Protein AF-V9KFN5-F1 (afdb_monomer_lite)

Organism: Callorhinchus milii (NCBI:txid7868)

Structure (mmCIF, N/CA/C/O backbone):
data_AF-V9KFN5-F1
#
_entry.id   AF-V9KFN5-F1
#
loop_
_atom_site.group_PDB
_atom_site.id
_atom_site.type_symbol
_atom_site.label_atom_id
_atom_site.label_alt_id
_atom_site.label_comp_id
_atom_site.label_asym_id
_atom_site.label_entity_id
_atom_site.label_seq_id
_atom_site.pdbx_PDB_ins_code
_atom_site.Cartn_x
_atom_site.Cartn_y
_atom_site.Cartn_z
_atom_site.occupancy
_atom_site.B_iso_or_equiv
_atom_site.auth_seq_id
_atom_site.auth_comp_id
_atom_site.auth_asym_id
_atom_site.auth_atom_id
_atom_site.pdbx_PDB_model_num
ATOM 1 N N . MET A 1 1 ? 9.564 4.360 -28.711 1.00 35.00 1 MET A N 1
ATOM 2 C CA . MET A 1 1 ? 9.111 5.694 -29.136 1.00 35.00 1 MET A CA 1
ATOM 3 C C . MET A 1 1 ? 7.592 5.698 -29.235 1.00 35.00 1 MET A C 1
ATOM 5 O O . MET A 1 1 ? 7.070 4.867 -29.957 1.00 35.00 1 MET A O 1
ATOM 9 N N . ASP A 1 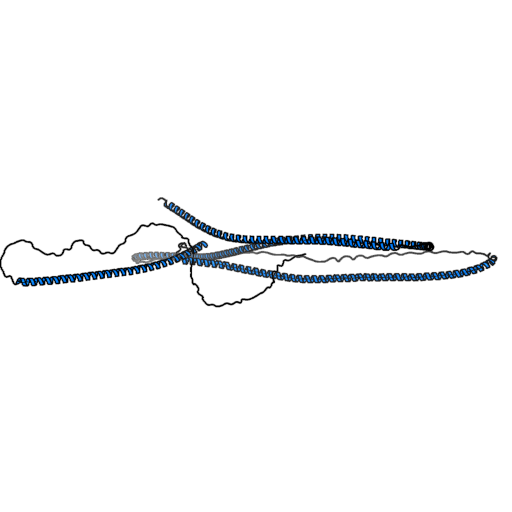2 ? 6.842 6.523 -28.507 1.00 37.19 2 ASP A N 1
ATOM 10 C CA . ASP A 1 2 ? 7.191 7.082 -27.198 1.00 37.19 2 ASP A CA 1
ATOM 11 C C . ASP A 1 2 ? 5.965 7.327 -26.312 1.00 37.19 2 ASP A C 1
ATOM 13 O O . ASP A 1 2 ? 4.831 7.416 -26.779 1.00 37.19 2 ASP A O 1
ATOM 17 N N . LYS A 1 3 ? 6.227 7.411 -25.006 1.00 42.34 3 LYS A N 1
ATOM 18 C CA . LYS A 1 3 ? 5.235 7.729 -23.973 1.00 42.34 3 LYS A CA 1
ATOM 19 C C . LYS A 1 3 ? 4.638 9.116 -24.227 1.00 42.34 3 LYS A C 1
ATOM 21 O O . LYS A 1 3 ? 5.398 10.069 -24.369 1.00 42.34 3 LYS A O 1
ATOM 26 N N . PHE A 1 4 ? 3.318 9.265 -24.104 1.00 37.75 4 PHE A N 1
ATOM 27 C CA . PHE A 1 4 ? 2.717 10.571 -23.816 1.00 37.75 4 PHE A CA 1
ATOM 28 C C . PHE A 1 4 ? 2.068 10.587 -22.434 1.00 37.75 4 PHE A C 1
ATOM 30 O O . PHE A 1 4 ? 1.108 9.874 -22.153 1.00 37.75 4 PHE A O 1
ATOM 37 N N . SER A 1 5 ? 2.663 11.397 -21.558 1.00 31.45 5 SER A N 1
ATOM 38 C CA . SER A 1 5 ? 2.213 11.635 -20.188 1.00 31.45 5 SER A CA 1
ATOM 39 C C . SER A 1 5 ? 0.964 12.517 -20.166 1.00 31.45 5 SER A C 1
ATOM 41 O O . SER A 1 5 ? 0.860 13.457 -20.952 1.00 31.45 5 SER A O 1
ATOM 43 N N . TRP A 1 6 ? 0.058 12.262 -19.221 1.00 28.80 6 TRP A N 1
ATOM 44 C CA . TRP A 1 6 ? -1.039 13.169 -18.878 1.00 28.80 6 TRP A CA 1
ATOM 45 C C . TRP A 1 6 ? -0.756 13.844 -17.532 1.00 28.80 6 TRP A C 1
ATOM 47 O O . TRP A 1 6 ? -1.077 13.308 -16.472 1.00 28.80 6 TRP A O 1
ATOM 57 N N . THR A 1 7 ? -0.175 15.043 -17.567 1.00 31.08 7 THR A N 1
ATOM 58 C CA . THR A 1 7 ? -0.058 15.930 -16.402 1.00 31.08 7 THR A CA 1
ATOM 59 C C . THR A 1 7 ? -1.250 16.886 -16.341 1.00 31.08 7 THR A C 1
ATOM 61 O O . THR A 1 7 ? -1.403 17.787 -17.163 1.00 31.08 7 THR A O 1
ATOM 64 N N . PHE A 1 8 ? -2.121 16.694 -15.349 1.00 29.83 8 PHE A N 1
ATOM 65 C CA . PHE A 1 8 ? -3.344 17.483 -15.175 1.00 29.83 8 PHE A CA 1
ATOM 66 C C . PHE A 1 8 ? -3.064 18.817 -14.453 1.00 29.83 8 PHE A C 1
ATOM 68 O O . PHE A 1 8 ? -3.307 18.953 -13.255 1.00 29.83 8 PHE A O 1
ATOM 75 N N . ASN A 1 9 ? -2.542 19.814 -15.176 1.00 30.25 9 ASN A N 1
ATOM 76 C CA . ASN A 1 9 ? -2.374 21.174 -14.645 1.00 30.25 9 ASN A CA 1
ATOM 77 C C . ASN A 1 9 ? -3.696 21.962 -14.682 1.00 30.25 9 ASN A C 1
ATOM 79 O O . ASN A 1 9 ? -4.371 22.014 -15.709 1.00 30.25 9 ASN A O 1
ATOM 83 N N . LYS A 1 10 ? -4.061 22.595 -13.555 1.00 36.44 10 LYS A N 1
ATOM 84 C CA . LYS A 1 10 ? -5.364 23.258 -13.351 1.00 36.44 10 LYS A CA 1
ATOM 85 C C . LYS A 1 10 ? -5.242 24.656 -12.713 1.00 36.44 10 LYS A C 1
ATOM 87 O O . LYS A 1 10 ? -5.627 24.858 -11.565 1.00 36.44 10 LYS A O 1
ATOM 92 N N . ALA A 1 11 ? -4.783 25.619 -13.504 1.00 30.91 11 ALA A N 1
ATOM 93 C CA . ALA A 1 11 ? -5.047 27.062 -13.393 1.00 30.91 11 ALA A CA 1
ATOM 94 C C . ALA A 1 11 ? -4.958 27.613 -14.837 1.00 30.91 11 ALA A C 1
ATOM 96 O O . ALA A 1 11 ? -4.086 27.158 -15.570 1.00 30.91 11 ALA A O 1
ATOM 97 N N . ARG A 1 12 ? -5.865 28.418 -15.414 1.00 33.41 12 ARG A N 1
ATOM 98 C CA . ARG A 1 12 ? -6.678 29.558 -14.933 1.00 33.41 12 ARG A CA 1
ATOM 99 C C . ARG A 1 12 ? -5.864 30.780 -14.498 1.00 33.41 12 ARG A C 1
ATOM 101 O O . ARG A 1 12 ? -5.921 31.175 -13.342 1.00 33.41 12 ARG A O 1
ATOM 108 N N . ASP A 1 13 ? -5.254 31.421 -15.490 1.00 30.14 13 ASP A N 1
ATOM 109 C CA . ASP A 1 13 ? -5.277 32.882 -15.588 1.00 30.14 13 ASP A CA 1
ATOM 110 C C . ASP A 1 13 ? -6.518 33.325 -16.376 1.00 30.14 13 ASP A C 1
ATOM 112 O O . ASP A 1 13 ? -6.889 32.678 -17.358 1.00 30.14 13 ASP A O 1
ATOM 116 N N . CYS A 1 14 ? -7.152 34.411 -15.931 1.00 33.56 14 CYS A N 1
ATOM 117 C CA . CYS A 1 14 ? -7.971 35.328 -16.733 1.00 33.56 14 CYS A CA 1
ATOM 118 C C . CYS A 1 14 ? -8.419 36.472 -15.813 1.00 33.56 14 CYS A C 1
ATOM 120 O O . CYS A 1 14 ? -9.358 36.305 -15.034 1.00 33.56 14 CYS A O 1
ATOM 122 N N . ASN A 1 15 ? -7.753 37.625 -15.896 1.00 28.83 15 ASN A N 1
ATOM 123 C CA . ASN A 1 15 ? -8.245 38.843 -15.256 1.00 28.83 15 ASN A CA 1
ATOM 124 C C . ASN A 1 15 ? -9.525 39.309 -15.956 1.00 28.83 15 ASN A C 1
ATOM 126 O O . ASN A 1 15 ? -9.563 39.362 -17.187 1.00 28.83 15 ASN A O 1
ATOM 130 N N . LEU A 1 16 ? -10.509 39.743 -15.174 1.00 34.69 16 LEU A N 1
ATOM 131 C CA . LEU A 1 16 ? -11.185 40.999 -15.470 1.00 34.69 16 LEU A CA 1
ATOM 132 C C . LEU A 1 16 ? -11.675 41.643 -14.171 1.00 34.69 16 LEU A C 1
ATOM 134 O O . LEU A 1 16 ? -12.108 40.957 -13.244 1.00 34.69 16 LEU A O 1
ATOM 138 N N . ASP A 1 17 ? -11.546 42.958 -14.140 1.00 31.19 17 ASP A N 1
ATOM 139 C CA . ASP A 1 17 ? -11.906 43.871 -13.061 1.00 31.19 17 ASP A CA 1
ATOM 140 C C . ASP A 1 17 ? -13.455 43.950 -12.895 1.00 31.19 17 ASP A C 1
ATOM 142 O O . ASP A 1 17 ? -14.199 43.339 -13.663 1.00 31.19 17 ASP A O 1
ATOM 146 N N . GLU A 1 18 ? -14.058 44.635 -11.915 1.00 31.44 18 GLU A N 1
ATOM 147 C CA . GLU A 1 18 ? -13.596 45.809 -11.163 1.00 31.44 18 GLU A CA 1
ATOM 148 C C . GLU A 1 18 ? -14.435 46.029 -9.869 1.00 31.44 18 GLU A C 1
ATOM 150 O O . GLU A 1 18 ? -15.466 45.392 -9.664 1.00 31.44 18 GLU A O 1
ATOM 155 N N . LEU A 1 19 ? -14.017 46.997 -9.040 1.00 31.08 19 LEU A N 1
ATOM 156 C CA . LEU A 1 19 ? -14.786 47.721 -8.001 1.00 31.08 19 LEU A CA 1
ATOM 157 C C . LEU A 1 19 ? -15.284 47.006 -6.710 1.00 31.08 19 LEU A C 1
ATOM 159 O O . LEU A 1 19 ? -16.396 46.500 -6.608 1.00 31.08 19 LEU A O 1
ATOM 163 N N . SER A 1 20 ? -14.523 47.275 -5.638 1.00 29.39 20 SER A N 1
ATOM 164 C CA . SER A 1 20 ? -14.998 48.030 -4.451 1.00 29.39 20 SER A CA 1
ATOM 165 C C . SER A 1 20 ? -15.769 47.354 -3.294 1.00 29.39 20 SER A C 1
ATOM 167 O O . SER A 1 20 ? -16.991 47.294 -3.257 1.00 29.39 20 SER A O 1
ATOM 169 N N . SER A 1 21 ? -15.001 47.111 -2.221 1.00 29.28 21 SER A N 1
ATOM 170 C CA . SER A 1 21 ? -15.253 47.554 -0.829 1.00 29.28 21 SER A CA 1
ATOM 171 C C . SER A 1 21 ? -16.530 47.160 -0.057 1.00 29.28 21 SER A C 1
ATOM 173 O O . SER A 1 21 ? -17.604 47.716 -0.271 1.00 29.28 21 SER A O 1
ATOM 175 N N . SER A 1 22 ? -16.315 46.484 1.077 1.00 28.97 22 SER A N 1
ATOM 176 C CA . SER A 1 22 ? -16.837 46.947 2.375 1.00 28.97 22 SER A CA 1
ATOM 177 C C . SER A 1 22 ? -15.861 46.589 3.502 1.00 28.97 22 SER A C 1
ATOM 179 O O . SER A 1 22 ? -15.362 45.466 3.544 1.00 28.97 22 SER A O 1
ATOM 181 N N . LEU A 1 23 ? -15.590 47.532 4.406 1.00 32.12 23 LEU A N 1
ATOM 182 C CA . LEU A 1 23 ? -14.806 47.297 5.624 1.00 32.12 23 LEU A CA 1
ATOM 183 C C . LEU A 1 23 ? -15.668 46.616 6.705 1.00 32.12 23 LEU A C 1
ATOM 185 O O . LEU A 1 23 ? -16.897 46.623 6.616 1.00 32.12 23 LEU A O 1
ATOM 189 N N . ASN A 1 24 ? -15.033 46.090 7.755 1.00 28.80 24 ASN A N 1
ATOM 190 C CA . ASN A 1 24 ? -15.731 45.862 9.023 1.00 28.80 24 ASN A CA 1
ATOM 191 C C . ASN A 1 24 ? -16.126 47.220 9.634 1.00 28.80 24 ASN A C 1
ATOM 193 O O . ASN A 1 24 ? -15.365 48.176 9.504 1.00 28.80 24 ASN A O 1
ATOM 197 N N . ASP A 1 25 ? -17.277 47.300 10.308 1.00 31.66 25 ASP A N 1
ATOM 198 C CA . ASP A 1 25 ? -17.321 47.542 11.764 1.00 31.66 25 ASP A CA 1
ATOM 199 C C . ASP A 1 25 ? -18.756 47.748 12.293 1.00 31.66 25 ASP A C 1
ATOM 201 O O . ASP A 1 25 ? -19.564 48.509 11.767 1.00 31.66 25 ASP A O 1
ATOM 205 N N . THR A 1 26 ? -19.054 47.068 13.399 1.00 31.80 26 THR A N 1
ATOM 206 C CA . THR A 1 26 ? -20.123 47.392 14.366 1.00 31.80 26 THR A CA 1
ATOM 207 C C . THR A 1 26 ? -19.572 48.404 15.386 1.00 31.80 26 THR A C 1
ATOM 209 O O . THR A 1 26 ? -18.384 48.268 15.687 1.00 31.80 26 THR A O 1
ATOM 212 N N . PRO A 1 27 ? -20.360 49.308 16.034 1.00 42.88 27 PRO A N 1
ATOM 213 C CA . PRO A 1 27 ? -21.545 48.903 16.818 1.00 42.88 27 PRO A CA 1
ATOM 214 C C . PRO A 1 27 ? -22.659 49.967 17.075 1.00 42.88 27 PRO A C 1
ATOM 216 O O . PRO A 1 27 ? -22.645 51.073 16.551 1.00 42.88 27 PRO A O 1
ATOM 219 N N . SER A 1 28 ? -23.579 49.612 17.989 1.00 28.58 28 SER A N 1
ATOM 220 C CA . SER A 1 28 ? -24.319 50.506 18.915 1.00 28.58 28 SER A CA 1
ATOM 221 C C . SER A 1 28 ? -25.617 51.234 18.488 1.00 28.58 28 SER A C 1
ATOM 223 O O . SER A 1 28 ? -25.637 52.442 18.305 1.00 28.58 28 SER A O 1
ATOM 225 N N . ALA A 1 29 ? -26.726 50.486 18.603 1.00 32.41 29 ALA A N 1
ATOM 226 C CA . ALA A 1 29 ? -27.816 50.714 19.584 1.00 32.41 29 ALA A CA 1
ATOM 227 C C . ALA A 1 29 ? -28.894 51.835 19.443 1.00 32.41 29 ALA A C 1
ATOM 229 O O . ALA A 1 29 ? -28.695 52.899 18.878 1.00 32.41 29 ALA A O 1
ATOM 230 N N . GLU A 1 30 ? -30.025 51.549 20.118 1.00 29.42 30 GLU A N 1
ATOM 231 C CA . GLU A 1 30 ? -31.128 52.425 20.590 1.00 29.42 30 GLU A CA 1
ATOM 232 C C . GLU A 1 30 ? -32.271 52.882 19.630 1.00 29.42 30 GLU A C 1
ATOM 234 O O . GLU A 1 30 ? -32.259 53.961 19.052 1.00 29.42 30 GLU A O 1
ATOM 239 N N . ARG A 1 31 ? -33.378 52.113 19.717 1.00 31.53 31 ARG A N 1
ATOM 240 C CA . ARG A 1 31 ? -34.791 52.542 19.941 1.00 31.53 31 ARG A CA 1
ATOM 241 C C . ARG A 1 31 ? -35.775 52.864 18.791 1.00 31.53 31 ARG A C 1
ATOM 243 O O . ARG A 1 31 ? -35.744 53.903 18.152 1.00 31.53 31 ARG A O 1
ATOM 250 N N . SER A 1 32 ? -36.833 52.040 18.803 1.00 28.14 32 SER A N 1
ATOM 251 C CA . SER A 1 32 ? -38.264 52.418 18.804 1.00 28.14 32 SER A CA 1
ATOM 252 C C . SER A 1 32 ? -38.916 53.057 17.570 1.00 28.14 32 SER A C 1
ATOM 254 O O . SER A 1 32 ? -38.938 54.275 17.430 1.00 28.14 32 SER A O 1
ATOM 256 N N . ILE A 1 33 ? -39.705 52.249 16.845 1.00 32.22 33 ILE A N 1
ATOM 257 C CA . ILE A 1 33 ? -40.996 52.688 16.278 1.00 32.22 33 ILE A CA 1
ATOM 258 C C . ILE A 1 33 ? -42.076 51.644 16.603 1.00 32.22 33 ILE A C 1
ATOM 260 O O . ILE A 1 33 ? -41.910 50.452 16.346 1.00 32.22 33 ILE A O 1
ATOM 264 N N . THR A 1 34 ? -43.196 52.101 17.163 1.00 29.22 34 THR A N 1
ATOM 265 C CA . THR A 1 34 ? -44.399 51.301 17.447 1.00 29.22 34 THR A CA 1
ATOM 266 C C . THR A 1 34 ? -45.277 51.204 16.198 1.00 29.22 34 THR A C 1
ATOM 268 O O . THR A 1 34 ? -45.472 52.213 15.522 1.00 29.22 34 THR A O 1
ATOM 271 N N . SER A 1 35 ? -45.898 50.053 15.909 1.00 30.75 35 SER A N 1
ATOM 272 C CA . SER A 1 35 ? -46.964 50.004 14.895 1.00 30.75 35 SER A CA 1
ATOM 273 C C . SER A 1 35 ? -48.065 48.991 15.211 1.00 30.75 35 SER A C 1
ATOM 275 O O . SER A 1 35 ? -47.788 47.846 15.559 1.00 30.75 35 SER A O 1
ATOM 277 N N . THR A 1 36 ? -49.317 49.437 15.081 1.00 30.64 36 THR A N 1
ATOM 278 C CA . THR A 1 36 ? -50.471 48.716 14.508 1.00 30.64 36 THR A CA 1
ATOM 279 C C . THR A 1 36 ? -51.669 49.664 14.554 1.00 30.64 36 THR A C 1
ATOM 281 O O . THR A 1 36 ? -52.109 50.053 15.632 1.00 30.64 36 THR A O 1
ATOM 284 N N . PHE A 1 37 ? -52.228 50.003 13.394 1.00 30.70 37 PHE A N 1
ATOM 285 C CA . PHE A 1 37 ? -53.567 50.582 13.281 1.00 30.70 37 PHE A CA 1
ATOM 286 C C . PHE A 1 37 ? -54.349 49.765 12.253 1.00 30.70 37 PHE A C 1
ATOM 288 O O . PHE A 1 37 ? -53.893 49.565 11.130 1.00 30.70 37 PHE A O 1
ATOM 295 N N . GLN A 1 38 ? -55.524 49.280 12.641 1.00 30.73 38 GLN A N 1
ATOM 296 C CA . GLN A 1 38 ? -56.492 48.682 11.721 1.00 30.73 38 GLN A CA 1
ATOM 297 C C . GLN A 1 38 ? -57.388 49.783 11.147 1.00 30.73 38 GLN A C 1
ATOM 299 O O . GLN A 1 38 ? -57.734 50.696 11.901 1.00 30.73 38 GLN A O 1
ATOM 304 N N . ASN A 1 39 ? -57.887 49.627 9.908 1.00 29.97 39 ASN A N 1
ATOM 305 C CA . ASN A 1 39 ? -59.344 49.586 9.685 1.00 29.97 39 ASN A CA 1
ATOM 306 C C . ASN A 1 39 ? -59.823 49.235 8.253 1.00 29.97 39 ASN A C 1
ATOM 308 O O . ASN A 1 39 ? -59.085 49.346 7.283 1.00 29.97 39 ASN A O 1
ATOM 312 N N . LEU A 1 40 ? -61.125 48.906 8.176 1.00 31.84 40 LEU A N 1
ATOM 313 C CA . LEU A 1 40 ? -62.043 48.970 7.015 1.00 31.84 40 LEU A CA 1
ATOM 314 C C . LEU A 1 40 ? -62.019 47.895 5.882 1.00 31.84 40 LEU A C 1
ATOM 316 O O . LEU A 1 40 ? -61.651 48.152 4.745 1.00 31.84 40 LEU A O 1
ATOM 320 N N . ARG A 1 41 ? -62.704 46.770 6.170 1.00 28.81 41 ARG A N 1
ATOM 321 C CA . ARG A 1 41 ? -64.040 46.415 5.596 1.00 28.81 41 ARG A CA 1
ATOM 322 C C . ARG A 1 41 ? -64.201 45.935 4.120 1.00 28.81 41 ARG A C 1
ATOM 324 O O . ARG A 1 41 ? -64.660 46.708 3.293 1.00 28.81 41 ARG A O 1
ATOM 331 N N . SER A 1 42 ? -64.191 44.595 3.949 1.00 32.53 42 SER A N 1
ATOM 332 C CA . SER A 1 42 ? -65.232 43.754 3.260 1.00 32.53 42 SER A CA 1
ATOM 333 C C . SER A 1 42 ? -65.539 43.957 1.744 1.00 32.53 42 SER A C 1
ATOM 335 O O . SER A 1 42 ? -65.047 44.918 1.166 1.00 32.53 42 SER A O 1
ATOM 337 N N . PRO A 1 43 ? -66.402 43.137 1.072 1.00 52.16 43 PRO A N 1
ATOM 338 C CA . PRO A 1 43 ? -67.033 41.848 1.455 1.00 52.16 43 PRO A CA 1
ATOM 339 C C . PRO A 1 43 ? -66.977 40.707 0.388 1.00 52.16 43 PRO A C 1
ATOM 341 O O . PRO A 1 43 ? -66.809 40.984 -0.793 1.00 52.16 43 PRO A O 1
ATOM 344 N N . TYR A 1 44 ? -67.236 39.439 0.779 1.00 31.64 44 TYR A N 1
ATOM 345 C CA . TYR A 1 44 ? -68.335 38.563 0.263 1.00 31.64 44 TYR A CA 1
ATOM 346 C C . TYR A 1 44 ? -68.186 37.052 0.594 1.00 31.64 44 TYR A C 1
ATOM 348 O O . TYR A 1 44 ? -67.112 36.496 0.431 1.00 31.64 44 TYR A O 1
ATOM 356 N N . ARG A 1 45 ? -69.331 36.405 0.915 1.00 33.06 45 ARG A N 1
ATOM 357 C CA . ARG A 1 45 ? -69.654 34.944 0.995 1.00 33.06 45 ARG A CA 1
ATOM 358 C C . ARG A 1 45 ? -68.784 34.065 1.941 1.00 33.06 45 ARG A C 1
ATOM 360 O O . ARG A 1 45 ? -67.571 34.118 1.894 1.00 33.06 45 ARG A O 1
ATOM 367 N N . SER A 1 46 ? -69.315 33.300 2.911 1.00 29.66 46 SER A N 1
ATOM 368 C CA . SER A 1 46 ? -70.423 32.302 2.936 1.00 29.66 46 SER A CA 1
ATOM 369 C C . SER A 1 46 ? -70.052 30.961 2.272 1.00 29.66 46 SER A C 1
ATOM 371 O O . SER A 1 46 ? -69.594 30.993 1.136 1.00 29.66 46 SER A O 1
ATOM 373 N N . SER A 1 47 ? -70.279 29.765 2.844 1.00 30.64 47 SER A N 1
ATOM 374 C CA . SER A 1 47 ? -70.656 29.327 4.215 1.00 30.64 47 SER A CA 1
ATOM 375 C C . SER A 1 47 ? -70.439 27.808 4.345 1.00 30.64 47 SER A C 1
ATOM 377 O O . SER A 1 47 ? -70.672 27.098 3.370 1.00 30.64 47 SER A O 1
ATOM 379 N N . VAL A 1 48 ? -70.151 27.290 5.548 1.00 31.38 48 VAL A N 1
ATOM 380 C CA . VAL A 1 48 ? -70.462 25.894 5.938 1.00 31.38 48 VAL A CA 1
ATOM 381 C C . VAL A 1 48 ? -70.924 25.878 7.398 1.00 31.38 48 VAL A C 1
ATOM 383 O O . VAL A 1 48 ? -70.270 26.466 8.255 1.00 31.38 48 VAL A O 1
ATOM 386 N N . LEU A 1 49 ? -72.041 25.201 7.680 1.00 34.56 49 LEU A N 1
ATOM 387 C CA . LEU A 1 49 ? -72.492 24.874 9.037 1.00 34.56 49 LEU A CA 1
ATOM 388 C C . LEU A 1 49 ? -72.203 23.401 9.333 1.00 34.56 49 LEU A C 1
ATOM 390 O O . LEU A 1 49 ? -72.479 22.538 8.501 1.00 34.56 49 LEU A O 1
ATOM 394 N N . GLN A 1 50 ? -71.735 23.115 10.545 1.00 32.91 50 GLN A N 1
ATOM 395 C CA . GLN A 1 50 ? -71.834 21.781 11.135 1.00 32.91 50 GLN A CA 1
ATOM 396 C C . GLN A 1 50 ? -73.211 21.671 11.806 1.00 32.91 50 GLN A C 1
ATOM 398 O O . GLN A 1 50 ? -73.619 22.580 12.527 1.00 32.91 50 GLN A O 1
ATOM 403 N N . ALA A 1 51 ? -73.957 20.602 11.530 1.00 30.97 51 ALA A N 1
ATOM 404 C CA . ALA A 1 51 ? -75.361 20.469 11.925 1.00 30.97 51 ALA A CA 1
ATOM 405 C C . ALA A 1 51 ? -75.666 19.091 12.537 1.00 30.97 51 ALA A C 1
ATOM 407 O O . ALA A 1 51 ? -74.843 18.184 12.436 1.00 30.97 51 ALA A O 1
ATOM 408 N N . SER A 1 52 ? -76.910 18.947 13.028 1.00 32.91 52 SER A N 1
ATOM 409 C CA . SER A 1 52 ? -77.659 17.679 13.182 1.00 32.91 52 SER A CA 1
ATOM 410 C C . SER A 1 52 ? -77.369 16.814 14.432 1.00 32.91 52 SER A C 1
ATOM 412 O O . SER A 1 52 ? -76.223 16.487 14.698 1.00 32.91 52 SER A O 1
ATOM 414 N N . VAL A 1 53 ? -78.360 16.348 15.224 1.00 31.05 53 VAL A N 1
ATOM 415 C CA . VAL A 1 53 ? -79.824 16.628 15.273 1.00 31.05 53 VAL A CA 1
ATOM 416 C C . VAL A 1 53 ? -80.391 16.379 16.695 1.00 31.05 53 VAL A C 1
ATOM 418 O O . VAL A 1 53 ? -79.885 15.532 17.422 1.00 31.05 53 VAL A O 1
ATOM 421 N N . SER A 1 54 ? -81.586 16.937 16.949 1.00 30.30 54 SER A N 1
ATOM 422 C CA . SER A 1 54 ? -82.733 16.322 17.670 1.00 30.30 54 SER A CA 1
ATOM 423 C C . SER A 1 54 ? -82.894 16.595 19.181 1.00 30.30 54 SER A C 1
ATOM 425 O O . SER A 1 54 ? -81.911 16.719 19.894 1.00 30.30 54 SER A O 1
ATOM 427 N N . LYS A 1 55 ? -84.122 16.713 19.726 1.00 33.94 55 LYS A N 1
ATOM 428 C CA . LYS A 1 55 ? -85.477 16.711 19.109 1.00 33.94 55 LYS A CA 1
ATOM 429 C C . LYS A 1 55 ? -86.448 17.589 19.928 1.00 33.94 55 LYS A C 1
ATOM 431 O O . LYS A 1 55 ? -86.296 17.709 21.135 1.00 33.94 55 LYS A O 1
ATOM 436 N N . CYS A 1 56 ? -87.450 18.177 19.270 1.00 28.41 56 CYS A N 1
ATOM 437 C CA . CYS A 1 56 ? -88.552 18.938 19.896 1.00 28.41 56 CYS A CA 1
ATOM 438 C C . CYS A 1 56 ? -89.779 18.009 20.129 1.00 28.41 56 CYS A C 1
ATOM 440 O O . CYS A 1 56 ? -89.771 16.906 19.568 1.00 28.41 56 CYS A O 1
ATOM 442 N N . PRO A 1 57 ? -90.815 18.390 20.917 1.00 42.97 57 PRO A N 1
ATOM 443 C CA . PRO A 1 57 ? -91.797 19.384 20.448 1.00 42.97 57 PRO A CA 1
ATOM 444 C C . PRO A 1 57 ? -92.332 20.389 21.503 1.00 42.97 57 PRO A C 1
ATOM 446 O O . PRO A 1 57 ? -92.187 20.217 22.709 1.00 42.97 57 PRO A O 1
ATOM 449 N N . PHE A 1 58 ? -93.016 21.429 21.010 1.00 31.11 58 PHE A N 1
ATOM 450 C CA . PHE A 1 58 ? -93.749 22.448 21.781 1.00 31.11 58 PHE A CA 1
ATOM 451 C C . PHE A 1 58 ? -95.083 21.948 22.371 1.00 31.11 58 PHE A C 1
ATOM 453 O O . PHE A 1 58 ? -95.792 21.167 21.737 1.00 31.11 58 PHE A O 1
ATOM 460 N N . SER A 1 59 ? -95.534 22.581 23.462 1.00 29.34 59 SER A N 1
ATOM 461 C CA . SER A 1 59 ? -96.963 22.870 23.686 1.00 29.34 59 SER A CA 1
ATOM 462 C C . SER A 1 59 ? -97.155 24.251 24.349 1.00 29.34 59 SER A C 1
ATOM 464 O O . SER A 1 59 ? -96.181 24.886 24.748 1.00 29.34 59 SER A O 1
ATOM 466 N N . LYS A 1 60 ? -98.382 24.787 24.306 1.00 30.56 60 LYS A N 1
ATOM 467 C CA . LYS A 1 60 ? -98.687 26.234 24.370 1.00 30.56 60 LYS A CA 1
ATOM 468 C C . LYS A 1 60 ? -98.785 26.813 25.795 1.00 30.56 60 LYS A C 1
ATOM 470 O O . LYS A 1 60 ? -99.048 26.102 26.755 1.00 30.56 60 LYS A O 1
ATOM 475 N N . SER A 1 61 ? -98.644 28.137 25.871 1.00 32.84 61 SER A N 1
ATOM 476 C CA . SER A 1 61 ? -99.004 29.029 26.989 1.00 32.84 61 SER A CA 1
ATOM 477 C C . SER A 1 61 ? -100.533 29.304 27.030 1.00 32.84 61 SER A C 1
ATOM 479 O O . SER A 1 61 ? -101.241 28.728 26.195 1.00 32.84 61 SER A O 1
ATOM 481 N N . PRO A 1 62 ? -101.084 30.215 27.876 1.00 53.44 62 PRO A N 1
ATOM 482 C CA . PRO A 1 62 ? -100.508 30.963 29.011 1.00 53.44 62 PRO A CA 1
ATOM 483 C C . PRO A 1 62 ? -101.369 30.907 30.303 1.00 53.44 62 PRO A C 1
ATOM 485 O O . PRO A 1 62 ? -102.493 30.415 30.285 1.00 53.44 62 PRO A O 1
ATOM 488 N N . GLN A 1 63 ? -100.922 31.565 31.382 1.00 27.55 63 GLN A N 1
ATOM 489 C CA . GLN A 1 63 ? -101.841 32.293 32.274 1.00 27.55 63 GLN A CA 1
ATOM 490 C C . GLN A 1 63 ? -101.144 33.464 32.989 1.00 27.55 63 GLN A C 1
ATOM 492 O O . GLN A 1 63 ? -99.934 33.448 33.201 1.00 27.55 63 GLN A O 1
ATOM 497 N N . SER A 1 64 ? -101.915 34.507 33.290 1.00 32.19 64 SER A N 1
ATOM 498 C CA . SER A 1 64 ? -101.504 35.760 33.940 1.00 32.19 64 SER A CA 1
ATOM 499 C C . SER A 1 64 ? -102.522 36.125 35.035 1.00 32.19 64 SER A C 1
ATOM 501 O O . SER A 1 64 ? -103.416 35.322 35.288 1.00 32.19 64 SER A O 1
ATOM 503 N N . THR A 1 65 ? -102.434 37.345 35.595 1.00 29.17 65 THR A N 1
ATOM 504 C CA . THR A 1 65 ? -103.319 38.006 36.598 1.00 29.17 65 THR A CA 1
ATOM 505 C C . THR A 1 65 ? -102.919 37.861 38.073 1.00 29.17 65 THR A C 1
ATOM 507 O O . THR A 1 65 ? -102.357 36.841 38.453 1.00 29.17 65 THR A O 1
ATOM 510 N N . LYS A 1 66 ? -103.188 38.838 38.960 1.00 30.09 66 LYS A N 1
ATOM 511 C CA . LYS A 1 66 ? -103.328 40.324 38.857 1.00 30.09 66 LYS A CA 1
ATOM 512 C C . LYS A 1 66 ? -103.386 40.869 40.307 1.00 30.09 66 LYS A C 1
ATOM 514 O O . LYS A 1 66 ? -103.670 40.109 41.226 1.00 30.09 66 LYS A O 1
ATOM 519 N N . TYR A 1 67 ? -103.192 42.172 40.515 1.00 37.47 67 TYR A N 1
ATOM 520 C CA . TYR A 1 67 ? -103.814 42.853 41.663 1.00 37.47 67 TYR A CA 1
ATOM 521 C C . TYR A 1 67 ? -105.338 42.887 41.491 1.00 37.47 67 TYR A C 1
ATOM 523 O O . TYR A 1 67 ? -105.791 43.100 40.370 1.00 37.47 67 TYR A O 1
ATOM 531 N N . ASP A 1 68 ? -106.091 42.797 42.585 1.00 26.69 68 ASP A N 1
ATOM 532 C CA . ASP A 1 68 ? -107.206 43.705 42.903 1.00 26.69 68 ASP A CA 1
ATOM 533 C C . ASP A 1 68 ? -107.608 43.530 44.382 1.00 26.69 68 ASP A C 1
ATOM 535 O O . ASP A 1 68 ? -107.378 42.480 44.985 1.00 26.69 68 ASP A O 1
ATOM 539 N N . LEU A 1 69 ? -108.200 44.573 44.967 1.00 34.66 69 LEU A N 1
ATOM 540 C CA . LEU A 1 69 ? -109.066 44.439 46.142 1.00 34.66 69 LEU A CA 1
ATOM 541 C C . LEU A 1 69 ? -110.412 43.876 45.677 1.00 34.66 69 LEU A C 1
ATOM 543 O O . LEU A 1 69 ? -110.873 44.278 44.613 1.00 34.66 69 LEU A O 1
ATOM 547 N N . ASP A 1 70 ? -111.118 43.136 46.535 1.00 27.14 70 ASP A N 1
ATOM 548 C CA . ASP A 1 70 ? -112.531 43.477 46.720 1.00 27.14 70 ASP A CA 1
ATOM 549 C C . ASP A 1 70 ? -113.108 43.061 48.082 1.00 27.14 70 ASP A C 1
ATOM 551 O O . ASP A 1 70 ? -112.687 42.084 48.707 1.00 27.14 70 ASP A O 1
ATOM 555 N N . PHE A 1 71 ? -114.097 43.827 48.537 1.00 27.48 71 PHE A N 1
ATOM 556 C CA . PHE A 1 71 ? -115.001 43.434 49.622 1.00 27.48 71 PHE A CA 1
ATOM 557 C C . PHE A 1 71 ? -116.089 42.506 49.049 1.00 27.48 71 PHE A C 1
ATOM 559 O O . PHE A 1 71 ? -116.527 42.722 47.929 1.00 27.48 71 PHE A O 1
ATOM 566 N N . PHE A 1 72 ? -116.618 41.558 49.836 1.00 28.89 72 PHE A N 1
ATOM 567 C CA . PHE A 1 72 ? -118.037 41.584 50.257 1.00 28.89 72 PHE A CA 1
ATOM 568 C C . PHE A 1 72 ? -118.425 40.401 51.175 1.00 28.89 72 PHE A C 1
ATOM 570 O O . PHE A 1 72 ? -118.490 39.248 50.771 1.00 28.89 72 PHE A O 1
ATOM 577 N N . VAL A 1 73 ? -118.757 40.744 52.425 1.00 27.81 73 VAL A N 1
ATOM 578 C CA . VAL A 1 73 ? -119.819 40.177 53.288 1.00 27.81 73 VAL A CA 1
ATOM 579 C C . VAL A 1 73 ? -120.223 38.695 53.118 1.00 27.81 73 VAL A C 1
ATOM 581 O O . VAL A 1 73 ? -120.996 38.352 52.224 1.00 27.81 73 VAL A O 1
ATOM 584 N N . SER A 1 74 ? -119.982 37.881 54.162 1.00 31.08 74 SER A N 1
ATOM 585 C CA . SER A 1 74 ? -121.035 36.986 54.696 1.00 31.08 74 SER A CA 1
ATOM 586 C C . SER A 1 74 ? -120.860 36.516 56.154 1.00 31.08 74 SER A C 1
ATOM 588 O O . SER A 1 74 ? -120.215 35.517 56.432 1.00 31.08 74 SER A O 1
ATOM 590 N N . ARG A 1 75 ? -121.626 37.183 57.034 1.00 27.95 75 ARG A N 1
ATOM 591 C CA . ARG A 1 75 ? -122.490 36.619 58.101 1.00 27.95 75 ARG A CA 1
ATOM 592 C C . ARG A 1 75 ? -121.895 35.802 59.280 1.00 27.95 75 ARG A C 1
ATOM 594 O O . ARG A 1 75 ? -121.461 34.674 59.111 1.00 27.95 75 ARG A O 1
ATOM 601 N N . LYS A 1 76 ? -122.240 36.292 60.488 1.00 29.25 76 LYS A N 1
ATOM 602 C CA . LYS A 1 76 ? -122.272 35.630 61.821 1.00 29.25 76 LYS A CA 1
ATOM 603 C C . LYS A 1 76 ? -120.908 35.369 62.494 1.00 29.25 76 LYS A C 1
ATOM 605 O O . LYS A 1 76 ? -119.995 34.888 61.848 1.00 29.25 76 LYS A O 1
ATOM 610 N N . ASN A 1 77 ? -120.721 35.610 63.798 1.00 29.06 77 ASN A N 1
ATOM 611 C CA . ASN A 1 77 ? -121.593 36.230 64.814 1.00 29.06 77 ASN A CA 1
ATOM 612 C C . ASN A 1 77 ? -120.735 36.922 65.897 1.00 29.06 77 ASN A C 1
ATOM 614 O O . ASN A 1 77 ? -119.772 36.331 66.371 1.00 29.06 77 ASN A O 1
ATOM 618 N N . MET A 1 78 ? -121.157 38.104 66.357 1.00 27.94 78 MET A N 1
ATOM 619 C CA . MET A 1 78 ? -120.766 38.691 67.650 1.00 27.94 78 MET A CA 1
ATOM 620 C C . MET A 1 78 ? -121.986 38.673 68.587 1.00 27.94 78 MET A C 1
ATOM 622 O O . MET A 1 78 ? -123.084 38.976 68.115 1.00 27.94 78 MET A O 1
ATOM 626 N N . PRO A 1 79 ? -121.834 38.361 69.886 1.00 31.50 79 PRO A N 1
ATOM 627 C CA . PRO A 1 79 ? -122.868 38.577 70.894 1.00 31.50 79 PRO A CA 1
ATOM 628 C C . PRO A 1 79 ? -122.537 39.801 71.771 1.00 31.50 79 PRO A C 1
ATOM 630 O O . PRO A 1 79 ? -121.657 39.727 72.625 1.00 31.50 79 PRO A O 1
ATOM 633 N N . SER A 1 80 ? -123.245 40.925 71.606 1.00 29.80 80 SER A N 1
ATOM 634 C CA . SER A 1 80 ? -123.066 42.100 72.481 1.00 29.80 80 SER A CA 1
ATOM 635 C C . SER A 1 80 ? -124.283 43.037 72.519 1.00 29.80 80 SER A C 1
ATOM 637 O O . SER A 1 80 ? -124.577 43.667 71.508 1.00 29.80 80 SER A O 1
ATOM 639 N N . LEU A 1 81 ? -124.881 43.183 73.716 1.00 29.80 81 LEU A N 1
ATOM 640 C CA . LEU A 1 81 ? -125.849 44.212 74.165 1.00 29.80 81 LEU A CA 1
ATOM 641 C C . LEU A 1 81 ? -127.177 44.343 73.365 1.00 29.80 81 LEU A C 1
ATOM 643 O O . LEU A 1 81 ? -127.265 43.968 72.203 1.00 29.80 81 LEU A O 1
ATOM 647 N N . GLY A 1 82 ? -128.254 44.850 73.995 1.00 28.81 82 GLY A N 1
ATOM 648 C CA . GLY A 1 82 ? -129.567 44.960 73.318 1.00 28.81 82 GLY A CA 1
ATOM 649 C C . GLY A 1 82 ? -130.678 45.770 74.011 1.00 28.81 82 GLY A C 1
ATOM 650 O O . GLY A 1 82 ? -131.195 46.691 73.395 1.00 28.81 82 GLY A O 1
ATOM 651 N N . ALA A 1 83 ? -130.991 45.480 75.284 1.00 29.72 83 ALA A N 1
ATOM 652 C CA . ALA A 1 83 ? -131.974 46.182 76.141 1.00 29.72 83 ALA A CA 1
ATOM 653 C C . ALA A 1 83 ? -133.477 46.176 75.729 1.00 29.72 83 ALA A C 1
ATOM 655 O O . ALA A 1 83 ? -133.836 46.116 74.559 1.00 29.72 83 ALA A O 1
ATOM 656 N N . THR A 1 84 ? -134.353 46.352 76.738 1.00 29.17 84 THR A N 1
ATOM 657 C CA . THR A 1 84 ? -135.835 46.521 76.672 1.00 29.17 84 THR A CA 1
ATOM 658 C C . THR A 1 84 ? -136.645 45.312 76.141 1.00 29.17 84 THR A C 1
ATOM 660 O O . THR A 1 84 ? -136.124 44.501 75.389 1.00 29.17 84 THR A O 1
ATOM 663 N N . CYS A 1 85 ? -137.913 45.074 76.516 1.00 28.77 85 CYS A N 1
ATOM 664 C CA . CYS A 1 85 ? -138.814 45.760 77.461 1.00 28.77 85 CYS A CA 1
ATOM 665 C C . CYS A 1 85 ? -139.675 44.739 78.258 1.00 28.77 85 CYS A C 1
ATOM 667 O O . CYS A 1 85 ? -139.524 43.534 78.080 1.00 28.77 85 CYS A O 1
ATOM 669 N N . LEU A 1 86 ? -140.559 45.222 79.141 1.00 31.34 86 LEU A N 1
ATOM 670 C CA . LEU A 1 86 ? -141.442 44.432 80.021 1.00 31.34 86 LEU A CA 1
ATOM 671 C C . LEU A 1 86 ? -142.413 43.499 79.264 1.00 31.34 86 LEU A C 1
ATOM 673 O O . LEU A 1 86 ? -142.996 43.922 78.267 1.00 31.34 86 LEU A O 1
ATOM 677 N N . ASP A 1 87 ? -142.760 42.351 79.871 1.00 33.25 87 ASP A N 1
ATOM 678 C CA . ASP A 1 87 ? -144.187 42.024 80.051 1.00 33.25 87 ASP A CA 1
ATOM 679 C C . ASP A 1 87 ? -144.525 41.299 81.385 1.00 33.25 87 ASP A C 1
ATOM 681 O O . ASP A 1 87 ? -143.640 40.834 82.100 1.00 33.25 87 ASP A O 1
ATOM 685 N N . LYS A 1 88 ? -145.821 41.307 81.733 1.00 31.12 88 LYS A N 1
ATOM 686 C CA . LYS A 1 88 ? -146.483 41.086 83.045 1.00 31.12 88 LYS A CA 1
ATOM 687 C C . LYS A 1 88 ? -146.313 39.705 83.717 1.00 31.12 88 LYS A C 1
ATOM 689 O O . LYS A 1 88 ? -146.438 38.681 83.049 1.00 31.12 88 LYS A O 1
ATOM 694 N N . SER A 1 89 ? -146.277 39.686 85.063 1.00 29.27 89 SER A N 1
ATOM 695 C CA . SER A 1 89 ? -147.240 39.002 85.987 1.00 29.27 89 SER A CA 1
ATOM 696 C C . SER A 1 89 ? -146.660 38.804 87.412 1.00 29.27 89 SER A C 1
ATOM 698 O O . SER A 1 89 ? -145.453 38.631 87.534 1.00 29.27 89 SER A O 1
ATOM 700 N N . VAL A 1 90 ? -147.417 38.757 88.525 1.00 35.81 90 VAL A N 1
ATOM 701 C CA . VAL A 1 90 ? -148.642 39.486 88.958 1.00 35.81 90 VAL A CA 1
ATOM 702 C C . VAL A 1 90 ? -148.766 39.380 90.507 1.00 35.81 90 VAL A C 1
ATOM 704 O O . VAL A 1 90 ? -148.355 38.363 91.053 1.00 35.81 90 VAL A O 1
ATOM 707 N N . ASP A 1 91 ? -149.289 40.425 91.167 1.00 36.44 91 ASP A N 1
ATOM 708 C CA . ASP A 1 91 ? -149.883 40.579 92.529 1.00 36.44 91 ASP A CA 1
ATOM 709 C C . ASP A 1 91 ? -149.432 39.694 93.727 1.00 36.44 91 ASP A C 1
ATOM 711 O O . ASP A 1 91 ? -149.417 38.466 93.678 1.00 36.44 91 ASP A O 1
ATOM 715 N N . SER A 1 92 ? -149.210 40.271 94.922 1.00 32.44 92 SER A N 1
ATOM 716 C CA . SER A 1 92 ? -150.314 40.502 95.888 1.00 32.44 92 SER A CA 1
ATOM 717 C C . SER A 1 92 ? -150.031 41.539 97.011 1.00 32.44 92 SER A C 1
ATOM 719 O O . SER A 1 92 ? -149.088 41.361 97.773 1.00 32.44 92 SER A O 1
ATOM 721 N N . TYR A 1 93 ? -150.939 42.524 97.142 1.00 37.31 93 TYR A N 1
ATOM 722 C CA . TYR A 1 93 ? -151.337 43.374 98.303 1.00 37.31 93 TYR A CA 1
ATOM 723 C C . TYR A 1 93 ? -150.344 44.265 99.110 1.00 37.31 93 TYR A C 1
ATOM 725 O O . TYR A 1 93 ? -149.536 43.762 99.877 1.00 37.31 93 TYR A O 1
ATOM 733 N N . GLU A 1 94 ? -150.550 45.596 98.984 1.00 40.12 94 GLU A N 1
ATOM 734 C CA . GLU A 1 94 ? -150.835 46.658 100.009 1.00 40.12 94 GLU A CA 1
ATOM 735 C C . GLU A 1 94 ? -150.035 46.759 101.351 1.00 40.12 94 GLU A C 1
ATOM 737 O O . GLU A 1 94 ? -149.572 45.762 101.884 1.00 40.12 94 GLU A O 1
ATOM 742 N N . HIS A 1 95 ? -149.843 47.927 102.007 1.00 40.12 95 HIS A N 1
ATOM 743 C CA . HIS A 1 95 ? -150.569 49.226 101.996 1.00 40.12 95 HIS A CA 1
ATOM 744 C C . HIS A 1 95 ? -149.678 50.446 102.436 1.00 40.12 95 HIS A C 1
ATOM 746 O O . HIS A 1 95 ? -148.533 50.251 102.837 1.00 40.12 95 HIS A O 1
ATOM 752 N N . GLU A 1 96 ? -150.261 51.664 102.451 1.00 37.97 96 GLU A N 1
ATOM 753 C CA . GLU A 1 96 ? -149.806 52.975 103.024 1.00 37.97 96 GLU A CA 1
ATOM 754 C C . GLU A 1 96 ? -149.045 54.012 102.137 1.00 37.97 96 GLU A C 1
ATOM 756 O O . GLU A 1 96 ? -148.637 53.724 101.014 1.00 37.97 96 GLU A O 1
ATOM 761 N N . HIS A 1 97 ? -149.031 55.287 102.582 1.00 47.28 97 HIS A N 1
ATOM 762 C CA . HIS A 1 97 ? -149.285 56.492 101.748 1.00 47.28 97 HIS A CA 1
ATOM 763 C C . HIS A 1 97 ? -148.157 57.562 101.647 1.00 47.28 97 HIS A C 1
ATOM 765 O O . HIS A 1 97 ? -147.353 57.724 102.556 1.00 47.28 97 HIS A O 1
ATOM 771 N N . ASP A 1 98 ? -148.209 58.324 100.539 1.00 48.53 98 ASP A N 1
ATOM 772 C CA . ASP A 1 98 ? -147.750 59.710 100.240 1.00 48.53 98 ASP A CA 1
ATOM 773 C C . ASP A 1 98 ? -146.508 60.373 100.889 1.00 48.53 98 ASP A C 1
ATOM 775 O O . ASP A 1 98 ? -146.458 60.582 102.092 1.00 48.53 98 ASP A O 1
ATOM 779 N N . GLU A 1 99 ? -145.626 60.930 100.029 1.00 55.22 99 GLU A N 1
ATOM 780 C CA . GLU A 1 99 ? -145.052 62.306 100.126 1.00 55.22 99 GLU A CA 1
ATOM 781 C C . GLU A 1 99 ? -144.162 62.644 98.887 1.00 55.22 99 GLU A C 1
ATOM 783 O O . GLU A 1 99 ? -142.932 62.697 98.952 1.00 55.22 99 GLU A O 1
ATOM 788 N N . CYS A 1 100 ? -144.744 62.835 97.687 1.00 56.66 100 CYS A N 1
ATOM 789 C CA . CYS A 1 100 ? -143.963 62.853 96.428 1.00 56.66 100 CYS A CA 1
ATOM 790 C C . CYS A 1 100 ? -144.024 64.157 95.597 1.00 56.66 100 CYS A C 1
ATOM 792 O O . CYS A 1 100 ? -144.925 64.344 94.778 1.00 56.66 100 CYS A O 1
ATOM 794 N N . HIS A 1 101 ? -142.991 65.015 95.699 1.00 52.25 101 HIS A N 1
ATOM 795 C CA . HIS A 1 101 ? -142.690 66.011 94.643 1.00 52.25 101 HIS A CA 1
ATOM 796 C C . HIS A 1 101 ? -141.216 66.456 94.531 1.00 52.25 101 HIS A C 1
ATOM 798 O O . HIS A 1 101 ? -140.721 66.654 93.421 1.00 52.25 101 HIS A O 1
ATOM 804 N N . GLY A 1 102 ? -140.473 66.580 95.640 1.00 58.44 102 GLY A N 1
ATOM 805 C CA . GLY A 1 102 ? -139.069 67.037 95.602 1.00 58.44 102 GLY A CA 1
ATOM 806 C C . GLY A 1 102 ? -138.105 66.071 94.889 1.00 58.44 102 GLY A C 1
ATOM 807 O O . GLY A 1 102 ? -137.217 66.504 94.150 1.00 58.44 102 GLY A O 1
ATOM 808 N N . GLN A 1 103 ? -138.320 64.762 95.061 1.00 60.94 103 GLN A N 1
ATOM 809 C CA . GLN A 1 103 ? -137.432 63.681 94.607 1.00 60.94 103 GLN A CA 1
ATOM 810 C C . GLN A 1 103 ? -137.112 63.722 93.099 1.00 60.94 103 GLN A C 1
ATOM 812 O O . GLN A 1 103 ? -135.965 63.536 92.688 1.00 60.94 103 GLN A O 1
ATOM 817 N N . GLN A 1 104 ? -138.123 63.961 92.255 1.00 58.69 104 GLN A N 1
ATOM 818 C CA . GLN A 1 104 ? -138.018 63.742 90.805 1.00 58.69 104 GLN A CA 1
ATOM 819 C C . GLN A 1 104 ? -137.038 64.707 90.121 1.00 58.69 104 GLN A C 1
ATOM 821 O O . GLN A 1 104 ? -136.302 64.314 89.216 1.00 58.69 104 GLN A O 1
ATOM 826 N N . LYS A 1 105 ? -136.976 65.968 90.568 1.00 68.88 105 LYS A N 1
ATOM 827 C CA . LYS A 1 105 ? -136.132 66.995 89.931 1.00 68.88 105 LYS A CA 1
ATOM 828 C C . LYS A 1 105 ? -134.640 66.812 90.233 1.00 68.88 105 LYS A C 1
ATOM 830 O O . LYS A 1 105 ? -133.804 67.207 89.420 1.00 68.88 105 LYS A O 1
ATOM 835 N N . LEU A 1 106 ? -134.317 66.189 91.369 1.00 72.06 106 LEU A N 1
ATOM 836 C CA . LEU A 1 106 ? -132.963 65.733 91.692 1.00 72.06 106 LEU A CA 1
ATOM 837 C C . LEU A 1 106 ? -132.619 64.464 90.902 1.00 72.06 106 LEU A C 1
ATOM 839 O O . LEU A 1 106 ? -131.571 64.430 90.263 1.00 72.06 106 LEU A O 1
ATOM 843 N N . SER A 1 107 ? -133.540 63.492 90.849 1.00 72.06 107 SER A N 1
ATOM 844 C CA . SER A 1 107 ? -133.386 62.245 90.083 1.00 72.06 107 SER A CA 1
ATOM 845 C C . SER A 1 107 ? -132.978 62.489 88.622 1.00 72.06 107 SER A C 1
ATOM 847 O O . SER A 1 107 ? -131.944 61.991 88.188 1.00 72.06 107 SER A O 1
ATOM 849 N N . PHE A 1 108 ? -133.684 63.355 87.881 1.00 80.69 108 PHE A N 1
ATOM 850 C CA . PHE A 1 108 ? -133.325 63.639 86.481 1.00 80.69 108 PHE A CA 1
ATOM 851 C C . PHE A 1 108 ? -131.959 64.322 86.300 1.00 80.69 108 PHE A C 1
ATOM 853 O O . PHE A 1 108 ? -131.282 64.071 85.302 1.00 80.69 108 PHE A O 1
ATOM 860 N N . ARG A 1 109 ? -131.523 65.173 87.243 1.00 80.81 109 ARG A N 1
ATOM 861 C CA . ARG A 1 109 ? -130.166 65.750 87.195 1.00 80.81 109 ARG A CA 1
ATOM 862 C C . ARG A 1 109 ? -129.098 64.705 87.498 1.00 80.81 109 ARG A C 1
ATOM 864 O O . ARG A 1 109 ? -128.070 64.722 86.827 1.00 80.81 109 ARG A O 1
ATOM 871 N N . GLN A 1 110 ? -129.362 63.794 88.435 1.00 83.31 110 GLN A N 1
ATOM 872 C CA . GLN A 1 110 ? -128.484 62.661 88.708 1.00 83.31 110 GLN A CA 1
ATOM 873 C C . GLN A 1 110 ? -128.365 61.768 87.466 1.00 83.31 110 GLN A C 1
ATOM 875 O O . GLN A 1 110 ? -127.265 61.580 86.969 1.00 83.31 110 GLN A O 1
ATOM 880 N N . SER A 1 111 ? -129.483 61.346 86.863 1.00 81.94 111 SER A N 1
ATOM 881 C CA . SER A 1 111 ? -129.465 60.480 85.674 1.00 81.94 111 SER A CA 1
ATOM 882 C C . SER A 1 111 ? -128.756 61.095 84.462 1.00 81.94 111 SER A C 1
ATOM 884 O O . SER A 1 111 ? -128.107 60.366 83.715 1.00 81.94 111 SER A O 1
ATOM 886 N N . MET A 1 112 ? -128.837 62.417 84.250 1.00 84.50 112 MET A N 1
ATOM 887 C CA . MET A 1 112 ? -128.032 63.078 83.210 1.00 84.50 112 MET A CA 1
ATOM 888 C C . MET A 1 112 ? -126.540 63.096 83.552 1.00 84.50 112 MET A C 1
ATOM 890 O O . MET A 1 112 ? -125.727 62.873 82.661 1.00 84.50 112 MET A O 1
ATOM 894 N N . MET A 1 113 ? -126.176 63.324 84.817 1.00 84.50 113 MET A N 1
ATOM 895 C CA . MET A 1 113 ? -124.781 63.279 85.265 1.00 84.50 113 MET A CA 1
ATOM 896 C C . MET A 1 113 ? -124.208 61.860 85.131 1.00 84.50 113 MET A C 1
ATOM 898 O O . MET A 1 113 ? -123.134 61.688 84.568 1.00 84.50 113 MET A O 1
ATOM 902 N N . ASP A 1 114 ? -124.969 60.838 85.527 1.00 84.00 114 ASP A N 1
ATOM 903 C CA . ASP A 1 114 ? -124.599 59.426 85.394 1.00 84.00 114 ASP A CA 1
ATOM 904 C C . ASP A 1 114 ? -124.442 59.003 83.920 1.00 84.00 114 ASP A C 1
ATOM 906 O O . ASP A 1 114 ? -123.552 58.219 83.592 1.00 84.00 114 ASP A O 1
ATOM 910 N N . LEU A 1 115 ? -125.293 59.511 83.017 1.00 87.00 115 LEU A N 1
ATOM 911 C CA . LEU A 1 115 ? -125.187 59.271 81.571 1.00 87.00 115 LEU A CA 1
ATOM 912 C C . LEU A 1 115 ? -124.018 60.027 80.931 1.00 87.00 115 LEU A C 1
ATOM 914 O O . LEU A 1 115 ? -123.369 59.488 80.038 1.00 87.00 115 LEU A O 1
ATOM 918 N N . GLN A 1 116 ? -123.745 61.255 81.372 1.00 89.12 116 GLN A N 1
ATOM 919 C CA . GLN A 1 116 ? -122.634 62.056 80.863 1.00 89.12 116 GLN A CA 1
ATOM 920 C C . GLN A 1 116 ? -121.285 61.490 81.326 1.00 89.12 116 GLN A C 1
ATOM 922 O O . GLN A 1 116 ? -120.377 61.384 80.503 1.00 89.12 116 GLN A O 1
ATOM 927 N N . ASN A 1 117 ? -121.198 61.029 82.579 1.00 87.62 117 ASN A N 1
ATOM 928 C CA . ASN A 1 117 ? -120.066 60.258 83.090 1.00 87.62 117 ASN A CA 1
ATOM 929 C C . ASN A 1 117 ? -119.879 58.983 82.257 1.00 87.62 117 ASN A C 1
ATOM 931 O O . ASN A 1 117 ? -118.845 58.840 81.623 1.00 87.62 117 ASN A O 1
ATOM 935 N N . LYS A 1 118 ? -120.914 58.139 82.105 1.00 89.06 118 LYS A N 1
ATOM 936 C CA . LYS A 1 118 ? -120.830 56.910 81.286 1.00 89.06 118 LYS A CA 1
ATOM 937 C C . LYS A 1 118 ? -120.432 57.154 79.831 1.00 89.06 118 LYS A C 1
ATOM 939 O O . LYS A 1 118 ? -119.782 56.303 79.230 1.00 89.06 118 LYS A O 1
ATOM 944 N N . LEU A 1 119 ? -120.817 58.286 79.241 1.00 89.25 119 LEU A N 1
ATOM 945 C CA . LEU A 1 119 ? -120.376 58.648 77.895 1.00 89.25 119 LEU A CA 1
ATOM 946 C C . LEU A 1 119 ? -118.892 59.042 77.869 1.00 89.25 119 LEU A C 1
ATOM 948 O O . LEU A 1 119 ? -118.207 58.687 76.914 1.00 89.25 119 LEU A O 1
ATOM 952 N N . GLN A 1 120 ? -118.391 59.729 78.899 1.00 90.38 120 GLN A N 1
ATOM 953 C CA . GLN A 1 120 ? -116.960 60.005 79.061 1.00 90.38 120 GLN A CA 1
ATOM 954 C C . GLN A 1 120 ? -116.164 58.727 79.365 1.00 90.38 120 GLN A C 1
ATOM 956 O O . GLN A 1 120 ? -115.119 58.533 78.754 1.00 90.38 120 GLN A O 1
ATOM 961 N N . ASP A 1 121 ? -116.686 57.829 80.205 1.00 88.88 121 ASP A N 1
ATOM 962 C CA . ASP A 1 121 ? -116.094 56.522 80.508 1.00 88.88 121 ASP A CA 1
ATOM 963 C C . ASP A 1 121 ? -115.938 55.694 79.222 1.00 88.88 121 ASP A C 1
ATOM 965 O O . ASP A 1 121 ? -114.835 55.279 78.881 1.00 88.88 121 ASP A O 1
ATOM 969 N N . VAL A 1 122 ? -117.012 55.540 78.434 1.00 88.94 122 VAL A N 1
ATOM 970 C CA . VAL A 1 122 ? -116.986 54.799 77.156 1.00 88.94 122 VAL A CA 1
ATOM 971 C C . VAL A 1 122 ? -116.121 55.493 76.096 1.00 88.94 122 VAL A C 1
ATOM 973 O O . VAL A 1 122 ? -115.517 54.821 75.260 1.00 88.94 122 VAL A O 1
ATOM 976 N N . GLN A 1 123 ? -116.020 56.827 76.103 1.00 90.56 123 GLN A N 1
ATOM 977 C CA . GLN A 1 123 ? -115.082 57.544 75.231 1.00 90.56 123 GLN A CA 1
ATOM 978 C C . GLN A 1 123 ? -113.629 57.278 75.642 1.00 90.56 123 GLN A C 1
ATOM 980 O O . GLN A 1 123 ? -112.826 56.944 74.776 1.00 90.56 123 GLN A O 1
ATOM 985 N N . ALA A 1 124 ? -113.318 57.314 76.940 1.00 90.69 124 ALA A N 1
ATOM 986 C CA . ALA A 1 124 ? -112.000 56.981 77.467 1.00 90.69 124 ALA A CA 1
ATOM 987 C C . ALA A 1 124 ? -111.636 55.505 77.225 1.00 90.69 124 ALA A C 1
ATOM 989 O O . ALA A 1 124 ? -110.523 55.224 76.798 1.00 90.69 124 ALA A O 1
ATOM 990 N N . GLU A 1 125 ? -112.558 54.555 77.412 1.00 89.19 125 GLU A N 1
ATOM 991 C CA . GLU A 1 125 ? -112.368 53.143 77.038 1.00 89.19 125 GLU A CA 1
ATOM 992 C C . GLU A 1 125 ? -112.079 52.984 75.537 1.00 89.19 125 GLU A C 1
ATOM 994 O O . GLU A 1 125 ? -111.177 52.237 75.156 1.00 89.19 125 GLU A O 1
ATOM 999 N N . ARG A 1 126 ? -112.809 53.708 74.679 1.00 91.31 126 ARG A N 1
ATOM 1000 C CA . ARG A 1 126 ? -112.628 53.692 73.219 1.00 91.31 126 ARG A CA 1
ATOM 1001 C C . ARG A 1 126 ? -111.285 54.293 72.806 1.00 91.31 126 ARG A C 1
ATOM 1003 O O . ARG A 1 126 ? -110.641 53.734 71.922 1.00 91.31 126 ARG A O 1
ATOM 1010 N N . ASP A 1 127 ? -110.857 55.385 73.433 1.00 93.44 127 ASP A N 1
ATOM 1011 C CA . ASP A 1 127 ? -109.562 56.025 73.173 1.00 93.44 127 ASP A CA 1
ATOM 1012 C C . ASP A 1 127 ? -108.403 55.148 73.680 1.00 93.44 127 ASP A C 1
ATOM 1014 O O . ASP A 1 127 ? -107.514 54.813 72.898 1.00 93.44 127 ASP A O 1
ATOM 1018 N N . ASN A 1 128 ? -108.490 54.624 74.909 1.00 93.44 128 ASN A N 1
ATOM 1019 C CA . ASN A 1 128 ? -107.552 53.628 75.446 1.00 93.44 128 ASN A CA 1
ATOM 1020 C C . ASN A 1 128 ? -107.438 52.387 74.539 1.00 93.44 128 ASN A C 1
ATOM 1022 O O . ASN A 1 128 ? -106.341 51.878 74.320 1.00 93.44 128 ASN A O 1
ATOM 1026 N N . LEU A 1 129 ? -108.553 51.888 73.988 1.00 93.50 129 LEU A N 1
ATOM 1027 C CA . LEU A 1 129 ? -108.546 50.748 73.067 1.00 93.50 129 LEU A CA 1
ATOM 1028 C C . LEU A 1 129 ? -107.865 51.085 71.732 1.00 93.50 129 LEU A C 1
ATOM 1030 O O . LEU A 1 129 ? -107.193 50.224 71.165 1.00 93.50 129 LEU A O 1
ATOM 1034 N N . VAL A 1 130 ? -108.019 52.312 71.223 1.00 93.44 130 VAL A N 1
ATOM 1035 C CA . VAL A 1 130 ? -107.300 52.777 70.026 1.00 93.44 130 VAL A CA 1
ATOM 1036 C C . VAL A 1 130 ? -105.800 52.872 70.303 1.00 93.44 130 VAL A C 1
ATOM 1038 O O . VAL A 1 130 ? -105.026 52.370 69.491 1.00 93.44 130 VAL A O 1
ATOM 1041 N N . ASP A 1 131 ? -105.392 53.410 71.453 1.00 93.88 131 ASP A N 1
ATOM 1042 C CA . ASP A 1 131 ? -103.980 53.506 71.844 1.00 93.88 131 ASP A CA 1
ATOM 1043 C C . ASP A 1 131 ? -103.341 52.124 72.056 1.00 93.88 131 ASP A C 1
ATOM 1045 O O . ASP A 1 131 ? -102.250 51.866 71.543 1.00 93.88 131 ASP A O 1
ATOM 1049 N N . VAL A 1 132 ? -104.038 51.189 72.717 1.00 93.19 132 VAL A N 1
ATOM 1050 C CA . VAL A 1 132 ? -103.592 49.787 72.844 1.00 93.19 132 VAL A CA 1
ATOM 1051 C C . VAL A 1 132 ? -103.442 49.141 71.468 1.00 93.19 132 VAL A C 1
ATOM 1053 O O . VAL A 1 132 ? -102.403 48.553 71.186 1.00 93.19 132 VAL A O 1
ATOM 1056 N N . ARG A 1 133 ? -104.421 49.298 70.571 1.00 93.62 133 ARG A N 1
ATOM 1057 C CA . ARG A 1 133 ? -104.384 48.718 69.215 1.00 93.62 133 ARG A CA 1
ATOM 1058 C C . ARG A 1 133 ? -103.311 49.343 68.324 1.00 93.62 133 ARG A C 1
ATOM 1060 O O . ARG A 1 133 ? -102.722 48.654 67.490 1.00 93.62 133 ARG A O 1
ATOM 1067 N N . LEU A 1 134 ? -103.043 50.638 68.490 1.00 94.19 134 LEU A N 1
ATOM 1068 C CA . LEU A 1 134 ? -101.937 51.329 67.834 1.00 94.19 134 LEU A CA 1
ATOM 1069 C C . LEU A 1 134 ? -100.595 50.806 68.359 1.00 94.19 134 LEU A C 1
ATOM 1071 O O . LEU A 1 134 ? -99.694 50.547 67.561 1.00 94.19 134 LEU A O 1
ATOM 1075 N N . LYS A 1 135 ? -100.485 50.580 69.674 1.00 94.06 135 LYS A N 1
ATOM 1076 C CA . LYS A 1 135 ? -99.288 50.021 70.306 1.00 94.06 135 LYS A CA 1
ATOM 1077 C C . LYS A 1 135 ? -99.044 48.562 69.907 1.00 94.06 135 LYS A C 1
ATOM 1079 O O . LYS A 1 135 ? -97.933 48.253 69.494 1.00 94.06 135 LYS A O 1
ATOM 1084 N N . GLU A 1 136 ? -100.067 47.707 69.899 1.00 91.44 136 GLU A N 1
ATOM 1085 C CA . GLU A 1 136 ? -100.005 46.340 69.351 1.00 91.44 136 GLU A CA 1
ATOM 1086 C C . GLU A 1 136 ? -99.529 46.344 67.889 1.00 91.44 136 GLU A C 1
ATOM 1088 O O . GLU A 1 136 ? -98.638 45.582 67.517 1.00 91.44 136 GLU A O 1
ATOM 1093 N N . SER A 1 137 ? -100.077 47.238 67.057 1.00 91.50 137 SER A N 1
ATOM 1094 C CA . SER A 1 137 ? -99.674 47.383 65.651 1.00 91.50 137 SER A CA 1
ATOM 1095 C C . SER A 1 137 ? -98.221 47.857 65.502 1.00 91.50 137 SER A C 1
ATOM 1097 O O . SER A 1 137 ? -97.488 47.341 64.654 1.00 91.50 137 SER A O 1
ATOM 1099 N N . GLN A 1 138 ? -97.764 48.783 66.355 1.00 94.06 138 GLN A N 1
ATOM 1100 C CA . GLN A 1 138 ? -96.359 49.188 66.410 1.00 94.06 138 GLN A CA 1
ATOM 1101 C C . GLN A 1 138 ? -95.463 48.020 66.842 1.00 94.06 138 GLN A C 1
ATOM 1103 O O . GLN A 1 138 ? -94.460 47.761 66.183 1.00 94.06 138 GLN A O 1
ATOM 1108 N N . ASP A 1 139 ? -95.819 47.295 67.902 1.00 93.94 139 ASP A N 1
ATOM 1109 C CA . ASP A 1 139 ? -95.020 46.191 68.440 1.00 93.94 139 ASP A CA 1
ATOM 1110 C C . ASP A 1 139 ? -94.941 45.012 67.458 1.00 93.94 139 ASP A C 1
ATOM 1112 O O . ASP A 1 139 ? -93.882 44.396 67.309 1.00 93.94 139 ASP A O 1
ATOM 1116 N N . HIS A 1 140 ? -96.010 44.752 66.699 1.00 93.50 140 HIS A N 1
ATOM 1117 C CA . HIS A 1 140 ? -95.987 43.837 65.559 1.00 93.50 140 HIS A CA 1
ATOM 1118 C C . HIS A 1 140 ? -95.105 44.346 64.409 1.00 93.50 140 HIS A C 1
ATOM 1120 O O . HIS A 1 140 ? -94.332 43.562 63.860 1.00 93.50 140 HIS A O 1
ATOM 1126 N N . GLY A 1 141 ? -95.163 45.635 64.060 1.00 94.56 141 GLY A N 1
ATOM 1127 C CA . GLY A 1 141 ? -94.279 46.232 63.051 1.00 94.56 141 GLY A CA 1
ATOM 1128 C C . GLY A 1 141 ? -92.802 46.160 63.451 1.00 94.56 141 GLY A C 1
ATOM 1129 O O . GLY A 1 141 ? -91.949 45.764 62.657 1.00 94.56 141 GLY A O 1
ATOM 1130 N N . GLU A 1 142 ? -92.495 46.453 64.714 1.00 94.31 142 GLU A N 1
ATOM 1131 C CA . GLU A 1 142 ? -91.166 46.280 65.289 1.00 94.31 142 GLU A CA 1
ATOM 1132 C C . GLU A 1 142 ? -90.716 44.813 65.284 1.00 94.31 142 GLU A C 1
ATOM 1134 O O . GLU A 1 142 ? -89.552 44.546 64.990 1.00 94.31 142 GLU A O 1
ATOM 1139 N N . LEU A 1 143 ? -91.602 43.859 65.591 1.00 95.06 143 LEU A N 1
ATOM 1140 C CA . LEU A 1 143 ? -91.298 42.426 65.538 1.00 95.06 143 LEU A CA 1
ATOM 1141 C C . LEU A 1 143 ? -91.022 41.951 64.104 1.00 95.06 143 LEU A C 1
ATOM 1143 O O . LEU A 1 143 ? -90.060 41.217 63.887 1.00 95.06 143 LEU A O 1
ATOM 1147 N N . ILE A 1 144 ? -91.812 42.398 63.124 1.00 95.25 144 ILE A N 1
ATOM 1148 C CA . ILE A 1 144 ? -91.599 42.096 61.700 1.00 95.25 144 ILE A CA 1
ATOM 1149 C C . ILE A 1 144 ? -90.252 42.659 61.232 1.00 95.25 144 ILE A C 1
ATOM 1151 O O . ILE A 1 144 ? -89.491 41.941 60.587 1.00 95.25 144 ILE A O 1
ATOM 1155 N N . ASN A 1 145 ? -89.908 43.891 61.620 1.00 94.88 145 ASN A N 1
ATOM 1156 C CA . ASN A 1 145 ? -88.601 44.479 61.321 1.00 94.88 145 ASN A CA 1
ATOM 1157 C C . ASN A 1 145 ? -87.457 43.678 61.970 1.00 94.88 145 ASN A C 1
ATOM 1159 O O . ASN A 1 145 ? -86.510 43.312 61.279 1.00 94.88 145 ASN A O 1
ATOM 1163 N N . LYS A 1 146 ? -87.572 43.326 63.261 1.00 95.69 146 LYS A N 1
ATOM 1164 C CA . LYS A 1 146 ? -86.587 42.497 63.988 1.00 95.69 146 LYS A CA 1
ATOM 1165 C C . LYS A 1 146 ? -86.393 41.126 63.319 1.00 95.69 146 LYS A C 1
ATOM 1167 O O . LYS A 1 146 ? -85.259 40.671 63.188 1.00 95.69 146 LYS A O 1
ATOM 1172 N N . LEU A 1 147 ? -87.470 40.493 62.843 1.00 95.19 147 LEU A N 1
ATOM 1173 C CA . LEU A 1 147 ? -87.412 39.237 62.085 1.00 95.19 147 LEU A CA 1
ATOM 1174 C C . LEU A 1 147 ? -86.774 39.412 60.700 1.00 95.19 147 LEU A C 1
ATOM 1176 O O . LEU A 1 147 ? -85.983 38.565 60.294 1.00 95.19 147 LEU A O 1
ATOM 1180 N N . HIS A 1 148 ? -87.079 40.495 59.980 1.00 95.88 148 HIS A N 1
ATOM 1181 C CA . HIS A 1 148 ? -86.498 40.749 58.660 1.00 95.88 148 HIS A CA 1
ATOM 1182 C C . HIS A 1 148 ? -84.987 41.010 58.748 1.00 95.88 148 HIS A C 1
ATOM 1184 O O . HIS A 1 148 ? -84.229 40.417 57.982 1.00 95.88 148 HIS A O 1
ATOM 1190 N N . THR A 1 149 ? -84.539 41.792 59.739 1.00 95.44 149 THR A N 1
ATOM 1191 C CA . THR A 1 149 ? -83.111 41.959 60.054 1.00 95.44 149 THR A CA 1
ATOM 1192 C C . THR A 1 149 ? -82.463 40.620 60.407 1.00 95.44 149 THR A C 1
ATOM 1194 O O . THR A 1 149 ? -81.466 40.266 59.792 1.00 95.44 149 THR A O 1
ATOM 1197 N N . ALA A 1 150 ? -83.060 39.816 61.295 1.00 94.75 150 ALA A N 1
ATOM 1198 C CA . ALA A 1 150 ? -82.499 38.513 61.667 1.00 94.75 150 ALA A CA 1
ATOM 1199 C C . ALA A 1 150 ? -82.381 37.534 60.478 1.00 94.75 150 ALA A C 1
ATOM 1201 O O . ALA A 1 150 ? -81.407 36.788 60.392 1.00 94.75 150 ALA A O 1
ATOM 1202 N N . VAL A 1 151 ? -83.336 37.542 59.539 1.00 95.75 151 VAL A N 1
ATOM 1203 C CA . VAL A 1 151 ? -83.242 36.762 58.291 1.00 95.75 151 VAL A CA 1
ATOM 1204 C C . VAL A 1 151 ? -82.129 37.301 57.391 1.00 95.75 151 VAL A C 1
ATOM 1206 O O . VAL A 1 151 ? -81.333 36.514 56.883 1.00 95.75 151 VAL A O 1
ATOM 1209 N N . GLN A 1 152 ? -82.025 38.622 57.226 1.00 95.75 152 GLN A N 1
ATOM 1210 C CA . GLN A 1 152 ? -80.975 39.250 56.423 1.00 95.75 152 GLN A CA 1
ATOM 1211 C C . GLN A 1 152 ? -79.572 38.976 56.995 1.00 95.75 152 GLN A C 1
ATOM 1213 O O . GLN A 1 152 ? -78.656 38.653 56.235 1.00 95.75 152 GLN A O 1
ATOM 1218 N N . ASP A 1 153 ? -79.415 39.024 58.319 1.00 95.69 153 ASP A N 1
ATOM 1219 C CA . ASP A 1 153 ? -78.180 38.672 59.022 1.00 95.69 153 ASP A CA 1
ATOM 1220 C C . ASP A 1 153 ? -77.828 37.194 58.790 1.00 95.69 153 ASP A C 1
ATOM 1222 O O . ASP A 1 153 ? -76.720 36.892 58.341 1.00 95.69 153 ASP A O 1
ATOM 1226 N N . LEU A 1 154 ? -78.780 36.270 58.987 1.00 95.31 154 LEU A N 1
ATOM 1227 C CA . LEU A 1 154 ? -78.587 34.838 58.710 1.00 95.31 154 LEU A CA 1
ATOM 1228 C C . LEU A 1 154 ? -78.208 34.568 57.245 1.00 95.31 154 LEU A C 1
ATOM 1230 O O . LEU A 1 154 ? -77.332 33.745 56.977 1.00 95.31 154 LEU A O 1
ATOM 1234 N N . GLU A 1 155 ? -78.798 35.285 56.286 1.00 95.62 155 GLU A N 1
ATOM 1235 C CA . GLU A 1 155 ? -78.362 35.213 54.892 1.00 95.62 155 GLU A CA 1
ATOM 1236 C C . GLU A 1 155 ? -76.922 35.713 54.693 1.00 95.62 155 GLU A C 1
ATOM 1238 O O . GLU A 1 155 ? -76.197 35.149 53.871 1.00 95.62 155 GLU A O 1
ATOM 1243 N N . THR A 1 156 ? -76.482 36.765 55.400 1.00 95.56 156 THR A N 1
ATOM 1244 C CA . THR A 1 156 ? -75.081 37.213 55.302 1.00 95.56 156 THR A CA 1
ATOM 1245 C C . THR A 1 156 ? -74.113 36.176 55.859 1.00 95.56 156 THR A C 1
ATOM 1247 O O . THR A 1 156 ? -73.134 35.876 55.172 1.00 95.56 156 THR A O 1
ATOM 1250 N N . VAL A 1 157 ? -74.393 35.559 57.017 1.00 95.75 157 VAL A N 1
ATOM 1251 C CA . VAL A 1 157 ? -73.483 34.534 57.562 1.00 95.75 157 VAL A CA 1
ATOM 1252 C C . VAL A 1 157 ? -73.491 33.266 56.709 1.00 95.75 157 VAL A C 1
ATOM 1254 O O . VAL A 1 157 ? -72.424 32.704 56.490 1.00 95.75 157 VAL A O 1
ATOM 1257 N N . ASN A 1 158 ? -74.636 32.870 56.133 1.00 94.44 158 ASN A N 1
ATOM 1258 C CA . ASN A 1 158 ? -74.699 31.763 55.172 1.00 94.44 158 ASN A CA 1
ATOM 1259 C C . ASN A 1 158 ? -73.857 32.055 53.918 1.00 94.44 158 ASN A C 1
ATOM 1261 O O . ASN A 1 158 ? -73.048 31.219 53.525 1.00 94.44 158 ASN A O 1
ATOM 1265 N N . ARG A 1 159 ? -73.965 33.259 53.328 1.00 95.38 159 ARG A N 1
ATOM 1266 C CA . ARG A 1 159 ? -73.130 33.658 52.176 1.00 95.38 159 ARG A CA 1
ATOM 1267 C C . ARG A 1 159 ? -71.634 33.646 52.510 1.00 95.38 159 ARG A C 1
ATOM 1269 O O . ARG A 1 159 ? -70.842 33.168 51.702 1.00 95.38 159 ARG A O 1
ATOM 1276 N N . MET A 1 160 ? -71.249 34.124 53.695 1.00 95.44 160 MET A N 1
ATOM 1277 C CA . MET A 1 160 ? -69.858 34.069 54.166 1.00 95.44 160 MET A CA 1
ATOM 1278 C C . MET A 1 160 ? -69.393 32.626 54.419 1.00 95.44 160 MET A C 1
ATOM 1280 O O . MET A 1 160 ? -68.270 32.270 54.061 1.00 95.44 160 MET A O 1
ATOM 1284 N N . GLN A 1 161 ? -70.249 31.773 54.983 1.00 95.44 161 GLN A N 1
ATOM 1285 C CA . GLN A 1 161 ? -69.956 30.357 55.195 1.00 95.44 161 GLN A CA 1
ATOM 1286 C C . GLN A 1 161 ? -69.743 29.636 53.856 1.00 95.44 161 GLN A C 1
ATOM 1288 O O . GLN A 1 161 ? -68.706 28.996 53.684 1.00 95.44 161 GLN A O 1
ATOM 1293 N N . ASP A 1 162 ? -70.643 29.809 52.885 1.00 94.81 162 ASP A N 1
ATOM 1294 C CA . ASP A 1 162 ? -70.501 29.263 51.528 1.00 94.81 162 ASP A CA 1
ATOM 1295 C C . ASP A 1 162 ? -69.201 29.719 50.851 1.00 94.81 162 ASP A C 1
ATOM 1297 O O . ASP A 1 162 ? -68.565 28.940 50.141 1.00 94.81 162 ASP A O 1
ATOM 1301 N N . GLU A 1 163 ? -68.777 30.965 51.071 1.00 95.19 163 GLU A N 1
ATOM 1302 C CA . GLU A 1 163 ? -67.517 31.501 50.548 1.00 95.19 163 GLU A CA 1
ATOM 1303 C C . GLU A 1 163 ? -66.293 30.845 51.208 1.00 95.19 163 GLU A C 1
ATOM 1305 O O . GLU A 1 163 ? -65.431 30.320 50.504 1.00 95.19 163 GLU A O 1
ATOM 1310 N N . THR A 1 164 ? -66.256 30.743 52.543 1.00 95.94 164 THR A N 1
ATOM 1311 C CA . THR A 1 164 ? -65.162 30.037 53.246 1.00 95.94 164 THR A CA 1
ATOM 1312 C C . THR A 1 164 ? -65.085 28.548 52.884 1.00 95.94 164 THR A C 1
ATOM 1314 O O . THR A 1 164 ? -63.990 28.004 52.731 1.00 95.94 164 THR A O 1
ATOM 1317 N N . VAL A 1 165 ? -66.228 27.887 52.670 1.00 94.94 165 VAL A N 1
ATOM 1318 C CA . VAL A 1 165 ? -66.298 26.495 52.199 1.00 94.94 165 VAL A CA 1
ATOM 1319 C C . VAL A 1 165 ? -65.812 26.381 50.750 1.00 94.94 165 VAL A C 1
ATOM 1321 O O . VAL A 1 165 ? -65.119 25.419 50.411 1.00 94.94 165 VAL A O 1
ATOM 1324 N N . ARG A 1 166 ? -66.118 27.355 49.885 1.00 96.31 166 ARG A N 1
ATOM 1325 C CA . ARG A 1 166 ? -65.628 27.408 48.497 1.00 96.31 166 ARG A CA 1
ATOM 1326 C C . ARG A 1 166 ? -64.107 27.561 48.442 1.00 96.31 166 ARG A C 1
ATOM 1328 O O . ARG A 1 166 ? -63.454 26.820 47.706 1.00 96.31 166 ARG A O 1
ATOM 1335 N N . ASP A 1 167 ? -63.545 28.441 49.265 1.00 96.44 167 ASP A N 1
ATOM 1336 C CA . ASP A 1 167 ? -62.098 28.661 49.353 1.00 96.44 167 ASP A CA 1
ATOM 1337 C C . ASP A 1 167 ? -61.364 27.454 49.951 1.00 96.44 167 ASP A C 1
ATOM 1339 O O . ASP A 1 167 ? -60.338 27.030 49.412 1.00 96.44 167 ASP A O 1
ATOM 1343 N N . ALA A 1 168 ? -61.914 26.827 50.997 1.00 95.69 168 ALA A N 1
ATOM 1344 C CA . ALA A 1 168 ? -61.373 25.585 51.549 1.00 95.69 168 ALA A CA 1
ATOM 1345 C C . ALA A 1 168 ? -61.363 24.451 50.504 1.00 95.69 168 ALA A C 1
ATOM 1347 O O . ALA A 1 168 ? -60.351 23.766 50.339 1.00 95.69 168 ALA A O 1
ATOM 1348 N N . ASN A 1 169 ? -62.443 24.292 49.731 1.00 94.81 169 ASN A N 1
ATOM 1349 C CA . ASN A 1 169 ? -62.492 23.330 48.625 1.00 94.81 169 ASN A CA 1
ATOM 1350 C C . ASN A 1 169 ? -61.485 23.665 47.510 1.00 94.81 169 ASN A C 1
ATOM 1352 O O . ASN A 1 169 ? -60.845 22.758 46.975 1.00 94.81 169 ASN A O 1
ATOM 1356 N N . CYS A 1 170 ? -61.282 24.947 47.192 1.00 95.19 170 CYS A N 1
ATOM 1357 C CA . CYS A 1 170 ? -60.257 25.387 46.243 1.00 95.19 170 CYS A CA 1
ATOM 1358 C C . CYS A 1 170 ? -58.842 24.999 46.715 1.00 95.19 170 CYS A C 1
ATOM 1360 O O . CYS A 1 170 ? -58.052 24.469 45.931 1.00 95.19 170 CYS A O 1
ATOM 1362 N N . GLN A 1 171 ? -58.533 25.184 48.003 1.00 96.38 171 GLN A N 1
ATOM 1363 C CA . GLN A 1 171 ? -57.253 24.774 48.594 1.00 96.38 171 GLN A CA 1
ATOM 1364 C C . GLN A 1 171 ? -57.071 23.247 48.588 1.00 96.38 171 GLN A C 1
ATOM 1366 O O . GLN A 1 171 ? -56.010 22.763 48.191 1.00 96.38 171 GLN A O 1
ATOM 1371 N N . ILE A 1 172 ? -58.107 22.478 48.946 1.00 95.44 172 ILE A N 1
ATOM 1372 C CA . ILE A 1 172 ? -58.095 21.005 48.872 1.00 95.44 172 ILE A CA 1
ATOM 1373 C C . ILE A 1 172 ? -57.805 20.534 47.440 1.00 95.44 172 ILE A C 1
ATOM 1375 O O . ILE A 1 172 ? -56.988 19.636 47.235 1.00 95.44 172 ILE A O 1
ATOM 1379 N N . GLU A 1 173 ? -58.414 21.162 46.435 1.00 95.44 173 GLU A N 1
ATOM 1380 C CA . GLU A 1 173 ? -58.220 20.794 45.031 1.00 95.44 173 GLU A CA 1
ATOM 1381 C C . GLU A 1 173 ? -56.825 21.181 44.499 1.00 95.44 173 GLU A C 1
ATOM 1383 O O . GLU A 1 173 ? -56.236 20.457 43.694 1.00 95.44 173 GLU A O 1
ATOM 1388 N N . GLN A 1 174 ? -56.229 22.269 45.000 1.00 95.25 174 GLN A N 1
ATOM 1389 C CA . GLN A 1 174 ? -54.817 22.588 44.749 1.00 95.25 174 GLN A CA 1
ATOM 1390 C C . GLN A 1 174 ? -53.865 21.571 45.400 1.00 95.25 174 GLN A C 1
ATOM 1392 O O . GLN A 1 174 ? -52.855 21.201 44.795 1.00 95.25 174 GLN A O 1
ATOM 1397 N N . LEU A 1 175 ? -54.175 21.093 46.610 1.00 95.62 175 LEU A N 1
ATOM 1398 C CA . LEU A 1 175 ? -53.387 20.067 47.300 1.00 95.62 175 LEU A CA 1
ATOM 1399 C C . LEU A 1 175 ? -53.485 18.704 46.598 1.00 95.62 175 LEU A C 1
ATOM 1401 O O . LEU A 1 175 ? -52.453 18.065 46.398 1.00 95.62 175 LEU A O 1
ATOM 1405 N N . ARG A 1 176 ? -54.675 18.300 46.128 1.00 95.88 176 ARG A N 1
ATOM 1406 C CA . ARG A 1 176 ? -54.862 17.094 45.297 1.00 95.88 176 ARG A CA 1
ATOM 1407 C C . ARG A 1 176 ? -54.011 17.127 44.031 1.00 95.88 176 ARG A C 1
ATOM 1409 O O . ARG A 1 176 ? -53.328 16.152 43.737 1.00 95.88 176 ARG A O 1
ATOM 1416 N N . LYS A 1 177 ? -53.986 18.258 43.318 1.00 95.50 177 LYS A N 1
ATOM 1417 C CA . LYS A 1 177 ? -53.156 18.426 42.111 1.00 95.50 177 LYS A CA 1
ATOM 1418 C C . LYS A 1 177 ? -51.660 18.312 42.413 1.00 95.50 177 LYS A C 1
ATOM 1420 O O . LYS A 1 177 ? -50.936 17.695 41.640 1.00 95.50 177 LYS A O 1
ATOM 1425 N N . LYS A 1 178 ? -51.194 18.841 43.552 1.00 94.56 178 LYS A N 1
ATOM 1426 C CA . LYS A 1 178 ? -49.802 18.655 44.006 1.00 94.56 178 LYS A CA 1
ATOM 1427 C C . LYS A 1 178 ? -49.501 17.192 44.351 1.00 94.56 178 LYS A C 1
ATOM 1429 O O . LYS A 1 178 ? -48.470 16.687 43.921 1.00 94.56 178 LYS A O 1
ATOM 1434 N N . ALA A 1 179 ? -50.403 16.506 45.057 1.00 93.50 179 ALA A N 1
ATOM 1435 C CA . ALA A 1 179 ? -50.264 15.080 45.363 1.00 93.50 179 ALA A CA 1
ATOM 1436 C C . ALA A 1 179 ? -50.175 14.229 44.084 1.00 93.50 179 ALA A C 1
ATOM 1438 O O . ALA A 1 179 ? -49.226 13.470 43.931 1.00 93.50 179 ALA A O 1
ATOM 1439 N N . GLN A 1 180 ? -51.069 14.454 43.114 1.00 94.69 180 GLN A N 1
ATOM 1440 C CA . GLN A 1 180 ? -51.064 13.752 41.825 1.00 94.69 180 GLN A CA 1
ATOM 1441 C C . GLN A 1 180 ? -49.751 13.944 41.039 1.00 94.69 180 GLN A C 1
ATOM 1443 O O . GLN A 1 180 ? -49.282 13.010 40.390 1.00 94.69 180 GLN A O 1
ATOM 1448 N N . VAL A 1 181 ? -49.137 15.133 41.103 1.00 95.69 181 VAL A N 1
ATOM 1449 C CA . VAL A 1 181 ? -47.815 15.382 40.500 1.00 95.69 181 VAL A CA 1
ATOM 1450 C C . VAL A 1 181 ? -46.714 14.606 41.231 1.00 95.69 181 VAL A C 1
ATOM 1452 O O . VAL A 1 181 ? -45.860 14.014 40.574 1.00 95.69 181 VAL A O 1
ATOM 1455 N N . PHE A 1 182 ? -46.740 14.551 42.567 1.00 92.44 182 PHE A N 1
ATOM 1456 C CA . PHE A 1 182 ? -45.784 13.741 43.329 1.00 92.44 182 PHE A CA 1
ATOM 1457 C C . PHE A 1 182 ? -45.949 12.237 43.058 1.00 92.44 182 PHE A C 1
ATOM 1459 O O . PHE A 1 182 ? -44.945 11.563 42.841 1.00 92.44 182 PHE A O 1
ATOM 1466 N N . ASP A 1 183 ? -47.177 11.717 42.979 1.00 91.88 183 ASP A N 1
ATOM 1467 C CA . ASP A 1 183 ? -47.443 10.317 42.614 1.00 91.88 183 ASP A CA 1
ATOM 1468 C C . ASP A 1 183 ? -46.939 9.979 41.198 1.00 91.88 183 ASP A C 1
ATOM 1470 O O . ASP A 1 183 ? -46.410 8.888 40.971 1.00 91.88 183 ASP A O 1
ATOM 1474 N N . GLY A 1 184 ? -47.039 10.929 40.259 1.00 93.12 184 GLY A N 1
ATOM 1475 C CA . GLY A 1 184 ? -46.446 10.826 38.923 1.00 93.12 184 GLY A CA 1
ATOM 1476 C C . GLY A 1 184 ? -44.927 10.646 38.974 1.00 93.12 184 GLY A C 1
ATOM 1477 O O . GLY A 1 184 ? -44.415 9.633 38.498 1.00 93.12 184 GLY A O 1
ATOM 1478 N N . VAL A 1 185 ? -44.218 11.567 39.638 1.00 93.88 185 VAL A N 1
ATOM 1479 C CA . VAL A 1 185 ? -42.751 11.507 39.808 1.00 93.88 185 VAL A CA 1
ATOM 1480 C C . VAL A 1 185 ? -42.316 10.230 40.539 1.00 93.88 185 VAL A C 1
ATOM 1482 O O . VAL A 1 185 ? -41.325 9.602 40.168 1.00 93.88 185 VAL A O 1
ATOM 1485 N N . LEU A 1 186 ? -43.067 9.787 41.552 1.00 91.38 186 LEU A N 1
ATOM 1486 C CA . LEU A 1 186 ? -42.779 8.533 42.254 1.00 91.38 186 LEU A CA 1
ATOM 1487 C C . LEU A 1 186 ? -42.926 7.311 41.329 1.00 91.38 186 LEU A C 1
ATOM 1489 O O . LEU A 1 186 ? -42.123 6.380 41.416 1.00 91.38 186 LEU A O 1
ATOM 1493 N N . ASN A 1 187 ? -43.891 7.311 40.409 1.00 91.19 187 ASN A N 1
ATOM 1494 C CA . ASN A 1 187 ? -44.024 6.241 39.420 1.00 91.19 187 ASN A CA 1
ATOM 1495 C C . ASN A 1 187 ? -42.955 6.298 38.316 1.00 91.19 187 ASN A C 1
ATOM 1497 O O . ASN A 1 187 ? -42.477 5.239 37.916 1.00 91.19 187 ASN A O 1
ATOM 1501 N N . GLU A 1 188 ? -42.512 7.481 37.882 1.00 94.31 188 GLU A N 1
ATOM 1502 C CA . GLU A 1 188 ? -41.358 7.627 36.976 1.00 94.31 188 GLU A CA 1
ATOM 1503 C C . GLU A 1 188 ? -40.074 7.058 37.607 1.00 94.31 188 GLU A C 1
ATOM 1505 O O . GLU A 1 188 ? -39.321 6.328 36.952 1.00 94.31 188 GLU A O 1
ATOM 1510 N N . ILE A 1 189 ? -39.859 7.296 38.907 1.00 92.31 189 ILE A N 1
ATOM 1511 C CA . ILE A 1 189 ? -38.750 6.692 39.661 1.00 92.31 189 ILE A CA 1
ATOM 1512 C C . ILE A 1 189 ? -38.915 5.165 39.736 1.00 92.31 189 ILE A C 1
ATOM 1514 O O . ILE A 1 189 ? -37.959 4.450 39.444 1.00 92.31 189 ILE A O 1
ATOM 1518 N N . ARG A 1 190 ? -40.107 4.633 40.059 1.00 91.38 190 ARG A N 1
ATOM 1519 C CA . ARG A 1 190 ? -40.341 3.170 40.069 1.00 91.38 190 ARG A CA 1
ATOM 1520 C C . ARG A 1 190 ? -40.073 2.526 38.708 1.00 91.38 190 ARG A C 1
ATOM 1522 O O . ARG A 1 190 ? -39.418 1.490 38.663 1.00 91.38 190 ARG A O 1
ATOM 1529 N N . GLN A 1 191 ? -40.525 3.137 37.613 1.00 91.81 191 GLN A N 1
ATOM 1530 C CA . GLN A 1 191 ? -40.255 2.658 36.251 1.00 91.81 191 GLN A CA 1
ATOM 1531 C C . GLN A 1 191 ? -38.756 2.676 35.930 1.00 91.81 191 GLN A C 1
ATOM 1533 O O . GLN A 1 191 ? -38.230 1.693 35.414 1.00 91.81 191 GLN A O 1
ATOM 1538 N N . SER A 1 192 ? -38.050 3.744 36.310 1.00 92.94 192 SER A N 1
ATOM 1539 C CA . SER A 1 192 ? -36.596 3.857 36.125 1.00 92.94 192 SER A CA 1
ATOM 1540 C C . SER A 1 192 ? -35.819 2.794 36.917 1.00 92.94 192 SER A C 1
ATOM 1542 O O . SER A 1 192 ? -34.836 2.247 36.421 1.00 92.94 192 SER A O 1
ATOM 1544 N N . LEU A 1 193 ? -36.271 2.466 38.133 1.00 92.19 193 LEU A N 1
ATOM 1545 C CA . LEU A 1 193 ? -35.674 1.418 38.966 1.00 92.19 193 LEU A CA 1
ATOM 1546 C C . LEU A 1 193 ? -35.981 0.002 38.444 1.00 92.19 193 LEU A C 1
ATOM 1548 O O . LEU A 1 193 ? -35.084 -0.838 38.461 1.00 92.19 193 LEU A O 1
ATOM 1552 N N . MET A 1 194 ? -37.194 -0.259 37.936 1.00 90.31 194 MET A N 1
ATOM 1553 C CA . MET A 1 194 ? -37.516 -1.525 37.253 1.00 90.31 194 MET A CA 1
ATOM 1554 C C . MET A 1 194 ? -36.646 -1.707 36.011 1.00 90.31 194 MET A C 1
ATOM 1556 O O . MET A 1 194 ? -35.970 -2.723 35.893 1.00 90.31 194 MET A O 1
ATOM 1560 N N . GLY A 1 195 ? -36.548 -0.679 35.162 1.00 90.69 195 GLY A N 1
ATOM 1561 C CA . GLY A 1 195 ? -35.675 -0.706 33.989 1.00 90.69 195 GLY A CA 1
ATOM 1562 C C . GLY A 1 195 ? -34.198 -0.932 34.337 1.00 90.69 195 GLY A C 1
ATOM 1563 O O . GLY A 1 195 ? -33.476 -1.534 33.546 1.00 90.69 195 GLY A O 1
ATOM 1564 N N . TYR A 1 196 ? -33.724 -0.518 35.517 1.00 92.00 196 TYR A N 1
ATOM 1565 C CA . TYR A 1 196 ? -32.378 -0.872 35.980 1.00 92.00 196 TYR A CA 1
ATOM 1566 C C . TYR A 1 196 ? -32.262 -2.350 36.391 1.00 92.00 196 TYR A C 1
ATOM 1568 O O . TYR A 1 196 ? -31.310 -3.014 35.974 1.00 92.00 196 TYR A O 1
ATOM 1576 N N . GLU A 1 197 ? -33.210 -2.879 37.177 1.00 90.69 197 GLU A N 1
ATOM 1577 C CA . GLU A 1 197 ? -33.224 -4.299 37.580 1.00 90.69 197 GLU A CA 1
ATOM 1578 C C . GLU A 1 197 ? -33.330 -5.223 36.350 1.00 90.69 197 GLU A C 1
ATOM 1580 O O . GLU A 1 197 ? -32.603 -6.210 36.264 1.00 90.69 197 GLU A O 1
ATOM 1585 N N . GLU A 1 198 ? -34.143 -4.853 35.357 1.00 90.88 198 GLU A N 1
ATOM 1586 C CA . GLU A 1 198 ? -34.300 -5.557 34.076 1.00 90.88 198 GLU A CA 1
ATOM 1587 C C . GLU A 1 198 ? -33.022 -5.532 33.221 1.00 90.88 198 GLU A C 1
ATOM 1589 O O . GLU A 1 198 ? -32.562 -6.582 32.774 1.00 90.88 198 GLU A O 1
ATOM 1594 N N . ASN A 1 199 ? -32.412 -4.356 33.010 1.00 91.00 199 ASN A N 1
ATOM 1595 C CA . ASN A 1 199 ? -31.234 -4.226 32.138 1.00 91.00 199 ASN A CA 1
ATOM 1596 C C . ASN A 1 199 ? -29.940 -4.791 32.750 1.00 91.00 199 ASN A C 1
ATOM 1598 O O . ASN A 1 199 ? -29.008 -5.107 32.011 1.00 91.00 199 ASN A O 1
ATOM 1602 N N . THR A 1 200 ? -29.842 -4.885 34.081 1.00 86.25 200 THR A N 1
ATOM 1603 C CA . THR A 1 200 ? -28.609 -5.323 34.765 1.00 86.25 200 THR A CA 1
ATOM 1604 C C . THR A 1 200 ? -28.718 -6.676 35.462 1.00 86.25 200 THR A C 1
ATOM 1606 O O . THR A 1 200 ? -27.692 -7.256 35.816 1.00 86.25 200 THR A O 1
ATOM 1609 N N . GLY A 1 201 ? -29.934 -7.162 35.732 1.00 85.25 201 GLY A N 1
ATOM 1610 C CA . GLY A 1 201 ? -30.183 -8.298 36.625 1.00 85.25 201 GLY A CA 1
ATOM 1611 C C . GLY A 1 201 ? -29.835 -8.036 38.101 1.00 85.25 201 GLY A C 1
ATOM 1612 O O . GLY A 1 201 ? -29.994 -8.932 38.933 1.00 85.25 201 GLY A O 1
ATOM 1613 N N . LYS A 1 202 ? -29.348 -6.836 38.459 1.00 86.75 202 LYS A N 1
ATOM 1614 C CA . LYS A 1 202 ? -28.967 -6.467 39.829 1.00 86.75 202 LYS A CA 1
ATOM 1615 C C . LYS A 1 202 ? -30.218 -6.045 40.607 1.00 86.75 202 LYS A C 1
ATOM 1617 O O . LYS A 1 202 ? -30.835 -5.028 40.294 1.00 86.75 202 LYS A O 1
ATOM 1622 N N . LYS A 1 203 ? -30.567 -6.783 41.669 1.00 86.38 203 LYS A N 1
ATOM 1623 C CA . LYS A 1 203 ? -31.685 -6.415 42.556 1.00 86.38 203 LYS A CA 1
ATOM 1624 C C . LYS A 1 203 ? -31.461 -5.052 43.210 1.00 86.38 203 LYS A C 1
ATOM 1626 O O . LYS A 1 203 ? -30.555 -4.893 44.031 1.00 86.38 203 LYS A O 1
ATOM 1631 N N . VAL A 1 204 ? -32.333 -4.095 42.902 1.00 85.31 204 VAL A N 1
ATOM 1632 C CA . VAL A 1 204 ? -32.304 -2.732 43.461 1.00 85.31 204 VAL A CA 1
ATOM 1633 C C . VAL A 1 204 ? -32.634 -2.725 44.957 1.00 85.31 204 VAL A C 1
ATOM 1635 O O . VAL A 1 204 ? -32.002 -2.011 45.734 1.00 85.31 204 VAL A O 1
ATOM 1638 N N . TYR A 1 205 ? -33.610 -3.532 45.371 1.00 83.12 205 TYR A N 1
ATOM 1639 C CA . TYR A 1 205 ? -34.037 -3.664 46.761 1.00 83.12 205 TYR A CA 1
ATOM 1640 C C . TYR A 1 205 ? -34.389 -5.129 47.050 1.00 83.12 205 TYR A C 1
ATOM 1642 O O . TYR A 1 205 ? -34.878 -5.842 46.174 1.00 83.12 205 TYR A O 1
ATOM 1650 N N . GLU A 1 206 ? -34.079 -5.608 48.254 1.00 78.38 206 GLU A N 1
ATOM 1651 C CA . GLU A 1 206 ? -34.087 -7.050 48.551 1.00 78.38 206 GLU A CA 1
ATOM 1652 C C . GLU A 1 206 ? -35.379 -7.539 49.213 1.00 78.38 206 GLU A C 1
ATOM 1654 O O . GLU A 1 206 ? -35.692 -8.722 49.129 1.00 78.38 206 GLU A O 1
ATOM 1659 N N . HIS A 1 207 ? -36.117 -6.655 49.892 1.00 74.56 207 HIS A N 1
ATOM 1660 C CA . HIS A 1 207 ? -37.246 -7.037 50.754 1.00 74.56 207 HIS A CA 1
ATOM 1661 C C . HIS A 1 207 ? -38.623 -6.658 50.178 1.00 74.56 207 HIS A C 1
ATOM 1663 O O . HIS A 1 207 ? -39.644 -7.149 50.648 1.00 74.56 207 HIS A O 1
ATOM 1669 N N . GLU A 1 208 ? -38.662 -5.811 49.146 1.00 74.38 208 GLU A N 1
ATOM 1670 C CA . GLU A 1 208 ? -39.882 -5.355 48.468 1.00 74.38 208 GLU A CA 1
ATOM 1671 C C . GLU A 1 208 ? -39.693 -5.461 46.949 1.00 74.38 208 GLU A C 1
ATOM 1673 O O . GLU A 1 208 ? -38.604 -5.215 46.432 1.00 74.38 208 GLU A O 1
ATOM 1678 N N . ASN A 1 209 ? -40.758 -5.810 46.224 1.00 80.06 209 ASN A N 1
ATOM 1679 C CA . ASN A 1 209 ? -40.761 -5.808 44.759 1.00 80.06 209 ASN A CA 1
ATOM 1680 C C . ASN A 1 209 ? -40.928 -4.364 44.243 1.00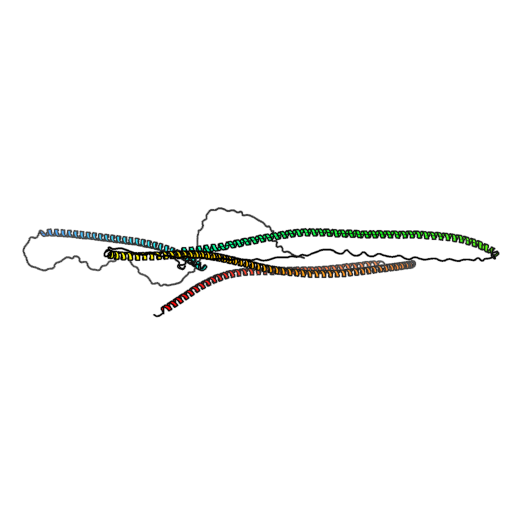 80.06 209 ASN A C 1
ATOM 1682 O O . ASN A 1 209 ? -41.772 -3.640 44.776 1.00 80.06 209 ASN A O 1
ATOM 1686 N N . ILE A 1 210 ? -40.173 -3.936 43.221 1.00 80.88 210 ILE A N 1
ATOM 1687 C CA . ILE A 1 210 ? -40.043 -2.509 42.850 1.00 80.88 210 ILE A CA 1
ATOM 1688 C C . ILE A 1 210 ? -41.396 -1.860 42.505 1.00 80.88 210 ILE A C 1
ATOM 1690 O O . ILE A 1 210 ? -41.627 -0.709 42.875 1.00 80.88 210 ILE A O 1
ATOM 1694 N N . CYS A 1 211 ? -42.336 -2.600 41.906 1.00 79.19 211 CYS A N 1
ATOM 1695 C CA . CYS A 1 211 ? -43.704 -2.124 41.649 1.00 79.19 211 CYS A CA 1
ATOM 1696 C C . CYS A 1 211 ? -44.400 -1.556 42.902 1.00 79.19 211 CYS A C 1
ATOM 1698 O O . CYS A 1 211 ? -45.169 -0.602 42.808 1.00 79.19 211 CYS A O 1
ATOM 1700 N N . ASN A 1 212 ? -44.112 -2.142 44.069 1.00 81.38 212 ASN A N 1
ATOM 1701 C CA . ASN A 1 212 ? -44.771 -1.871 45.345 1.00 81.38 212 ASN A CA 1
ATOM 1702 C C . ASN A 1 212 ? -43.841 -1.190 46.366 1.00 81.38 212 ASN A C 1
ATOM 1704 O O . ASN A 1 212 ? -44.245 -1.020 47.515 1.00 81.38 212 ASN A O 1
ATOM 1708 N N . ILE A 1 213 ? -42.609 -0.825 45.982 1.00 85.81 213 ILE A N 1
ATOM 1709 C CA . ILE A 1 213 ? -41.601 -0.314 46.920 1.00 85.81 213 ILE A CA 1
ATOM 1710 C C . ILE A 1 213 ? -42.105 0.942 47.648 1.00 85.81 213 ILE A C 1
ATOM 1712 O O . ILE A 1 213 ? -42.663 1.873 47.037 1.00 85.81 213 ILE A O 1
ATOM 1716 N N . HIS A 1 214 ? -41.932 0.954 48.970 1.00 86.75 214 HIS A N 1
ATOM 1717 C CA . HIS A 1 214 ? -42.438 2.029 49.810 1.00 86.75 214 HIS A CA 1
ATOM 1718 C C . HIS A 1 214 ? -41.648 3.329 49.589 1.00 86.75 214 HIS A C 1
ATOM 1720 O O . HIS A 1 214 ? -40.441 3.316 49.346 1.00 86.75 214 HIS A O 1
ATOM 1726 N N . VAL A 1 215 ? -42.318 4.482 49.696 1.00 84.81 215 VAL A N 1
ATOM 1727 C CA . VAL A 1 215 ? -41.744 5.790 49.319 1.00 84.81 215 VAL A CA 1
ATOM 1728 C C . VAL A 1 215 ? -40.491 6.137 50.132 1.00 84.81 215 VAL A C 1
ATOM 1730 O O . VAL A 1 215 ? -39.538 6.686 49.585 1.00 84.81 215 VAL A O 1
ATOM 1733 N N . GLN A 1 216 ? -40.437 5.744 51.408 1.00 85.88 216 GLN A N 1
ATOM 1734 C CA . GLN A 1 216 ? -39.246 5.926 52.252 1.00 85.88 216 GLN A CA 1
ATOM 1735 C C . GLN A 1 216 ? -38.051 5.068 51.781 1.00 85.88 216 GLN A C 1
ATOM 1737 O O . GLN A 1 216 ? -36.904 5.494 51.897 1.00 85.88 216 GLN A O 1
ATOM 1742 N N . ASN A 1 217 ? -38.308 3.898 51.184 1.00 88.06 217 ASN A N 1
ATOM 1743 C CA . ASN A 1 217 ? -37.282 2.979 50.677 1.00 88.06 217 ASN A CA 1
ATOM 1744 C C . ASN A 1 217 ? -36.743 3.395 49.296 1.00 88.06 217 ASN A C 1
ATOM 1746 O O . ASN A 1 217 ? -35.614 3.047 48.946 1.00 88.06 217 ASN A O 1
ATOM 1750 N N . MET A 1 218 ? -37.505 4.180 48.522 1.00 87.62 218 MET A N 1
ATOM 1751 C CA . MET A 1 218 ? -37.116 4.625 47.175 1.00 87.62 218 MET A CA 1
ATOM 1752 C C . MET A 1 218 ? -35.815 5.442 47.157 1.00 87.62 218 MET A C 1
ATOM 1754 O O . MET A 1 218 ? -35.016 5.281 46.237 1.00 87.62 218 MET A O 1
ATOM 1758 N N . GLY A 1 219 ? -35.553 6.264 48.179 1.00 89.50 219 GLY A N 1
ATOM 1759 C CA . GLY A 1 219 ? -34.284 6.997 48.294 1.00 89.50 219 GLY A CA 1
ATOM 1760 C C . GLY A 1 219 ? -33.077 6.062 48.445 1.00 89.50 219 GLY A C 1
ATOM 1761 O O . GLY A 1 219 ? -32.062 6.234 47.772 1.00 89.50 219 GLY A O 1
ATOM 1762 N N . THR A 1 220 ? -33.214 5.017 49.266 1.00 89.88 220 THR A N 1
ATOM 1763 C CA . THR A 1 220 ? -32.192 3.975 49.461 1.00 89.88 220 THR A CA 1
ATOM 1764 C C . THR A 1 220 ? -31.974 3.152 48.190 1.00 89.88 220 THR A C 1
ATOM 1766 O O . THR A 1 220 ? -30.831 2.862 47.839 1.00 89.88 220 THR A O 1
ATOM 1769 N N . ALA A 1 221 ? -33.055 2.827 47.476 1.00 90.44 221 ALA A N 1
ATOM 1770 C CA . ALA A 1 221 ? -33.036 2.122 46.197 1.00 90.44 221 ALA A CA 1
ATOM 1771 C C . ALA A 1 221 ? -32.291 2.910 45.100 1.00 90.44 221 ALA A C 1
ATOM 1773 O O . ALA A 1 221 ? -31.339 2.393 44.515 1.00 90.44 221 ALA A O 1
ATOM 1774 N N . VAL A 1 222 ? -32.646 4.184 44.880 1.00 92.62 222 VAL A N 1
ATOM 1775 C CA . VAL A 1 222 ? -31.922 5.081 43.954 1.00 92.62 222 VAL A CA 1
ATOM 1776 C C . VAL A 1 222 ? -30.457 5.231 44.381 1.00 92.62 222 VAL A C 1
ATOM 1778 O O . VAL A 1 222 ? -29.556 5.121 43.553 1.00 92.62 222 VAL A O 1
ATOM 1781 N N . GLY A 1 223 ? -30.198 5.404 45.680 1.00 92.94 223 GLY A N 1
ATOM 1782 C CA . GLY A 1 223 ? -28.842 5.495 46.223 1.00 92.94 223 GLY A CA 1
ATOM 1783 C C . GLY A 1 223 ? -27.999 4.226 46.036 1.00 92.94 223 GLY A C 1
ATOM 1784 O O . GLY A 1 223 ? -26.776 4.330 45.965 1.00 92.94 223 GLY A O 1
ATOM 1785 N N . LYS A 1 224 ? -28.614 3.037 45.934 1.00 91.94 224 LYS A N 1
ATOM 1786 C CA . LYS A 1 224 ? -27.915 1.800 45.548 1.00 91.94 224 LYS A CA 1
ATOM 1787 C C . LYS A 1 224 ? -27.556 1.826 44.064 1.00 91.94 224 LYS A C 1
ATOM 1789 O O . LYS A 1 224 ? -26.382 1.692 43.743 1.00 91.94 224 LYS A O 1
ATOM 1794 N N . VAL A 1 225 ? -28.532 2.091 43.191 1.00 92.94 225 VAL A N 1
ATOM 1795 C CA . VAL A 1 225 ? -28.332 2.160 41.730 1.00 92.94 225 VAL A CA 1
ATOM 1796 C C . VAL A 1 225 ? -27.226 3.145 41.349 1.00 92.94 225 VAL A C 1
ATOM 1798 O O . VAL A 1 225 ? -26.387 2.824 40.512 1.00 92.94 225 VAL A O 1
ATOM 1801 N N . LEU A 1 226 ? -27.176 4.317 41.991 1.00 94.69 226 LEU A N 1
ATOM 1802 C CA . LEU A 1 226 ? -26.117 5.300 41.752 1.00 94.69 226 LEU A CA 1
ATOM 1803 C C . LEU A 1 226 ? -24.727 4.763 42.129 1.00 94.69 226 LEU A C 1
ATOM 1805 O O . LEU A 1 226 ? -23.818 4.867 41.312 1.00 94.69 226 LEU A O 1
ATOM 1809 N N . ARG A 1 227 ? -24.565 4.116 43.293 1.00 94.69 227 ARG A N 1
ATOM 1810 C CA . ARG A 1 227 ? -23.281 3.500 43.687 1.00 94.69 227 ARG A CA 1
ATOM 1811 C C . ARG A 1 227 ? -22.884 2.329 42.790 1.00 94.69 227 ARG A C 1
ATOM 1813 O O . ARG A 1 227 ? -21.708 2.182 42.467 1.00 94.69 227 ARG A O 1
ATOM 1820 N N . ASP A 1 228 ? -23.849 1.511 42.375 1.00 93.62 228 ASP A N 1
ATOM 1821 C CA . ASP A 1 228 ? -23.596 0.386 41.472 1.00 93.62 228 ASP A CA 1
ATOM 1822 C C . ASP A 1 228 ? -23.129 0.902 40.093 1.00 93.62 228 ASP A C 1
ATOM 1824 O O . ASP A 1 228 ? -22.184 0.355 39.525 1.00 93.62 228 ASP A O 1
ATOM 1828 N N . LEU A 1 229 ? -23.710 2.005 39.597 1.00 93.19 229 LEU A N 1
ATOM 1829 C CA . LEU A 1 229 ? -23.268 2.704 38.382 1.00 93.19 229 LEU A CA 1
ATOM 1830 C C . LEU A 1 229 ? -21.910 3.406 38.548 1.00 93.19 229 LEU A C 1
ATOM 1832 O O . LEU A 1 229 ? -21.090 3.355 37.634 1.00 93.19 229 LEU A O 1
ATOM 1836 N N . GLU A 1 230 ? -21.632 4.035 39.692 1.00 96.44 230 GLU A N 1
ATOM 1837 C CA . GLU A 1 230 ? -20.314 4.609 40.009 1.00 96.44 230 GLU A CA 1
ATOM 1838 C C . GLU A 1 230 ? -19.222 3.524 40.015 1.00 96.44 230 GLU A C 1
ATOM 1840 O O . GLU A 1 230 ? -18.137 3.737 39.467 1.00 96.44 230 GLU A O 1
ATOM 1845 N N . GLY A 1 231 ? -19.530 2.341 40.559 1.00 94.62 231 GLY A N 1
ATOM 1846 C CA . GLY A 1 231 ? -18.671 1.157 40.522 1.00 94.62 231 GLY A CA 1
ATOM 1847 C C . GLY A 1 231 ? -18.462 0.608 39.108 1.00 94.62 231 GLY A C 1
ATOM 1848 O O . GLY A 1 231 ? -17.320 0.363 38.710 1.00 94.62 231 GLY A O 1
ATOM 1849 N N . ASP A 1 232 ? -19.529 0.480 38.315 1.00 94.38 232 ASP A N 1
ATOM 1850 C CA . ASP A 1 232 ? -19.443 0.052 36.912 1.00 94.38 232 ASP A CA 1
ATOM 1851 C C . ASP A 1 232 ? -18.612 1.062 36.076 1.00 94.38 232 ASP A C 1
ATOM 1853 O O . ASP A 1 232 ? -17.756 0.662 35.282 1.00 94.38 232 ASP A O 1
ATOM 1857 N N . ILE A 1 233 ? -18.766 2.374 36.311 1.00 93.81 233 ILE A N 1
ATOM 1858 C CA . ILE A 1 233 ? -17.950 3.444 35.700 1.00 93.81 233 ILE A CA 1
ATOM 1859 C C . ILE A 1 233 ? -16.479 3.349 36.133 1.00 93.81 233 ILE A C 1
ATOM 1861 O O . ILE A 1 233 ? -15.587 3.516 35.297 1.00 93.81 233 ILE A O 1
ATOM 1865 N N . ALA A 1 234 ? -16.199 3.088 37.412 1.00 96.06 234 ALA A N 1
ATOM 1866 C CA . ALA A 1 234 ? -14.835 2.916 37.911 1.00 96.06 234 ALA A CA 1
ATOM 1867 C C . ALA A 1 234 ? -14.156 1.683 37.288 1.00 96.06 234 ALA A C 1
ATOM 1869 O O . ALA A 1 234 ? -13.009 1.774 36.847 1.00 96.06 234 ALA A O 1
ATOM 1870 N N . CYS A 1 235 ? -14.883 0.569 37.162 1.00 94.25 235 CYS A N 1
ATOM 1871 C CA . CYS A 1 235 ? -14.428 -0.644 36.482 1.00 94.25 235 CYS A CA 1
ATOM 1872 C C . CYS A 1 235 ? -14.124 -0.387 34.995 1.00 94.25 235 CYS A C 1
ATOM 1874 O O . CYS A 1 235 ? -13.057 -0.757 34.498 1.00 94.25 235 CYS A O 1
ATOM 1876 N N . LEU A 1 236 ? -15.014 0.318 34.285 1.00 94.56 236 LEU A N 1
ATOM 1877 C CA . LEU A 1 236 ? -14.796 0.686 32.884 1.00 94.56 236 LEU A CA 1
ATOM 1878 C C . LEU A 1 236 ? -13.576 1.602 32.711 1.00 94.56 236 LEU A C 1
ATOM 1880 O O . LEU A 1 236 ? -12.763 1.339 31.827 1.00 94.56 236 LEU A O 1
ATOM 1884 N N . LYS A 1 237 ? -13.389 2.612 33.572 1.00 93.94 237 LYS A N 1
ATOM 1885 C CA . LYS A 1 237 ? -12.183 3.462 33.572 1.00 93.94 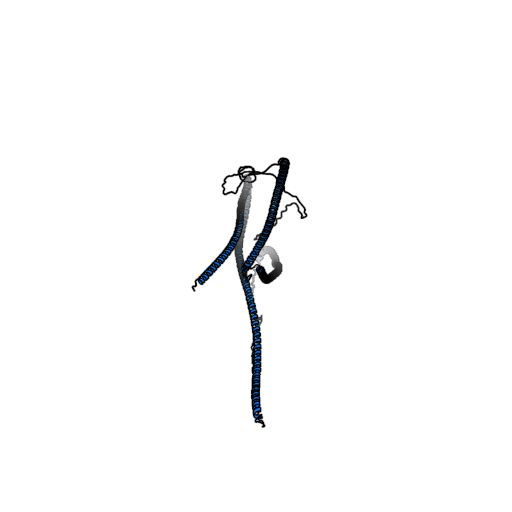237 LYS A CA 1
ATOM 1886 C C . LYS A 1 237 ? -10.911 2.646 33.810 1.00 93.94 237 LYS A C 1
ATOM 1888 O O . LYS A 1 237 ? -9.974 2.753 33.024 1.00 93.94 237 LYS A O 1
ATOM 1893 N N . ALA A 1 238 ? -10.906 1.775 34.820 1.00 94.00 238 ALA A N 1
ATOM 1894 C CA . ALA A 1 238 ? -9.774 0.899 35.127 1.00 94.00 238 ALA A CA 1
ATOM 1895 C C . ALA A 1 238 ? -9.429 -0.074 33.981 1.00 94.00 238 ALA A C 1
ATOM 1897 O O . ALA A 1 238 ? -8.274 -0.471 33.847 1.00 94.00 238 ALA A O 1
ATOM 1898 N N . ARG A 1 239 ? -10.400 -0.429 33.125 1.00 95.69 239 ARG A N 1
ATOM 1899 C CA . ARG A 1 239 ? -10.168 -1.211 31.899 1.00 95.69 239 ARG A CA 1
ATOM 1900 C C . ARG A 1 239 ? -9.706 -0.360 30.709 1.00 95.69 239 ARG A C 1
ATOM 1902 O O . ARG A 1 239 ? -9.010 -0.882 29.844 1.00 95.69 239 ARG A O 1
ATOM 1909 N N . ILE A 1 240 ? -10.092 0.915 30.645 1.00 94.12 240 ILE A N 1
ATOM 1910 C CA . ILE A 1 240 ? -9.733 1.833 29.552 1.00 94.12 240 ILE A CA 1
ATOM 1911 C C . ILE A 1 240 ? -8.269 2.278 29.659 1.00 94.12 240 ILE A C 1
ATOM 1913 O O . ILE A 1 240 ? -7.550 2.146 28.674 1.00 94.12 240 ILE A O 1
ATOM 1917 N N . CYS A 1 241 ? -7.790 2.701 30.832 1.00 92.81 241 CYS A N 1
ATOM 1918 C CA . CYS A 1 241 ? -6.413 3.192 30.993 1.00 92.81 241 CYS A CA 1
ATOM 1919 C C . CYS A 1 241 ? -5.317 2.237 30.452 1.00 92.81 241 CYS A C 1
ATOM 1921 O O . CYS A 1 241 ? -4.509 2.683 29.639 1.00 92.81 241 CYS A O 1
ATOM 1923 N N . PRO A 1 242 ? -5.295 0.921 30.762 1.00 93.56 242 PRO A N 1
ATOM 1924 C CA . PRO A 1 242 ? -4.297 0.018 30.179 1.00 93.56 242 PRO A CA 1
ATOM 1925 C C . PRO A 1 242 ? -4.470 -0.195 28.663 1.00 93.56 242 PRO A C 1
ATOM 1927 O O . PRO A 1 242 ? -3.501 -0.535 27.987 1.00 93.56 242 PRO A O 1
ATOM 1930 N N . MET A 1 243 ? -5.666 0.018 28.099 1.00 94.00 243 MET A N 1
ATOM 1931 C CA . MET A 1 243 ? -5.868 0.027 26.642 1.00 94.00 243 MET A CA 1
ATOM 1932 C C . MET A 1 243 ? -5.333 1.319 26.005 1.00 94.00 243 MET A C 1
ATOM 1934 O O . MET A 1 243 ? -4.794 1.273 24.901 1.00 94.00 243 MET A O 1
ATOM 1938 N N . GLU A 1 244 ? -5.425 2.456 26.699 1.00 94.25 244 GLU A N 1
ATOM 1939 C CA . GLU A 1 244 ? -4.804 3.721 26.287 1.00 94.25 244 GLU A CA 1
ATOM 1940 C C . GLU A 1 244 ? -3.269 3.619 26.326 1.00 94.25 244 GLU A C 1
ATOM 1942 O O . GLU A 1 244 ? -2.608 4.020 25.368 1.00 94.25 244 GLU A O 1
ATOM 1947 N N . ASP A 1 245 ? -2.692 2.991 27.354 1.00 94.62 245 ASP A N 1
ATOM 1948 C CA . ASP A 1 245 ? -1.248 2.720 27.443 1.00 94.62 245 ASP A CA 1
ATOM 1949 C C . ASP A 1 245 ? -0.760 1.739 26.360 1.00 94.62 245 ASP A C 1
ATOM 1951 O O . ASP A 1 245 ? 0.291 1.950 25.742 1.00 94.62 245 ASP A O 1
ATOM 1955 N N . GLN A 1 246 ? -1.538 0.694 26.052 1.00 95.25 246 GLN A N 1
ATOM 1956 C CA . GLN A 1 246 ? -1.266 -0.203 24.919 1.00 95.25 246 GLN A CA 1
ATOM 1957 C C . GLN A 1 246 ? -1.341 0.535 23.573 1.00 95.25 246 GLN A C 1
ATOM 1959 O O . GLN A 1 246 ? -0.478 0.350 22.714 1.00 95.25 246 GLN A O 1
ATOM 1964 N N . LEU A 1 247 ? -2.320 1.424 23.386 1.00 94.56 247 LEU A N 1
ATOM 1965 C CA . LEU A 1 247 ? -2.431 2.241 22.177 1.00 94.56 247 LEU A CA 1
ATOM 1966 C C . LEU A 1 247 ? -1.261 3.232 22.049 1.00 94.56 247 LEU A C 1
ATOM 1968 O O . LEU A 1 247 ? -0.708 3.394 20.960 1.00 94.56 247 LEU A O 1
ATOM 1972 N N . ASN A 1 248 ? -0.850 3.863 23.150 1.00 94.44 248 ASN A N 1
ATOM 1973 C CA . ASN A 1 248 ? 0.271 4.803 23.187 1.00 94.44 248 ASN A CA 1
ATOM 1974 C C . ASN A 1 248 ? 1.620 4.110 22.935 1.00 94.44 248 ASN A C 1
ATOM 1976 O O . ASN A 1 248 ? 2.441 4.635 22.179 1.00 94.44 248 ASN A O 1
ATOM 1980 N N . SER A 1 249 ? 1.841 2.918 23.495 1.00 94.31 249 SER A N 1
ATOM 1981 C CA . SER A 1 249 ? 3.054 2.127 23.242 1.00 94.31 249 SER A CA 1
ATOM 1982 C C . SER A 1 249 ? 3.119 1.602 21.802 1.00 94.31 249 SER A C 1
ATOM 1984 O O . SER A 1 249 ? 4.142 1.799 21.147 1.00 94.31 249 SER A O 1
ATOM 1986 N N . LEU A 1 250 ? 2.024 1.065 21.247 1.00 94.19 250 LEU A N 1
ATOM 1987 C CA . LEU A 1 250 ? 1.943 0.674 19.828 1.00 94.19 250 LEU A CA 1
ATOM 1988 C C . LEU A 1 250 ? 2.148 1.864 18.875 1.00 94.19 250 LEU A C 1
ATOM 1990 O O . LEU A 1 250 ? 2.807 1.734 17.840 1.00 94.19 250 LEU A O 1
ATOM 1994 N N . LYS A 1 251 ? 1.617 3.043 19.221 1.00 95.69 251 LYS A N 1
ATOM 1995 C CA . LYS A 1 251 ? 1.837 4.293 18.478 1.00 95.69 251 LYS A CA 1
ATOM 1996 C C . LYS A 1 251 ? 3.304 4.730 18.534 1.00 95.69 251 LYS A C 1
ATOM 1998 O O . LYS A 1 251 ? 3.847 5.134 17.509 1.00 95.69 251 LYS A O 1
ATOM 2003 N N . SER A 1 252 ? 3.953 4.596 19.691 1.00 93.50 252 SER A N 1
ATOM 2004 C CA . SER A 1 252 ? 5.388 4.855 19.858 1.00 93.50 252 SER A CA 1
ATOM 2005 C C . SER A 1 252 ? 6.240 3.897 19.013 1.00 93.50 252 SER A C 1
ATOM 2007 O O . SER A 1 252 ? 7.040 4.355 18.200 1.00 93.50 252 SER A O 1
ATOM 2009 N N . GLU A 1 253 ? 5.991 2.581 19.089 1.00 95.44 253 GLU A N 1
ATOM 2010 C CA . GLU A 1 253 ? 6.683 1.574 18.266 1.00 95.44 253 GLU A CA 1
ATOM 2011 C C . GLU A 1 253 ? 6.510 1.862 16.765 1.00 95.44 253 GLU A C 1
ATOM 2013 O O . GLU A 1 253 ? 7.477 1.841 16.002 1.00 95.44 253 GLU A O 1
ATOM 2018 N N . THR A 1 254 ? 5.287 2.194 16.338 1.00 91.44 254 THR A N 1
ATOM 2019 C CA . THR A 1 254 ? 4.979 2.526 14.939 1.00 91.44 254 THR A CA 1
ATOM 2020 C C . THR A 1 254 ? 5.722 3.784 14.478 1.00 91.44 254 THR A C 1
ATOM 2022 O O . THR A 1 254 ? 6.251 3.803 13.362 1.00 91.44 254 THR A O 1
ATOM 2025 N N . ASN A 1 255 ? 5.830 4.806 15.332 1.00 93.75 255 ASN A N 1
ATOM 2026 C CA . ASN A 1 255 ? 6.605 6.014 15.048 1.00 93.75 255 ASN A CA 1
ATOM 2027 C C . ASN A 1 255 ? 8.104 5.699 14.923 1.00 93.75 255 ASN A C 1
ATOM 2029 O O . ASN A 1 255 ? 8.681 5.963 13.870 1.00 93.75 255 ASN A O 1
ATOM 2033 N N . SER A 1 256 ? 8.720 5.051 15.919 1.00 94.94 256 SER A N 1
ATOM 2034 C CA . SER A 1 256 ? 10.151 4.699 15.880 1.00 94.94 256 SER A CA 1
ATOM 2035 C C . SER A 1 256 ? 10.504 3.780 14.704 1.00 94.94 256 SER A C 1
ATOM 2037 O O . SER A 1 256 ? 11.566 3.909 14.095 1.00 94.94 256 SER A O 1
ATOM 2039 N N . LYS A 1 257 ? 9.594 2.879 14.318 1.00 94.75 257 LYS A N 1
ATOM 2040 C CA . LYS A 1 257 ? 9.736 2.036 13.123 1.00 94.75 257 LYS A CA 1
ATOM 2041 C C . LYS A 1 257 ? 9.648 2.839 11.824 1.00 94.75 257 LYS A C 1
ATOM 2043 O O . LYS A 1 257 ? 10.357 2.525 10.868 1.00 94.75 257 LYS A O 1
ATOM 2048 N N . THR A 1 258 ? 8.819 3.880 11.791 1.00 92.06 258 THR A N 1
ATOM 2049 C CA . THR A 1 258 ? 8.719 4.810 10.656 1.00 92.06 258 THR A CA 1
ATOM 2050 C C . THR A 1 258 ? 9.982 5.665 10.539 1.00 92.06 258 THR A C 1
ATOM 2052 O O . THR A 1 258 ? 10.544 5.763 9.451 1.00 92.06 258 THR A O 1
ATOM 2055 N N . GLU A 1 259 ? 10.499 6.196 11.650 1.00 94.56 259 GLU A N 1
ATOM 2056 C CA . GLU A 1 259 ? 11.781 6.916 11.701 1.00 94.56 259 GLU A CA 1
ATOM 2057 C C . GLU A 1 259 ? 12.955 6.032 11.255 1.00 94.56 259 GLU A C 1
ATOM 2059 O O . GLU A 1 259 ? 13.776 6.458 10.441 1.00 94.56 259 GLU A O 1
ATOM 2064 N N . TYR A 1 260 ? 13.006 4.774 11.709 1.00 95.44 260 TYR A N 1
ATOM 2065 C CA . TYR A 1 260 ? 14.013 3.805 11.271 1.00 95.44 260 TYR A CA 1
ATOM 2066 C C . TYR A 1 260 ? 13.949 3.541 9.757 1.00 95.44 260 TYR A C 1
ATOM 2068 O O . TYR A 1 260 ? 14.983 3.533 9.086 1.00 95.44 260 TYR A O 1
ATOM 2076 N N . LEU A 1 261 ? 12.748 3.368 9.192 1.00 94.50 261 LEU A N 1
ATOM 2077 C CA . LEU A 1 261 ? 12.569 3.176 7.748 1.00 94.50 261 LEU A CA 1
ATOM 2078 C C . LEU A 1 261 ? 12.950 4.428 6.943 1.00 94.50 261 LEU A C 1
ATOM 2080 O O . LEU A 1 261 ? 13.590 4.298 5.899 1.00 94.50 261 LEU A O 1
ATOM 2084 N N . LEU A 1 262 ? 12.622 5.629 7.431 1.00 93.81 262 LEU A N 1
ATOM 2085 C CA . LEU A 1 262 ? 13.044 6.894 6.820 1.00 93.81 262 LEU A CA 1
ATOM 2086 C C . LEU A 1 262 ? 14.570 7.049 6.843 1.00 93.81 262 LEU A C 1
ATOM 2088 O O . LEU A 1 262 ? 15.163 7.389 5.818 1.00 93.81 262 LEU A O 1
ATOM 2092 N N . LYS A 1 263 ? 15.221 6.724 7.967 1.00 94.62 263 LYS A N 1
ATOM 2093 C CA . LYS A 1 263 ? 16.684 6.724 8.080 1.00 94.62 263 LYS A CA 1
ATOM 2094 C C . LYS A 1 263 ? 17.326 5.720 7.116 1.00 94.62 263 LYS A C 1
ATOM 2096 O O . LYS A 1 263 ? 18.227 6.099 6.374 1.00 94.62 263 LYS A O 1
ATOM 2101 N N . GLN A 1 264 ? 16.809 4.491 7.039 1.00 94.06 264 GLN A N 1
ATOM 2102 C CA . GLN A 1 264 ? 17.300 3.475 6.101 1.00 94.06 264 GLN A CA 1
ATOM 2103 C C . GLN A 1 264 ? 17.129 3.903 4.629 1.00 94.06 264 GLN A C 1
ATOM 2105 O O . GLN A 1 264 ? 17.981 3.595 3.795 1.00 94.06 264 GLN A O 1
ATOM 2110 N N . GLN A 1 265 ? 16.051 4.618 4.282 1.00 89.38 265 GLN A N 1
ATOM 2111 C CA . GLN A 1 265 ? 15.888 5.178 2.934 1.00 89.38 265 GLN A CA 1
ATOM 2112 C C . GLN A 1 265 ? 16.870 6.322 2.658 1.00 89.38 265 GLN A C 1
ATOM 2114 O O . GLN A 1 265 ? 17.437 6.382 1.569 1.00 89.38 265 GLN A O 1
ATOM 2119 N N . HIS A 1 266 ? 17.130 7.190 3.639 1.00 93.00 266 HIS A N 1
ATOM 2120 C CA . HIS A 1 266 ? 18.132 8.247 3.503 1.00 93.00 266 HIS A CA 1
ATOM 2121 C C . HIS A 1 266 ? 19.545 7.670 3.302 1.00 93.00 266 HIS A C 1
ATOM 2123 O O . HIS A 1 266 ? 20.264 8.107 2.406 1.00 93.00 266 HIS A O 1
ATOM 2129 N N . GLU A 1 267 ? 19.913 6.634 4.061 1.00 94.19 267 GLU A N 1
ATOM 2130 C CA . GLU A 1 267 ? 21.180 5.904 3.911 1.00 94.19 267 GLU A CA 1
ATOM 2131 C C . GLU A 1 267 ? 21.292 5.214 2.537 1.00 94.19 267 GLU A C 1
ATOM 2133 O O . GLU A 1 267 ? 22.336 5.311 1.886 1.00 94.19 267 GLU A O 1
ATOM 2138 N N . ARG A 1 268 ? 20.210 4.592 2.031 1.00 93.50 268 ARG A N 1
ATOM 2139 C CA . ARG A 1 268 ? 20.178 4.049 0.657 1.00 93.50 268 ARG A CA 1
ATOM 2140 C C . ARG A 1 268 ? 20.381 5.125 -0.404 1.00 93.50 268 ARG A C 1
ATOM 2142 O O . ARG A 1 268 ? 21.136 4.899 -1.346 1.00 93.50 268 ARG A O 1
ATOM 2149 N N . GLU A 1 269 ? 19.718 6.271 -0.279 1.00 93.12 269 GLU A N 1
ATOM 2150 C CA . GLU A 1 269 ? 19.814 7.332 -1.283 1.00 93.12 269 GLU A CA 1
ATOM 2151 C C . GLU A 1 269 ? 21.190 8.025 -1.242 1.00 93.12 269 GLU A C 1
ATOM 2153 O O . GLU A 1 269 ? 21.748 8.329 -2.294 1.00 93.12 269 GLU A O 1
ATOM 2158 N N . GLN A 1 270 ? 21.815 8.168 -0.064 1.00 92.25 270 GLN A N 1
ATOM 2159 C CA . GLN A 1 270 ? 23.226 8.571 0.042 1.00 92.25 270 GLN A CA 1
ATOM 2160 C C . GLN A 1 270 ? 24.159 7.582 -0.677 1.00 92.25 270 GLN A C 1
ATOM 2162 O O . GLN A 1 270 ? 24.974 8.003 -1.501 1.00 92.25 270 GLN A O 1
ATOM 2167 N N . ALA A 1 271 ? 24.017 6.275 -0.427 1.00 92.88 271 ALA A N 1
ATOM 2168 C CA . ALA A 1 271 ? 24.828 5.245 -1.082 1.00 92.88 271 ALA A CA 1
ATOM 2169 C C . ALA A 1 271 ? 24.613 5.213 -2.609 1.00 92.88 271 ALA A C 1
ATOM 2171 O O . ALA A 1 271 ? 25.567 5.063 -3.372 1.00 92.88 271 ALA A O 1
ATOM 2172 N N . LYS A 1 272 ? 23.375 5.424 -3.072 1.00 93.69 272 LYS A N 1
ATOM 2173 C CA . LYS A 1 272 ? 23.016 5.542 -4.494 1.00 93.69 272 LYS A CA 1
ATOM 2174 C C . LYS A 1 272 ? 23.627 6.784 -5.150 1.00 93.69 272 LYS A C 1
ATOM 2176 O O . LYS A 1 272 ? 24.141 6.681 -6.262 1.00 93.69 272 LYS A O 1
ATOM 2181 N N . ASN A 1 273 ? 23.659 7.922 -4.457 1.00 93.12 273 ASN A N 1
ATOM 2182 C CA . ASN A 1 273 ? 24.332 9.131 -4.939 1.00 93.12 273 ASN A CA 1
ATOM 2183 C C . ASN A 1 273 ? 25.861 8.952 -5.018 1.00 93.12 273 ASN A C 1
ATOM 2185 O O . ASN A 1 273 ? 26.470 9.360 -6.006 1.00 93.12 273 ASN A O 1
ATOM 2189 N N . GLN A 1 274 ? 26.480 8.272 -4.045 1.00 94.31 274 GLN A N 1
ATOM 2190 C CA . GLN A 1 274 ? 27.900 7.894 -4.120 1.00 94.31 274 GLN A CA 1
ATOM 2191 C C . GLN A 1 274 ? 28.174 6.936 -5.291 1.00 94.31 274 GLN A C 1
ATOM 2193 O O . GLN A 1 274 ? 29.083 7.179 -6.081 1.00 94.31 274 GLN A O 1
ATOM 2198 N N . ALA A 1 275 ? 27.354 5.895 -5.469 1.00 93.12 275 ALA A N 1
ATOM 2199 C CA . ALA A 1 275 ? 27.472 4.973 -6.598 1.00 93.12 275 ALA A CA 1
ATOM 2200 C C . ALA A 1 275 ? 27.318 5.687 -7.954 1.00 93.12 275 ALA A C 1
ATOM 2202 O O . ALA A 1 275 ? 28.074 5.403 -8.882 1.00 93.12 275 ALA A O 1
ATOM 2203 N N . SER A 1 276 ? 26.401 6.655 -8.064 1.00 95.19 276 SER A N 1
ATOM 2204 C CA . SER A 1 276 ? 26.244 7.487 -9.264 1.00 95.19 276 SER A CA 1
ATOM 2205 C C . SER A 1 276 ? 27.482 8.347 -9.540 1.00 95.19 276 SER A C 1
ATOM 2207 O O . SER A 1 276 ? 27.909 8.435 -10.689 1.00 95.19 276 SER A O 1
ATOM 2209 N N . MET A 1 277 ? 28.093 8.935 -8.503 1.00 96.44 277 MET A N 1
ATOM 2210 C CA . MET A 1 277 ? 29.335 9.710 -8.622 1.00 96.44 277 MET A CA 1
ATOM 2211 C C . MET A 1 277 ? 30.491 8.845 -9.146 1.00 96.44 277 MET A C 1
ATOM 2213 O O . MET A 1 277 ? 31.156 9.224 -10.108 1.00 96.44 277 MET A O 1
ATOM 2217 N N . TYR A 1 278 ? 30.697 7.658 -8.566 1.00 93.31 278 TYR A N 1
ATOM 2218 C CA . TYR A 1 278 ? 31.729 6.727 -9.031 1.00 93.31 278 TYR A CA 1
ATOM 2219 C C . TYR A 1 278 ? 31.441 6.196 -10.442 1.00 93.31 278 TYR A C 1
ATOM 2221 O O . TYR A 1 278 ? 32.363 6.063 -11.239 1.00 93.31 278 TYR A O 1
ATOM 2229 N N . THR A 1 279 ? 30.171 5.960 -10.791 1.00 94.56 279 THR A N 1
ATOM 2230 C CA . THR A 1 279 ? 29.773 5.555 -12.152 1.00 94.56 279 THR A CA 1
ATOM 2231 C C . THR A 1 279 ? 30.108 6.642 -13.176 1.00 94.56 279 THR A C 1
ATOM 2233 O O . THR A 1 279 ? 30.629 6.331 -14.245 1.00 94.56 279 THR A O 1
ATOM 2236 N N . GLN A 1 280 ? 29.881 7.919 -12.846 1.00 94.06 280 GLN A N 1
ATOM 2237 C CA . GLN A 1 280 ? 30.271 9.034 -13.711 1.00 94.06 280 GLN A CA 1
ATOM 2238 C C . GLN A 1 280 ? 31.799 9.134 -13.858 1.00 94.06 280 GLN A C 1
ATOM 2240 O O . GLN A 1 280 ? 32.287 9.245 -14.979 1.00 94.06 280 GLN A O 1
ATOM 2245 N N . GLN A 1 281 ? 32.560 9.018 -12.763 1.00 94.50 281 GLN A N 1
ATOM 2246 C CA . GLN A 1 281 ? 34.031 9.011 -12.815 1.00 94.50 281 GLN A CA 1
ATOM 2247 C C . GLN A 1 281 ? 34.578 7.855 -13.669 1.00 94.50 281 GLN A C 1
ATOM 2249 O O . GLN A 1 281 ? 35.534 8.043 -14.420 1.00 94.50 281 GLN A O 1
ATOM 2254 N N . ILE A 1 282 ? 33.958 6.670 -13.602 1.00 94.06 282 ILE A N 1
ATOM 2255 C CA . ILE A 1 282 ? 34.303 5.533 -14.466 1.00 94.06 282 ILE A CA 1
ATOM 2256 C C . ILE A 1 282 ? 34.013 5.869 -15.934 1.00 94.06 282 ILE A C 1
ATOM 2258 O O . ILE A 1 282 ? 34.901 5.693 -16.761 1.00 94.06 282 ILE A O 1
ATOM 2262 N N . ALA A 1 283 ? 32.840 6.419 -16.262 1.00 93.81 283 ALA A N 1
ATOM 2263 C CA . ALA A 1 283 ? 32.495 6.797 -17.637 1.00 93.81 283 ALA A CA 1
ATOM 2264 C C . ALA A 1 283 ? 33.418 7.897 -18.212 1.00 93.81 283 ALA A C 1
ATOM 2266 O O . ALA A 1 283 ? 33.790 7.857 -19.388 1.00 93.81 283 ALA A O 1
ATOM 2267 N N . GLU A 1 284 ? 33.838 8.862 -17.389 1.00 95.31 284 GLU A N 1
ATOM 2268 C CA . GLU A 1 284 ? 34.831 9.879 -17.760 1.00 95.31 284 GLU A CA 1
ATOM 2269 C C . GLU A 1 284 ? 36.207 9.241 -18.032 1.00 95.31 284 GLU A C 1
ATOM 2271 O O . GLU A 1 284 ? 36.827 9.514 -19.066 1.00 95.31 284 GLU A O 1
ATOM 2276 N N . LEU A 1 285 ? 36.658 8.315 -17.179 1.00 94.81 285 LEU A N 1
ATOM 2277 C CA . LEU A 1 285 ? 37.895 7.557 -17.398 1.00 94.81 285 LEU A CA 1
ATOM 2278 C C . LEU A 1 285 ? 37.815 6.666 -18.651 1.00 94.81 285 LEU A C 1
ATOM 2280 O O . LEU A 1 285 ? 38.739 6.683 -19.463 1.00 94.81 285 LEU A O 1
ATOM 2284 N N . GLU A 1 286 ? 36.712 5.952 -18.875 1.00 94.75 286 GLU A N 1
ATOM 2285 C CA . GLU A 1 286 ? 36.476 5.150 -20.084 1.00 94.75 286 GLU A CA 1
ATOM 2286 C C . GLU A 1 286 ? 36.486 6.007 -21.358 1.00 94.75 286 GLU A C 1
ATOM 2288 O O . GLU A 1 286 ? 37.040 5.586 -22.381 1.00 94.75 286 GLU A O 1
ATOM 2293 N N . SER A 1 287 ? 35.956 7.233 -21.292 1.00 94.19 287 SER A N 1
ATOM 2294 C CA . SER A 1 287 ? 36.045 8.214 -22.376 1.00 94.19 287 SER A CA 1
ATOM 2295 C C . SER A 1 287 ? 37.497 8.622 -22.651 1.00 94.19 287 SER A C 1
ATOM 2297 O O . SER A 1 287 ? 37.940 8.539 -23.800 1.00 94.19 287 SER A O 1
ATOM 2299 N N . THR A 1 288 ? 38.286 8.978 -21.628 1.00 95.50 288 THR A N 1
ATOM 2300 C CA . THR A 1 288 ? 39.711 9.333 -21.826 1.00 95.50 288 THR A CA 1
ATOM 2301 C C . THR A 1 288 ? 40.541 8.160 -22.357 1.00 95.50 288 THR A C 1
ATOM 2303 O O . THR A 1 288 ? 41.321 8.333 -23.292 1.00 95.50 288 THR A O 1
ATOM 2306 N N . VAL A 1 289 ? 40.316 6.939 -21.858 1.00 94.75 289 VAL A N 1
ATOM 2307 C CA . VAL A 1 289 ? 40.952 5.713 -22.370 1.00 94.75 289 VAL A CA 1
ATOM 2308 C C . VAL A 1 289 ? 40.549 5.442 -23.823 1.00 94.75 289 VAL A C 1
ATOM 2310 O O . VAL A 1 289 ? 41.369 4.964 -24.607 1.00 94.75 289 VAL A O 1
ATOM 2313 N N . SER A 1 290 ? 39.314 5.760 -24.214 1.00 93.69 290 SER A N 1
ATOM 2314 C CA . SER A 1 290 ? 38.843 5.606 -25.595 1.00 93.69 290 SER A CA 1
ATOM 2315 C C . SER A 1 290 ? 39.474 6.624 -26.550 1.00 93.69 290 SER A C 1
ATOM 2317 O O . SER A 1 290 ? 39.858 6.236 -27.655 1.00 93.69 290 SER A O 1
ATOM 2319 N N . HIS A 1 291 ? 39.670 7.873 -26.112 1.00 92.81 291 HIS A N 1
ATOM 2320 C CA . HIS A 1 291 ? 40.434 8.883 -26.857 1.00 92.81 291 HIS A CA 1
ATOM 2321 C C . HIS A 1 291 ? 41.898 8.451 -27.021 1.00 92.81 291 HIS A C 1
ATOM 2323 O O . HIS A 1 291 ? 42.347 8.267 -28.147 1.00 92.81 291 HIS A O 1
ATOM 2329 N N . LEU A 1 292 ? 42.593 8.111 -25.928 1.00 94.38 292 LEU A N 1
ATOM 2330 C CA . LEU A 1 292 ? 43.989 7.650 -25.972 1.00 94.38 292 LEU A CA 1
ATOM 2331 C C . LEU A 1 292 ? 44.183 6.389 -26.840 1.00 94.38 292 LEU A C 1
ATOM 2333 O O . LEU A 1 292 ? 45.221 6.222 -27.481 1.00 94.38 292 LEU A O 1
ATOM 2337 N N . ARG A 1 293 ? 43.184 5.496 -26.911 1.00 94.44 293 ARG A N 1
ATOM 2338 C CA . ARG A 1 293 ? 43.169 4.341 -27.836 1.00 94.44 293 ARG A CA 1
ATOM 2339 C C . ARG A 1 293 ? 42.957 4.732 -29.302 1.00 94.44 293 ARG A C 1
ATOM 2341 O O . ARG A 1 293 ? 43.360 3.966 -30.181 1.00 94.44 293 ARG A O 1
ATOM 2348 N N . CYS A 1 294 ? 42.310 5.862 -29.577 1.00 92.12 294 CYS A N 1
ATOM 2349 C CA . CYS A 1 294 ? 42.204 6.434 -30.916 1.00 92.12 294 CYS A CA 1
ATOM 2350 C C . CYS A 1 294 ? 43.532 7.091 -31.314 1.00 92.12 294 CYS A C 1
ATOM 2352 O O . CYS A 1 294 ? 44.102 6.715 -32.338 1.00 92.12 294 CYS A O 1
ATOM 2354 N N . ASP A 1 295 ? 44.080 7.944 -30.447 1.00 92.25 295 ASP A N 1
ATOM 2355 C CA . ASP A 1 295 ? 45.355 8.639 -30.650 1.00 92.25 295 ASP A CA 1
ATOM 2356 C C . ASP A 1 295 ? 46.496 7.639 -30.897 1.00 92.25 295 ASP A C 1
ATOM 2358 O O . ASP A 1 295 ? 47.225 7.739 -31.882 1.00 92.25 295 ASP A O 1
ATOM 2362 N N . LEU A 1 296 ? 46.600 6.590 -30.070 1.00 91.75 296 LEU A N 1
ATOM 2363 C CA . LEU A 1 296 ? 47.600 5.527 -30.231 1.00 91.75 296 LEU A CA 1
ATOM 2364 C C . LEU A 1 296 ? 47.441 4.758 -31.556 1.00 91.75 296 LEU A C 1
ATOM 2366 O O . LEU A 1 296 ? 48.431 4.325 -32.149 1.00 91.75 296 LEU A O 1
ATOM 2370 N N . ARG A 1 297 ? 46.205 4.591 -32.045 1.00 91.81 297 ARG A N 1
ATOM 2371 C CA . ARG A 1 297 ? 45.918 3.951 -33.339 1.00 91.81 297 ARG A CA 1
ATOM 2372 C C . ARG A 1 297 ? 46.324 4.851 -34.507 1.00 91.81 297 ARG A C 1
ATOM 2374 O O . ARG A 1 297 ? 46.788 4.339 -35.523 1.00 91.81 297 ARG A O 1
ATOM 2381 N N . GLU A 1 298 ? 46.161 6.162 -34.373 1.00 89.94 298 GLU A N 1
ATOM 2382 C CA . GLU A 1 298 ? 46.577 7.143 -35.375 1.00 89.94 298 GLU A CA 1
ATOM 2383 C C . GLU A 1 298 ? 48.101 7.317 -35.406 1.00 89.94 298 GLU A C 1
ATOM 2385 O O . GLU A 1 298 ? 48.700 7.189 -36.472 1.00 89.94 298 GLU A O 1
ATOM 2390 N N . VAL A 1 299 ? 48.751 7.448 -34.244 1.00 91.50 299 VAL A N 1
ATOM 2391 C CA . VAL A 1 299 ? 50.219 7.424 -34.115 1.00 91.50 299 VAL A CA 1
ATOM 2392 C C . VAL A 1 299 ? 50.802 6.149 -34.727 1.00 91.50 299 VAL A C 1
ATOM 2394 O O . VAL A 1 299 ? 51.779 6.229 -35.473 1.00 91.50 299 VAL A O 1
ATOM 2397 N N . LYS A 1 300 ? 50.179 4.982 -34.498 1.00 91.94 300 LYS A N 1
ATOM 2398 C CA . LYS A 1 300 ? 50.618 3.738 -35.138 1.00 91.94 300 LYS A CA 1
ATOM 2399 C C . LYS A 1 300 ? 50.489 3.793 -36.666 1.00 91.94 300 LYS A C 1
ATOM 2401 O O . LYS A 1 300 ? 51.463 3.491 -37.343 1.00 91.94 300 LYS A O 1
ATOM 2406 N N . LYS A 1 301 ? 49.351 4.237 -37.220 1.00 91.81 301 LYS A N 1
ATOM 2407 C CA . LYS A 1 301 ? 49.205 4.427 -38.680 1.00 91.81 301 LYS A CA 1
ATOM 2408 C C . LYS A 1 301 ? 50.272 5.365 -39.252 1.00 91.81 301 LYS A C 1
ATOM 2410 O O . LYS A 1 301 ? 50.799 5.101 -40.325 1.00 91.81 301 LYS A O 1
ATOM 2415 N N . ILE A 1 302 ? 50.595 6.451 -38.547 1.00 90.56 302 ILE A N 1
ATOM 2416 C CA . ILE A 1 302 ? 51.638 7.401 -38.956 1.00 90.56 302 ILE A CA 1
ATOM 2417 C C . ILE A 1 302 ? 53.020 6.728 -38.946 1.00 90.56 302 ILE A C 1
ATOM 2419 O O . ILE A 1 302 ? 53.809 6.957 -39.860 1.00 90.56 302 ILE A O 1
ATOM 2423 N N . GLN A 1 303 ? 53.309 5.874 -37.959 1.00 88.56 303 GLN A N 1
ATOM 2424 C CA . GLN A 1 303 ? 54.544 5.089 -37.914 1.00 88.56 303 GLN A CA 1
ATOM 2425 C C . GLN A 1 303 ? 54.619 4.058 -39.050 1.00 88.56 303 GLN A C 1
ATOM 2427 O O . GLN A 1 303 ? 55.643 4.009 -39.732 1.00 88.56 303 GLN A O 1
ATOM 2432 N N . ASP A 1 304 ? 53.553 3.287 -39.275 1.00 90.25 304 ASP A N 1
ATOM 2433 C CA . ASP A 1 304 ? 53.471 2.277 -40.336 1.00 90.25 304 ASP A CA 1
ATOM 2434 C C . ASP A 1 304 ? 53.656 2.950 -41.720 1.00 90.25 304 ASP A C 1
ATOM 2436 O O . ASP A 1 304 ? 54.568 2.595 -42.468 1.00 90.25 304 ASP A O 1
ATOM 2440 N N . ASN A 1 305 ? 52.926 4.042 -41.995 1.00 90.50 305 ASN A N 1
ATOM 2441 C CA . ASN A 1 305 ? 53.092 4.863 -43.206 1.00 90.50 305 ASN A CA 1
ATOM 2442 C C . ASN A 1 305 ? 54.521 5.419 -43.375 1.00 90.50 305 ASN A C 1
ATOM 2444 O O . ASN A 1 305 ? 54.989 5.593 -44.501 1.00 90.50 305 ASN A O 1
ATOM 2448 N N . ARG A 1 306 ? 55.221 5.746 -42.277 1.00 91.00 306 ARG A N 1
ATOM 2449 C CA . ARG A 1 306 ? 56.598 6.268 -42.334 1.00 91.00 306 ARG A CA 1
ATOM 2450 C C . ARG A 1 306 ? 57.613 5.170 -42.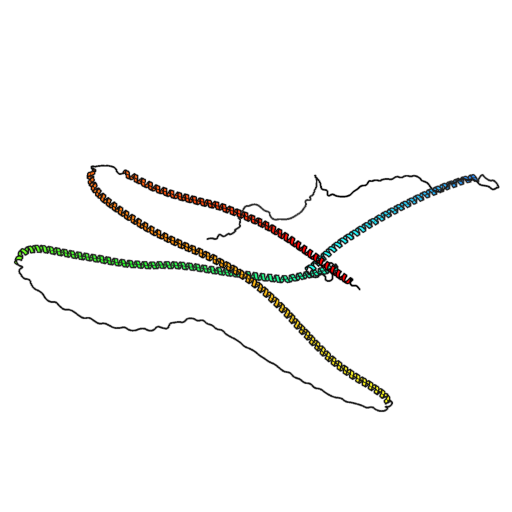650 1.00 91.00 306 ARG A C 1
ATOM 2452 O O . ARG A 1 306 ? 58.603 5.456 -43.316 1.00 91.00 306 ARG A O 1
ATOM 2459 N N . ILE A 1 307 ? 57.364 3.936 -42.208 1.00 91.00 307 ILE A N 1
ATOM 2460 C CA . ILE A 1 307 ? 58.155 2.761 -42.598 1.00 91.00 307 ILE A CA 1
ATOM 2461 C C . ILE A 1 307 ? 57.980 2.510 -44.101 1.00 91.00 307 ILE A C 1
ATOM 2463 O O . ILE A 1 307 ? 58.976 2.427 -44.817 1.00 91.00 307 ILE A O 1
ATOM 2467 N N . ASP A 1 308 ? 56.740 2.503 -44.598 1.00 90.25 308 ASP A N 1
ATOM 2468 C CA . ASP A 1 308 ? 56.459 2.334 -46.029 1.00 90.25 308 ASP A CA 1
ATOM 2469 C C . ASP A 1 308 ? 57.071 3.453 -46.886 1.00 90.25 308 ASP A C 1
ATOM 2471 O O . ASP A 1 308 ? 57.652 3.172 -47.935 1.00 90.25 308 ASP A O 1
ATOM 2475 N N . TYR A 1 309 ? 57.034 4.709 -46.424 1.00 88.19 309 TYR A N 1
ATOM 2476 C CA . TYR A 1 309 ? 57.718 5.815 -47.100 1.00 88.19 309 TYR A CA 1
ATOM 2477 C C . TYR A 1 309 ? 59.235 5.578 -47.203 1.00 88.19 309 TYR A C 1
ATOM 2479 O O . TYR A 1 309 ? 59.797 5.704 -48.291 1.00 88.19 309 TYR A O 1
ATOM 2487 N N . CYS A 1 310 ? 59.901 5.189 -46.108 1.00 90.44 310 CYS A N 1
ATOM 2488 C CA . CYS A 1 310 ? 61.335 4.882 -46.128 1.00 90.44 310 CYS A CA 1
ATOM 2489 C C . CYS A 1 310 ? 61.661 3.701 -47.060 1.00 90.44 310 CYS A C 1
ATOM 2491 O O . CYS A 1 310 ? 62.628 3.777 -47.818 1.00 90.44 310 CYS A O 1
ATOM 2493 N N . ASN A 1 311 ? 60.825 2.658 -47.074 1.00 89.81 311 ASN A N 1
ATOM 2494 C CA . ASN A 1 311 ? 60.967 1.525 -47.992 1.00 89.81 311 ASN A CA 1
ATOM 2495 C C . ASN A 1 311 ? 60.850 1.973 -49.464 1.00 89.81 311 ASN A C 1
ATOM 2497 O O . ASN A 1 311 ? 61.619 1.524 -50.316 1.00 89.81 311 ASN A O 1
ATOM 2501 N N . VAL A 1 312 ? 59.910 2.869 -49.786 1.00 91.81 312 VAL A N 1
ATOM 2502 C CA . VAL A 1 312 ? 59.753 3.432 -51.140 1.00 91.81 312 VAL A CA 1
ATOM 2503 C C . VAL A 1 312 ? 60.939 4.327 -51.517 1.00 91.81 312 VAL A C 1
ATOM 2505 O O . VAL A 1 312 ? 61.413 4.257 -52.651 1.00 91.81 312 VAL A O 1
ATOM 2508 N N . GLU A 1 313 ? 61.457 5.128 -50.586 1.00 90.50 313 GLU A N 1
ATOM 2509 C CA . GLU A 1 313 ? 62.621 5.994 -50.805 1.00 90.50 313 GLU A CA 1
ATOM 2510 C C . GLU A 1 313 ? 63.913 5.189 -51.048 1.00 90.50 313 GLU A C 1
ATOM 2512 O O . GLU A 1 313 ? 64.673 5.508 -51.969 1.00 90.50 313 GLU A O 1
ATOM 2517 N N . GLU A 1 314 ? 64.128 4.098 -50.306 1.00 90.88 314 GLU A N 1
ATOM 2518 C CA . GLU A 1 314 ? 65.246 3.174 -50.527 1.00 90.88 314 GLU A CA 1
ATOM 2519 C C . GLU A 1 314 ? 65.130 2.446 -51.876 1.00 90.88 314 GLU A C 1
ATOM 2521 O O . GLU A 1 314 ? 66.083 2.449 -52.660 1.00 90.88 314 GLU A O 1
ATOM 2526 N N . ASN A 1 315 ? 63.952 1.907 -52.213 1.00 89.75 315 ASN A N 1
ATOM 2527 C CA . ASN A 1 315 ? 63.715 1.283 -53.521 1.00 89.75 315 ASN A CA 1
ATOM 2528 C C . ASN A 1 315 ? 63.920 2.276 -54.681 1.00 89.75 315 ASN A C 1
ATOM 2530 O O . ASN A 1 315 ? 64.553 1.937 -55.683 1.00 89.75 315 ASN A O 1
ATOM 2534 N N . LEU A 1 316 ? 63.458 3.523 -54.537 1.00 91.81 316 LEU A N 1
ATOM 2535 C CA . LEU A 1 316 ? 63.681 4.589 -55.517 1.00 91.81 316 LEU A CA 1
ATOM 2536 C C . LEU A 1 316 ? 65.172 4.931 -55.668 1.00 91.81 316 LEU A C 1
ATOM 2538 O O . LEU A 1 316 ? 65.615 5.249 -56.774 1.00 91.81 316 LEU A O 1
ATOM 2542 N N . LYS A 1 317 ? 65.955 4.873 -54.586 1.00 91.94 317 LYS A N 1
ATOM 2543 C CA . LYS A 1 317 ? 67.408 5.074 -54.632 1.00 91.94 317 LYS A CA 1
ATOM 2544 C C . LYS A 1 317 ? 68.107 3.921 -55.357 1.00 91.94 317 LYS A C 1
ATOM 2546 O O . LYS A 1 317 ? 68.835 4.175 -56.312 1.00 91.94 317 LYS A O 1
ATOM 2551 N N . ILE A 1 318 ? 67.794 2.677 -54.993 1.00 92.19 318 ILE A N 1
ATOM 2552 C CA . ILE A 1 318 ? 68.289 1.466 -55.667 1.00 92.19 318 ILE A CA 1
ATOM 2553 C C . ILE A 1 318 ? 67.995 1.523 -57.176 1.00 92.19 318 ILE A C 1
ATOM 2555 O O . ILE A 1 318 ? 68.865 1.222 -57.995 1.00 92.19 318 ILE A O 1
ATOM 2559 N N . GLU A 1 319 ? 66.792 1.948 -57.570 1.00 87.94 319 GLU A N 1
ATOM 2560 C CA . GLU A 1 319 ? 66.414 2.028 -58.982 1.00 87.94 319 GLU A CA 1
ATOM 2561 C C . GLU A 1 319 ? 67.085 3.203 -59.717 1.00 87.94 319 GLU A C 1
ATOM 2563 O O . GLU A 1 319 ? 67.467 3.058 -60.882 1.00 87.94 319 GLU A O 1
ATOM 2568 N N . LYS A 1 320 ? 67.326 4.340 -59.046 1.00 90.12 320 LYS A N 1
ATOM 2569 C CA . LYS A 1 320 ? 68.167 5.430 -59.582 1.00 90.12 320 LYS A CA 1
ATOM 2570 C C . LYS A 1 320 ? 69.600 4.961 -59.837 1.00 90.12 320 LYS A C 1
ATOM 2572 O O . LYS A 1 320 ? 70.135 5.264 -60.906 1.00 90.12 320 LYS A O 1
ATOM 2577 N N . ASP A 1 321 ? 70.178 4.195 -58.915 1.00 90.94 321 ASP A N 1
ATOM 2578 C CA . ASP A 1 321 ? 71.550 3.686 -59.011 1.00 90.94 321 ASP A CA 1
ATOM 2579 C C . ASP A 1 321 ? 71.684 2.641 -60.137 1.00 90.94 321 ASP A C 1
ATOM 2581 O O . ASP A 1 321 ? 72.606 2.734 -60.952 1.00 90.94 321 ASP A O 1
ATOM 2585 N N . LYS A 1 322 ? 70.718 1.718 -60.291 1.00 89.19 322 LYS A N 1
ATOM 2586 C CA . LYS A 1 322 ? 70.637 0.825 -61.471 1.00 89.19 322 LYS A CA 1
ATOM 2587 C C . LYS A 1 322 ? 70.554 1.615 -62.778 1.00 89.19 322 LYS A C 1
ATOM 2589 O O . LYS A 1 322 ? 71.285 1.327 -63.725 1.00 89.19 322 LYS A O 1
ATOM 2594 N N . ASN A 1 323 ? 69.683 2.624 -62.840 1.00 87.69 323 ASN A N 1
ATOM 2595 C CA . ASN A 1 323 ? 69.521 3.450 -64.035 1.00 87.69 323 ASN A CA 1
ATOM 2596 C C . ASN A 1 323 ? 70.772 4.292 -64.337 1.00 87.69 323 ASN A C 1
ATOM 2598 O O . ASN A 1 323 ? 71.050 4.559 -65.506 1.00 87.69 323 ASN A O 1
ATOM 2602 N N . GLN A 1 324 ? 71.555 4.671 -63.323 1.00 91.44 324 GLN A N 1
ATOM 2603 C CA . GLN A 1 324 ? 72.864 5.290 -63.523 1.00 91.44 324 GLN A CA 1
ATOM 2604 C C . GLN A 1 324 ? 73.859 4.290 -64.123 1.00 91.44 324 GLN A C 1
ATOM 2606 O O . GLN A 1 324 ? 74.401 4.564 -65.188 1.00 91.44 324 GLN A O 1
ATOM 2611 N N . GLN A 1 325 ? 73.982 3.084 -63.558 1.00 90.25 325 GLN A N 1
ATOM 2612 C CA . GLN A 1 325 ? 74.827 2.028 -64.135 1.00 90.25 325 GLN A CA 1
ATOM 2613 C C . GLN A 1 325 ? 74.442 1.672 -65.582 1.00 90.25 325 GLN A C 1
ATOM 2615 O O . GLN A 1 325 ? 75.316 1.369 -66.392 1.00 90.25 325 GLN A O 1
ATOM 2620 N N . LEU A 1 326 ? 73.152 1.713 -65.937 1.00 89.31 326 LEU A N 1
ATOM 2621 C CA . LEU A 1 326 ? 72.699 1.516 -67.318 1.00 89.31 326 LEU A CA 1
ATOM 2622 C C . LEU A 1 326 ? 73.099 2.679 -68.239 1.00 89.31 326 LEU A C 1
ATOM 2624 O O . LEU A 1 326 ? 73.520 2.420 -69.367 1.00 89.31 326 LEU A O 1
ATOM 2628 N N . ARG A 1 327 ? 73.045 3.935 -67.769 1.00 90.00 327 ARG A N 1
ATOM 2629 C CA . ARG A 1 327 ? 73.589 5.090 -68.508 1.00 90.00 327 ARG A CA 1
ATOM 2630 C C . ARG A 1 327 ? 75.099 4.968 -68.710 1.00 90.00 327 ARG A C 1
ATOM 2632 O O . ARG A 1 327 ? 75.555 5.161 -69.831 1.00 90.00 327 ARG A O 1
ATOM 2639 N N . ASP A 1 328 ? 75.844 4.580 -67.679 1.00 89.81 328 ASP A N 1
ATOM 2640 C CA . ASP A 1 328 ? 77.309 4.460 -67.724 1.00 89.81 328 ASP A CA 1
ATOM 2641 C C . ASP A 1 328 ? 77.774 3.294 -68.617 1.00 89.81 328 ASP A C 1
ATOM 2643 O O . ASP A 1 328 ? 78.761 3.400 -69.347 1.00 89.81 328 ASP A O 1
ATOM 2647 N N . ARG A 1 329 ? 77.015 2.189 -68.648 1.00 89.25 329 ARG A N 1
ATOM 2648 C CA . ARG A 1 329 ? 77.191 1.126 -69.654 1.00 89.25 329 ARG A CA 1
ATOM 2649 C C . ARG A 1 329 ? 76.832 1.616 -71.057 1.00 89.25 329 ARG A C 1
ATOM 2651 O O . ARG A 1 329 ? 77.525 1.270 -72.005 1.00 89.25 329 ARG A O 1
ATOM 2658 N N . GLY A 1 330 ? 75.783 2.428 -71.198 1.00 89.06 330 GLY A N 1
ATOM 2659 C CA . GLY A 1 330 ? 75.378 3.029 -72.470 1.00 89.06 330 GLY A CA 1
ATOM 2660 C C . GLY A 1 330 ? 76.444 3.958 -73.058 1.00 89.06 330 GLY A C 1
ATOM 2661 O O . GLY A 1 330 ? 76.799 3.814 -74.226 1.00 89.06 330 GLY A O 1
ATOM 2662 N N . THR A 1 331 ? 77.013 4.858 -72.253 1.00 88.00 331 THR A N 1
ATOM 2663 C CA . THR A 1 331 ? 78.100 5.754 -72.681 1.00 88.00 331 THR A CA 1
ATOM 2664 C C . THR A 1 331 ? 79.385 4.983 -72.976 1.00 88.00 331 THR A C 1
ATOM 2666 O O . THR A 1 331 ? 79.995 5.228 -74.015 1.00 88.00 331 THR A O 1
ATOM 2669 N N . SER A 1 332 ? 79.753 4.000 -72.147 1.00 89.50 332 SER A N 1
ATOM 2670 C CA . SER A 1 332 ? 80.885 3.097 -72.411 1.00 89.50 332 SER A CA 1
ATOM 2671 C C . SER A 1 332 ? 80.713 2.318 -73.725 1.00 89.50 332 SER A C 1
ATOM 2673 O O . SER A 1 332 ? 81.617 2.292 -74.560 1.00 89.50 332 SER A O 1
ATOM 2675 N N . ASN A 1 333 ? 79.519 1.774 -73.984 1.00 89.69 333 ASN A N 1
ATOM 2676 C CA . ASN A 1 333 ? 79.203 1.099 -75.243 1.00 89.69 333 ASN A CA 1
ATOM 2677 C C . ASN A 1 333 ? 79.254 2.055 -76.444 1.00 89.69 333 ASN A C 1
ATOM 2679 O O . ASN A 1 333 ? 79.810 1.683 -77.475 1.00 89.69 333 ASN A O 1
ATOM 2683 N N . CYS A 1 334 ? 78.752 3.289 -76.319 1.00 89.81 334 CYS A N 1
ATOM 2684 C CA . CYS A 1 334 ? 78.920 4.312 -77.354 1.00 89.81 334 CYS A CA 1
ATOM 2685 C C . CYS A 1 334 ? 80.401 4.612 -77.621 1.00 89.81 334 CYS A C 1
ATOM 2687 O O . CYS A 1 334 ? 80.803 4.617 -78.778 1.00 89.81 334 CYS A O 1
ATOM 2689 N N . ILE A 1 335 ? 81.227 4.791 -76.584 1.00 89.62 335 ILE A N 1
ATOM 2690 C CA . ILE A 1 335 ? 82.676 5.019 -76.727 1.00 89.62 335 ILE A CA 1
ATOM 2691 C C . ILE A 1 335 ? 83.351 3.833 -77.432 1.00 89.62 335 ILE A C 1
ATOM 2693 O O . ILE A 1 335 ? 84.174 4.045 -78.321 1.00 89.62 335 ILE A O 1
ATOM 2697 N N . ASN A 1 336 ? 82.971 2.595 -77.104 1.00 89.25 336 ASN A N 1
ATOM 2698 C CA . ASN A 1 336 ? 83.489 1.391 -77.758 1.00 89.25 336 ASN A CA 1
ATOM 2699 C C . ASN A 1 336 ? 83.061 1.288 -79.231 1.00 89.25 336 ASN A C 1
ATOM 2701 O O . ASN A 1 336 ? 83.890 0.970 -80.080 1.00 89.25 336 ASN A O 1
ATOM 2705 N N . VAL A 1 337 ? 81.809 1.618 -79.564 1.00 89.06 337 VAL A N 1
ATOM 2706 C CA . VAL A 1 337 ? 81.342 1.703 -80.960 1.00 89.06 337 VAL A CA 1
ATOM 2707 C C . VAL A 1 337 ? 82.078 2.813 -81.715 1.00 89.06 337 VAL A C 1
ATOM 2709 O O . VAL A 1 337 ? 82.498 2.602 -82.847 1.00 89.06 337 VAL A O 1
ATOM 2712 N N . GLU A 1 338 ? 82.305 3.966 -81.089 1.00 88.75 338 GLU A N 1
ATOM 2713 C CA . GLU A 1 338 ? 83.038 5.085 -81.686 1.00 88.75 338 GLU A CA 1
ATOM 2714 C C . GLU A 1 338 ? 84.530 4.757 -81.887 1.00 88.75 338 GLU A C 1
ATOM 2716 O O . GLU A 1 338 ? 85.140 5.197 -82.862 1.00 88.75 338 GLU A O 1
ATOM 2721 N N . ASN A 1 339 ? 85.116 3.949 -80.995 1.00 89.56 339 ASN A N 1
ATOM 2722 C CA . ASN A 1 339 ? 86.461 3.393 -81.146 1.00 89.56 339 ASN A CA 1
ATOM 2723 C C . ASN A 1 339 ? 86.522 2.399 -82.313 1.00 89.56 339 ASN A C 1
ATOM 2725 O O . ASN A 1 339 ? 87.381 2.556 -83.175 1.00 89.56 339 ASN A O 1
ATOM 2729 N N . MET A 1 340 ? 85.595 1.436 -82.389 1.00 88.31 340 MET A N 1
ATOM 2730 C CA . MET A 1 340 ? 85.562 0.465 -83.491 1.00 88.31 340 MET A CA 1
ATOM 2731 C C . MET A 1 340 ? 85.249 1.114 -84.844 1.00 88.31 340 MET A C 1
ATOM 2733 O O . MET A 1 340 ? 85.800 0.673 -85.846 1.00 88.31 340 MET A O 1
ATOM 2737 N N . LYS A 1 341 ? 84.444 2.187 -84.896 1.00 88.44 341 LYS A N 1
ATOM 2738 C CA . LYS A 1 341 ? 84.303 3.013 -86.109 1.00 88.44 341 LYS A CA 1
ATOM 2739 C C . LYS A 1 341 ? 85.635 3.635 -86.511 1.00 88.44 341 LYS A C 1
ATOM 2741 O O . LYS A 1 341 ? 86.071 3.417 -87.627 1.00 88.44 341 LYS A O 1
ATOM 2746 N N . ARG A 1 342 ? 86.321 4.341 -85.601 1.00 89.44 342 ARG A N 1
ATOM 2747 C CA . ARG A 1 342 ? 87.627 4.961 -85.898 1.00 89.44 342 ARG A CA 1
ATOM 2748 C C . ARG A 1 342 ? 88.697 3.943 -86.294 1.00 89.44 342 ARG A C 1
ATOM 2750 O O . ARG A 1 342 ? 89.539 4.251 -87.133 1.00 89.44 342 ARG A O 1
ATOM 2757 N N . GLU A 1 343 ? 88.672 2.740 -85.724 1.00 89.56 343 GLU A N 1
ATOM 2758 C CA . GLU A 1 343 ? 89.551 1.655 -86.158 1.00 89.56 343 GLU A CA 1
ATOM 2759 C C . GLU A 1 343 ? 89.156 1.128 -87.544 1.00 89.56 343 GLU A C 1
ATOM 2761 O O . GLU A 1 343 ? 90.029 1.001 -88.398 1.00 89.56 343 GLU A O 1
ATOM 2766 N N . LEU A 1 344 ? 87.865 0.907 -87.812 1.00 90.06 344 LEU A N 1
ATOM 2767 C CA . LEU A 1 344 ? 87.360 0.520 -89.133 1.00 90.06 344 LEU A CA 1
ATOM 2768 C C . LEU A 1 344 ? 87.690 1.574 -90.200 1.00 90.06 344 LEU A C 1
ATOM 2770 O O . LEU A 1 344 ? 88.163 1.212 -91.268 1.00 90.06 344 LEU A O 1
ATOM 2774 N N . ASP A 1 345 ? 87.524 2.862 -89.905 1.00 89.75 345 ASP A N 1
ATOM 2775 C CA . ASP A 1 345 ? 87.874 3.974 -90.792 1.00 89.75 345 ASP A CA 1
ATOM 2776 C C . ASP A 1 345 ? 89.388 4.047 -91.030 1.00 89.75 345 ASP A C 1
ATOM 2778 O O . ASP A 1 345 ? 89.823 4.241 -92.162 1.00 89.75 345 ASP A O 1
ATOM 2782 N N . SER A 1 346 ? 90.205 3.797 -90.002 1.00 90.44 346 SER A N 1
ATOM 2783 C CA . SER A 1 346 ? 91.661 3.657 -90.140 1.00 90.44 346 SER A CA 1
ATOM 2784 C C . SER A 1 346 ? 92.042 2.455 -91.018 1.00 90.44 346 SER A C 1
ATOM 2786 O O . SER A 1 346 ? 92.880 2.584 -91.911 1.00 90.44 346 SER A O 1
ATOM 2788 N N . LYS A 1 347 ? 91.375 1.301 -90.859 1.00 90.44 347 LYS A N 1
ATOM 2789 C CA . LYS A 1 347 ? 91.550 0.151 -91.761 1.00 90.44 347 LYS A CA 1
ATOM 2790 C C . LYS A 1 347 ? 91.047 0.449 -93.172 1.00 90.44 347 LYS A C 1
ATOM 2792 O O . LYS A 1 347 ? 91.702 0.024 -94.111 1.00 90.44 347 LYS A O 1
ATOM 2797 N N . ASN A 1 348 ? 89.967 1.207 -93.347 1.00 90.38 348 ASN A N 1
ATOM 2798 C CA . ASN A 1 348 ? 89.468 1.633 -94.656 1.00 90.38 348 ASN A CA 1
ATOM 2799 C C . ASN A 1 348 ? 90.446 2.601 -95.341 1.00 90.38 348 ASN A C 1
ATOM 2801 O O . ASN A 1 348 ? 90.671 2.482 -96.542 1.00 90.38 348 ASN A O 1
ATOM 2805 N N . MET A 1 349 ? 91.077 3.513 -94.594 1.00 88.75 349 MET A N 1
ATOM 2806 C CA . MET A 1 349 ? 92.149 4.373 -95.107 1.00 88.75 349 MET A CA 1
ATOM 2807 C C . MET A 1 349 ? 93.397 3.567 -95.474 1.00 88.75 349 MET A C 1
ATOM 2809 O O . MET A 1 349 ? 93.967 3.806 -96.535 1.00 88.75 349 MET A O 1
ATOM 2813 N N . GLU A 1 350 ? 93.800 2.583 -94.665 1.00 89.56 350 GLU A N 1
ATOM 2814 C CA . GLU A 1 350 ? 94.919 1.696 -95.006 1.00 89.56 350 GLU A CA 1
ATOM 2815 C C . GLU A 1 350 ? 94.576 0.796 -96.205 1.00 89.56 350 GLU A C 1
ATOM 2817 O O . GLU A 1 350 ? 95.412 0.633 -97.082 1.00 89.56 350 GLU A O 1
ATOM 2822 N N . ILE A 1 351 ? 93.342 0.290 -96.317 1.00 85.31 351 ILE A N 1
ATOM 2823 C CA . ILE A 1 351 ? 92.845 -0.440 -97.495 1.00 85.31 351 ILE A CA 1
ATOM 2824 C C . ILE A 1 351 ? 92.854 0.465 -98.727 1.00 85.31 351 ILE A C 1
ATOM 2826 O O . ILE A 1 351 ? 93.315 0.026 -99.769 1.00 85.31 351 ILE A O 1
ATOM 2830 N N . HIS A 1 352 ? 92.424 1.725 -98.631 1.00 86.12 352 HIS A N 1
ATOM 2831 C CA . HIS A 1 352 ? 92.465 2.655 -99.762 1.00 86.12 352 HIS A CA 1
ATOM 2832 C C . HIS A 1 352 ? 93.909 3.046 -100.127 1.00 86.12 352 HIS A C 1
ATOM 2834 O O . HIS A 1 352 ? 94.225 3.187 -101.306 1.00 86.12 352 HIS A O 1
ATOM 2840 N N . ARG A 1 353 ? 94.813 3.168 -99.146 1.00 88.44 353 ARG A N 1
ATOM 2841 C CA . ARG A 1 353 ? 96.251 3.390 -99.373 1.00 88.44 353 ARG A CA 1
ATOM 2842 C C . ARG A 1 353 ? 96.901 2.175 -100.035 1.00 88.44 353 ARG A C 1
ATOM 2844 O O . ARG A 1 353 ? 97.694 2.342 -100.960 1.00 88.44 353 ARG A O 1
ATOM 2851 N N . LEU A 1 354 ? 96.537 0.973 -99.586 1.00 85.81 354 LEU A N 1
ATOM 2852 C CA . LEU A 1 354 ? 96.945 -0.296 -100.172 1.00 85.81 354 LEU A CA 1
ATOM 2853 C C . LEU A 1 354 ? 96.360 -0.475 -101.569 1.00 85.81 354 LEU A C 1
ATOM 2855 O O . LEU A 1 354 ? 97.106 -0.902 -102.426 1.00 85.81 354 LEU A O 1
ATOM 2859 N N . ASP A 1 355 ? 95.107 -0.105 -101.837 1.00 85.88 355 ASP A N 1
ATOM 2860 C CA . ASP A 1 355 ? 94.483 -0.183 -103.165 1.00 85.88 355 ASP A CA 1
ATOM 2861 C C . ASP A 1 355 ? 95.062 0.860 -104.131 1.00 85.88 355 ASP A C 1
ATOM 2863 O O . ASP A 1 355 ? 95.313 0.548 -105.290 1.00 85.88 355 ASP A O 1
ATOM 2867 N N . CYS A 1 356 ? 95.416 2.059 -103.657 1.00 81.69 356 CYS A N 1
ATOM 2868 C CA . CYS A 1 356 ? 96.248 2.984 -104.429 1.00 81.69 356 CYS A CA 1
ATOM 2869 C C . CYS A 1 356 ? 97.614 2.353 -104.745 1.00 81.69 356 CYS A C 1
ATOM 2871 O O . CYS A 1 356 ? 98.007 2.326 -105.906 1.00 81.69 356 CYS A O 1
ATOM 2873 N N . HIS A 1 357 ? 98.306 1.773 -103.755 1.00 83.31 357 HIS A N 1
ATOM 2874 C CA . HIS A 1 357 ? 99.535 1.003 -103.995 1.00 83.31 357 HIS A CA 1
ATOM 2875 C C . HIS A 1 357 ? 99.316 -0.226 -104.885 1.00 83.31 357 HIS A C 1
ATOM 2877 O O . HIS A 1 357 ? 100.244 -0.591 -105.588 1.00 83.31 357 HIS A O 1
ATOM 2883 N N . LEU A 1 358 ? 98.142 -0.861 -104.888 1.00 77.44 358 LEU A N 1
ATOM 2884 C CA . LEU A 1 358 ? 97.826 -2.044 -105.691 1.00 77.44 358 LEU A CA 1
ATOM 2885 C C . LEU A 1 358 ? 97.501 -1.635 -107.128 1.00 77.44 358 LEU A C 1
ATOM 2887 O O . LEU A 1 358 ? 97.880 -2.344 -108.046 1.00 77.44 358 LEU A O 1
ATOM 2891 N N . ASN A 1 359 ? 96.899 -0.465 -107.348 1.00 78.12 359 ASN A N 1
ATOM 2892 C CA . ASN A 1 359 ? 96.753 0.124 -108.675 1.00 78.12 359 ASN A CA 1
ATOM 2893 C C . ASN A 1 359 ? 98.105 0.614 -109.222 1.00 78.12 359 ASN A C 1
ATOM 2895 O O . ASN A 1 359 ? 98.431 0.261 -110.351 1.00 78.12 359 ASN A O 1
ATOM 2899 N N . THR A 1 360 ? 98.953 1.277 -108.424 1.00 77.44 360 THR A N 1
ATOM 2900 C CA . THR A 1 360 ? 100.339 1.590 -108.834 1.00 77.44 360 THR A CA 1
ATOM 2901 C C . THR A 1 360 ? 101.146 0.314 -109.084 1.00 77.44 360 THR A C 1
ATOM 2903 O O . THR A 1 360 ? 101.755 0.182 -110.136 1.00 77.44 360 THR A O 1
ATOM 2906 N N . LEU A 1 361 ? 101.075 -0.688 -108.200 1.00 75.06 361 LEU A N 1
ATOM 2907 C CA . LEU A 1 361 ? 101.696 -2.000 -108.413 1.00 75.06 361 LEU A CA 1
ATOM 2908 C C . LEU A 1 361 ? 101.068 -2.768 -109.574 1.00 75.06 361 LEU A C 1
ATOM 2910 O O . LEU A 1 361 ? 101.711 -3.666 -110.085 1.00 75.06 361 LEU A O 1
ATOM 2914 N N . LYS A 1 362 ? 99.846 -2.463 -110.011 1.00 74.31 362 LYS A N 1
ATOM 2915 C CA . LYS A 1 362 ? 99.200 -3.069 -111.184 1.00 74.31 362 LYS A CA 1
ATOM 2916 C C . LYS A 1 362 ? 99.626 -2.371 -112.469 1.00 74.31 362 LYS A C 1
ATOM 2918 O O . LYS A 1 362 ? 99.795 -3.053 -113.469 1.00 74.31 362 LYS A O 1
ATOM 2923 N N . GLU A 1 363 ? 99.864 -1.065 -112.443 1.00 72.62 363 GLU A N 1
ATOM 2924 C CA . GLU A 1 363 ? 100.536 -0.334 -113.523 1.00 72.62 363 GLU A CA 1
ATOM 2925 C C . GLU A 1 363 ? 101.994 -0.813 -113.647 1.00 72.62 363 GLU A C 1
ATOM 2927 O O . GLU A 1 363 ? 102.416 -1.250 -114.718 1.00 72.62 363 GLU A O 1
ATOM 2932 N N . GLU A 1 364 ? 102.726 -0.879 -112.530 1.00 70.25 364 GLU A N 1
ATOM 2933 C CA . GLU A 1 364 ? 104.074 -1.449 -112.454 1.00 70.25 364 GLU A CA 1
ATOM 2934 C C . GLU A 1 364 ? 104.101 -2.947 -112.775 1.00 70.25 364 GLU A C 1
ATOM 2936 O O . GLU A 1 364 ? 105.056 -3.385 -113.398 1.00 70.25 364 GLU A O 1
ATOM 2941 N N . CYS A 1 365 ? 103.092 -3.750 -112.415 1.00 64.06 365 CYS A N 1
ATOM 2942 C CA . CYS A 1 365 ? 103.021 -5.171 -112.782 1.00 64.06 365 CYS A CA 1
ATOM 2943 C C . CYS A 1 365 ? 102.504 -5.394 -114.198 1.00 64.06 365 CYS A C 1
ATOM 2945 O O . CYS A 1 365 ? 102.803 -6.437 -114.763 1.00 64.06 365 CYS A O 1
ATOM 2947 N N . GLN A 1 366 ? 101.793 -4.453 -114.815 1.00 68.75 366 GLN A N 1
ATOM 2948 C CA . GLN A 1 366 ? 101.525 -4.511 -116.250 1.00 68.75 366 GLN A CA 1
ATOM 2949 C C . GLN A 1 366 ? 102.829 -4.222 -117.011 1.00 68.75 366 GLN A C 1
ATOM 2951 O O . GLN A 1 366 ? 103.221 -5.014 -117.866 1.00 68.75 366 GLN A O 1
ATOM 2956 N N . HIS A 1 367 ? 103.587 -3.214 -116.569 1.00 62.78 367 HIS A N 1
ATOM 2957 C CA . HIS A 1 367 ? 104.925 -2.896 -117.076 1.00 62.78 367 HIS A CA 1
ATOM 2958 C C . HIS A 1 367 ? 105.994 -3.965 -116.740 1.00 62.78 367 HIS A C 1
ATOM 2960 O O . HIS A 1 367 ? 106.928 -4.198 -117.505 1.00 62.78 367 HIS A O 1
ATOM 2966 N N . GLN A 1 368 ? 105.861 -4.673 -115.614 1.00 61.09 368 GLN A N 1
ATOM 2967 C CA . GLN A 1 368 ? 106.741 -5.782 -115.238 1.00 61.09 368 GLN A CA 1
ATOM 2968 C C . GLN A 1 368 ? 106.274 -7.128 -115.786 1.00 61.09 368 GLN A C 1
ATOM 2970 O O . GLN A 1 368 ? 107.121 -7.996 -115.931 1.00 61.09 368 GLN A O 1
ATOM 2975 N N . LEU A 1 369 ? 105.010 -7.346 -116.158 1.00 62.75 369 LEU A N 1
ATOM 2976 C CA . LEU A 1 369 ? 104.609 -8.555 -116.892 1.00 62.75 369 LEU A CA 1
ATOM 2977 C C . LEU A 1 369 ? 105.173 -8.519 -118.322 1.00 62.75 369 LEU A C 1
ATOM 2979 O O . LEU A 1 369 ? 105.630 -9.547 -118.824 1.00 62.75 369 LEU A O 1
ATOM 2983 N N . GLU A 1 370 ? 105.272 -7.320 -118.908 1.00 54.28 370 GLU A N 1
ATOM 2984 C CA . GLU A 1 370 ? 106.055 -7.038 -120.121 1.00 54.28 370 GLU A CA 1
ATOM 2985 C C . GLU A 1 370 ? 107.564 -7.349 -119.955 1.00 54.28 370 GLU A C 1
ATOM 2987 O O . GLU A 1 370 ? 108.245 -7.584 -120.953 1.00 54.28 370 GLU A O 1
ATOM 2992 N N . CYS A 1 371 ? 108.090 -7.430 -118.720 1.00 55.72 371 CYS A N 1
ATOM 2993 C CA . CYS A 1 371 ? 109.520 -7.651 -118.433 1.00 55.72 371 CYS A CA 1
ATOM 2994 C C . CYS A 1 371 ? 109.872 -8.996 -117.744 1.00 55.72 371 CYS A C 1
ATOM 2996 O O . CYS A 1 371 ? 110.989 -9.490 -117.897 1.00 55.72 371 CYS A O 1
ATOM 2998 N N . GLN A 1 372 ? 108.965 -9.617 -116.981 1.00 48.22 372 GLN A N 1
ATOM 2999 C CA . GLN A 1 372 ? 109.223 -10.801 -116.137 1.00 48.22 372 GLN A CA 1
ATOM 3000 C C . GLN A 1 372 ? 108.849 -12.137 -116.794 1.00 48.22 372 GLN A C 1
ATOM 3002 O O . GLN A 1 372 ? 109.262 -13.189 -116.296 1.00 48.22 372 GLN A O 1
ATOM 3007 N N . LEU A 1 373 ? 108.221 -12.111 -117.978 1.00 55.78 373 LEU A N 1
ATOM 3008 C CA . LEU A 1 373 ? 108.206 -13.253 -118.910 1.00 55.78 373 LEU A CA 1
ATOM 3009 C C . LEU A 1 373 ? 109.623 -13.797 -119.211 1.00 55.78 373 LEU A C 1
ATOM 3011 O O . LEU A 1 373 ? 109.764 -14.927 -119.674 1.00 55.78 373 LEU A O 1
ATOM 3015 N N . ALA A 1 374 ? 110.673 -13.027 -118.904 1.00 54.72 374 ALA A N 1
ATOM 3016 C CA . ALA A 1 374 ? 112.073 -13.419 -119.014 1.00 54.72 374 ALA A CA 1
ATOM 3017 C C . ALA A 1 374 ? 112.671 -14.174 -117.797 1.00 54.72 374 ALA A C 1
ATOM 3019 O O . ALA A 1 374 ? 113.797 -14.654 -117.922 1.00 54.72 374 ALA A O 1
ATOM 3020 N N . ALA A 1 375 ? 112.007 -14.262 -116.626 1.00 59.00 375 ALA A N 1
ATOM 3021 C CA . ALA A 1 375 ? 112.732 -14.508 -115.360 1.00 59.00 375 ALA A CA 1
ATOM 3022 C C . ALA A 1 375 ? 112.192 -15.559 -114.359 1.00 59.00 375 ALA A C 1
ATOM 3024 O O . ALA A 1 375 ? 113.010 -16.130 -113.626 1.00 59.00 375 ALA A O 1
ATOM 3025 N N . GLU A 1 376 ? 110.882 -15.820 -114.223 1.00 54.34 376 GLU A N 1
ATOM 3026 C CA . GLU A 1 376 ? 110.395 -16.815 -113.235 1.00 54.34 376 GLU A CA 1
ATOM 3027 C C . GLU A 1 376 ? 110.326 -18.246 -113.785 1.00 54.34 376 GLU A C 1
ATOM 3029 O O . GLU A 1 376 ? 109.295 -18.748 -114.229 1.00 54.34 376 GLU A O 1
ATOM 3034 N N . LYS A 1 377 ? 111.482 -18.909 -113.751 1.00 54.75 377 LYS A N 1
ATOM 3035 C CA . LYS A 1 377 ? 111.643 -20.338 -114.043 1.00 54.75 377 LYS A CA 1
ATOM 3036 C C . LYS A 1 377 ? 112.516 -21.014 -112.974 1.00 54.75 377 LYS A C 1
ATOM 3038 O O . LYS A 1 377 ? 113.259 -21.938 -113.294 1.00 54.75 377 LYS A O 1
ATOM 3043 N N . LYS A 1 378 ? 112.519 -20.465 -111.746 1.00 54.31 378 LYS A N 1
ATOM 3044 C CA . LYS A 1 378 ? 113.606 -20.639 -110.765 1.00 54.31 378 LYS A CA 1
ATOM 3045 C C . LYS A 1 378 ? 113.485 -21.931 -109.948 1.00 54.31 378 LYS A C 1
ATOM 3047 O O . LYS A 1 378 ? 113.997 -22.965 -110.363 1.00 54.31 378 LYS A O 1
ATOM 3052 N N . ARG A 1 379 ? 112.878 -21.870 -108.755 1.00 39.66 379 ARG A N 1
ATOM 3053 C CA . ARG A 1 379 ? 112.735 -23.004 -107.822 1.00 39.66 379 ARG A CA 1
ATOM 3054 C C . ARG A 1 379 ? 111.640 -22.738 -106.790 1.00 39.66 379 ARG A C 1
ATOM 3056 O O . ARG A 1 379 ? 111.322 -21.583 -106.517 1.00 39.66 379 ARG A O 1
ATOM 3063 N N . ASN A 1 380 ? 111.151 -23.788 -106.141 1.00 44.66 380 ASN A N 1
ATOM 3064 C CA . ASN A 1 380 ? 110.562 -23.696 -104.806 1.00 44.66 380 ASN A CA 1
ATOM 3065 C C . ASN A 1 380 ? 110.694 -25.038 -104.069 1.00 44.66 380 ASN A C 1
ATOM 3067 O O . ASN A 1 380 ? 111.211 -26.001 -104.631 1.00 44.66 380 ASN A O 1
ATOM 3071 N N . GLU A 1 381 ? 110.372 -25.047 -102.779 1.00 44.25 381 GLU A N 1
ATOM 3072 C CA . GLU A 1 381 ? 111.270 -25.626 -101.773 1.00 44.25 381 GLU A CA 1
ATOM 3073 C C . GLU A 1 381 ? 110.519 -26.346 -100.641 1.00 44.25 381 GLU A C 1
ATOM 3075 O O . GLU A 1 381 ? 109.316 -26.154 -100.476 1.00 44.25 381 GLU A O 1
ATOM 3080 N N . ALA A 1 382 ? 111.222 -27.184 -99.872 1.00 40.53 382 ALA A N 1
ATOM 3081 C CA . ALA A 1 382 ? 110.638 -28.033 -98.833 1.00 40.53 382 ALA A CA 1
ATOM 3082 C C . ALA A 1 382 ? 111.217 -27.732 -97.439 1.00 40.53 382 ALA A C 1
ATOM 3084 O O . ALA A 1 382 ? 112.428 -27.618 -97.262 1.00 40.53 382 ALA A O 1
ATOM 3085 N N . GLN A 1 383 ? 110.330 -27.651 -96.448 1.00 34.72 383 GLN A N 1
ATOM 3086 C CA . GLN A 1 383 ? 110.597 -27.290 -95.055 1.00 34.72 383 GLN A CA 1
ATOM 3087 C C . GLN A 1 383 ? 109.570 -28.012 -94.167 1.00 34.72 383 GLN A C 1
ATOM 3089 O O . GLN A 1 383 ? 108.382 -27.812 -94.386 1.00 34.72 383 GLN A O 1
ATOM 3094 N N . GLU A 1 384 ? 109.987 -28.810 -93.167 1.00 43.12 384 GLU A N 1
ATOM 3095 C CA . GLU A 1 384 ? 109.070 -29.412 -92.165 1.00 43.12 384 GLU A CA 1
ATOM 3096 C C . GLU A 1 384 ? 109.801 -30.165 -91.021 1.00 43.12 384 GLU A C 1
ATOM 3098 O O . GLU A 1 384 ? 110.742 -30.900 -91.336 1.00 43.12 384 GLU A O 1
ATOM 3103 N N . LYS A 1 385 ? 109.361 -30.037 -89.736 1.00 38.72 385 LYS A N 1
ATOM 3104 C CA . LYS A 1 385 ? 109.469 -31.057 -88.633 1.00 38.72 385 LYS A CA 1
ATOM 3105 C C . LYS A 1 385 ? 109.074 -30.612 -87.185 1.00 38.72 385 LYS A C 1
ATOM 3107 O O . LYS A 1 385 ? 109.307 -29.469 -86.819 1.00 38.72 385 LYS A O 1
ATOM 3112 N N . ILE A 1 386 ? 108.685 -31.611 -86.350 1.00 33.75 386 ILE A N 1
ATOM 3113 C CA . ILE A 1 386 ? 108.760 -31.755 -84.848 1.00 33.75 386 ILE A CA 1
ATOM 3114 C C . ILE A 1 386 ? 107.591 -31.278 -83.923 1.00 33.75 386 ILE A C 1
ATOM 3116 O O . ILE A 1 386 ? 107.108 -30.158 -84.030 1.00 33.75 386 ILE A O 1
ATOM 3120 N N . THR A 1 387 ? 107.176 -32.134 -82.950 1.00 34.72 387 THR A N 1
ATOM 3121 C CA . THR A 1 387 ? 106.197 -31.907 -81.827 1.00 34.72 387 THR A CA 1
ATOM 3122 C C . THR A 1 387 ? 106.252 -33.050 -80.754 1.00 34.72 387 THR A C 1
ATOM 3124 O O . THR A 1 387 ? 106.539 -34.169 -81.176 1.00 34.72 387 THR A O 1
ATOM 3127 N N . SER A 1 388 ? 105.974 -32.842 -79.430 1.00 37.03 388 SER A N 1
ATOM 3128 C CA . SER A 1 388 ? 105.331 -33.803 -78.435 1.00 37.03 388 SER A CA 1
ATOM 3129 C C . SER A 1 388 ? 105.516 -33.516 -76.893 1.00 37.03 388 SER A C 1
ATOM 3131 O O . SER A 1 388 ? 106.437 -32.792 -76.531 1.00 37.03 388 SER A O 1
ATOM 3133 N N . LEU A 1 389 ? 104.684 -34.171 -76.024 1.00 35.34 389 LEU A N 1
ATOM 3134 C CA . LEU A 1 389 ? 104.749 -34.456 -74.534 1.00 35.34 389 LEU A CA 1
ATOM 3135 C C . LEU A 1 389 ? 104.011 -33.567 -73.465 1.00 35.34 389 LEU A C 1
ATOM 3137 O O . LEU A 1 389 ? 104.199 -32.356 -73.469 1.00 35.34 389 LEU A O 1
ATOM 3141 N N . LEU A 1 390 ? 103.254 -34.185 -72.502 1.00 32.75 390 LEU A N 1
ATOM 3142 C CA . LEU A 1 390 ? 102.790 -33.665 -71.157 1.00 32.75 390 LEU A CA 1
ATOM 3143 C C . LEU A 1 390 ? 101.826 -34.624 -70.347 1.00 32.75 390 LEU A C 1
ATOM 3145 O O . LEU A 1 390 ? 100.951 -35.194 -70.993 1.00 32.75 390 LEU A O 1
ATOM 3149 N N . SER A 1 391 ? 101.903 -34.771 -68.987 1.00 39.88 391 SER A N 1
ATOM 3150 C CA . SER A 1 391 ? 100.793 -35.161 -68.016 1.00 39.88 391 SER A CA 1
ATOM 3151 C C . SER A 1 391 ? 101.191 -35.509 -66.527 1.00 39.88 391 SER A C 1
ATOM 3153 O O . SER A 1 391 ? 102.345 -35.844 -66.292 1.00 39.88 391 SER A O 1
ATOM 3155 N N . GLU A 1 392 ? 100.201 -35.485 -65.582 1.00 33.22 392 GLU A N 1
ATOM 3156 C CA . GLU A 1 392 ? 100.055 -36.144 -64.217 1.00 33.22 392 GLU A CA 1
ATOM 3157 C C . GLU A 1 392 ? 100.139 -35.361 -62.849 1.00 33.22 392 GLU A C 1
ATOM 3159 O O . GLU A 1 392 ? 100.981 -34.480 -62.696 1.00 33.22 392 GLU A O 1
ATOM 3164 N N . HIS A 1 393 ? 99.286 -35.766 -61.850 1.00 30.78 393 HIS A N 1
ATOM 3165 C CA . HIS A 1 393 ? 99.444 -35.849 -60.342 1.00 30.78 393 HIS A CA 1
ATOM 3166 C C . HIS A 1 393 ? 98.292 -35.284 -59.415 1.00 30.78 393 HIS A C 1
ATOM 3168 O O . HIS A 1 393 ? 98.016 -34.091 -59.465 1.00 30.78 393 HIS A O 1
ATOM 3174 N N . GLU A 1 394 ? 97.687 -36.073 -58.475 1.00 38.12 394 GLU A N 1
ATOM 3175 C CA . GLU A 1 394 ? 96.618 -35.641 -57.493 1.00 38.12 394 GLU A CA 1
ATOM 3176 C C . GLU A 1 394 ? 96.273 -36.665 -56.335 1.00 38.12 394 GLU A C 1
ATOM 3178 O O . GLU A 1 394 ? 96.144 -37.843 -56.668 1.00 38.12 394 GLU A O 1
ATOM 3183 N N . ARG A 1 395 ? 96.074 -36.268 -55.027 1.00 34.22 395 ARG A N 1
ATOM 3184 C CA . ARG A 1 395 ? 95.174 -36.890 -53.953 1.00 34.22 395 ARG A CA 1
ATOM 3185 C C . ARG A 1 395 ? 95.412 -36.562 -52.430 1.00 34.22 395 ARG A C 1
ATOM 3187 O O . ARG A 1 395 ? 96.553 -36.374 -52.030 1.00 34.22 395 ARG A O 1
ATOM 3194 N N . PHE A 1 396 ? 94.336 -36.716 -51.602 1.00 36.03 396 PHE A N 1
ATOM 3195 C CA . PHE A 1 396 ? 94.215 -37.202 -50.170 1.00 36.03 396 PHE A CA 1
ATOM 3196 C C . PHE A 1 396 ? 93.651 -36.251 -49.056 1.00 36.03 396 PHE A C 1
ATOM 3198 O O . PHE A 1 396 ? 94.191 -35.165 -48.878 1.00 36.03 396 PHE A O 1
ATOM 3205 N N . ASN A 1 397 ? 92.629 -36.681 -48.260 1.00 37.41 397 ASN A N 1
ATOM 3206 C CA . ASN A 1 397 ? 92.124 -36.044 -46.996 1.00 37.41 397 ASN A CA 1
ATOM 3207 C C . ASN A 1 397 ? 91.015 -36.874 -46.242 1.00 37.41 397 ASN A C 1
ATOM 3209 O O . ASN A 1 397 ? 90.080 -37.286 -46.924 1.00 37.41 397 ASN A O 1
ATOM 3213 N N . GLU A 1 398 ? 91.028 -37.059 -44.893 1.00 38.06 398 GLU A N 1
ATOM 3214 C CA . GLU A 1 398 ? 89.876 -37.564 -44.062 1.00 38.06 398 GLU A CA 1
ATOM 3215 C C . GLU A 1 398 ? 90.036 -37.414 -42.499 1.00 38.06 398 GLU A C 1
ATOM 3217 O O . GLU A 1 398 ? 91.156 -37.316 -42.008 1.00 38.06 398 GLU A O 1
ATOM 3222 N N . GLN A 1 399 ? 88.917 -37.507 -41.734 1.00 37.16 399 GLN A N 1
ATOM 3223 C CA . GLN A 1 399 ? 88.708 -37.692 -40.255 1.00 37.16 399 GLN A CA 1
ATOM 3224 C C . GLN A 1 399 ? 88.731 -36.499 -39.249 1.00 37.16 399 GLN A C 1
ATOM 3226 O O . GLN A 1 399 ? 89.799 -35.992 -38.933 1.00 37.16 399 GLN A O 1
ATOM 3231 N N . HIS A 1 400 ? 87.586 -36.210 -38.574 1.00 31.91 400 HIS A N 1
ATOM 3232 C CA . HIS A 1 400 ? 87.443 -36.093 -37.085 1.00 31.91 400 HIS A CA 1
ATOM 3233 C C . HIS A 1 400 ? 85.986 -35.817 -36.598 1.00 31.91 400 HIS A C 1
ATOM 3235 O O . HIS A 1 400 ? 85.300 -35.002 -37.205 1.00 31.91 400 HIS A O 1
ATOM 3241 N N . CYS A 1 401 ? 85.523 -36.416 -35.476 1.00 44.00 401 CYS A N 1
ATOM 3242 C CA . CYS A 1 401 ? 84.257 -36.080 -34.758 1.00 44.00 401 CYS A CA 1
ATOM 3243 C C . CYS A 1 401 ? 84.129 -36.780 -33.375 1.00 44.00 401 CYS A C 1
ATOM 3245 O O . CYS A 1 401 ? 84.429 -37.973 -33.311 1.00 44.00 401 CYS A O 1
ATOM 3247 N N . LYS A 1 402 ? 83.620 -36.107 -32.308 1.00 39.00 402 LYS A N 1
ATOM 3248 C CA . LYS A 1 402 ? 82.968 -36.728 -31.107 1.00 39.00 402 LYS A CA 1
ATOM 3249 C C . LYS A 1 402 ? 82.471 -35.746 -30.009 1.00 39.00 402 LYS A C 1
ATOM 3251 O O . LYS A 1 402 ? 83.135 -34.754 -29.744 1.00 39.00 402 LYS A O 1
ATOM 3256 N N . MET A 1 403 ? 81.430 -36.191 -29.276 1.00 31.56 403 MET A N 1
ATOM 3257 C CA . MET A 1 403 ? 81.043 -35.878 -27.870 1.00 31.56 403 MET A CA 1
ATOM 3258 C C . MET A 1 403 ? 80.250 -34.587 -27.528 1.00 31.56 403 MET A C 1
ATOM 3260 O O . MET A 1 403 ? 80.749 -33.490 -27.741 1.00 31.56 403 MET A O 1
ATOM 3264 N N . VAL A 1 404 ? 79.065 -34.750 -26.896 1.00 37.22 404 VAL A N 1
ATOM 3265 C CA . VAL A 1 404 ? 78.592 -34.156 -25.604 1.00 37.22 404 VAL A CA 1
ATOM 3266 C C . VAL A 1 404 ? 77.074 -34.393 -25.418 1.00 37.22 404 VAL A C 1
ATOM 3268 O O . VAL A 1 404 ? 76.292 -34.026 -26.288 1.00 37.22 404 VAL A O 1
ATOM 3271 N N . GLU A 1 405 ? 76.666 -34.948 -24.268 1.00 39.72 405 GLU A N 1
ATOM 3272 C CA . GLU A 1 405 ? 75.284 -35.022 -23.737 1.00 39.72 405 GLU A CA 1
ATOM 3273 C C . GLU A 1 405 ? 75.323 -35.039 -22.179 1.00 39.72 405 GLU A C 1
ATOM 3275 O O . GLU A 1 405 ? 76.405 -34.989 -21.602 1.00 39.72 405 GLU A O 1
ATOM 3280 N N . GLU A 1 406 ? 74.154 -35.110 -21.520 1.00 37.78 406 GLU A N 1
ATOM 3281 C CA . GLU A 1 406 ? 73.898 -35.132 -20.055 1.00 37.78 406 GLU A CA 1
ATOM 3282 C C . GLU A 1 406 ? 74.120 -33.842 -19.224 1.00 37.78 406 GLU A C 1
ATOM 3284 O O . GLU A 1 406 ? 75.187 -33.622 -18.661 1.00 37.78 406 GLU A O 1
ATOM 3289 N N . LEU A 1 407 ? 73.033 -33.089 -18.960 1.00 31.66 407 LEU A N 1
ATOM 3290 C CA . LEU A 1 407 ? 72.684 -32.630 -17.593 1.00 31.66 407 LEU A CA 1
ATOM 3291 C C . LEU A 1 407 ? 71.212 -32.149 -17.504 1.00 31.66 407 LEU A C 1
ATOM 3293 O O . LEU A 1 407 ? 70.922 -30.956 -17.585 1.00 31.66 407 LEU A O 1
ATOM 3297 N N . SER A 1 408 ? 70.230 -33.052 -17.380 1.00 39.22 408 SER A N 1
ATOM 3298 C CA . SER A 1 408 ? 68.802 -32.666 -17.478 1.00 39.22 408 SER A CA 1
ATOM 3299 C C . SER A 1 408 ? 67.847 -33.423 -16.543 1.00 39.22 408 SER A C 1
ATOM 3301 O O . SER A 1 408 ? 67.193 -34.383 -16.957 1.00 39.22 408 SER A O 1
ATOM 3303 N N . ARG A 1 409 ? 67.728 -32.947 -15.288 1.00 35.12 409 ARG A N 1
ATOM 3304 C CA . ARG A 1 409 ? 66.545 -33.055 -14.387 1.00 35.12 409 ARG A CA 1
ATOM 3305 C C . ARG A 1 409 ? 66.824 -32.422 -13.010 1.00 35.12 409 ARG A C 1
ATOM 3307 O O . ARG A 1 409 ? 67.769 -32.855 -12.364 1.00 35.12 409 ARG A O 1
ATOM 3314 N N . LYS A 1 410 ? 65.957 -31.491 -12.555 1.00 32.91 410 LYS A N 1
ATOM 3315 C CA . LYS A 1 410 ? 65.576 -31.140 -11.145 1.00 32.91 410 LYS A CA 1
ATOM 3316 C C . LYS A 1 410 ? 65.139 -29.660 -11.009 1.00 32.91 410 LYS A C 1
ATOM 3318 O O . LYS A 1 410 ? 65.865 -28.847 -10.446 1.00 32.91 410 LYS A O 1
ATOM 3323 N N . LYS A 1 411 ? 63.933 -29.293 -11.476 1.00 36.84 411 LYS A N 1
ATOM 3324 C CA . LYS A 1 411 ? 63.286 -28.005 -11.113 1.00 36.84 411 LYS A CA 1
ATOM 3325 C C . LYS A 1 411 ? 61.750 -28.048 -11.216 1.00 36.84 411 LYS A C 1
ATOM 3327 O O . LYS A 1 411 ? 61.151 -27.392 -12.059 1.00 36.84 411 LYS A O 1
ATOM 3332 N N . GLN A 1 412 ? 61.128 -28.861 -10.365 1.00 31.47 412 GLN A N 1
ATOM 3333 C CA . GLN A 1 412 ? 59.681 -29.109 -10.293 1.00 31.47 412 GLN A CA 1
ATOM 3334 C C . GLN A 1 412 ? 59.395 -29.711 -8.900 1.00 31.47 412 GLN A C 1
ATOM 3336 O O . GLN A 1 412 ? 60.150 -30.598 -8.505 1.00 31.47 412 GLN A O 1
ATOM 3341 N N . GLN A 1 413 ? 58.415 -29.307 -8.082 1.00 31.23 413 GLN A N 1
ATOM 3342 C CA . GLN A 1 413 ? 57.455 -28.179 -8.074 1.00 31.23 413 GLN A CA 1
ATOM 3343 C C . GLN A 1 413 ? 57.082 -27.896 -6.590 1.00 31.23 413 GLN A C 1
ATOM 3345 O O . GLN A 1 413 ? 57.276 -28.783 -5.759 1.00 31.23 413 GLN A O 1
ATOM 3350 N N . LEU A 1 414 ? 56.556 -26.711 -6.231 1.00 31.28 414 LEU A N 1
ATOM 3351 C CA . LEU A 1 414 ? 56.102 -26.409 -4.854 1.00 31.28 414 LEU A CA 1
ATOM 3352 C C . LEU A 1 414 ? 55.107 -25.229 -4.793 1.00 31.28 414 LEU A C 1
ATOM 3354 O O . LEU A 1 414 ? 55.551 -24.099 -4.960 1.00 31.28 414 LEU A O 1
ATOM 3358 N N . GLU A 1 415 ? 53.829 -25.467 -4.453 1.00 35.53 415 GLU A N 1
ATOM 3359 C CA . GLU A 1 415 ? 52.886 -24.461 -3.902 1.00 35.53 415 GLU A CA 1
ATOM 3360 C C . GLU A 1 415 ? 51.733 -25.095 -3.059 1.00 35.53 415 GLU A C 1
ATOM 3362 O O . GLU A 1 415 ? 51.074 -26.018 -3.518 1.00 35.53 415 GLU A O 1
ATOM 3367 N N . LYS A 1 416 ? 51.497 -24.537 -1.851 1.00 29.19 416 LYS A N 1
ATOM 3368 C CA . LYS A 1 416 ? 50.204 -24.219 -1.157 1.00 29.19 416 LYS A CA 1
ATOM 3369 C C . LYS A 1 416 ? 49.117 -25.292 -0.793 1.00 29.19 416 LYS A C 1
ATOM 3371 O O . LYS A 1 416 ? 48.234 -25.573 -1.585 1.00 29.19 416 LYS A O 1
ATOM 3376 N N . ALA A 1 417 ? 49.164 -25.750 0.478 1.00 36.53 417 ALA A N 1
ATOM 3377 C CA . ALA A 1 417 ? 48.184 -25.685 1.620 1.00 36.53 417 ALA A CA 1
ATOM 3378 C C . ALA A 1 417 ? 46.649 -26.034 1.576 1.00 36.53 417 ALA A C 1
ATOM 3380 O O . ALA A 1 417 ? 45.979 -25.671 0.621 1.00 36.53 417 ALA A O 1
ATOM 3381 N N . GLU A 1 418 ? 46.112 -26.612 2.701 1.00 34.25 418 GLU A N 1
ATOM 3382 C CA . GLU A 1 418 ? 44.956 -26.182 3.601 1.00 34.25 418 GLU A CA 1
ATOM 3383 C C . GLU A 1 418 ? 44.295 -27.344 4.483 1.00 34.25 418 GLU A C 1
ATOM 3385 O O . GLU A 1 418 ? 44.064 -28.414 3.929 1.00 34.25 418 GLU A O 1
ATOM 3390 N N . ALA A 1 419 ? 44.016 -27.214 5.832 1.00 30.27 419 ALA A N 1
ATOM 3391 C CA . ALA A 1 419 ? 43.389 -28.252 6.768 1.00 30.27 419 ALA A CA 1
ATOM 3392 C C . ALA A 1 419 ? 43.010 -27.820 8.263 1.00 30.27 419 ALA A C 1
ATOM 3394 O O . ALA A 1 419 ? 43.512 -26.788 8.703 1.00 30.27 419 ALA A O 1
ATOM 3395 N N . CYS A 1 420 ? 42.203 -28.586 9.084 1.00 28.28 420 CYS A N 1
ATOM 3396 C CA . CYS A 1 420 ? 41.903 -28.363 10.567 1.00 28.28 420 CYS A CA 1
ATOM 3397 C C . CYS A 1 420 ? 41.216 -29.545 11.407 1.00 28.28 420 CYS A C 1
ATOM 3399 O O . CYS A 1 420 ? 40.870 -30.548 10.788 1.00 28.28 420 CYS A O 1
ATOM 3401 N N . ILE A 1 421 ? 41.013 -29.474 12.773 1.00 30.38 421 ILE A N 1
ATOM 3402 C CA . ILE A 1 421 ? 40.434 -30.535 13.720 1.00 30.38 421 ILE A CA 1
ATOM 3403 C C . ILE A 1 421 ? 39.995 -30.073 15.190 1.00 30.38 421 ILE A C 1
ATOM 3405 O O . ILE A 1 421 ? 40.385 -28.981 15.592 1.00 30.38 421 ILE A O 1
ATOM 3409 N N . THR A 1 422 ? 39.219 -30.862 16.010 1.00 34.97 422 THR A N 1
ATOM 3410 C CA . THR A 1 422 ? 38.601 -30.539 17.373 1.00 34.97 422 THR A CA 1
ATOM 3411 C C . THR A 1 422 ? 38.452 -31.702 18.449 1.00 34.97 422 THR A C 1
ATOM 3413 O O . THR A 1 422 ? 38.848 -32.826 18.152 1.00 34.97 422 THR A O 1
ATOM 3416 N N . GLN A 1 423 ? 37.929 -31.459 19.703 1.00 45.78 423 GLN A N 1
ATOM 3417 C CA . GLN A 1 423 ? 37.718 -32.386 20.904 1.00 45.78 423 GLN A CA 1
ATOM 3418 C C . GLN A 1 423 ? 36.523 -31.939 21.865 1.00 45.78 423 GLN A C 1
ATOM 3420 O O . GLN A 1 423 ? 35.806 -31.056 21.405 1.00 45.78 423 GLN A O 1
ATOM 3425 N N . MET A 1 424 ? 36.157 -32.353 23.134 1.00 42.66 424 MET A N 1
ATOM 3426 C CA . MET A 1 424 ? 36.643 -33.193 24.309 1.00 42.66 424 MET A CA 1
ATOM 3427 C C . MET A 1 424 ? 35.536 -33.385 25.462 1.00 42.66 424 MET A C 1
ATOM 3429 O O . MET A 1 424 ? 34.460 -32.827 25.283 1.00 42.66 424 MET A O 1
ATOM 3433 N N . LYS A 1 425 ? 35.826 -34.038 26.645 1.00 41.69 425 LYS A N 1
ATOM 3434 C CA . LYS A 1 425 ? 35.239 -33.973 28.079 1.00 41.69 425 LYS A CA 1
ATOM 3435 C C . LYS A 1 425 ? 34.240 -35.019 28.796 1.00 41.69 425 LYS A C 1
ATOM 3437 O O . LYS A 1 425 ? 33.149 -35.226 28.287 1.00 41.69 425 LYS A O 1
ATOM 3442 N N . GLU A 1 426 ? 34.578 -35.494 30.060 1.00 41.97 426 GLU A N 1
ATOM 3443 C CA . GLU A 1 426 ? 33.875 -35.549 31.464 1.00 41.97 426 GLU A CA 1
ATOM 3444 C C . GLU A 1 426 ? 33.245 -36.770 32.359 1.00 41.97 426 GLU A C 1
ATOM 3446 O O . GLU A 1 426 ? 33.239 -37.885 31.840 1.00 41.97 426 GLU A O 1
ATOM 3451 N N . LYS A 1 427 ? 32.894 -36.605 33.732 1.00 48.56 427 LYS A N 1
ATOM 3452 C CA . LYS A 1 427 ? 32.762 -37.603 34.963 1.00 48.56 427 LYS A CA 1
ATOM 3453 C C . LYS A 1 427 ? 31.821 -37.391 36.319 1.00 48.56 427 LYS A C 1
ATOM 3455 O O . LYS A 1 427 ? 30.900 -36.589 36.226 1.00 48.56 427 LYS A O 1
ATOM 3460 N N . GLU A 1 428 ? 31.964 -38.097 37.537 1.00 50.34 428 GLU A N 1
ATOM 3461 C CA . GLU A 1 428 ? 30.954 -38.530 38.679 1.00 50.34 428 GLU A CA 1
ATOM 3462 C C . GLU A 1 428 ? 31.090 -38.258 40.312 1.00 50.34 428 GLU A C 1
ATOM 3464 O O . GLU A 1 428 ? 31.838 -37.349 40.664 1.00 50.34 428 GLU A O 1
ATOM 3469 N N . LYS A 1 429 ? 30.356 -38.940 41.325 1.00 48.22 429 LYS A N 1
ATOM 3470 C CA . LYS A 1 429 ? 30.165 -38.676 42.882 1.00 48.22 429 LYS A CA 1
ATOM 3471 C C . LYS A 1 429 ? 29.680 -39.819 43.969 1.00 48.22 429 LYS A C 1
ATOM 3473 O O . LYS A 1 429 ? 29.273 -40.866 43.484 1.00 48.22 429 LYS A O 1
ATOM 3478 N N . CYS A 1 430 ? 29.640 -39.643 45.371 1.00 50.72 430 CYS A N 1
ATOM 3479 C CA . CYS A 1 430 ? 29.041 -40.488 46.570 1.00 50.72 430 CYS A CA 1
ATOM 3480 C C . CYS A 1 430 ? 28.954 -39.766 48.045 1.00 50.72 430 CYS A C 1
ATOM 3482 O O . CYS A 1 430 ? 29.277 -38.583 47.957 1.00 50.72 430 CYS A O 1
ATOM 3484 N N . SER A 1 431 ? 28.632 -40.141 49.376 1.00 45.03 431 SER A N 1
ATOM 3485 C CA . SER A 1 431 ? 28.102 -41.221 50.400 1.00 45.03 431 SER A CA 1
ATOM 3486 C C . SER A 1 431 ? 27.805 -40.638 51.925 1.00 45.03 431 SER A C 1
ATOM 3488 O O . SER A 1 431 ? 27.863 -39.411 51.933 1.00 45.03 431 SER A O 1
ATOM 3490 N N . GLU A 1 432 ? 27.504 -41.112 53.233 1.00 43.62 432 GLU A N 1
ATOM 3491 C CA . GLU A 1 432 ? 27.098 -42.280 54.217 1.00 43.62 432 GLU A CA 1
ATOM 3492 C C . GLU A 1 432 ? 26.809 -41.902 55.814 1.00 43.62 432 GLU A C 1
ATOM 3494 O O . GLU A 1 432 ? 27.226 -40.798 56.153 1.00 43.62 432 GLU A O 1
ATOM 3499 N N . ALA A 1 433 ? 26.169 -42.686 56.814 1.00 43.97 433 ALA A N 1
ATOM 3500 C CA . ALA A 1 433 ? 25.917 -42.387 58.354 1.00 43.97 433 ALA A CA 1
ATOM 3501 C C . ALA A 1 433 ? 25.286 -43.464 59.450 1.00 43.97 433 ALA A C 1
ATOM 3503 O O . ALA A 1 433 ? 24.735 -44.443 58.958 1.00 43.97 433 ALA A O 1
ATOM 3504 N N . GLU A 1 434 ? 25.279 -43.331 60.866 1.00 38.44 434 GLU A N 1
ATOM 3505 C CA . GLU A 1 434 ? 24.623 -44.241 61.997 1.00 38.44 434 GLU A CA 1
ATOM 3506 C C . GLU A 1 434 ? 24.623 -43.885 63.625 1.00 38.44 434 GLU A C 1
ATOM 3508 O O . GLU A 1 434 ? 25.450 -43.055 64.004 1.00 38.44 434 GLU A O 1
ATOM 3513 N N . THR A 1 435 ? 23.829 -44.538 64.598 1.00 47.06 435 THR A N 1
ATOM 3514 C CA . THR A 1 435 ? 23.961 -44.930 66.139 1.00 47.06 435 THR A CA 1
ATOM 3515 C C . THR A 1 435 ? 23.009 -44.491 67.408 1.00 47.06 435 THR A C 1
ATOM 3517 O O . THR A 1 435 ? 22.460 -43.395 67.350 1.00 47.06 435 THR A O 1
ATOM 3520 N N . CYS A 1 436 ? 22.796 -45.266 68.579 1.00 35.81 436 CYS A N 1
ATOM 3521 C CA . CYS A 1 436 ? 21.988 -44.956 69.902 1.00 35.81 436 CYS A CA 1
ATOM 3522 C C . CYS A 1 436 ? 22.022 -45.936 71.236 1.00 35.81 436 CYS A C 1
ATOM 3524 O O . CYS A 1 436 ? 22.492 -47.052 71.044 1.00 35.81 436 CYS A O 1
ATOM 3526 N N . ASP A 1 437 ? 21.534 -45.632 72.534 1.00 32.75 437 ASP A N 1
ATOM 3527 C CA . ASP A 1 437 ? 21.316 -46.566 73.793 1.00 32.75 437 ASP A CA 1
ATOM 3528 C C . ASP A 1 437 ? 20.399 -46.220 75.139 1.00 32.75 437 ASP A C 1
ATOM 3530 O O . ASP A 1 437 ? 19.366 -45.585 74.950 1.00 32.75 437 ASP A O 1
ATOM 3534 N N . LYS A 1 438 ? 20.610 -46.701 76.457 1.00 25.12 438 LYS A N 1
ATOM 3535 C CA . LYS A 1 438 ? 19.568 -47.125 77.575 1.00 25.12 438 LYS A CA 1
ATOM 3536 C C . LYS A 1 438 ? 19.872 -47.268 79.193 1.00 25.12 438 LYS A C 1
ATOM 3538 O O . LYS A 1 438 ? 20.993 -47.666 79.493 1.00 25.12 438 LYS A O 1
ATOM 3543 N N . ASN A 1 439 ? 18.945 -47.127 80.252 1.00 19.03 439 ASN A N 1
ATOM 3544 C CA . ASN A 1 439 ? 19.038 -47.590 81.765 1.00 19.03 439 ASN A CA 1
ATOM 3545 C C . ASN A 1 439 ? 17.797 -47.453 82.848 1.00 19.03 439 ASN A C 1
ATOM 3547 O O . ASN A 1 439 ? 16.854 -46.781 82.453 1.00 19.03 439 ASN A O 1
ATOM 3551 N N . LYS A 1 440 ? 17.744 -48.017 84.154 1.00 15.34 440 LYS A N 1
ATOM 3552 C CA . LYS A 1 440 ? 16.744 -47.815 85.378 1.00 15.34 440 LYS A CA 1
ATOM 3553 C C . LYS A 1 440 ? 16.820 -48.639 86.801 1.00 15.34 440 LYS A C 1
ATOM 3555 O O . LYS A 1 440 ? 17.193 -49.812 86.711 1.00 15.34 440 LYS A O 1
ATOM 3560 N N . LEU A 1 441 ? 16.345 -48.201 88.053 1.00 20.08 441 LEU A N 1
ATOM 3561 C CA . LEU A 1 441 ? 16.115 -48.999 89.396 1.00 20.08 441 LEU A CA 1
ATOM 3562 C C . LEU A 1 441 ? 15.476 -48.319 90.747 1.00 20.08 441 LEU A C 1
ATOM 3564 O O . LEU A 1 441 ? 15.619 -47.106 90.819 1.00 20.08 441 LEU A O 1
ATOM 3568 N N . GLN A 1 442 ? 14.877 -49.015 91.818 1.00 15.77 442 GLN A N 1
ATOM 3569 C CA . GLN A 1 442 ? 14.435 -48.545 93.254 1.00 15.77 442 GLN A CA 1
ATOM 3570 C C . GLN A 1 442 ? 13.818 -49.608 94.336 1.00 15.77 442 GLN A C 1
ATOM 3572 O O . GLN A 1 442 ? 13.321 -50.614 93.838 1.00 15.77 442 GLN A O 1
ATOM 3577 N N . MET A 1 443 ? 13.759 -49.436 95.734 1.00 8.77 443 MET A N 1
ATOM 3578 C CA . MET A 1 443 ? 12.981 -50.264 96.815 1.00 8.77 443 MET A CA 1
ATOM 3579 C C . MET A 1 443 ? 12.870 -49.819 98.389 1.00 8.77 443 MET A C 1
ATOM 3581 O O . MET A 1 443 ? 13.700 -49.009 98.783 1.00 8.77 443 MET A O 1
ATOM 3585 N N . GLU A 1 444 ? 11.949 -50.401 99.268 1.00 12.29 444 GLU A N 1
ATOM 3586 C CA . GLU A 1 444 ? 11.976 -50.819 100.786 1.00 12.29 444 GLU A CA 1
ATOM 3587 C C . GLU A 1 444 ? 11.345 -50.083 102.108 1.00 12.29 444 GLU A C 1
ATOM 3589 O O . GLU A 1 444 ? 11.361 -48.857 102.152 1.00 12.29 444 GLU A O 1
ATOM 3594 N N . LEU A 1 445 ? 10.882 -50.836 103.202 1.00 10.15 445 LEU A N 1
ATOM 3595 C CA . LEU A 1 445 ? 10.769 -50.609 104.751 1.00 10.15 445 LEU A CA 1
ATOM 3596 C C . LEU A 1 445 ? 9.401 -50.516 105.639 1.00 10.15 445 LEU A C 1
ATOM 3598 O O . LEU A 1 445 ? 8.413 -50.016 105.116 1.00 10.15 445 LEU A O 1
ATOM 3602 N N . GLU A 1 446 ? 9.326 -50.938 106.973 1.00 12.71 446 GLU A N 1
ATOM 3603 C CA . GLU A 1 446 ? 8.145 -50.944 107.991 1.00 12.71 446 GLU A CA 1
ATOM 3604 C C . GLU A 1 446 ? 8.443 -51.162 109.579 1.00 12.71 446 GLU A C 1
ATOM 3606 O O . GLU A 1 446 ? 9.516 -51.698 109.845 1.00 12.71 446 GLU A O 1
ATOM 3611 N N . GLU A 1 447 ? 7.578 -50.804 110.625 1.00 39.59 447 GLU A N 1
ATOM 3612 C CA . GLU A 1 447 ? 7.573 -51.214 112.136 1.00 39.59 447 GLU A CA 1
ATOM 3613 C C . GLU A 1 447 ? 6.464 -50.602 113.157 1.00 39.59 447 GLU A C 1
ATOM 3615 O O . GLU A 1 447 ? 5.954 -49.517 112.877 1.00 39.59 447 GLU A O 1
ATOM 3620 N N . LYS A 1 448 ? 6.166 -51.221 114.371 1.00 49.38 448 LYS A N 1
ATOM 3621 C CA . LYS A 1 448 ? 5.807 -50.698 115.795 1.00 49.38 448 LYS A CA 1
ATOM 3622 C C . LYS A 1 448 ? 4.452 -50.987 116.599 1.00 49.38 448 LYS A C 1
ATOM 3624 O O . LYS A 1 448 ? 3.372 -50.823 116.048 1.00 49.38 448 L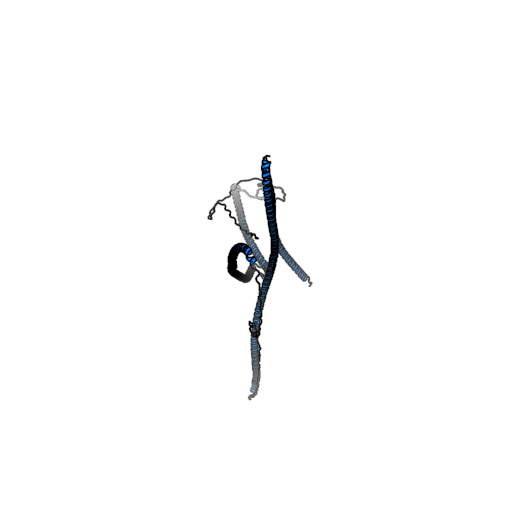YS A O 1
ATOM 3629 N N . ILE A 1 449 ? 4.457 -51.281 117.958 1.00 53.00 449 ILE A N 1
ATOM 3630 C CA . ILE A 1 449 ? 3.251 -51.530 118.895 1.00 53.00 449 ILE A CA 1
ATOM 3631 C C . ILE A 1 449 ? 3.248 -51.133 120.466 1.00 53.00 449 ILE A C 1
ATOM 3633 O O . ILE A 1 449 ? 4.323 -50.906 121.024 1.00 53.00 449 ILE A O 1
ATOM 3637 N N . ARG A 1 450 ? 2.049 -51.112 121.168 1.00 50.31 450 ARG A N 1
ATOM 3638 C CA . ARG A 1 450 ? 1.542 -51.600 122.560 1.00 50.31 450 ARG A CA 1
ATOM 3639 C C . ARG A 1 450 ? 1.839 -51.044 124.050 1.00 50.31 450 ARG A C 1
ATOM 3641 O O . ARG A 1 450 ? 3.009 -50.961 124.404 1.00 50.31 450 ARG A O 1
ATOM 3648 N N . GLN A 1 451 ? 0.798 -50.925 124.971 1.00 53.59 451 GLN A N 1
ATOM 3649 C CA . GLN A 1 451 ? 0.669 -51.148 126.511 1.00 53.59 451 GLN A CA 1
ATOM 3650 C C . GLN A 1 451 ? 0.047 -50.044 127.517 1.00 53.59 451 GLN A C 1
ATOM 3652 O O . GLN A 1 451 ? 0.155 -48.866 127.204 1.00 53.59 451 GLN A O 1
ATOM 3657 N N . ILE A 1 452 ? -0.573 -50.387 128.716 1.00 58.28 452 ILE A N 1
ATOM 3658 C CA . ILE A 1 452 ? -1.302 -49.503 129.755 1.00 58.28 452 ILE A CA 1
ATOM 3659 C C . ILE A 1 452 ? -1.422 -50.028 131.279 1.00 58.28 452 ILE A C 1
ATOM 3661 O O . ILE A 1 452 ? -0.851 -51.088 131.534 1.00 58.28 452 ILE A O 1
ATOM 3665 N N . HIS A 1 453 ? -2.096 -49.357 132.298 1.00 60.75 453 HIS A N 1
ATOM 3666 C CA . HIS A 1 453 ? -1.980 -49.572 133.821 1.00 60.75 453 HIS A CA 1
ATOM 3667 C C . HIS A 1 453 ? -3.123 -50.096 134.841 1.00 60.75 453 HIS A C 1
ATOM 3669 O O . HIS A 1 453 ? -3.303 -51.311 134.757 1.00 60.75 453 HIS A O 1
ATOM 3675 N N . LYS A 1 454 ? -3.764 -49.418 135.894 1.00 54.72 454 LYS A N 1
ATOM 3676 C CA . LYS A 1 454 ? -4.572 -50.142 137.020 1.00 54.72 454 LYS A CA 1
ATOM 3677 C C . LYS A 1 454 ? -5.772 -49.670 138.032 1.00 54.72 454 LYS A C 1
ATOM 3679 O O . LYS A 1 454 ? -6.313 -50.600 138.633 1.00 54.72 454 LYS A O 1
ATOM 3684 N N . MET A 1 455 ? -6.337 -48.457 138.281 1.00 54.78 455 MET A N 1
ATOM 3685 C CA . MET A 1 455 ? -7.616 -48.153 139.045 1.00 54.78 455 MET A CA 1
ATOM 3686 C C . MET A 1 455 ? -8.863 -48.433 138.166 1.00 54.78 455 MET A C 1
ATOM 3688 O O . MET A 1 455 ? -10.017 -48.484 138.595 1.00 54.78 455 MET A O 1
ATOM 3692 N N . LYS A 1 456 ? -8.585 -48.627 136.881 1.00 55.84 456 LYS A N 1
ATOM 3693 C CA . LYS A 1 456 ? -8.864 -49.737 135.967 1.00 55.84 456 LYS A CA 1
ATOM 3694 C C . LYS A 1 456 ? -9.873 -50.796 136.407 1.00 55.84 456 LYS A C 1
ATOM 3696 O O . LYS A 1 456 ? -9.548 -51.967 136.339 1.00 55.84 456 LYS A O 1
ATOM 3701 N N . VAL A 1 457 ? -11.039 -50.420 136.912 1.00 63.56 457 VAL A N 1
ATOM 3702 C CA . VAL A 1 457 ? -12.322 -51.082 136.584 1.00 63.56 457 VAL A CA 1
ATOM 3703 C C . VAL A 1 457 ? -13.361 -49.991 136.324 1.00 63.56 457 VAL A C 1
ATOM 3705 O O . VAL A 1 457 ? -14.087 -50.055 135.345 1.00 63.56 457 VAL A O 1
ATOM 3708 N N . ALA A 1 458 ? -13.342 -48.908 137.114 1.00 55.72 458 ALA A N 1
ATOM 3709 C CA . ALA A 1 458 ? -14.051 -47.667 136.782 1.00 55.72 458 ALA A CA 1
ATOM 3710 C C . ALA A 1 458 ? -13.241 -46.793 135.808 1.00 55.72 458 ALA A C 1
ATOM 3712 O O . ALA A 1 458 ? -13.795 -46.270 134.850 1.00 55.72 458 ALA A O 1
ATOM 3713 N N . GLU A 1 459 ? -11.917 -46.714 135.993 1.00 57.44 459 GLU A N 1
ATOM 3714 C CA . GLU A 1 459 ? -11.007 -46.227 134.947 1.00 57.44 459 GLU A CA 1
ATOM 3715 C C . GLU A 1 459 ? -10.918 -47.232 133.784 1.00 57.44 459 GLU A C 1
ATOM 3717 O O . GLU A 1 459 ? -10.608 -46.800 132.696 1.00 57.44 459 GLU A O 1
ATOM 3722 N N . GLU A 1 460 ? -11.279 -48.516 133.933 1.00 60.88 460 GLU A N 1
ATOM 3723 C CA . GLU A 1 460 ? -11.477 -49.401 132.764 1.00 60.88 460 GLU A CA 1
ATOM 3724 C C . GLU A 1 460 ? -12.773 -48.983 132.072 1.00 60.88 460 GLU A C 1
ATOM 3726 O O . GLU A 1 460 ? -12.680 -48.473 130.985 1.00 60.88 460 GLU A O 1
ATOM 3731 N N . SER A 1 461 ? -13.939 -48.944 132.724 1.00 71.88 461 SER A N 1
ATOM 3732 C CA . SER A 1 461 ? -15.194 -48.510 132.074 1.00 71.88 461 SER A CA 1
ATOM 3733 C C . SER A 1 461 ? -15.170 -47.092 131.459 1.00 71.88 461 SER A C 1
ATOM 3735 O O . SER A 1 461 ? -15.846 -46.838 130.457 1.00 71.88 461 SER A O 1
ATOM 3737 N N . ILE A 1 462 ? -14.393 -46.161 132.026 1.00 68.56 462 ILE A N 1
ATOM 3738 C CA . ILE A 1 462 ? -14.178 -44.816 131.468 1.00 68.56 462 ILE A CA 1
ATOM 3739 C C . ILE A 1 462 ? -13.072 -44.820 130.402 1.00 68.56 462 ILE A C 1
ATOM 3741 O O . ILE A 1 462 ? -13.230 -44.134 129.395 1.00 68.56 462 ILE A O 1
ATOM 3745 N N . CYS A 1 463 ? -12.005 -45.614 130.545 1.00 69.00 463 CYS A N 1
ATOM 3746 C CA . CYS A 1 463 ? -11.033 -45.834 129.471 1.00 69.00 463 CYS A CA 1
ATOM 3747 C C . CYS A 1 463 ? -11.502 -46.831 128.411 1.00 69.00 463 CYS A C 1
ATOM 3749 O O . CYS A 1 463 ? -10.878 -46.866 127.378 1.00 69.00 463 CYS A O 1
ATOM 3751 N N . ASP A 1 464 ? -12.607 -47.549 128.569 1.00 75.88 464 ASP A N 1
ATOM 3752 C CA . ASP A 1 464 ? -13.269 -48.343 127.534 1.00 75.88 464 ASP A CA 1
ATOM 3753 C C . ASP A 1 464 ? -14.055 -47.369 126.656 1.00 75.88 464 ASP A C 1
ATOM 3755 O O . ASP A 1 464 ? -13.993 -47.424 125.436 1.00 75.88 464 ASP A O 1
ATOM 3759 N N . GLN A 1 465 ? -14.729 -46.393 127.276 1.00 76.12 465 GLN A N 1
ATOM 3760 C CA . GLN A 1 465 ? -15.377 -45.287 126.570 1.00 76.12 465 GLN A CA 1
ATOM 3761 C C . GLN A 1 465 ? -14.353 -44.336 125.930 1.00 76.12 465 GLN A C 1
ATOM 3763 O O . GLN A 1 465 ? -14.569 -43.897 124.800 1.00 76.12 465 GLN A O 1
ATOM 3768 N N . PHE A 1 466 ? -13.221 -44.046 126.587 1.00 77.81 466 PHE A N 1
ATOM 3769 C CA . PHE A 1 466 ? -12.134 -43.282 125.970 1.00 77.81 466 PHE A CA 1
ATOM 3770 C C . PHE A 1 466 ? -11.292 -44.106 124.990 1.00 77.81 466 PHE A C 1
ATOM 3772 O O . PHE A 1 466 ? -10.884 -43.524 124.001 1.00 77.81 466 PHE A O 1
ATOM 3779 N N . GLU A 1 467 ? -11.052 -45.408 125.164 1.00 80.38 467 GLU A N 1
ATOM 3780 C CA . GLU A 1 467 ? -10.365 -46.257 124.171 1.00 80.38 467 GLU A CA 1
ATOM 3781 C C . GLU A 1 467 ? -11.283 -46.552 122.988 1.00 80.38 467 GLU A C 1
ATOM 3783 O O . GLU A 1 467 ? -10.794 -46.602 121.866 1.00 80.38 467 GLU A O 1
ATOM 3788 N N . GLU A 1 468 ? -12.605 -46.638 123.163 1.00 82.69 468 GLU A N 1
ATOM 3789 C CA . GLU A 1 468 ? -13.545 -46.673 122.042 1.00 82.69 468 GLU A CA 1
ATOM 3790 C C . GLU A 1 468 ? -13.607 -45.304 121.344 1.00 82.69 468 GLU A C 1
ATOM 3792 O O . GLU A 1 468 ? -13.578 -45.245 120.115 1.00 82.69 468 GLU A O 1
ATOM 3797 N N . ALA A 1 469 ? -13.607 -44.185 122.079 1.00 82.06 469 ALA A N 1
ATOM 3798 C CA . ALA A 1 469 ? -13.506 -42.850 121.482 1.00 82.06 469 ALA A CA 1
ATOM 3799 C C . ALA A 1 469 ? -12.158 -42.627 120.771 1.00 82.06 469 ALA A C 1
ATOM 3801 O O . ALA A 1 469 ? -12.142 -42.091 119.668 1.00 82.06 469 ALA A O 1
ATOM 3802 N N . ILE A 1 470 ? -11.044 -43.084 121.346 1.00 84.12 470 ILE A N 1
ATOM 3803 C CA . ILE A 1 470 ? -9.699 -43.043 120.759 1.00 84.12 470 ILE A CA 1
ATOM 3804 C C . ILE A 1 470 ? -9.620 -43.994 119.567 1.00 84.12 470 ILE A C 1
ATOM 3806 O O . ILE A 1 470 ? -9.062 -43.602 118.557 1.00 84.12 470 ILE A O 1
ATOM 3810 N N . SER A 1 471 ? -10.229 -45.179 119.609 1.00 85.50 471 SER A N 1
ATOM 3811 C CA . SER A 1 471 ? -10.290 -46.106 118.468 1.00 85.50 471 SER A CA 1
ATOM 3812 C C . SER A 1 471 ? -11.145 -45.539 117.337 1.00 85.50 471 SER A C 1
ATOM 3814 O O . SER A 1 471 ? -10.769 -45.639 116.172 1.00 85.50 471 SER A O 1
ATOM 3816 N N . ARG A 1 472 ? -12.266 -44.876 117.655 1.00 85.81 472 ARG A N 1
ATOM 3817 C CA . ARG A 1 472 ? -13.080 -44.125 116.687 1.00 85.81 472 ARG A CA 1
ATOM 3818 C C . ARG A 1 472 ? -12.289 -42.949 116.103 1.00 85.81 472 ARG A C 1
ATOM 3820 O O . ARG A 1 472 ? -12.297 -42.780 114.890 1.00 85.81 472 ARG A O 1
ATOM 3827 N N . LEU A 1 473 ? -11.557 -42.188 116.921 1.00 85.25 473 LEU A N 1
ATOM 3828 C CA . LEU A 1 473 ? -10.697 -41.085 116.472 1.00 85.25 473 LEU A CA 1
ATOM 3829 C C . LEU A 1 473 ? -9.496 -41.571 115.648 1.00 85.25 473 LEU A C 1
ATOM 3831 O O . LEU A 1 473 ? -9.198 -40.963 114.631 1.00 85.25 473 LEU A O 1
ATOM 3835 N N . GLN A 1 474 ? -8.851 -42.676 116.022 1.00 88.38 474 GLN A N 1
ATOM 3836 C CA . GLN A 1 474 ? -7.764 -43.316 115.273 1.00 88.38 474 GLN A CA 1
ATOM 3837 C C . GLN A 1 474 ? -8.271 -43.882 113.948 1.00 88.38 474 GLN A C 1
ATOM 3839 O O . GLN A 1 474 ? -7.618 -43.701 112.927 1.00 88.38 474 GLN A O 1
ATOM 3844 N N . LYS A 1 475 ? -9.459 -44.500 113.928 1.00 89.81 475 LYS A N 1
ATOM 3845 C CA . LYS A 1 475 ? -10.127 -44.931 112.694 1.00 89.81 475 LYS A CA 1
ATOM 3846 C C . LYS A 1 475 ? -10.413 -43.734 111.786 1.00 89.81 475 LYS A C 1
ATOM 3848 O O . LYS A 1 475 ? -10.010 -43.764 110.632 1.00 89.81 475 LYS A O 1
ATOM 3853 N N . ILE A 1 476 ? -10.979 -42.653 112.326 1.00 88.12 476 ILE A N 1
ATOM 3854 C CA . ILE A 1 476 ? -11.194 -41.388 111.604 1.00 88.12 476 ILE A CA 1
ATOM 3855 C C . ILE A 1 476 ? -9.860 -40.761 111.156 1.00 88.12 476 ILE A C 1
ATOM 3857 O O . ILE A 1 476 ? -9.797 -40.165 110.086 1.00 88.12 476 ILE A O 1
ATOM 3861 N N . GLN A 1 477 ? -8.775 -40.892 111.920 1.00 89.88 477 GLN A N 1
ATOM 3862 C CA . GLN A 1 477 ? -7.452 -40.367 111.569 1.00 89.88 477 GLN A CA 1
ATOM 3863 C C . GLN A 1 477 ? -6.789 -41.185 110.451 1.00 89.88 477 GLN A C 1
ATOM 3865 O O . GLN A 1 477 ? -6.233 -40.601 109.526 1.00 89.88 477 GLN A O 1
ATOM 3870 N N . LEU A 1 478 ? -6.901 -42.516 110.486 1.00 91.06 478 LEU A N 1
ATOM 3871 C CA . LEU A 1 478 ? -6.468 -43.414 109.412 1.00 91.06 478 LEU A CA 1
ATOM 3872 C C . LEU A 1 478 ? -7.313 -43.218 108.146 1.00 91.06 478 LEU A C 1
ATOM 3874 O O . LEU A 1 478 ? -6.767 -43.194 107.047 1.00 91.06 478 LEU A O 1
ATOM 3878 N N . GLU A 1 479 ? -8.623 -43.009 108.286 1.00 90.19 479 GLU A N 1
ATOM 3879 C CA . GLU A 1 479 ? -9.519 -42.647 107.182 1.00 90.19 479 GLU A CA 1
ATOM 3880 C C . GLU A 1 479 ? -9.149 -41.279 106.589 1.00 90.19 479 GLU A C 1
ATOM 3882 O O . GLU A 1 479 ? -9.073 -41.157 105.370 1.00 90.19 479 GLU A O 1
ATOM 3887 N N . ASN A 1 480 ? -8.822 -40.276 107.412 1.00 87.25 480 ASN A N 1
ATOM 3888 C CA . ASN A 1 480 ? -8.350 -38.972 106.936 1.00 87.25 480 ASN A CA 1
ATOM 3889 C C . ASN A 1 480 ? -6.982 -39.051 106.242 1.00 87.25 480 ASN A C 1
ATOM 3891 O O . ASN A 1 480 ? -6.822 -38.458 105.180 1.00 87.25 480 ASN A O 1
ATOM 3895 N N . GLU A 1 481 ? -6.003 -39.781 106.784 1.00 91.62 481 GLU A N 1
ATOM 3896 C CA . GLU A 1 481 ? -4.704 -39.969 106.119 1.00 91.62 481 GLU A CA 1
ATOM 3897 C C . GLU A 1 481 ? -4.842 -40.801 104.829 1.00 91.62 481 GLU A C 1
ATOM 3899 O O . GLU A 1 481 ? -4.195 -40.492 103.831 1.00 91.62 481 GLU A O 1
ATOM 3904 N N . SER A 1 482 ? -5.753 -41.780 104.787 1.00 92.50 482 SER A N 1
ATOM 3905 C CA . SER A 1 482 ? -6.111 -42.509 103.562 1.00 92.50 482 SER A CA 1
ATOM 3906 C C . SER A 1 482 ? -6.728 -41.583 102.504 1.00 92.50 482 SER A C 1
ATOM 3908 O O . SER A 1 482 ? -6.238 -41.523 101.377 1.00 92.50 482 SER A O 1
ATOM 3910 N N . LEU A 1 483 ? -7.728 -40.774 102.877 1.00 91.31 483 LEU A N 1
ATOM 3911 C CA . LEU A 1 483 ? -8.363 -39.787 101.992 1.00 91.31 483 LEU A CA 1
ATOM 3912 C C . LEU A 1 483 ? -7.385 -38.697 101.529 1.00 91.31 483 LEU A C 1
ATOM 3914 O O . LEU A 1 483 ? -7.473 -38.233 100.396 1.00 91.31 483 LEU A O 1
ATOM 3918 N N . LYS A 1 484 ? -6.434 -38.302 102.377 1.00 91.62 484 LYS A N 1
ATOM 3919 C CA . LYS A 1 484 ? -5.360 -37.342 102.076 1.00 91.62 484 LYS A CA 1
ATOM 3920 C C . LYS A 1 484 ? -4.326 -37.925 101.108 1.00 91.62 484 LYS A C 1
ATOM 3922 O O . LYS A 1 484 ? -3.903 -37.220 100.195 1.00 91.62 484 LYS A O 1
ATOM 3927 N N . ASN A 1 485 ? -3.972 -39.203 101.253 1.00 91.00 485 ASN A N 1
ATOM 3928 C CA . ASN A 1 485 ? -3.125 -39.923 100.300 1.00 91.00 485 ASN A CA 1
ATOM 3929 C C . ASN A 1 485 ? -3.842 -40.139 98.957 1.00 91.00 485 ASN A C 1
ATOM 3931 O O . ASN A 1 485 ? -3.244 -39.913 97.905 1.00 91.00 485 ASN A O 1
ATOM 3935 N N . GLU A 1 486 ? -5.134 -40.484 98.966 1.00 93.19 486 GLU A N 1
ATOM 3936 C CA . GLU A 1 486 ? -5.926 -40.544 97.734 1.00 93.19 486 GLU A CA 1
ATOM 3937 C C . GLU A 1 486 ? -6.021 -39.160 97.076 1.00 93.19 486 GLU A C 1
ATOM 3939 O O . GLU A 1 486 ? -5.758 -39.045 95.882 1.00 93.19 486 GLU A O 1
ATOM 3944 N N . LEU A 1 487 ? -6.309 -38.096 97.834 1.00 90.50 487 LEU A N 1
ATOM 3945 C CA . LEU A 1 487 ? -6.339 -36.717 97.337 1.00 90.50 487 LEU A CA 1
ATOM 3946 C C . LEU A 1 487 ? -4.985 -36.286 96.750 1.00 90.50 487 LEU A C 1
ATOM 3948 O O . LEU A 1 487 ? -4.962 -35.608 95.721 1.00 90.50 487 LEU A O 1
ATOM 3952 N N . TYR A 1 488 ? -3.867 -36.697 97.355 1.00 94.56 488 TYR A N 1
ATOM 3953 C CA . TYR A 1 488 ? -2.525 -36.463 96.822 1.00 94.56 488 TYR A CA 1
ATOM 3954 C C . TYR A 1 488 ? -2.324 -37.169 95.473 1.00 94.56 488 TYR A C 1
ATOM 3956 O O . TYR A 1 488 ? -1.945 -36.518 94.498 1.00 94.56 488 TYR A O 1
ATOM 3964 N N . GLU A 1 489 ? -2.664 -38.456 95.362 1.00 92.12 489 GLU A N 1
ATOM 3965 C CA . GLU A 1 489 ? -2.561 -39.190 94.093 1.00 92.12 489 GLU A CA 1
ATOM 3966 C C . GLU A 1 489 ? -3.559 -38.689 93.030 1.00 92.12 489 GLU A C 1
ATOM 3968 O O . GLU A 1 489 ? -3.182 -38.574 91.863 1.00 92.12 489 GLU A O 1
ATOM 3973 N N . LYS A 1 490 ? -4.783 -38.264 93.393 1.00 90.81 490 LYS A N 1
ATOM 3974 C CA . LYS A 1 490 ? -5.680 -37.546 92.461 1.00 90.81 490 LYS A CA 1
ATOM 3975 C C . LYS A 1 490 ? -5.065 -36.216 92.012 1.00 90.81 490 LYS A C 1
ATOM 3977 O O . LYS A 1 490 ? -5.162 -35.871 90.840 1.00 90.81 490 LYS A O 1
ATOM 3982 N N . THR A 1 491 ? -4.422 -35.468 92.909 1.00 92.12 491 THR A N 1
ATOM 3983 C CA . THR A 1 491 ? -3.778 -34.179 92.587 1.00 92.12 491 THR A CA 1
ATOM 3984 C C . THR A 1 491 ? -2.585 -34.371 91.649 1.00 92.12 491 THR A C 1
ATOM 3986 O O . THR A 1 491 ? -2.432 -33.627 90.681 1.00 92.12 491 THR A O 1
ATOM 3989 N N . LYS A 1 492 ? -1.788 -35.417 91.880 1.00 95.00 492 LYS A N 1
ATOM 3990 C CA . LYS A 1 492 ? -0.676 -35.854 91.029 1.00 95.00 492 LYS A CA 1
ATOM 3991 C C . LYS A 1 492 ? -1.170 -36.318 89.654 1.00 95.00 492 LYS A C 1
ATOM 3993 O O . LYS A 1 492 ? -0.673 -35.824 88.644 1.00 95.00 492 LYS A O 1
ATOM 3998 N N . MET A 1 493 ? -2.224 -37.132 89.595 1.00 94.50 493 MET A N 1
ATOM 3999 C CA . MET A 1 493 ? -2.915 -37.505 88.352 1.00 94.50 493 MET A CA 1
ATOM 4000 C C . MET A 1 493 ? -3.441 -36.273 87.592 1.00 94.50 493 MET A C 1
ATOM 4002 O O . MET A 1 493 ? -3.215 -36.146 86.393 1.00 94.50 493 MET A O 1
ATOM 4006 N N . LEU A 1 494 ? -4.049 -35.305 88.287 1.00 91.88 494 LEU A N 1
ATOM 4007 C CA . LEU A 1 494 ? -4.479 -34.021 87.716 1.00 91.88 494 LEU A CA 1
ATOM 4008 C C . LEU A 1 494 ? -3.317 -33.097 87.309 1.00 91.88 494 LEU A C 1
ATOM 4010 O O . LEU A 1 494 ? -3.547 -32.132 86.580 1.00 91.88 494 LEU A O 1
ATOM 4014 N N . SER A 1 495 ? -2.088 -33.326 87.779 1.00 94.00 495 SER A N 1
ATOM 4015 C CA . SER A 1 495 ? -0.903 -32.608 87.289 1.00 94.00 495 SER A CA 1
ATOM 4016 C C . SER A 1 495 ? -0.384 -33.219 85.984 1.00 94.00 495 SER A C 1
ATOM 4018 O O . SER A 1 495 ? -0.137 -32.477 85.037 1.00 94.00 495 SER A O 1
ATOM 4020 N N . VAL A 1 496 ? -0.360 -34.555 85.888 1.00 94.12 496 VAL A N 1
ATOM 4021 C CA . VAL A 1 496 ? -0.019 -35.285 84.655 1.00 94.12 496 VAL A CA 1
ATOM 4022 C C . VAL A 1 496 ? -1.027 -34.964 83.550 1.00 94.12 496 VAL A C 1
ATOM 4024 O O . VAL A 1 496 ? -0.624 -34.485 82.497 1.00 94.12 496 VAL A O 1
ATOM 4027 N N . LEU A 1 497 ? -2.332 -35.078 83.823 1.00 92.69 497 LEU A N 1
ATOM 4028 C CA . LEU A 1 497 ? -3.389 -34.751 82.854 1.00 92.69 497 LEU A CA 1
ATOM 4029 C C . LEU A 1 497 ? -3.316 -33.295 82.361 1.00 92.69 497 LEU A C 1
ATOM 4031 O O . LEU A 1 497 ? -3.574 -33.031 81.191 1.00 92.69 497 LEU A O 1
ATOM 4035 N N . ARG A 1 498 ? -2.927 -32.334 83.216 1.00 93.94 498 ARG A N 1
ATOM 4036 C CA . ARG A 1 498 ? -2.695 -30.942 82.783 1.00 93.94 498 ARG A CA 1
ATOM 4037 C C . ARG A 1 498 ? -1.472 -30.808 81.877 1.00 93.94 498 ARG A C 1
ATOM 4039 O O . ARG A 1 498 ? -1.515 -30.020 80.938 1.00 93.94 498 ARG A O 1
ATOM 4046 N N . GLN A 1 499 ? -0.402 -31.554 82.140 1.00 95.00 499 GLN A N 1
ATOM 4047 C CA . GLN A 1 499 ? 0.800 -31.540 81.307 1.00 95.00 499 GLN A CA 1
ATOM 4048 C C . GLN A 1 499 ? 0.571 -32.248 79.960 1.00 95.00 499 GLN A C 1
ATOM 4050 O O . GLN A 1 499 ? 1.039 -31.765 78.930 1.00 95.00 499 GLN A O 1
ATOM 4055 N N . GLU A 1 500 ? -0.216 -33.325 79.939 1.00 91.81 500 GLU A N 1
ATOM 4056 C CA . GLU A 1 500 ? -0.698 -33.971 78.712 1.00 91.81 500 GLU A CA 1
ATOM 4057 C C . GLU A 1 500 ? -1.601 -33.021 77.908 1.00 91.81 500 GLU A C 1
ATOM 4059 O O . GLU A 1 500 ? -1.367 -32.826 76.718 1.00 91.81 500 GLU A O 1
ATOM 4064 N N . MET A 1 501 ? -2.559 -32.342 78.555 1.00 92.38 501 MET A N 1
ATOM 4065 C CA . MET A 1 501 ? -3.382 -31.304 77.915 1.00 92.38 501 MET A CA 1
ATOM 4066 C C . MET A 1 501 ? -2.545 -30.161 77.328 1.00 92.38 501 MET A C 1
ATOM 4068 O O . MET A 1 501 ? -2.830 -29.730 76.213 1.00 92.38 501 MET A O 1
ATOM 4072 N N . GLN A 1 502 ? -1.518 -29.680 78.040 1.00 94.62 502 GLN A N 1
ATOM 4073 C CA . GLN A 1 502 ? -0.615 -28.649 77.518 1.00 94.62 502 GLN A CA 1
ATOM 4074 C C . GLN A 1 502 ? 0.161 -29.164 76.300 1.00 94.62 502 GLN A C 1
ATOM 4076 O O . GLN A 1 502 ? 0.186 -28.497 75.274 1.00 94.62 502 GLN A O 1
ATOM 4081 N N . THR A 1 503 ? 0.700 -30.384 76.371 1.00 95.25 503 THR A N 1
ATOM 4082 C CA . THR A 1 503 ? 1.422 -31.014 75.251 1.00 95.25 503 THR A CA 1
ATOM 4083 C C . THR A 1 503 ? 0.522 -31.155 74.017 1.00 95.25 503 THR A C 1
ATOM 4085 O O . THR A 1 503 ? 0.940 -30.850 72.903 1.00 95.25 503 THR A O 1
ATOM 4088 N N . ILE A 1 504 ? -0.742 -31.551 74.207 1.00 93.25 504 ILE A N 1
ATOM 4089 C CA . ILE A 1 504 ? -1.746 -31.633 73.135 1.00 93.25 504 ILE A CA 1
ATOM 4090 C C . ILE A 1 504 ? -2.077 -30.241 72.577 1.00 93.25 504 ILE A C 1
ATOM 4092 O O . ILE A 1 504 ? -2.201 -30.096 71.361 1.00 93.25 504 ILE A O 1
ATOM 4096 N N . ALA A 1 505 ? -2.192 -29.211 73.421 1.00 92.62 505 ALA A N 1
ATOM 4097 C CA . ALA A 1 505 ? -2.423 -27.836 72.977 1.00 92.62 505 ALA A CA 1
ATOM 4098 C C . ALA A 1 505 ? -1.241 -27.291 72.154 1.00 92.62 505 ALA A C 1
ATOM 4100 O O . ALA A 1 505 ? -1.455 -26.726 71.082 1.00 92.62 505 ALA A O 1
ATOM 4101 N N . ASP A 1 506 ? -0.006 -27.533 72.600 1.00 93.88 506 ASP A N 1
ATOM 4102 C CA . ASP A 1 506 ? 1.218 -27.125 71.905 1.00 93.88 506 ASP A CA 1
ATOM 4103 C C . ASP A 1 506 ? 1.348 -27.839 70.546 1.00 93.88 506 ASP A C 1
ATOM 4105 O O . ASP A 1 506 ? 1.597 -27.192 69.527 1.00 93.88 506 ASP A O 1
ATOM 4109 N N . MET A 1 507 ? 1.084 -29.153 70.496 1.00 93.12 507 MET A N 1
ATOM 4110 C CA . MET A 1 507 ? 1.024 -29.923 69.244 1.00 93.12 507 MET A CA 1
ATOM 4111 C C . MET A 1 507 ? -0.084 -29.430 68.303 1.00 93.12 507 MET A C 1
ATOM 4113 O O . MET A 1 507 ? 0.138 -29.323 67.099 1.00 93.12 507 MET A O 1
ATOM 4117 N N . THR A 1 508 ? -1.265 -29.097 68.833 1.00 91.88 508 THR A N 1
ATOM 4118 C CA . THR A 1 508 ? -2.389 -28.572 68.035 1.00 91.88 508 THR A CA 1
ATOM 4119 C C . THR A 1 508 ? -2.053 -27.195 67.456 1.00 91.88 508 THR A C 1
ATOM 4121 O O . THR A 1 508 ? -2.365 -26.923 66.299 1.00 91.88 508 THR A O 1
ATOM 4124 N N . SER A 1 509 ? -1.362 -26.348 68.224 1.00 92.94 509 SER A N 1
ATOM 4125 C CA . SER A 1 509 ? -0.867 -25.042 67.773 1.00 92.94 509 SER A CA 1
ATOM 4126 C C . SER A 1 509 ? 0.162 -25.187 66.643 1.00 92.94 509 SER A C 1
ATOM 4128 O O . SER A 1 509 ? 0.010 -24.589 65.578 1.00 92.94 509 SER A O 1
ATOM 4130 N N . GLN A 1 510 ? 1.150 -26.075 66.813 1.00 92.75 510 GLN A N 1
ATOM 4131 C CA . GLN A 1 510 ? 2.127 -26.403 65.765 1.00 92.75 510 GLN A CA 1
ATOM 4132 C C . GLN A 1 510 ? 1.457 -26.964 64.500 1.00 92.75 510 GLN A C 1
ATOM 4134 O O . GLN A 1 510 ? 1.847 -26.606 63.390 1.00 92.75 510 GLN A O 1
ATOM 4139 N N . GLN A 1 511 ? 0.421 -27.796 64.648 1.00 93.44 511 GLN A N 1
ATOM 4140 C CA . GLN A 1 511 ? -0.351 -28.315 63.519 1.00 93.44 511 GLN A CA 1
ATOM 4141 C C . GLN A 1 511 ? -1.177 -27.222 62.815 1.00 93.44 511 GLN A C 1
ATOM 4143 O O . GLN A 1 511 ? -1.312 -27.276 61.592 1.00 93.44 511 GLN A O 1
ATOM 4148 N N . SER A 1 512 ? -1.686 -26.221 63.547 1.00 92.38 512 SER A N 1
ATOM 4149 C CA . SER A 1 512 ? -2.336 -25.042 62.954 1.00 92.38 512 SER A CA 1
ATOM 4150 C C . SER A 1 512 ? -1.345 -24.267 62.089 1.00 92.38 512 SER A C 1
ATOM 4152 O O . SER A 1 512 ? -1.584 -24.107 60.895 1.00 92.38 512 SER A O 1
ATOM 4154 N N . HIS A 1 513 ? -0.181 -23.907 62.637 1.00 93.81 513 HIS A N 1
ATOM 4155 C CA . HIS A 1 513 ? 0.846 -23.165 61.901 1.00 93.81 513 HIS A CA 1
ATOM 4156 C C . HIS A 1 513 ? 1.379 -23.931 60.680 1.00 93.81 513 HIS A C 1
ATOM 4158 O O . HIS A 1 513 ? 1.442 -23.366 59.592 1.00 93.81 513 HIS A O 1
ATOM 4164 N N . ALA A 1 514 ? 1.644 -25.236 60.795 1.00 93.00 514 ALA A N 1
ATOM 4165 C CA . ALA A 1 514 ? 2.023 -26.057 59.640 1.00 93.00 514 ALA A CA 1
ATOM 4166 C C . ALA A 1 514 ? 0.910 -26.129 58.569 1.00 93.00 514 ALA A C 1
ATOM 4168 O O . ALA A 1 514 ? 1.192 -26.180 57.371 1.00 93.00 514 ALA A O 1
ATOM 4169 N N . SER A 1 515 ? -0.366 -26.105 58.976 1.00 93.38 515 SER A N 1
ATOM 4170 C CA . SER A 1 515 ? -1.503 -26.033 58.049 1.00 93.38 515 SER A CA 1
ATOM 4171 C C . SER A 1 515 ? -1.692 -24.637 57.439 1.00 93.38 515 SER A C 1
ATOM 4173 O O . SER A 1 515 ? -2.184 -24.536 56.314 1.00 93.38 515 SER A O 1
ATOM 4175 N N . GLU A 1 516 ? -1.334 -23.574 58.157 1.00 95.06 516 GLU A N 1
ATOM 4176 C CA . GLU A 1 516 ? -1.336 -22.187 57.682 1.00 95.06 516 GLU A CA 1
ATOM 4177 C C . GLU A 1 516 ? -0.230 -21.980 56.635 1.00 95.06 516 GLU A C 1
ATOM 4179 O O . GLU A 1 516 ? -0.509 -21.452 55.558 1.00 95.06 516 GLU A O 1
ATOM 4184 N N . GLU A 1 517 ? 0.981 -22.486 56.890 1.00 93.56 517 GLU A N 1
ATOM 4185 C CA . GLU A 1 517 ? 2.113 -22.482 55.952 1.00 93.56 517 GLU A CA 1
ATOM 4186 C C . GLU A 1 517 ? 1.800 -23.273 54.671 1.00 93.56 517 GLU A C 1
ATOM 4188 O O . GLU A 1 517 ? 1.927 -22.732 53.571 1.00 93.56 517 GLU A O 1
ATOM 4193 N N . LEU A 1 518 ? 1.287 -24.507 54.786 1.00 94.44 518 LEU A N 1
ATOM 4194 C CA . LEU A 1 518 ? 0.860 -25.311 53.629 1.00 94.44 518 LEU A CA 1
ATOM 4195 C C . LEU A 1 518 ? -0.266 -24.649 52.821 1.00 94.44 518 LEU A C 1
ATOM 4197 O O . LEU A 1 518 ? -0.307 -24.751 51.592 1.00 94.44 518 LEU A O 1
ATOM 4201 N N . GLN A 1 519 ? -1.205 -23.971 53.486 1.00 93.19 519 GLN A N 1
ATOM 4202 C CA . GLN A 1 519 ? -2.272 -23.241 52.803 1.00 93.19 519 GLN A CA 1
ATOM 4203 C C . GLN A 1 519 ? -1.730 -21.965 52.131 1.00 93.19 519 GLN A C 1
ATOM 4205 O O . GLN A 1 519 ? -2.184 -21.640 51.031 1.00 93.19 519 GLN A O 1
ATOM 4210 N N . ALA A 1 520 ? -0.739 -21.289 52.723 1.00 93.62 520 ALA A N 1
ATOM 4211 C CA . ALA A 1 520 ? -0.045 -20.156 52.116 1.00 93.62 520 ALA A CA 1
ATOM 4212 C C . ALA A 1 520 ? 0.731 -20.583 50.856 1.00 93.62 520 ALA A C 1
ATOM 4214 O O . ALA A 1 520 ? 0.474 -20.028 49.783 1.00 93.62 520 ALA A O 1
ATOM 4215 N N . GLU A 1 521 ? 1.569 -21.624 50.942 1.00 94.69 521 GLU A N 1
ATOM 4216 C CA . GLU A 1 521 ? 2.294 -22.210 49.800 1.00 94.69 521 GLU A CA 1
ATOM 4217 C C . GLU A 1 521 ? 1.321 -22.607 48.679 1.00 94.69 521 GLU A C 1
ATOM 4219 O O . GLU A 1 521 ? 1.488 -22.220 47.522 1.00 94.69 521 GLU A O 1
ATOM 4224 N N . LYS A 1 522 ? 0.225 -23.292 49.020 1.00 94.06 522 LYS A N 1
ATOM 4225 C CA . LYS A 1 522 ? -0.833 -23.651 48.069 1.00 94.06 522 LYS A CA 1
ATOM 4226 C C . LYS A 1 522 ? -1.473 -22.431 47.398 1.00 94.06 522 LYS A C 1
ATOM 4228 O O . LYS A 1 522 ? -1.753 -22.490 46.200 1.00 94.06 522 LYS A O 1
ATOM 4233 N N . THR A 1 523 ? -1.710 -21.328 48.116 1.00 94.25 523 THR A N 1
ATOM 4234 C CA . THR A 1 523 ? -2.213 -20.091 47.486 1.00 94.25 523 THR A CA 1
ATOM 4235 C C . THR A 1 523 ? -1.169 -19.409 46.602 1.00 94.25 523 THR A C 1
ATOM 4237 O O . THR A 1 523 ? -1.528 -18.935 45.521 1.00 94.25 523 THR A O 1
ATOM 4240 N N . GLN A 1 524 ? 0.113 -19.436 46.982 1.00 96.19 524 GLN A N 1
ATOM 4241 C CA . GLN A 1 524 ? 1.210 -18.959 46.140 1.00 96.19 524 GLN A CA 1
ATOM 4242 C C . GLN A 1 524 ? 1.290 -19.776 44.843 1.00 96.19 524 GLN A C 1
ATOM 4244 O O . GLN A 1 524 ? 1.187 -19.197 43.762 1.00 96.19 524 GLN A O 1
ATOM 4249 N N . LEU A 1 525 ? 1.365 -21.108 44.927 1.00 95.81 525 LEU A N 1
ATOM 4250 C CA . LEU A 1 525 ? 1.430 -22.003 43.767 1.00 95.81 525 LEU A CA 1
ATOM 4251 C C . LEU A 1 525 ? 0.211 -21.848 42.842 1.00 95.81 525 LEU A C 1
ATOM 4253 O O . LEU A 1 525 ? 0.362 -21.836 41.620 1.00 95.81 525 LEU A O 1
ATOM 4257 N N . LEU A 1 526 ? -0.995 -21.652 43.390 1.00 94.75 526 LEU A N 1
ATOM 4258 C CA . LEU A 1 526 ? -2.183 -21.330 42.588 1.00 94.75 526 LEU A CA 1
ATOM 4259 C C . LEU A 1 526 ? -2.047 -19.984 41.853 1.00 94.75 526 LEU A C 1
ATOM 4261 O O . LEU A 1 526 ? -2.454 -19.884 40.693 1.00 94.75 526 LEU A O 1
ATOM 4265 N N . SER A 1 527 ? -1.451 -18.967 42.485 1.00 95.50 527 SER A N 1
ATOM 4266 C CA . SER A 1 527 ? -1.189 -17.665 41.851 1.00 95.50 527 SER A CA 1
ATOM 4267 C C . SER A 1 527 ? -0.097 -17.736 40.771 1.00 95.50 527 SER A C 1
ATOM 4269 O O . SER A 1 527 ? -0.232 -17.118 39.712 1.00 95.50 527 SER A O 1
ATOM 4271 N N . GLU A 1 528 ? 0.938 -18.556 40.971 1.00 95.88 528 GLU A N 1
ATOM 4272 C CA . GLU A 1 528 ? 1.995 -18.798 39.986 1.00 95.88 528 GLU A CA 1
ATOM 4273 C C . GLU A 1 528 ? 1.460 -19.576 38.777 1.00 95.88 528 GLU A C 1
ATOM 4275 O O . GLU A 1 528 ? 1.701 -19.177 37.637 1.00 95.88 528 GLU A O 1
ATOM 4280 N N . VAL A 1 529 ? 0.648 -20.616 38.998 1.00 94.69 529 VAL A N 1
ATOM 4281 C CA . VAL A 1 529 ? -0.043 -21.356 37.927 1.00 94.69 529 VAL A CA 1
ATOM 4282 C C . VAL A 1 529 ? -1.001 -20.446 37.150 1.00 94.69 529 VAL A C 1
ATOM 4284 O O . VAL A 1 529 ? -1.044 -20.516 35.919 1.00 94.69 529 VAL A O 1
ATOM 4287 N N . ALA A 1 530 ? -1.734 -19.552 37.823 1.00 94.81 530 ALA A N 1
ATOM 4288 C CA . ALA A 1 530 ? -2.563 -18.550 37.150 1.00 94.81 530 ALA A CA 1
ATOM 4289 C C . ALA A 1 530 ? -1.713 -17.582 36.302 1.00 94.81 530 ALA A C 1
ATOM 4291 O O . ALA A 1 530 ? -2.039 -17.330 35.142 1.00 94.81 530 ALA A O 1
ATOM 4292 N N . THR A 1 531 ? -0.583 -17.113 36.837 1.00 96.00 531 THR A N 1
ATOM 4293 C CA . THR A 1 531 ? 0.351 -16.218 36.136 1.00 96.00 531 THR A CA 1
ATOM 4294 C C . THR A 1 531 ? 0.971 -16.892 34.907 1.00 96.00 531 THR A C 1
ATOM 4296 O O . THR A 1 531 ? 0.984 -16.306 33.822 1.00 96.00 531 THR A O 1
ATOM 4299 N N . GLN A 1 532 ? 1.412 -18.149 35.022 1.00 95.38 532 GLN A N 1
ATOM 4300 C CA . GLN A 1 532 ? 1.912 -18.933 33.887 1.00 95.38 532 GLN A CA 1
ATOM 4301 C C . GLN A 1 532 ? 0.817 -19.198 32.845 1.00 95.38 532 GLN A C 1
ATOM 4303 O O . GLN A 1 532 ? 1.083 -19.120 31.646 1.00 95.38 532 GLN A O 1
ATOM 4308 N N . LYS A 1 533 ? -0.430 -19.446 33.268 1.00 96.00 533 LYS A N 1
ATOM 4309 C CA . LYS A 1 533 ? -1.572 -19.607 32.356 1.00 96.00 533 LYS A CA 1
ATOM 4310 C C . LYS A 1 533 ? -1.829 -18.335 31.540 1.00 96.00 533 LYS A C 1
ATOM 4312 O O . LYS A 1 533 ? -1.998 -18.443 30.326 1.00 96.00 533 LYS A O 1
ATOM 4317 N N . CYS A 1 534 ? -1.774 -17.155 32.164 1.00 94.69 534 CYS A N 1
ATOM 4318 C CA . CYS A 1 534 ? -1.821 -15.875 31.451 1.00 94.69 534 CYS A CA 1
ATOM 4319 C C . CYS A 1 534 ? -0.645 -15.745 30.469 1.00 94.69 534 CYS A C 1
ATOM 4321 O O . CYS A 1 534 ? -0.871 -15.477 29.292 1.00 94.69 534 CYS A O 1
ATOM 4323 N N . LYS A 1 535 ? 0.588 -16.056 30.900 1.00 96.62 535 LYS A N 1
ATOM 4324 C CA . LYS A 1 535 ? 1.794 -16.061 30.047 1.00 96.62 535 LYS A CA 1
ATOM 4325 C C . LYS A 1 535 ? 1.635 -16.927 28.790 1.00 96.62 535 LYS A C 1
ATOM 4327 O O . LYS A 1 535 ? 2.031 -16.535 27.697 1.00 96.62 535 LYS A O 1
ATOM 4332 N N . ILE A 1 536 ? 1.027 -18.104 28.937 1.00 94.69 536 ILE A N 1
ATOM 4333 C CA . ILE A 1 536 ? 0.752 -19.035 27.835 1.00 94.69 536 ILE A CA 1
ATOM 4334 C C . ILE A 1 536 ? -0.337 -18.486 26.898 1.00 94.69 536 ILE A C 1
ATOM 4336 O O . ILE A 1 536 ? -0.267 -18.713 25.692 1.00 94.69 536 ILE A O 1
ATOM 4340 N N . GLN A 1 537 ? -1.329 -17.754 27.414 1.00 93.00 537 GLN A N 1
ATOM 4341 C CA . GLN A 1 537 ? -2.344 -17.089 26.587 1.00 93.00 537 GLN A CA 1
ATOM 4342 C C . GLN A 1 537 ? -1.769 -15.883 25.821 1.00 93.00 537 GLN A C 1
ATOM 4344 O O . GLN A 1 537 ? -2.057 -15.746 24.634 1.00 93.00 537 GLN A O 1
ATOM 4349 N N . GLU A 1 538 ? -0.903 -15.078 26.449 1.00 94.25 538 GLU A N 1
ATOM 4350 C CA . GLU A 1 538 ? -0.134 -14.006 25.793 1.00 94.25 538 GLU A CA 1
ATOM 4351 C C . GLU A 1 538 ? 0.683 -14.565 24.616 1.00 94.25 538 GLU A C 1
ATOM 4353 O O . GLU A 1 538 ? 0.514 -14.128 23.477 1.00 94.25 538 GLU A O 1
ATOM 4358 N N . LEU A 1 539 ? 1.494 -15.600 24.870 1.00 94.38 539 LEU A N 1
ATOM 4359 C CA . LEU A 1 539 ? 2.356 -16.224 23.860 1.00 94.38 539 LEU A CA 1
ATOM 4360 C C . LEU A 1 539 ? 1.573 -16.899 22.721 1.00 94.38 539 LEU A C 1
ATOM 4362 O O . LEU A 1 539 ? 2.047 -16.911 21.585 1.00 94.38 539 LEU A O 1
ATOM 4366 N N . LYS A 1 540 ? 0.368 -17.424 22.984 1.00 95.50 540 LYS A N 1
ATOM 4367 C CA . LYS A 1 540 ? -0.533 -17.915 21.926 1.00 95.50 540 LYS A CA 1
ATOM 4368 C C . LYS A 1 540 ? -1.060 -16.779 21.052 1.00 95.50 540 LYS A C 1
ATOM 4370 O O . LYS A 1 540 ? -0.984 -16.883 19.833 1.00 95.50 540 LYS A O 1
ATOM 4375 N N . ALA A 1 541 ? -1.508 -15.677 21.653 1.00 94.44 541 ALA A N 1
ATOM 4376 C CA . ALA A 1 541 ? -1.957 -14.505 20.904 1.00 94.44 541 ALA A CA 1
ATOM 4377 C C . ALA A 1 541 ? -0.810 -13.833 20.119 1.00 94.44 541 ALA A C 1
ATOM 4379 O O . ALA A 1 541 ? -1.047 -13.263 19.053 1.00 94.44 541 ALA A O 1
ATOM 4380 N N . ASP A 1 542 ? 0.434 -13.902 20.609 1.00 94.62 542 ASP A N 1
ATOM 4381 C CA . ASP A 1 542 ? 1.625 -13.534 19.834 1.00 94.62 542 ASP A CA 1
ATOM 4382 C C . ASP A 1 542 ? 1.835 -14.463 18.636 1.00 94.62 542 ASP A C 1
ATOM 4384 O O . ASP A 1 542 ? 2.001 -13.967 17.521 1.00 94.62 542 ASP A O 1
ATOM 4388 N N . LEU A 1 543 ? 1.793 -15.784 18.841 1.00 95.56 543 LEU A N 1
ATOM 4389 C CA . LEU A 1 543 ? 1.969 -16.778 17.778 1.00 95.56 543 LEU A CA 1
ATOM 4390 C C . LEU A 1 543 ? 0.917 -16.614 16.670 1.00 95.56 543 LEU A C 1
ATOM 4392 O O . LEU A 1 543 ? 1.282 -16.455 15.509 1.00 95.56 543 LEU A O 1
ATOM 4396 N N . GLU A 1 544 ? -0.364 -16.523 17.031 1.00 95.69 544 GLU A N 1
ATOM 4397 C CA . GLU A 1 544 ? -1.473 -16.299 16.092 1.00 95.69 544 GLU A CA 1
ATOM 4398 C C . GLU A 1 544 ? -1.292 -14.991 15.293 1.00 95.69 544 GLU A C 1
ATOM 4400 O O 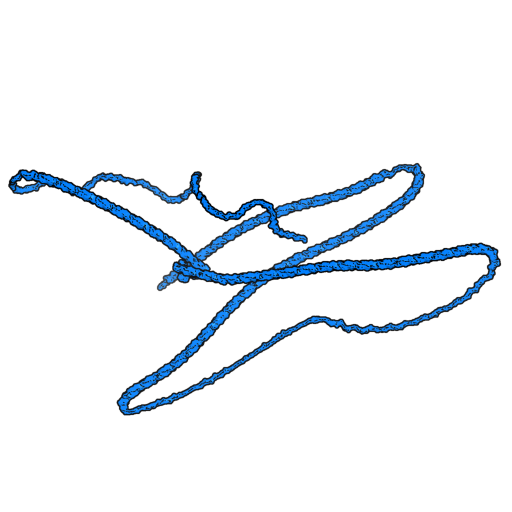. GLU A 1 544 ? -1.485 -14.962 14.074 1.00 95.69 544 GLU A O 1
ATOM 4405 N N . ARG A 1 545 ? -0.829 -13.908 15.941 1.00 95.56 545 ARG A N 1
ATOM 4406 C CA . ARG A 1 545 ? -0.480 -12.652 15.250 1.00 95.56 545 ARG A CA 1
ATOM 4407 C C . ARG A 1 545 ? 0.715 -12.806 14.302 1.00 95.56 545 ARG A C 1
ATOM 4409 O O . ARG A 1 545 ? 0.731 -12.149 13.258 1.00 95.56 545 ARG A O 1
ATOM 4416 N N . LYS A 1 546 ? 1.706 -13.647 14.624 1.00 94.75 546 LYS A N 1
ATOM 4417 C CA . LYS A 1 546 ? 2.830 -13.949 13.719 1.00 94.75 546 LYS A CA 1
ATOM 4418 C C . LYS A 1 546 ? 2.392 -14.809 12.537 1.00 94.75 546 LYS A C 1
ATOM 4420 O O . LYS A 1 546 ? 2.784 -14.483 11.420 1.00 94.75 546 LYS A O 1
ATOM 4425 N N . ASP A 1 547 ? 1.536 -15.806 12.735 1.00 95.75 547 ASP A N 1
ATOM 4426 C CA . ASP A 1 547 ? 1.028 -16.655 11.651 1.00 95.75 547 ASP A CA 1
ATOM 4427 C C . ASP A 1 547 ? 0.206 -15.850 10.634 1.00 95.75 547 ASP A C 1
ATOM 4429 O O . ASP A 1 547 ? 0.448 -15.947 9.429 1.00 95.75 547 ASP A O 1
ATOM 4433 N N . VAL A 1 548 ? -0.679 -14.955 11.092 1.00 95.50 548 VAL A N 1
ATOM 4434 C CA . VAL A 1 548 ? -1.399 -14.016 10.207 1.00 95.50 548 VAL A CA 1
ATOM 4435 C C . VAL A 1 548 ? -0.428 -13.093 9.453 1.00 95.50 548 VAL A C 1
ATOM 4437 O O . VAL A 1 548 ? -0.622 -12.810 8.266 1.00 95.50 548 VAL A O 1
ATOM 4440 N N . GLN A 1 549 ? 0.655 -12.644 10.099 1.00 96.19 549 GLN A N 1
ATOM 4441 C CA . GLN A 1 549 ? 1.686 -11.837 9.440 1.00 96.19 549 GLN A CA 1
ATOM 4442 C C . GLN A 1 549 ? 2.476 -12.643 8.389 1.00 96.19 549 GLN A C 1
ATOM 4444 O O . GLN A 1 549 ? 2.765 -12.110 7.316 1.00 96.19 549 GLN A O 1
ATOM 4449 N N . ILE A 1 550 ? 2.783 -13.916 8.655 1.00 93.88 550 ILE A N 1
ATOM 4450 C CA . ILE A 1 550 ? 3.451 -14.834 7.720 1.00 93.88 550 ILE A CA 1
ATOM 4451 C C . ILE A 1 550 ? 2.560 -15.098 6.502 1.00 93.88 550 ILE A C 1
ATOM 4453 O O . ILE A 1 550 ? 3.024 -14.932 5.375 1.00 93.88 550 ILE A O 1
ATOM 4457 N N . GLN A 1 551 ? 1.275 -15.405 6.702 1.00 94.25 551 GLN A N 1
ATOM 4458 C CA . GLN A 1 551 ? 0.308 -15.609 5.613 1.00 94.25 551 GLN A CA 1
ATOM 4459 C C . GLN A 1 551 ? 0.193 -14.366 4.715 1.00 94.25 551 GLN A C 1
ATOM 4461 O O . GLN A 1 551 ? 0.228 -14.473 3.487 1.00 94.25 551 GLN A O 1
ATOM 4466 N N . LYS A 1 552 ? 0.140 -13.164 5.308 1.00 94.69 552 LYS A N 1
ATOM 4467 C CA . LYS A 1 552 ? 0.123 -11.902 4.549 1.00 94.69 552 LYS A CA 1
ATOM 4468 C C . LYS A 1 552 ? 1.405 -11.685 3.735 1.00 94.69 552 LYS A C 1
ATOM 4470 O O . LYS A 1 552 ? 1.332 -11.196 2.608 1.00 94.69 552 LYS A O 1
ATOM 4475 N N . LEU A 1 553 ? 2.570 -12.049 4.275 1.00 94.25 553 LEU A N 1
ATOM 4476 C CA . LEU A 1 553 ? 3.840 -11.979 3.546 1.00 94.25 553 LEU A CA 1
ATOM 4477 C C . LEU A 1 553 ? 3.905 -13.014 2.411 1.00 94.25 553 LEU A C 1
ATOM 4479 O O . LEU A 1 553 ? 4.342 -12.670 1.318 1.00 94.25 553 LEU A O 1
ATOM 4483 N N . GLN A 1 554 ? 3.416 -14.239 2.625 1.00 94.38 554 GLN A N 1
ATOM 4484 C CA . GLN A 1 554 ? 3.336 -15.281 1.592 1.00 94.38 554 GLN A CA 1
ATOM 4485 C C . GLN A 1 554 ? 2.440 -14.867 0.414 1.00 94.38 554 GLN A C 1
ATOM 4487 O O . GLN A 1 554 ? 2.832 -15.048 -0.740 1.00 94.38 554 GLN A O 1
ATOM 4492 N N . LEU A 1 555 ? 1.277 -14.260 0.684 1.00 95.75 555 LEU A N 1
ATOM 4493 C CA . LEU A 1 555 ? 0.404 -13.701 -0.355 1.00 95.75 555 LEU A CA 1
ATOM 4494 C C . LEU A 1 555 ? 1.116 -12.602 -1.158 1.00 95.75 555 LEU A C 1
ATOM 4496 O O . LEU A 1 555 ? 1.181 -12.692 -2.382 1.00 95.75 555 LEU A O 1
ATOM 4500 N N . CYS A 1 556 ? 1.736 -11.638 -0.471 1.00 93.75 556 CYS A N 1
ATOM 4501 C CA . CYS A 1 556 ? 2.480 -10.543 -1.101 1.00 93.75 556 CYS A CA 1
ATOM 4502 C C . CYS A 1 556 ? 3.658 -11.050 -1.964 1.00 93.75 556 CYS A C 1
ATOM 4504 O O . CYS A 1 556 ? 3.860 -10.578 -3.082 1.00 93.75 556 CYS A O 1
ATOM 4506 N N . MET A 1 557 ? 4.398 -12.072 -1.508 1.00 92.06 557 MET A N 1
ATOM 4507 C CA . MET A 1 557 ? 5.430 -12.712 -2.338 1.00 92.06 557 MET A CA 1
ATOM 4508 C C . MET A 1 557 ? 4.832 -13.424 -3.558 1.00 92.06 557 MET A C 1
ATOM 4510 O O . MET A 1 557 ? 5.393 -13.320 -4.644 1.00 92.06 557 MET A O 1
ATOM 4514 N N . SER A 1 558 ? 3.684 -14.099 -3.423 1.00 93.75 558 SER A N 1
ATOM 4515 C CA . SER A 1 558 ? 3.001 -14.737 -4.559 1.00 93.75 558 SER A CA 1
ATOM 4516 C C . SER A 1 558 ? 2.521 -13.721 -5.603 1.00 93.75 558 SER A C 1
ATOM 4518 O O . SER A 1 558 ? 2.512 -14.027 -6.795 1.00 93.75 558 SER A O 1
ATOM 4520 N N . GLU A 1 559 ? 2.116 -12.523 -5.183 1.00 95.94 559 GLU A N 1
ATOM 4521 C CA . GLU A 1 559 ? 1.739 -11.420 -6.074 1.00 95.94 559 GLU A CA 1
ATOM 4522 C C . GLU A 1 559 ? 2.963 -10.853 -6.809 1.00 95.94 559 GLU A C 1
ATOM 4524 O O . GLU A 1 559 ? 2.959 -10.801 -8.041 1.00 95.94 559 GLU A O 1
ATOM 4529 N N . LEU A 1 560 ? 4.046 -10.551 -6.085 1.00 93.88 560 LEU A N 1
ATOM 4530 C CA . LEU A 1 560 ? 5.317 -10.098 -6.667 1.00 93.88 560 LEU A CA 1
ATOM 4531 C C . LEU A 1 560 ? 5.942 -11.134 -7.616 1.00 93.88 560 LEU A C 1
ATOM 4533 O O . LEU A 1 560 ? 6.531 -10.771 -8.632 1.00 93.88 560 LEU A O 1
ATOM 4537 N N . GLU A 1 561 ? 5.809 -12.430 -7.325 1.00 95.12 561 GLU A N 1
ATOM 4538 C CA . GLU A 1 561 ? 6.327 -13.495 -8.188 1.00 95.12 561 GLU A CA 1
ATOM 4539 C C . GLU A 1 561 ? 5.507 -13.636 -9.484 1.00 95.12 561 GLU A C 1
ATOM 4541 O O . GLU A 1 561 ? 6.086 -13.822 -10.556 1.00 95.12 561 GLU A O 1
ATOM 4546 N N . LYS A 1 562 ? 4.180 -13.445 -9.429 1.00 94.25 562 LYS A N 1
ATOM 4547 C CA . LYS A 1 562 ? 3.330 -13.344 -10.632 1.00 94.25 562 LYS A CA 1
ATOM 4548 C C . LYS A 1 562 ? 3.684 -12.115 -11.472 1.00 94.25 562 LYS A C 1
ATOM 4550 O O . LYS A 1 562 ? 3.772 -12.228 -12.694 1.00 94.25 562 LYS A O 1
ATOM 4555 N N . GLU A 1 563 ? 3.915 -10.962 -10.842 1.00 95.31 563 GLU A N 1
ATOM 4556 C CA . GLU A 1 563 ? 4.330 -9.738 -11.540 1.00 95.31 563 GLU A CA 1
ATOM 4557 C C . GLU A 1 563 ? 5.704 -9.908 -12.206 1.00 95.31 563 GLU A C 1
ATOM 4559 O O . GLU A 1 563 ? 5.854 -9.619 -13.392 1.00 95.31 563 GLU A O 1
ATOM 4564 N N . LYS A 1 564 ? 6.681 -10.482 -11.493 1.00 93.69 564 LYS A N 1
ATOM 4565 C CA . LYS A 1 564 ? 8.000 -10.860 -12.025 1.00 93.69 564 LYS A CA 1
ATOM 4566 C C . LYS A 1 564 ? 7.888 -11.786 -13.241 1.00 93.69 564 LYS A C 1
ATOM 4568 O O . LYS A 1 564 ? 8.539 -11.524 -14.248 1.00 93.69 564 LYS A O 1
ATOM 4573 N N . VAL A 1 565 ? 7.064 -12.837 -13.180 1.00 96.06 565 VAL A N 1
ATOM 4574 C CA . VAL A 1 565 ? 6.835 -13.739 -14.328 1.00 96.06 565 VAL A CA 1
ATOM 4575 C C . VAL A 1 565 ? 6.207 -12.986 -15.502 1.00 96.06 565 VAL A C 1
ATOM 4577 O O . VAL A 1 565 ? 6.672 -13.138 -16.630 1.00 96.06 565 VAL A O 1
ATOM 4580 N N . LYS A 1 566 ? 5.219 -12.117 -15.255 1.00 96.88 566 LYS A N 1
ATOM 4581 C CA . LYS A 1 566 ? 4.634 -11.283 -16.312 1.00 96.88 566 LYS A CA 1
ATOM 4582 C C . LYS A 1 566 ? 5.683 -10.375 -16.964 1.00 96.88 566 LYS A C 1
ATOM 4584 O O . LYS A 1 566 ? 5.775 -10.356 -18.184 1.00 96.88 566 LYS A O 1
ATOM 4589 N N . LEU A 1 567 ? 6.498 -9.671 -16.178 1.00 95.44 567 LEU A N 1
ATOM 4590 C CA . LEU A 1 567 ? 7.546 -8.784 -16.697 1.00 95.44 567 LEU A CA 1
ATOM 4591 C C . LEU A 1 567 ? 8.629 -9.542 -17.483 1.00 95.44 567 LEU A C 1
ATOM 4593 O O . LEU A 1 567 ? 9.168 -9.001 -18.447 1.00 95.44 567 LEU A O 1
ATOM 4597 N N . ILE A 1 568 ? 8.928 -10.793 -17.113 1.00 95.56 568 ILE A N 1
ATOM 4598 C CA . ILE A 1 568 ? 9.827 -11.674 -17.876 1.00 95.56 568 ILE A CA 1
ATOM 4599 C C . ILE A 1 568 ? 9.204 -12.054 -19.227 1.00 95.56 568 ILE A C 1
ATOM 4601 O O . ILE A 1 568 ? 9.902 -11.997 -20.240 1.00 95.56 568 ILE A O 1
ATOM 4605 N N . ASN A 1 569 ? 7.909 -12.375 -19.273 1.00 95.06 569 ASN A N 1
ATOM 4606 C CA . ASN A 1 569 ? 7.202 -12.651 -20.528 1.00 95.06 569 ASN A CA 1
ATOM 4607 C C . ASN A 1 569 ? 7.148 -11.389 -21.410 1.00 95.06 569 ASN A C 1
ATOM 4609 O O . ASN A 1 569 ? 7.678 -11.402 -22.518 1.00 95.06 569 ASN A O 1
ATOM 4613 N N . ASP A 1 570 ? 6.671 -10.262 -20.864 1.00 96.00 570 ASP A N 1
ATOM 4614 C CA . ASP A 1 570 ? 6.603 -8.956 -21.537 1.00 96.00 570 ASP A CA 1
ATOM 4615 C C . ASP A 1 570 ? 7.979 -8.492 -22.078 1.00 96.00 570 ASP A C 1
ATOM 4617 O O . ASP A 1 570 ? 8.038 -7.683 -23.010 1.00 96.00 570 ASP A O 1
ATOM 4621 N N . ALA A 1 571 ? 9.094 -8.941 -21.489 1.00 93.38 571 ALA A N 1
ATOM 4622 C CA . ALA A 1 571 ? 10.453 -8.691 -21.977 1.00 93.38 571 ALA A CA 1
ATOM 4623 C C . ALA A 1 571 ? 10.917 -9.723 -23.023 1.00 93.38 571 ALA A C 1
ATOM 4625 O O . ALA A 1 571 ? 11.614 -9.361 -23.971 1.00 93.38 571 ALA A O 1
ATOM 4626 N N . THR A 1 572 ? 10.522 -10.990 -22.877 1.00 94.56 572 THR A N 1
ATOM 4627 C CA . THR A 1 572 ? 10.836 -12.075 -23.821 1.00 94.56 572 THR A CA 1
ATOM 4628 C C . THR A 1 572 ? 10.149 -11.854 -25.164 1.00 94.56 572 THR A C 1
ATOM 4630 O O . THR A 1 572 ? 10.804 -11.967 -26.200 1.00 94.56 572 THR A O 1
ATOM 4633 N N . ASP A 1 573 ? 8.889 -11.422 -25.150 1.00 96.00 573 ASP A N 1
ATOM 4634 C CA . ASP A 1 573 ? 8.125 -11.096 -26.355 1.00 96.00 573 ASP A CA 1
ATOM 4635 C C . ASP A 1 573 ? 8.812 -9.960 -27.134 1.00 96.00 573 ASP A C 1
ATOM 4637 O O . ASP A 1 573 ? 9.125 -10.115 -28.315 1.00 96.00 573 ASP A O 1
ATOM 4641 N N . LYS A 1 574 ? 9.216 -8.876 -26.454 1.00 95.50 574 LYS A N 1
ATOM 4642 C CA . LYS A 1 574 ? 9.994 -7.776 -27.066 1.00 95.50 574 LYS A CA 1
ATOM 4643 C C . LYS A 1 574 ? 11.363 -8.222 -27.592 1.00 95.50 574 LYS A C 1
ATOM 4645 O O . LYS A 1 574 ? 11.848 -7.676 -28.579 1.00 95.50 574 LYS A O 1
ATOM 4650 N N . MET A 1 575 ? 12.003 -9.213 -26.965 1.00 95.19 575 MET A N 1
ATOM 4651 C CA . MET A 1 575 ? 13.238 -9.821 -27.485 1.00 95.19 575 MET A CA 1
ATOM 4652 C C . MET A 1 575 ? 13.005 -10.726 -28.707 1.00 95.19 575 MET A C 1
ATOM 4654 O O . MET A 1 575 ? 13.970 -11.018 -29.419 1.00 95.19 575 MET A O 1
ATOM 4658 N N . SER A 1 576 ? 11.770 -11.170 -28.965 1.00 93.88 576 SER A N 1
ATOM 4659 C CA . SER A 1 576 ? 11.393 -11.804 -30.236 1.00 93.88 576 SER A CA 1
ATOM 4660 C C . SER A 1 576 ? 11.118 -10.750 -31.314 1.00 93.88 576 SER A C 1
ATOM 4662 O O . SER A 1 576 ? 11.792 -10.770 -32.339 1.00 93.88 576 SER A O 1
ATOM 4664 N N . GLU A 1 577 ? 10.302 -9.727 -31.027 1.00 96.62 577 GLU A N 1
ATOM 4665 C CA . GLU A 1 577 ? 10.042 -8.596 -31.937 1.00 96.62 577 GLU A CA 1
ATOM 4666 C C . GLU A 1 577 ? 11.344 -7.936 -32.427 1.00 96.62 577 GLU A C 1
ATOM 4668 O O . GLU A 1 577 ? 11.538 -7.716 -33.623 1.00 96.62 577 GLU A O 1
ATOM 4673 N N . LEU A 1 578 ? 12.283 -7.659 -31.512 1.00 95.38 578 LEU A N 1
ATOM 4674 C CA . LEU A 1 578 ? 13.588 -7.081 -31.850 1.00 95.38 578 LEU A CA 1
ATOM 4675 C C . LEU A 1 578 ? 14.464 -8.017 -32.694 1.00 95.38 578 LEU A C 1
ATOM 4677 O O . LEU A 1 578 ? 15.271 -7.529 -33.484 1.00 95.38 578 LEU A O 1
ATOM 4681 N N . ARG A 1 579 ? 14.327 -9.338 -32.540 1.00 96.94 579 ARG A N 1
ATOM 4682 C CA . ARG A 1 579 ? 15.072 -10.339 -33.318 1.00 96.94 579 ARG A CA 1
ATOM 4683 C C . ARG A 1 579 ? 14.540 -10.425 -34.742 1.00 96.94 579 ARG A C 1
ATOM 4685 O O . ARG A 1 579 ? 15.338 -10.402 -35.676 1.00 96.94 579 ARG A O 1
ATOM 4692 N N . ASP A 1 580 ? 13.222 -10.436 -34.895 1.00 95.81 580 ASP A N 1
ATOM 4693 C CA . ASP A 1 580 ? 12.551 -10.463 -36.192 1.00 95.81 580 ASP A CA 1
ATOM 4694 C C . ASP A 1 580 ? 12.827 -9.164 -36.965 1.00 95.81 580 ASP A C 1
ATOM 4696 O O . ASP A 1 580 ? 13.186 -9.196 -38.142 1.00 95.81 580 ASP A O 1
ATOM 4700 N N . LEU A 1 581 ? 12.790 -8.009 -36.287 1.00 95.69 581 LEU A N 1
ATOM 4701 C CA . LEU A 1 581 ? 13.215 -6.728 -36.861 1.00 95.69 581 LEU A CA 1
ATOM 4702 C C . LEU A 1 581 ? 14.699 -6.720 -37.265 1.00 95.69 581 LEU A C 1
ATOM 4704 O O . LEU A 1 581 ? 15.035 -6.157 -38.309 1.00 95.69 581 LEU A O 1
ATOM 4708 N N . LEU A 1 582 ? 15.589 -7.350 -36.486 1.00 95.00 582 LEU A N 1
ATOM 4709 C CA . LEU A 1 582 ? 17.005 -7.469 -36.849 1.00 95.00 582 LEU A CA 1
ATOM 4710 C C . LEU A 1 582 ? 17.186 -8.336 -38.105 1.00 95.00 582 LEU A C 1
ATOM 4712 O O . LEU A 1 582 ? 17.890 -7.927 -39.027 1.00 95.00 582 LEU A O 1
ATOM 4716 N N . GLN A 1 583 ? 16.498 -9.481 -38.162 1.00 96.62 583 GLN A N 1
ATOM 4717 C CA . GLN A 1 583 ? 16.506 -10.395 -39.303 1.00 96.62 583 GLN A CA 1
ATOM 4718 C C . GLN A 1 583 ? 15.962 -9.718 -40.570 1.00 96.62 583 GLN A C 1
ATOM 4720 O O . GLN A 1 583 ? 16.597 -9.804 -41.619 1.00 96.62 583 GLN A O 1
ATOM 4725 N N . ASN A 1 584 ? 14.853 -8.981 -40.470 1.00 95.12 584 ASN A N 1
ATOM 4726 C CA . ASN A 1 584 ? 14.290 -8.212 -41.583 1.00 95.12 584 ASN A CA 1
ATOM 4727 C C . ASN A 1 584 ? 15.261 -7.113 -42.059 1.00 95.12 584 ASN A C 1
ATOM 4729 O O . ASN A 1 584 ? 15.449 -6.919 -43.259 1.00 95.12 584 ASN A O 1
ATOM 4733 N N . LYS A 1 585 ? 15.942 -6.423 -41.133 1.00 96.25 585 LYS A N 1
ATOM 4734 C CA . LYS A 1 585 ? 16.975 -5.424 -41.460 1.00 96.25 585 LYS A CA 1
ATOM 4735 C C . LYS A 1 585 ? 18.179 -6.058 -42.172 1.00 96.25 585 LYS A C 1
ATOM 4737 O O . LYS A 1 585 ? 18.738 -5.444 -43.077 1.00 96.25 585 LYS A O 1
ATOM 4742 N N . ASP A 1 586 ? 18.584 -7.268 -41.786 1.00 95.44 586 ASP A N 1
ATOM 4743 C CA . ASP A 1 586 ? 19.675 -7.999 -42.445 1.00 95.44 586 ASP A CA 1
ATOM 4744 C C . ASP A 1 586 ? 19.255 -8.565 -43.816 1.00 95.44 586 ASP A C 1
ATOM 4746 O O . ASP A 1 586 ? 20.046 -8.520 -44.757 1.00 95.44 586 ASP A O 1
ATOM 4750 N N . GLN A 1 587 ? 18.000 -9.000 -43.982 1.00 95.38 587 GLN A N 1
ATOM 4751 C CA . GLN A 1 587 ? 17.427 -9.355 -45.289 1.00 95.38 587 GLN A CA 1
ATOM 4752 C C . GLN A 1 587 ? 17.431 -8.157 -46.251 1.00 95.38 587 GLN A C 1
ATOM 4754 O O . GLN A 1 587 ? 18.021 -8.251 -47.327 1.00 95.38 587 GLN A O 1
ATOM 4759 N N . LEU A 1 588 ? 16.889 -7.007 -45.835 1.00 95.69 588 LEU A N 1
ATOM 4760 C CA . LEU A 1 588 ? 16.886 -5.773 -46.635 1.00 95.69 588 LEU A CA 1
ATOM 4761 C C . LEU A 1 588 ? 18.307 -5.279 -46.965 1.00 95.69 588 LEU A C 1
ATOM 4763 O O . LEU A 1 588 ? 18.552 -4.775 -48.059 1.00 95.69 588 LEU A O 1
ATOM 4767 N N . SER A 1 589 ? 19.266 -5.456 -46.049 1.00 94.44 589 SER A N 1
ATOM 4768 C CA . SER A 1 589 ? 20.686 -5.168 -46.301 1.00 94.44 589 SER A CA 1
ATOM 4769 C C . SER A 1 589 ? 21.271 -6.074 -47.395 1.00 94.44 589 SER A C 1
ATOM 4771 O O . SER A 1 589 ? 21.997 -5.610 -48.275 1.00 94.44 589 SER A O 1
ATOM 4773 N N . ASN A 1 590 ? 20.916 -7.363 -47.398 1.00 95.44 590 ASN A N 1
ATOM 4774 C CA . ASN A 1 590 ? 21.341 -8.306 -48.433 1.00 95.44 590 ASN A CA 1
ATOM 4775 C C . ASN A 1 590 ? 20.690 -8.008 -49.793 1.00 95.44 590 ASN A C 1
ATOM 4777 O O . ASN A 1 590 ? 21.387 -8.021 -50.808 1.00 95.44 590 ASN A O 1
ATOM 4781 N N . GLU A 1 591 ? 19.400 -7.670 -49.827 1.00 96.12 591 GLU A N 1
ATOM 4782 C CA . GLU A 1 591 ? 18.712 -7.222 -51.047 1.00 96.12 591 GLU A CA 1
ATOM 4783 C C . GLU A 1 591 ? 19.354 -5.951 -51.623 1.00 96.12 591 GLU A C 1
ATOM 4785 O O . GLU A 1 591 ? 19.654 -5.896 -52.817 1.00 96.12 591 GLU A O 1
ATOM 4790 N N . LEU A 1 592 ? 19.663 -4.965 -50.772 1.00 94.88 592 LEU A N 1
ATOM 4791 C CA . LEU A 1 592 ? 20.369 -3.747 -51.171 1.00 94.88 592 LEU A CA 1
ATOM 4792 C C . LEU A 1 592 ? 21.758 -4.053 -51.754 1.00 94.88 592 LEU A C 1
ATOM 4794 O O . LEU A 1 592 ? 22.111 -3.502 -52.797 1.00 94.88 592 LEU A O 1
ATOM 4798 N N . ASN A 1 593 ? 22.520 -4.967 -51.143 1.00 95.38 593 ASN A N 1
ATOM 4799 C CA . ASN A 1 593 ? 23.817 -5.413 -51.664 1.00 95.38 593 ASN A CA 1
ATOM 4800 C C . ASN A 1 593 ? 23.689 -6.107 -53.036 1.00 95.38 593 ASN A C 1
ATOM 4802 O O . ASN A 1 593 ? 24.522 -5.882 -53.921 1.00 95.38 593 ASN A O 1
ATOM 4806 N N . VAL A 1 594 ? 22.641 -6.910 -53.252 1.00 96.25 594 VAL A N 1
ATOM 4807 C CA . VAL A 1 594 ? 22.353 -7.543 -54.553 1.00 96.25 594 VAL A CA 1
ATOM 4808 C C . VAL A 1 594 ? 22.013 -6.487 -55.609 1.00 96.25 594 VAL A C 1
ATOM 4810 O O . VAL A 1 594 ? 22.626 -6.484 -56.677 1.00 96.25 594 VAL A O 1
ATOM 4813 N N . VAL A 1 595 ? 21.116 -5.543 -55.304 1.00 94.25 595 VAL A N 1
ATOM 4814 C CA . VAL A 1 595 ? 20.750 -4.437 -56.210 1.00 94.25 595 VAL A CA 1
ATOM 4815 C C . VAL A 1 595 ? 21.959 -3.550 -56.525 1.00 94.25 595 VAL A C 1
ATOM 4817 O O . VAL A 1 595 ? 22.175 -3.188 -57.682 1.00 94.25 595 VAL A O 1
ATOM 4820 N N . GLN A 1 596 ? 22.799 -3.243 -55.533 1.00 94.94 596 GLN A N 1
ATOM 4821 C CA . GLN A 1 596 ? 24.033 -2.478 -55.726 1.00 94.94 596 GLN A CA 1
ATOM 4822 C C . GLN A 1 596 ? 25.042 -3.228 -56.613 1.00 94.94 596 GLN A C 1
ATOM 4824 O O . GLN A 1 596 ? 25.691 -2.613 -57.460 1.00 94.94 596 GLN A O 1
ATOM 4829 N N . THR A 1 597 ? 25.137 -4.554 -56.479 1.00 94.75 597 THR A N 1
ATOM 4830 C CA . THR A 1 597 ? 25.988 -5.393 -57.338 1.00 94.75 597 THR A CA 1
ATOM 4831 C C . THR A 1 597 ? 25.473 -5.410 -58.781 1.00 94.75 597 THR A C 1
ATOM 4833 O O . THR A 1 597 ? 26.246 -5.168 -59.706 1.00 94.75 597 THR A O 1
ATOM 4836 N N . GLN A 1 598 ? 24.163 -5.589 -58.985 1.00 95.62 598 GLN A N 1
ATOM 4837 C CA . GLN A 1 598 ? 23.523 -5.519 -60.308 1.00 95.62 598 GLN A CA 1
ATOM 4838 C C . GLN A 1 598 ? 23.717 -4.144 -60.970 1.00 95.62 598 GLN A C 1
ATOM 4840 O O . GLN A 1 598 ? 24.074 -4.067 -62.144 1.00 95.62 598 GLN A O 1
ATOM 4845 N N . MET A 1 599 ? 23.568 -3.055 -60.207 1.00 92.50 599 MET A N 1
ATOM 4846 C CA . MET A 1 599 ? 23.882 -1.686 -60.639 1.00 92.50 599 MET A CA 1
ATOM 4847 C C . MET A 1 599 ? 25.337 -1.530 -61.101 1.00 92.50 599 MET A C 1
ATOM 4849 O O . MET A 1 599 ? 25.593 -0.865 -62.106 1.00 92.50 599 MET A O 1
ATOM 4853 N N . CYS A 1 600 ? 26.297 -2.144 -60.403 1.00 94.25 600 CYS A N 1
ATOM 4854 C CA . CYS A 1 600 ? 27.698 -2.150 -60.826 1.00 94.25 600 CYS A CA 1
ATOM 4855 C C . CYS A 1 600 ? 27.901 -2.924 -62.138 1.00 94.25 600 CYS A C 1
ATOM 4857 O O . CYS A 1 600 ? 28.567 -2.400 -63.031 1.00 94.25 600 CYS A O 1
ATOM 4859 N N . CYS A 1 601 ? 27.285 -4.100 -62.302 1.00 95.00 601 CYS A N 1
ATOM 4860 C CA . CYS A 1 601 ? 27.341 -4.873 -63.549 1.00 95.00 601 CYS A CA 1
ATOM 4861 C C . CYS A 1 601 ? 26.747 -4.098 -64.738 1.00 95.00 601 CYS A C 1
ATOM 4863 O O . CYS A 1 601 ? 27.429 -3.907 -65.741 1.00 95.00 601 CYS A O 1
ATOM 4865 N N . LEU A 1 602 ? 25.536 -3.547 -64.603 1.00 94.75 602 LEU A N 1
ATOM 4866 C CA . LEU A 1 602 ? 24.891 -2.744 -65.654 1.00 94.75 602 LEU A CA 1
ATOM 4867 C C . LEU A 1 602 ? 25.701 -1.484 -66.012 1.00 94.75 602 LEU A C 1
ATOM 4869 O O . LEU A 1 602 ? 25.747 -1.064 -67.169 1.00 94.75 602 LEU A O 1
ATOM 4873 N N . LYS A 1 603 ? 26.384 -0.879 -65.032 1.00 94.56 603 LYS A N 1
ATOM 4874 C CA . LYS A 1 603 ? 27.297 0.254 -65.248 1.00 94.56 603 LYS A CA 1
ATOM 4875 C C . LYS A 1 603 ? 28.577 -0.164 -65.983 1.00 94.56 603 LYS A C 1
ATOM 4877 O O . LYS A 1 603 ? 29.063 0.600 -66.819 1.00 94.56 603 LYS A O 1
ATOM 4882 N N . GLU A 1 604 ? 29.119 -1.346 -65.695 1.00 94.88 604 GLU A N 1
ATOM 4883 C CA . GLU A 1 604 ? 30.244 -1.946 -66.424 1.00 94.88 604 GLU A CA 1
ATOM 4884 C C . GLU A 1 604 ? 29.848 -2.232 -67.883 1.00 94.88 604 GLU A C 1
ATOM 4886 O O . GLU A 1 604 ? 30.522 -1.758 -68.796 1.00 94.88 604 GLU A O 1
ATOM 4891 N N . GLU A 1 605 ? 28.711 -2.897 -68.111 1.00 93.69 605 GLU A N 1
ATOM 4892 C CA . GLU A 1 605 ? 28.144 -3.175 -69.440 1.00 93.69 605 GLU A CA 1
ATOM 4893 C C . GLU A 1 605 ? 27.904 -1.892 -70.243 1.00 93.69 605 GLU A C 1
ATOM 4895 O O . GLU A 1 605 ? 28.372 -1.772 -71.375 1.00 93.69 605 GLU A O 1
ATOM 4900 N N . HIS A 1 606 ? 27.265 -0.879 -69.646 1.00 93.50 606 HIS A N 1
ATOM 4901 C CA . HIS A 1 606 ? 27.096 0.436 -70.267 1.00 93.50 606 HIS A CA 1
ATOM 4902 C C . HIS A 1 606 ? 28.445 1.068 -70.654 1.00 93.50 606 HIS A C 1
ATOM 4904 O O . HIS A 1 606 ? 28.577 1.650 -71.732 1.00 93.50 606 HIS A O 1
ATOM 4910 N N . ASN A 1 607 ? 29.476 0.942 -69.812 1.00 94.38 607 ASN A N 1
ATOM 4911 C CA . ASN A 1 607 ? 30.811 1.451 -70.124 1.00 94.38 607 ASN A CA 1
ATOM 4912 C C . ASN A 1 607 ? 31.508 0.635 -71.227 1.00 94.38 607 ASN A C 1
ATOM 4914 O O . ASN A 1 607 ? 32.220 1.217 -72.045 1.00 94.38 607 ASN A O 1
ATOM 4918 N N . GLN A 1 608 ? 31.302 -0.683 -71.298 1.00 95.06 608 GLN A N 1
ATOM 4919 C CA . GLN A 1 608 ? 31.780 -1.524 -72.401 1.00 95.06 608 GLN A CA 1
ATOM 4920 C C . GLN A 1 608 ? 31.080 -1.167 -73.720 1.00 95.06 608 GLN A C 1
ATOM 4922 O O . GLN A 1 608 ? 31.756 -0.938 -74.723 1.00 95.06 608 GLN A O 1
ATOM 4927 N N . LEU A 1 609 ? 29.752 -1.013 -73.711 1.00 94.62 609 LEU A N 1
ATOM 4928 C CA . LEU A 1 609 ? 28.969 -0.546 -74.858 1.00 94.62 609 LEU A CA 1
ATOM 4929 C C . LEU A 1 609 ? 29.407 0.853 -75.305 1.00 94.62 609 LEU A C 1
ATOM 4931 O O . LEU A 1 609 ? 29.608 1.072 -76.496 1.00 94.62 609 LEU A O 1
ATOM 4935 N N . LYS A 1 610 ? 29.647 1.781 -74.369 1.00 95.38 610 LYS A N 1
ATOM 4936 C CA . LYS A 1 610 ? 30.166 3.119 -74.681 1.00 95.38 610 LYS A CA 1
ATOM 4937 C C . LYS A 1 610 ? 31.544 3.064 -75.351 1.00 95.38 610 LYS A C 1
ATOM 4939 O O . LYS A 1 610 ? 31.734 3.761 -76.342 1.00 95.38 610 LYS A O 1
ATOM 4944 N N . ARG A 1 611 ? 32.471 2.227 -74.863 1.00 94.56 611 ARG A N 1
ATOM 4945 C CA . ARG A 1 611 ? 33.784 1.993 -75.506 1.00 94.56 611 ARG A CA 1
ATOM 4946 C C . ARG A 1 611 ? 33.630 1.365 -76.899 1.00 94.56 611 ARG A C 1
ATOM 4948 O O . ARG A 1 611 ? 34.324 1.754 -77.827 1.00 94.56 611 ARG A O 1
ATOM 4955 N N . SER A 1 612 ? 32.702 0.424 -77.068 1.00 94.94 612 SER A N 1
ATOM 4956 C CA . SER A 1 612 ? 32.405 -0.184 -78.374 1.00 94.94 612 SER A CA 1
ATOM 4957 C C . SER A 1 612 ? 31.865 0.852 -79.371 1.00 94.94 612 SER A C 1
ATOM 4959 O O . SER A 1 612 ? 32.316 0.913 -80.514 1.00 94.94 612 SER A O 1
ATOM 4961 N N . LEU A 1 613 ? 30.965 1.732 -78.916 1.00 90.88 613 LEU A N 1
ATOM 4962 C CA . LEU A 1 613 ? 30.416 2.833 -79.707 1.00 90.88 613 LEU A CA 1
ATOM 4963 C C . LEU A 1 613 ? 31.466 3.892 -80.063 1.00 90.88 613 LEU A C 1
ATOM 4965 O O . LEU A 1 613 ? 31.457 4.350 -81.204 1.00 90.88 613 LEU A O 1
ATOM 4969 N N . THR A 1 614 ? 32.382 4.262 -79.156 1.00 92.94 614 THR A N 1
ATOM 4970 C CA . THR A 1 614 ? 33.501 5.155 -79.516 1.00 92.94 614 THR A CA 1
ATOM 4971 C C . THR A 1 614 ? 34.402 4.485 -80.540 1.00 92.94 614 THR A C 1
ATOM 4973 O O . THR A 1 614 ? 34.536 5.022 -81.628 1.00 92.94 614 THR A O 1
ATOM 4976 N N . ASN A 1 615 ? 34.865 3.255 -80.291 1.00 93.31 615 ASN A N 1
ATOM 4977 C CA . ASN A 1 615 ? 35.742 2.540 -81.223 1.00 93.31 615 ASN A CA 1
ATOM 4978 C C . ASN A 1 615 ? 35.109 2.381 -82.620 1.00 93.31 615 ASN A C 1
ATOM 4980 O O . ASN A 1 615 ? 35.802 2.496 -83.629 1.00 93.31 615 ASN A O 1
ATOM 4984 N N . LYS A 1 616 ? 33.790 2.142 -82.702 1.00 94.31 616 LYS A N 1
ATOM 4985 C CA . LYS A 1 616 ? 33.068 2.110 -83.984 1.00 94.31 616 LYS A CA 1
ATOM 4986 C C . LYS A 1 616 ? 32.884 3.489 -84.608 1.00 94.31 616 LYS A C 1
ATOM 4988 O O . LYS A 1 616 ? 32.925 3.586 -85.829 1.00 94.31 616 LYS A O 1
ATOM 4993 N N . THR A 1 617 ? 32.727 4.543 -83.812 1.00 91.69 617 THR A N 1
ATOM 4994 C CA . THR A 1 617 ? 32.733 5.927 -84.313 1.00 91.69 617 THR A CA 1
ATOM 4995 C C . THR A 1 617 ? 34.105 6.271 -84.888 1.00 91.69 617 THR A C 1
ATOM 4997 O O . THR A 1 617 ? 34.168 6.698 -86.033 1.00 91.69 617 THR A O 1
ATOM 5000 N N . ASP A 1 618 ? 35.191 5.963 -84.179 1.00 92.31 618 ASP A N 1
ATOM 5001 C CA . ASP A 1 618 ? 36.574 6.163 -84.627 1.00 92.31 618 ASP A CA 1
ATOM 5002 C C . ASP A 1 618 ? 36.868 5.365 -85.915 1.00 92.31 618 ASP A C 1
ATOM 5004 O O . ASP A 1 618 ? 37.483 5.874 -86.852 1.00 92.31 618 ASP A O 1
ATOM 5008 N N . GLU A 1 619 ? 36.368 4.127 -86.018 1.00 92.75 619 GLU A N 1
ATOM 5009 C CA . GLU A 1 619 ? 36.437 3.303 -87.234 1.00 92.75 619 GLU A CA 1
ATOM 5010 C C . GLU A 1 619 ? 35.635 3.917 -88.396 1.00 92.75 619 GLU A C 1
ATOM 5012 O O . GLU A 1 619 ? 36.109 3.926 -89.536 1.00 92.75 619 GLU A O 1
ATOM 5017 N N . TYR A 1 620 ? 34.438 4.459 -88.142 1.00 88.94 620 TYR A N 1
ATOM 5018 C CA . TYR A 1 620 ? 33.655 5.169 -89.155 1.00 88.94 620 TYR A CA 1
ATOM 5019 C C . TYR A 1 620 ? 34.283 6.513 -89.541 1.00 88.94 620 TYR A C 1
ATOM 5021 O O . TYR A 1 620 ? 34.232 6.866 -90.717 1.00 88.94 620 TYR A O 1
ATOM 5029 N N . GLU A 1 621 ? 34.915 7.242 -88.623 1.00 91.88 621 GLU A N 1
ATOM 5030 C CA . GLU A 1 621 ? 35.633 8.491 -88.902 1.00 91.88 621 GLU A CA 1
ATOM 5031 C C . GLU A 1 621 ? 36.937 8.236 -89.664 1.00 91.88 621 GLU A C 1
ATOM 5033 O O . GLU A 1 621 ? 37.240 8.967 -90.610 1.00 91.88 621 GLU A O 1
ATOM 5038 N N . TRP A 1 622 ? 37.665 7.161 -89.351 1.00 94.31 622 TRP A N 1
ATOM 5039 C CA . TRP A 1 622 ? 38.828 6.715 -90.122 1.00 94.31 622 TRP A CA 1
ATOM 5040 C C . TRP A 1 622 ? 38.427 6.268 -91.530 1.00 94.31 622 TRP A C 1
ATOM 5042 O O . TRP A 1 622 ? 39.021 6.724 -92.508 1.00 94.31 622 TRP A O 1
ATOM 5052 N N . ASN A 1 623 ? 37.376 5.449 -91.665 1.00 92.94 623 ASN A N 1
ATOM 5053 C CA . ASN A 1 623 ? 36.850 5.055 -92.974 1.00 92.94 623 ASN A CA 1
ATOM 5054 C C . ASN A 1 623 ? 36.305 6.261 -93.752 1.00 92.94 623 ASN A C 1
ATOM 5056 O O . ASN A 1 623 ? 36.578 6.380 -94.941 1.00 92.94 623 ASN A O 1
ATOM 5060 N N . THR A 1 624 ? 35.610 7.194 -93.098 1.00 89.50 624 THR A N 1
ATOM 5061 C CA . THR A 1 624 ? 35.140 8.443 -93.721 1.00 89.50 624 THR A CA 1
ATOM 5062 C C . THR A 1 624 ? 36.313 9.318 -94.143 1.00 89.50 624 THR A C 1
ATOM 5064 O O . THR A 1 624 ? 36.275 9.889 -95.224 1.00 89.50 624 THR A O 1
ATOM 5067 N N . SER A 1 625 ? 37.385 9.388 -93.353 1.00 90.00 625 SER A N 1
ATOM 5068 C CA . SER A 1 625 ? 38.603 10.133 -93.691 1.00 90.00 625 SER A CA 1
ATOM 5069 C C . SER A 1 625 ? 39.363 9.491 -94.851 1.00 90.00 625 SER A C 1
ATOM 5071 O O . SER A 1 625 ? 39.825 10.204 -95.735 1.00 90.00 625 SER A O 1
ATOM 5073 N N . LYS A 1 626 ? 39.426 8.157 -94.903 1.00 92.94 626 LYS A N 1
ATOM 5074 C CA . LYS A 1 626 ? 40.001 7.379 -96.009 1.00 92.94 626 LYS A CA 1
ATOM 5075 C C . LYS A 1 626 ? 39.178 7.509 -97.292 1.00 92.94 626 LYS A C 1
ATOM 5077 O O . LYS A 1 626 ? 39.741 7.754 -98.351 1.00 92.94 626 LYS A O 1
ATOM 5082 N N . ILE A 1 627 ? 37.852 7.413 -97.203 1.00 89.75 627 ILE A N 1
ATOM 5083 C CA . ILE A 1 627 ? 36.944 7.663 -98.329 1.00 89.75 627 ILE A CA 1
ATOM 5084 C C . ILE A 1 627 ? 37.027 9.134 -98.747 1.00 89.75 627 ILE A C 1
ATOM 5086 O O . ILE A 1 627 ? 36.991 9.415 -99.935 1.00 89.75 627 ILE A O 1
ATOM 5090 N N . LYS A 1 628 ? 37.209 10.075 -97.814 1.00 89.06 628 LYS A N 1
ATOM 5091 C CA . LYS A 1 628 ? 37.411 11.499 -98.106 1.00 89.06 628 LYS A CA 1
ATOM 5092 C C . LYS A 1 628 ? 38.748 11.761 -98.795 1.00 89.06 628 LYS A C 1
ATOM 5094 O O . LYS A 1 628 ? 38.756 12.565 -99.714 1.00 89.06 628 LYS A O 1
ATOM 5099 N N . THR A 1 629 ? 39.850 11.107 -98.419 1.00 85.25 629 THR A N 1
ATOM 5100 C CA . THR A 1 629 ? 41.125 11.252 -99.144 1.00 85.25 629 THR A CA 1
ATOM 5101 C C . THR A 1 629 ? 41.088 10.549 -100.495 1.00 85.25 629 THR A C 1
ATOM 5103 O O . THR A 1 629 ? 41.527 11.145 -101.468 1.00 85.25 629 THR A O 1
ATOM 5106 N N . GLN A 1 630 ? 40.475 9.366 -100.608 1.00 88.69 630 GLN A N 1
ATOM 5107 C CA . GLN A 1 630 ? 40.217 8.712 -101.899 1.00 88.69 630 GLN A CA 1
ATOM 5108 C C . GLN A 1 630 ? 39.322 9.569 -102.805 1.00 88.69 630 GLN A C 1
ATOM 5110 O O . GLN A 1 630 ? 39.632 9.742 -103.978 1.00 88.69 630 GLN A O 1
ATOM 5115 N N . LEU A 1 631 ? 38.256 10.159 -102.257 1.00 85.81 631 LEU A N 1
ATOM 5116 C CA . LEU A 1 631 ? 37.397 11.121 -102.943 1.00 85.81 631 LEU A CA 1
ATOM 5117 C C . LEU A 1 631 ? 38.148 12.414 -103.256 1.00 85.81 631 LEU A C 1
ATOM 5119 O O . LEU A 1 631 ? 37.838 13.026 -104.259 1.00 85.81 631 LEU A O 1
ATOM 5123 N N . GLN A 1 632 ? 39.123 12.838 -102.452 1.00 87.00 632 GLN A N 1
ATOM 5124 C CA . GLN A 1 632 ? 39.930 14.027 -102.727 1.00 87.00 632 GLN A CA 1
ATOM 5125 C C . GLN A 1 632 ? 40.979 13.763 -103.817 1.00 87.00 632 GLN A C 1
ATOM 5127 O O . GLN A 1 632 ? 41.190 14.636 -104.646 1.00 87.00 632 GLN A O 1
ATOM 5132 N N . THR A 1 633 ? 41.567 12.564 -103.888 1.00 84.88 633 THR A N 1
ATOM 5133 C CA . THR A 1 633 ? 42.374 12.121 -105.037 1.00 84.88 633 THR A CA 1
ATOM 5134 C C . THR A 1 633 ? 41.505 12.027 -106.286 1.00 84.88 633 THR A C 1
ATOM 5136 O O . THR A 1 633 ? 41.786 12.718 -107.253 1.00 84.88 633 THR A O 1
ATOM 5139 N N . ALA A 1 634 ? 40.380 11.309 -106.223 1.00 80.12 634 ALA A N 1
ATOM 5140 C CA . ALA A 1 634 ? 39.432 11.214 -107.330 1.00 80.12 634 ALA A CA 1
ATOM 5141 C C . ALA A 1 634 ? 38.800 12.569 -107.696 1.00 80.12 634 ALA A C 1
ATOM 5143 O O . ALA A 1 634 ? 38.392 12.751 -108.835 1.00 80.12 634 ALA A O 1
ATOM 5144 N N . LEU A 1 635 ? 38.729 13.532 -106.769 1.00 81.88 635 LEU A N 1
ATOM 5145 C CA . LEU A 1 635 ? 38.368 14.922 -107.050 1.00 81.88 635 LEU A CA 1
ATOM 5146 C C . LEU A 1 635 ? 39.530 15.713 -107.633 1.00 81.88 635 LEU A C 1
ATOM 5148 O O . LEU A 1 635 ? 39.236 16.629 -108.366 1.00 81.88 635 LEU A O 1
ATOM 5152 N N . CYS A 1 636 ? 40.801 15.401 -107.380 1.00 83.00 636 CYS A N 1
ATOM 5153 C CA . CYS A 1 636 ? 41.916 15.986 -108.132 1.00 83.00 636 CYS A CA 1
ATOM 5154 C C . CYS A 1 636 ? 41.972 15.418 -109.558 1.00 83.00 636 CYS A C 1
ATOM 5156 O O . CYS A 1 636 ? 42.158 16.179 -110.502 1.00 83.00 636 CYS A O 1
ATOM 5158 N N . ASP A 1 637 ? 41.734 14.116 -109.729 1.00 78.00 637 ASP A N 1
ATOM 5159 C CA . ASP A 1 637 ? 41.607 13.465 -111.038 1.00 78.00 637 ASP A CA 1
ATOM 5160 C C . ASP A 1 637 ? 40.379 14.011 -111.794 1.00 78.00 637 ASP A C 1
ATOM 5162 O O . ASP A 1 637 ? 40.435 14.298 -112.990 1.00 78.00 637 ASP A O 1
ATOM 5166 N N . LEU A 1 638 ? 39.269 14.236 -111.080 1.00 76.19 638 LEU A N 1
ATOM 5167 C CA . LEU A 1 638 ? 38.059 14.861 -111.614 1.00 76.19 638 LEU A CA 1
ATOM 5168 C C . LEU A 1 638 ? 38.158 16.392 -111.695 1.00 76.19 638 LEU A C 1
ATOM 5170 O O . LEU A 1 638 ? 37.396 16.975 -112.453 1.00 76.19 638 LEU A O 1
ATOM 5174 N N . GLU A 1 639 ? 39.094 17.053 -111.008 1.00 70.94 639 GLU A N 1
ATOM 5175 C CA . GLU A 1 639 ? 39.398 18.476 -111.209 1.00 70.94 639 GLU A CA 1
ATOM 5176 C C . GLU A 1 639 ? 40.293 18.641 -112.443 1.00 70.94 639 GLU A C 1
ATOM 5178 O O . GLU A 1 639 ? 40.043 19.537 -113.231 1.00 70.94 639 GLU A O 1
ATOM 5183 N N . GLN A 1 640 ? 41.207 17.705 -112.731 1.00 67.94 640 GLN A N 1
ATOM 5184 C CA . GLN A 1 640 ? 41.869 17.605 -114.042 1.00 67.94 640 GLN A CA 1
ATOM 5185 C C . GLN A 1 640 ? 40.845 17.320 -115.156 1.00 67.94 640 GLN A C 1
ATOM 5187 O O . GLN A 1 640 ? 40.841 17.991 -116.190 1.00 67.94 640 GLN A O 1
ATOM 5192 N N . ALA A 1 641 ? 39.900 16.399 -114.926 1.00 59.22 641 ALA A N 1
ATOM 5193 C CA . ALA A 1 641 ? 38.775 16.183 -115.837 1.00 59.22 641 ALA A CA 1
ATOM 5194 C C . ALA A 1 641 ? 37.756 17.343 -115.837 1.00 59.22 641 ALA A C 1
ATOM 5196 O O . ALA A 1 641 ? 36.962 17.442 -116.770 1.00 59.22 641 ALA A O 1
ATOM 5197 N N . ARG A 1 642 ? 37.780 18.253 -114.852 1.00 60.03 642 ARG A N 1
ATOM 5198 C CA . ARG A 1 642 ? 37.021 19.513 -114.861 1.00 60.03 642 ARG A CA 1
ATOM 5199 C C . ARG A 1 642 ? 37.793 20.661 -115.463 1.00 60.03 642 ARG A C 1
ATOM 5201 O O . ARG A 1 642 ? 37.145 21.476 -116.077 1.00 60.03 642 ARG A O 1
ATOM 5208 N N . GLU A 1 643 ? 39.112 20.715 -115.471 1.00 56.94 643 GLU A N 1
ATOM 5209 C CA . GLU A 1 643 ? 39.811 21.632 -116.374 1.00 56.94 643 GLU A CA 1
ATOM 5210 C C . GLU A 1 643 ? 39.407 21.339 -117.843 1.00 56.94 643 GLU A C 1
ATOM 5212 O O . GLU A 1 643 ? 39.337 22.262 -118.651 1.00 56.94 643 GLU A O 1
ATOM 5217 N N . ALA A 1 644 ? 38.985 20.099 -118.151 1.00 49.50 644 ALA A N 1
ATOM 5218 C CA . ALA A 1 644 ? 38.248 19.752 -119.373 1.00 49.50 644 ALA A CA 1
ATOM 5219 C C . ALA A 1 644 ? 36.714 20.016 -119.320 1.00 49.50 644 ALA A C 1
ATOM 5221 O O . ALA A 1 644 ? 36.163 20.566 -120.270 1.00 49.50 644 ALA A O 1
ATOM 5222 N N . MET A 1 645 ? 35.998 19.663 -118.240 1.00 46.06 645 MET A N 1
ATOM 5223 C CA . MET A 1 645 ? 34.523 19.807 -118.112 1.00 46.06 645 MET A CA 1
ATOM 5224 C C . MET A 1 645 ? 34.017 21.181 -117.613 1.00 46.06 645 MET A C 1
ATOM 5226 O O . MET A 1 645 ? 32.819 21.398 -117.535 1.00 46.06 645 MET A O 1
ATOM 5230 N N . LYS A 1 646 ? 34.884 22.146 -117.308 1.00 51.81 646 LYS A N 1
ATOM 5231 C CA . LYS A 1 646 ? 34.584 23.553 -116.925 1.00 51.81 646 LYS A CA 1
ATOM 5232 C C . LYS A 1 646 ? 34.354 24.432 -118.161 1.00 51.81 646 LYS A C 1
ATOM 5234 O O . LYS A 1 646 ? 33.982 25.595 -118.051 1.00 51.81 646 LYS A O 1
ATOM 5239 N N . VAL A 1 647 ? 34.490 23.806 -119.333 1.00 47.47 647 VAL A N 1
ATOM 5240 C CA . VAL A 1 647 ? 33.836 24.131 -120.608 1.00 47.47 647 VAL A CA 1
ATOM 5241 C C . VAL A 1 647 ? 32.314 23.857 -120.559 1.00 47.47 647 VAL A C 1
ATOM 5243 O O . VAL A 1 647 ? 31.577 24.400 -121.373 1.00 47.47 647 VAL A O 1
ATOM 5246 N N . LEU A 1 648 ? 31.834 23.038 -119.610 1.00 50.47 648 LEU A N 1
ATOM 5247 C CA . LEU A 1 648 ? 30.469 22.499 -119.523 1.00 50.47 648 LEU A CA 1
ATOM 5248 C C . LEU A 1 648 ? 29.838 22.678 -118.124 1.00 50.47 648 LEU A C 1
ATOM 5250 O O . LEU A 1 648 ? 29.489 21.702 -117.464 1.00 50.47 648 LEU A O 1
ATOM 5254 N N . GLU A 1 649 ? 29.604 23.944 -117.748 1.00 43.03 649 GLU A N 1
ATOM 5255 C CA . GLU A 1 649 ? 28.465 24.349 -116.890 1.00 43.03 649 GLU A CA 1
ATOM 5256 C C . GLU A 1 649 ? 28.501 23.802 -115.424 1.00 43.03 649 GLU A C 1
ATOM 5258 O O . GLU A 1 649 ? 29.387 23.060 -115.017 1.00 43.03 649 GLU A O 1
ATOM 5263 N N . GLY A 1 650 ? 27.648 24.184 -114.469 1.00 55.03 650 GLY A N 1
ATOM 5264 C CA . GLY A 1 650 ? 26.622 25.225 -114.410 1.00 55.03 650 GLY A CA 1
ATOM 5265 C C . GLY A 1 650 ? 25.519 24.852 -113.404 1.00 55.03 650 GLY A C 1
ATOM 5266 O O . GLY A 1 650 ? 24.751 23.935 -113.654 1.00 55.03 650 GLY A O 1
ATOM 5267 N N . ALA A 1 651 ? 25.415 25.621 -112.313 1.00 50.56 651 ALA A N 1
ATOM 5268 C CA . ALA A 1 651 ? 24.277 25.716 -111.375 1.00 50.56 651 ALA A CA 1
ATOM 5269 C C . ALA A 1 651 ? 23.974 24.614 -110.306 1.00 50.56 651 ALA A C 1
ATOM 5271 O O . ALA A 1 651 ? 23.921 23.417 -110.552 1.00 50.56 651 ALA A O 1
ATOM 5272 N N . ASP A 1 652 ? 23.678 25.143 -109.105 1.00 45.97 652 ASP A N 1
ATOM 5273 C CA . ASP A 1 652 ? 22.611 24.791 -108.137 1.00 45.97 652 ASP A CA 1
ATOM 5274 C C . ASP A 1 652 ? 22.590 23.474 -107.311 1.00 45.97 652 ASP A C 1
ATOM 5276 O O . ASP A 1 652 ? 22.046 22.461 -107.734 1.00 45.97 652 ASP A O 1
ATOM 5280 N N . THR A 1 653 ? 23.041 23.531 -106.037 1.00 56.22 653 THR A N 1
ATOM 5281 C CA . THR A 1 653 ? 22.707 22.534 -104.972 1.00 56.22 653 THR A CA 1
ATOM 5282 C C . THR A 1 653 ? 22.738 23.052 -103.501 1.00 56.22 653 THR A C 1
ATOM 5284 O O . THR A 1 653 ? 22.877 22.249 -102.573 1.00 56.22 653 THR A O 1
ATOM 5287 N N . HIS A 1 654 ? 22.617 24.360 -103.197 1.00 53.31 654 HIS A N 1
ATOM 5288 C CA . HIS A 1 654 ? 22.807 24.840 -101.799 1.00 53.31 654 HIS A CA 1
ATOM 5289 C C . HIS A 1 654 ? 21.531 24.932 -100.931 1.00 53.31 654 HIS A C 1
ATOM 5291 O O . HIS A 1 654 ? 21.557 24.525 -99.766 1.00 53.31 654 HIS A O 1
ATOM 5297 N N . ALA A 1 655 ? 20.408 25.430 -101.464 1.00 54.22 655 ALA A N 1
ATOM 5298 C CA . ALA A 1 655 ? 19.237 25.806 -100.653 1.00 54.22 655 ALA A CA 1
ATOM 5299 C C . ALA A 1 655 ? 18.591 24.635 -99.875 1.00 54.22 655 ALA A C 1
ATOM 5301 O O . ALA A 1 655 ? 18.155 24.805 -98.734 1.00 54.22 655 ALA A O 1
ATOM 5302 N N . MET A 1 656 ? 18.583 23.431 -100.460 1.00 51.97 656 MET A N 1
ATOM 5303 C CA . MET A 1 656 ? 17.904 22.237 -99.928 1.00 51.97 656 MET A CA 1
ATOM 5304 C C . MET A 1 656 ? 18.336 21.859 -98.494 1.00 51.97 656 MET A C 1
ATOM 5306 O O . MET A 1 656 ? 17.525 21.385 -97.698 1.00 51.97 656 MET A O 1
ATOM 5310 N N . LYS A 1 657 ? 19.615 22.059 -98.138 1.00 60.25 657 LYS A N 1
ATOM 5311 C CA . LYS A 1 657 ? 20.174 21.557 -96.867 1.00 60.25 657 LYS A CA 1
ATOM 5312 C C . LYS A 1 657 ? 19.700 22.322 -95.628 1.00 60.25 657 LYS A C 1
ATOM 5314 O O . LYS A 1 657 ? 19.625 21.722 -94.556 1.00 60.25 657 LYS A O 1
ATOM 5319 N N . VAL A 1 658 ? 19.375 23.611 -95.750 1.00 57.56 658 VAL A N 1
ATOM 5320 C CA . VAL A 1 658 ? 19.039 24.459 -94.589 1.00 57.56 658 VAL A CA 1
ATOM 5321 C C . VAL A 1 658 ? 17.667 24.092 -94.014 1.00 57.56 658 VAL A C 1
ATOM 5323 O O . VAL A 1 658 ? 17.537 23.895 -92.804 1.00 57.56 658 VAL A O 1
ATOM 5326 N N . ALA A 1 659 ? 16.663 23.899 -94.877 1.00 57.72 659 ALA A N 1
ATOM 5327 C CA . ALA A 1 659 ? 15.299 23.551 -94.468 1.00 57.72 659 ALA A CA 1
ATOM 5328 C C . ALA A 1 659 ? 15.236 22.237 -93.660 1.00 57.72 659 ALA A C 1
ATOM 5330 O O . ALA A 1 659 ? 14.584 22.171 -92.615 1.00 57.72 659 ALA A O 1
ATOM 5331 N N . MET A 1 660 ? 15.982 21.209 -94.087 1.00 57.91 660 MET A N 1
ATOM 5332 C CA . MET A 1 660 ? 16.028 19.908 -93.402 1.00 57.91 660 MET A CA 1
ATOM 5333 C C . MET A 1 660 ? 16.641 19.970 -91.992 1.00 57.91 660 MET A C 1
ATOM 5335 O O . MET A 1 660 ? 16.347 19.108 -91.160 1.00 57.91 660 MET A O 1
ATOM 5339 N N . GLY A 1 661 ? 17.493 20.961 -91.706 1.00 66.06 661 GLY A N 1
ATOM 5340 C CA . GLY A 1 661 ? 18.100 21.140 -90.384 1.00 66.06 661 GLY A CA 1
ATOM 5341 C C . GLY A 1 661 ? 17.092 21.618 -89.336 1.00 66.06 661 GLY A C 1
ATOM 5342 O O . GLY A 1 661 ? 17.025 21.064 -88.237 1.00 66.06 661 GLY A O 1
ATOM 5343 N N . MET A 1 662 ? 16.263 22.602 -89.697 1.00 68.12 662 MET A N 1
ATOM 5344 C CA . MET A 1 662 ? 15.291 23.219 -88.786 1.00 68.12 662 MET A CA 1
ATOM 5345 C C . MET A 1 662 ? 14.206 22.228 -88.343 1.00 68.12 662 MET A C 1
ATOM 5347 O O . MET A 1 662 ? 13.886 22.147 -87.155 1.00 68.12 662 MET A O 1
ATOM 5351 N N . GLN A 1 663 ? 13.687 21.415 -89.269 1.00 70.94 663 GLN A N 1
ATOM 5352 C CA . GLN A 1 663 ? 12.600 20.478 -88.967 1.00 70.94 663 GLN A CA 1
ATOM 5353 C C . GLN A 1 663 ? 13.000 19.419 -87.923 1.00 70.94 663 GLN A C 1
ATOM 5355 O O . GLN A 1 663 ? 12.194 19.086 -87.056 1.00 70.94 663 GLN A O 1
ATOM 5360 N N . LYS A 1 664 ? 14.264 18.962 -87.917 1.00 74.19 664 LYS A N 1
ATOM 5361 C CA . LYS A 1 664 ? 14.768 18.009 -86.910 1.00 74.19 664 LYS A CA 1
ATOM 5362 C C . LYS A 1 664 ? 14.793 18.590 -85.490 1.00 74.19 664 LYS A C 1
ATOM 5364 O O . LYS A 1 664 ? 14.466 17.877 -84.542 1.00 74.19 664 LYS A O 1
ATOM 5369 N N . GLN A 1 665 ? 15.141 19.870 -85.325 1.00 80.62 665 GLN A N 1
ATOM 5370 C CA . GLN A 1 665 ? 15.121 20.517 -84.004 1.00 80.62 665 GLN A CA 1
ATOM 5371 C C . GLN A 1 665 ? 13.695 20.709 -83.474 1.00 80.62 665 GLN A C 1
ATOM 5373 O O . GLN A 1 665 ? 13.458 20.497 -82.284 1.00 80.62 665 GLN A O 1
ATOM 5378 N N . ILE A 1 666 ? 12.740 21.048 -84.348 1.00 78.81 666 ILE A N 1
ATOM 5379 C CA . ILE A 1 666 ? 11.325 21.208 -83.980 1.00 78.81 666 ILE A CA 1
ATOM 5380 C C . ILE A 1 666 ? 10.757 19.884 -83.443 1.00 78.81 666 ILE A C 1
ATOM 5382 O O . ILE A 1 666 ? 10.159 19.871 -82.366 1.00 78.81 666 ILE A O 1
ATOM 5386 N N . THR A 1 667 ? 11.012 18.758 -84.121 1.00 77.75 667 THR A N 1
ATOM 5387 C CA . THR A 1 667 ? 10.595 17.425 -83.648 1.00 77.75 667 THR A CA 1
ATOM 5388 C C . THR A 1 667 ? 11.205 17.077 -82.286 1.00 77.75 667 THR A C 1
ATOM 5390 O O . THR A 1 667 ? 10.487 16.644 -81.386 1.00 77.75 667 THR A O 1
ATOM 5393 N N . ALA A 1 668 ? 12.506 17.323 -82.089 1.00 76.38 668 ALA A N 1
ATOM 5394 C CA . ALA A 1 668 ? 13.177 17.051 -80.815 1.00 76.38 668 ALA A CA 1
ATOM 5395 C C . ALA A 1 668 ? 12.637 17.914 -79.657 1.00 76.38 668 ALA A C 1
ATOM 5397 O O . ALA A 1 668 ? 12.506 17.432 -78.531 1.00 76.38 668 ALA A O 1
ATOM 5398 N N . LYS A 1 669 ? 12.286 19.180 -79.922 1.00 86.31 669 LYS A N 1
ATOM 5399 C CA . LYS A 1 669 ? 11.674 20.062 -78.919 1.00 86.31 669 LYS A CA 1
ATOM 5400 C C . LYS A 1 669 ? 10.232 19.688 -78.593 1.00 86.31 669 LYS A C 1
ATOM 5402 O O . LYS A 1 669 ? 9.831 19.870 -77.446 1.00 86.31 669 LYS A O 1
ATOM 5407 N N . ARG A 1 670 ? 9.483 19.111 -79.539 1.00 84.69 670 ARG A N 1
ATOM 5408 C CA . ARG A 1 670 ? 8.130 18.606 -79.279 1.00 84.69 670 ARG A CA 1
ATOM 5409 C C . ARG A 1 670 ? 8.138 17.468 -78.254 1.00 84.69 670 ARG A C 1
ATOM 5411 O O . ARG A 1 670 ? 7.501 17.609 -77.218 1.00 84.69 670 ARG A O 1
ATOM 5418 N N . GLY A 1 671 ? 8.976 16.447 -78.449 1.00 83.06 671 GLY A N 1
ATOM 5419 C CA . GLY A 1 671 ? 9.077 15.324 -77.504 1.00 83.06 671 GLY A CA 1
ATOM 5420 C C . GLY A 1 671 ? 9.501 15.722 -76.079 1.00 83.06 671 GLY A C 1
ATOM 5421 O O . GLY A 1 671 ? 9.106 15.070 -75.116 1.00 83.06 671 GLY A O 1
ATOM 5422 N N . GLN A 1 672 ? 10.250 16.822 -75.912 1.00 88.62 672 GLN A N 1
ATOM 5423 C CA . GLN A 1 672 ? 10.549 17.384 -74.584 1.00 88.62 672 GLN A CA 1
ATOM 5424 C C . GLN A 1 672 ? 9.309 17.996 -73.909 1.00 88.62 672 GLN A C 1
ATOM 5426 O O . GLN A 1 672 ? 9.165 17.884 -72.694 1.00 88.62 672 GLN A O 1
ATOM 5431 N N . ILE A 1 673 ? 8.410 18.618 -74.678 1.00 87.31 673 ILE A N 1
ATOM 5432 C CA . ILE A 1 673 ? 7.145 19.174 -74.174 1.00 87.31 673 ILE A CA 1
ATOM 5433 C C . ILE A 1 673 ? 6.186 18.042 -73.799 1.00 87.31 673 ILE A C 1
ATOM 5435 O O . ILE A 1 673 ? 5.661 18.047 -72.689 1.00 87.31 673 ILE A O 1
ATOM 5439 N N . ASP A 1 674 ? 6.010 17.052 -74.676 1.00 90.25 674 ASP A N 1
ATOM 5440 C CA . ASP A 1 674 ? 5.054 15.960 -74.458 1.00 90.25 674 ASP A CA 1
ATOM 5441 C C . ASP A 1 674 ? 5.440 15.115 -73.207 1.00 90.25 674 ASP A C 1
ATOM 5443 O O . ASP A 1 674 ? 4.583 14.697 -72.421 1.00 90.25 674 ASP A O 1
ATOM 5447 N N . ALA A 1 675 ? 6.746 14.949 -72.940 1.00 87.38 675 ALA A N 1
ATOM 5448 C CA . ALA A 1 675 ? 7.261 14.309 -71.722 1.00 87.38 675 ALA A CA 1
ATOM 5449 C C . ALA A 1 675 ? 7.032 15.145 -70.444 1.00 87.38 675 ALA A C 1
ATOM 5451 O O . ALA A 1 675 ? 6.709 14.591 -69.390 1.00 87.38 675 ALA A O 1
ATOM 5452 N N . LEU A 1 676 ? 7.168 16.474 -70.520 1.00 90.19 676 LEU A N 1
ATOM 5453 C CA . LEU A 1 676 ? 6.871 17.372 -69.398 1.00 90.19 676 LEU A CA 1
ATOM 5454 C C . LEU A 1 676 ? 5.368 17.427 -69.097 1.00 90.19 676 LEU A C 1
ATOM 5456 O O . LEU A 1 676 ? 4.991 17.395 -67.929 1.00 90.19 676 LEU A O 1
ATOM 5460 N N . GLN A 1 677 ? 4.514 17.430 -70.122 1.00 91.88 677 GLN A N 1
ATOM 5461 C CA . GLN A 1 677 ? 3.057 17.347 -69.966 1.00 91.88 677 GLN A CA 1
ATOM 5462 C C . GLN A 1 677 ? 2.643 16.040 -69.276 1.00 91.88 677 GLN A C 1
ATOM 5464 O O . GLN A 1 677 ? 1.896 16.073 -68.302 1.00 91.88 677 GLN A O 1
ATOM 5469 N N . SER A 1 678 ? 3.221 14.907 -69.688 1.00 91.56 678 SER A N 1
ATOM 5470 C CA . SER A 1 678 ? 3.026 13.611 -69.016 1.00 91.56 678 SER A CA 1
ATOM 5471 C C . SER A 1 678 ? 3.452 13.640 -67.537 1.00 91.56 678 SER A C 1
ATOM 5473 O O . SER A 1 678 ? 2.809 13.030 -66.685 1.00 91.56 678 SER A O 1
ATOM 5475 N N . LYS A 1 679 ? 4.527 14.373 -67.206 1.00 93.81 679 LYS A N 1
ATOM 5476 C CA . LYS A 1 679 ? 5.005 14.523 -65.822 1.00 93.81 679 LYS A CA 1
ATOM 5477 C C . LYS A 1 679 ? 4.117 15.444 -64.978 1.00 93.81 679 LYS A C 1
ATOM 5479 O O . LYS A 1 679 ? 4.000 15.199 -63.780 1.00 93.81 679 LYS A O 1
ATOM 5484 N N . ILE A 1 680 ? 3.512 16.468 -65.584 1.00 89.62 680 ILE A N 1
ATOM 5485 C CA . ILE A 1 680 ? 2.530 17.353 -64.940 1.00 89.62 680 ILE A CA 1
ATOM 5486 C C . ILE A 1 680 ? 1.259 16.561 -64.617 1.00 89.62 680 ILE A C 1
ATOM 5488 O O . ILE A 1 680 ? 0.886 16.509 -63.451 1.00 89.62 680 ILE A O 1
ATOM 5492 N N . HIS A 1 681 ? 0.694 15.843 -65.591 1.00 93.44 681 HIS A N 1
ATOM 5493 C CA . HIS A 1 681 ? -0.530 15.054 -65.406 1.00 93.44 681 HIS A CA 1
ATOM 5494 C C . HIS A 1 681 ? -0.410 14.032 -64.261 1.00 93.44 681 HIS A C 1
ATOM 5496 O O . HIS A 1 681 ? -1.273 13.975 -63.393 1.00 93.44 681 HIS A O 1
ATOM 5502 N N . PHE A 1 682 ? 0.714 13.309 -64.168 1.00 93.44 682 PHE A N 1
ATOM 5503 C CA . PHE A 1 682 ? 0.971 12.395 -63.046 1.00 93.44 682 PHE A CA 1
ATOM 5504 C C . PHE A 1 682 ? 1.004 13.100 -61.672 1.00 93.44 682 PHE A C 1
ATOM 5506 O O . PHE A 1 682 ? 0.628 12.512 -60.656 1.00 93.44 682 PHE A O 1
ATOM 5513 N N . LEU A 1 683 ? 1.486 14.346 -61.610 1.00 91.31 683 LEU A N 1
ATOM 5514 C CA . LEU A 1 683 ? 1.504 15.138 -60.375 1.00 91.31 683 LEU A CA 1
ATOM 5515 C C . LEU A 1 683 ? 0.117 15.705 -60.040 1.00 91.31 683 LEU A C 1
ATOM 5517 O O . LEU A 1 683 ? -0.210 15.801 -58.860 1.00 91.31 683 LEU A O 1
ATOM 5521 N N . GLU A 1 684 ? -0.696 16.025 -61.048 1.00 92.75 684 GLU A N 1
ATOM 5522 C CA . GLU A 1 684 ? -2.104 16.408 -60.893 1.00 92.75 684 GLU A CA 1
ATOM 5523 C C . GLU A 1 684 ? -2.927 15.230 -60.340 1.00 92.75 684 GLU A C 1
ATOM 5525 O O . GLU A 1 684 ? -3.569 15.385 -59.301 1.00 92.75 684 GLU A O 1
ATOM 5530 N N . ASP A 1 685 ? -2.794 14.030 -60.919 1.00 93.56 685 ASP A N 1
ATOM 5531 C CA . ASP A 1 685 ? -3.428 12.796 -60.422 1.00 93.56 685 ASP A CA 1
ATOM 5532 C C . ASP A 1 685 ? -3.009 12.483 -58.972 1.00 93.56 685 ASP A C 1
ATOM 5534 O O . ASP A 1 685 ? -3.836 12.155 -58.114 1.00 93.56 685 ASP A O 1
ATOM 5538 N N . SER A 1 686 ? -1.709 12.616 -58.675 1.00 92.75 686 SER A N 1
ATOM 5539 C CA . SER A 1 686 ? -1.153 12.395 -57.332 1.00 92.75 686 SER A CA 1
ATOM 5540 C C . SER A 1 686 ? -1.694 13.401 -56.308 1.00 92.75 686 SER A C 1
ATOM 5542 O O . SER A 1 686 ? -1.950 13.039 -55.157 1.00 92.75 686 SER A O 1
ATOM 5544 N N . LEU A 1 687 ? -1.881 14.660 -56.718 1.00 91.75 687 LEU A N 1
ATOM 5545 C CA . LEU A 1 687 ? -2.451 15.716 -55.884 1.00 91.75 687 LEU A CA 1
ATOM 5546 C C . LEU A 1 687 ? -3.948 15.487 -55.643 1.00 91.75 687 LEU A C 1
ATOM 5548 O O . LEU A 1 687 ? -4.388 15.571 -54.498 1.00 91.75 687 LEU A O 1
ATOM 5552 N N . GLU A 1 688 ? -4.715 15.131 -56.678 1.00 94.56 688 GLU A N 1
ATOM 5553 C CA . GLU A 1 688 ? -6.143 14.818 -56.545 1.00 94.56 688 GLU A CA 1
ATOM 5554 C C . GLU A 1 688 ? -6.363 13.615 -55.612 1.00 94.56 688 GLU A C 1
ATOM 5556 O O . GLU A 1 688 ? -7.273 13.624 -54.781 1.00 94.56 688 GLU A O 1
ATOM 5561 N N . ASN A 1 689 ? -5.502 12.594 -55.688 1.00 93.25 689 ASN A N 1
ATOM 5562 C CA . ASN A 1 689 ? -5.569 11.436 -54.795 1.00 93.25 689 ASN A CA 1
ATOM 5563 C C . ASN A 1 689 ? -5.251 11.800 -53.329 1.00 93.25 689 ASN A C 1
ATOM 5565 O O . ASN A 1 689 ? -5.943 11.350 -52.416 1.00 93.25 689 ASN A O 1
ATOM 5569 N N . CYS A 1 690 ? -4.268 12.678 -53.105 1.00 92.00 690 CYS A N 1
ATOM 5570 C CA . CYS A 1 690 ? -3.949 13.223 -51.782 1.00 92.00 690 CYS A CA 1
ATOM 5571 C C . CYS A 1 690 ? -5.101 14.075 -51.209 1.00 92.00 690 CYS A C 1
ATOM 5573 O O . CYS A 1 690 ? -5.445 13.954 -50.030 1.00 92.00 690 CYS A O 1
ATOM 5575 N N . ASP A 1 691 ? -5.758 14.901 -52.032 1.00 90.12 691 ASP A N 1
ATOM 5576 C CA . ASP A 1 691 ? -6.904 15.701 -51.585 1.00 90.12 691 ASP A CA 1
ATOM 5577 C C . ASP A 1 691 ? -8.157 14.847 -51.301 1.00 90.12 691 ASP A C 1
ATOM 5579 O O . ASP A 1 691 ? -8.906 15.166 -50.372 1.00 90.12 691 ASP A O 1
ATOM 5583 N N . LYS A 1 692 ? -8.349 13.716 -52.000 1.00 94.19 692 LYS A N 1
ATOM 5584 C CA . LYS A 1 692 ? -9.374 12.703 -51.664 1.00 94.19 692 LYS A CA 1
ATOM 5585 C C . LYS A 1 692 ? -9.135 12.088 -50.281 1.00 94.19 692 LYS A C 1
ATOM 5587 O O . LYS A 1 692 ? -10.042 12.105 -49.448 1.00 94.19 692 LYS A O 1
ATOM 5592 N N . GLU A 1 693 ? -7.918 11.620 -49.996 1.00 93.94 693 GLU A N 1
ATOM 5593 C CA . GLU A 1 693 ? -7.545 11.068 -48.681 1.00 93.94 693 GLU A CA 1
ATOM 5594 C C . GLU A 1 693 ? -7.735 12.105 -47.555 1.00 93.94 693 GLU A C 1
ATOM 5596 O O . GLU A 1 693 ? -8.364 11.841 -46.528 1.00 93.94 693 GLU A O 1
ATOM 5601 N N . LYS A 1 694 ? -7.290 13.341 -47.789 1.00 92.12 694 LYS A N 1
ATOM 5602 C CA . LYS A 1 694 ? -7.473 14.498 -46.898 1.00 92.12 694 LYS A CA 1
ATOM 5603 C C . LYS A 1 694 ? -8.940 14.896 -46.689 1.00 92.12 694 LYS A C 1
ATOM 5605 O O . LYS A 1 694 ? -9.243 15.538 -45.680 1.00 92.12 694 LYS A O 1
ATOM 5610 N N . CYS A 1 695 ? -9.855 14.546 -47.594 1.00 94.06 695 CYS A N 1
ATOM 5611 C CA . CYS A 1 695 ? -11.296 14.706 -47.380 1.00 94.06 695 CYS A CA 1
ATOM 5612 C C . CYS A 1 695 ? -11.867 13.558 -46.538 1.00 94.06 695 CYS A C 1
ATOM 5614 O O . CYS A 1 695 ? -12.501 13.837 -45.519 1.00 94.06 695 CYS A O 1
ATOM 5616 N N . TYR A 1 696 ? -11.532 12.305 -46.857 1.00 95.69 696 TYR A N 1
ATOM 5617 C CA . TYR A 1 696 ? -11.892 11.135 -46.045 1.00 95.69 696 TYR A CA 1
ATOM 5618 C C . TYR A 1 696 ? -11.469 11.295 -44.571 1.00 95.69 696 TYR A C 1
ATOM 5620 O O . TYR A 1 696 ? -12.279 11.126 -43.662 1.00 95.69 696 TYR A O 1
ATOM 5628 N N . LEU A 1 697 ? -10.235 11.745 -44.311 1.00 92.81 697 LEU A N 1
ATOM 5629 C CA . LEU A 1 697 ? -9.735 11.979 -42.948 1.00 92.81 697 LEU A CA 1
ATOM 5630 C C . LEU A 1 697 ? -10.476 13.105 -42.196 1.00 92.81 697 LEU A C 1
ATOM 5632 O O . LEU A 1 697 ? -10.540 13.081 -40.964 1.00 92.81 697 LEU A O 1
ATOM 5636 N N . LYS A 1 698 ? -11.066 14.089 -42.895 1.00 91.81 698 LYS A N 1
ATOM 5637 C CA . LYS A 1 698 ? -11.941 15.099 -42.264 1.00 91.81 698 LYS A CA 1
ATOM 5638 C C . LYS A 1 698 ? -13.292 14.500 -41.889 1.00 91.81 698 LYS A C 1
ATOM 5640 O O . LYS A 1 698 ? -13.779 14.768 -40.792 1.00 91.81 698 LYS A O 1
ATOM 5645 N N . GLU A 1 699 ? -13.887 13.714 -42.781 1.00 93.44 699 GLU A N 1
ATOM 5646 C CA . GLU A 1 699 ? -15.176 13.055 -42.553 1.00 93.44 699 GLU A CA 1
ATOM 5647 C C . GLU A 1 699 ? -15.077 12.056 -41.395 1.00 93.44 699 GLU A C 1
ATOM 5649 O O . GLU A 1 699 ? -15.884 12.112 -40.466 1.00 93.44 699 GLU A O 1
ATOM 5654 N N . GLU A 1 700 ? -14.017 11.246 -41.366 1.00 95.12 700 GLU A N 1
ATOM 5655 C CA . GLU A 1 700 ? -13.733 10.301 -40.284 1.00 95.12 700 GLU A CA 1
ATOM 5656 C C . GLU A 1 700 ? -13.481 11.014 -38.943 1.00 95.12 700 GLU A C 1
ATOM 5658 O O . GLU A 1 700 ? -14.031 10.623 -37.910 1.00 95.12 700 GLU A O 1
ATOM 5663 N N . LYS A 1 701 ? -12.755 12.143 -38.944 1.00 91.12 701 LYS A N 1
ATOM 5664 C CA . LYS A 1 701 ? -12.616 12.994 -37.750 1.00 91.12 701 LYS A CA 1
ATOM 5665 C C . LYS A 1 701 ? -13.973 13.504 -37.248 1.00 91.12 701 LYS A C 1
ATOM 5667 O O . LYS A 1 701 ? -14.203 13.523 -36.036 1.00 91.12 701 LYS A O 1
ATOM 5672 N N . VAL A 1 702 ? -14.873 13.926 -38.139 1.00 94.75 702 VAL A N 1
ATOM 5673 C CA . VAL A 1 702 ? -16.228 14.373 -37.767 1.00 94.75 702 VAL A CA 1
ATOM 5674 C C . VAL A 1 702 ? -17.064 13.204 -37.234 1.00 94.75 702 VAL A C 1
ATOM 5676 O O . VAL A 1 702 ? -17.740 13.369 -36.215 1.00 94.75 702 VAL A O 1
ATOM 5679 N N . ARG A 1 703 ? -16.963 12.016 -37.846 1.00 97.06 703 ARG A N 1
ATOM 5680 C CA . ARG A 1 703 ? -17.619 10.779 -37.393 1.00 97.06 703 ARG A CA 1
ATOM 5681 C C . ARG A 1 703 ? -17.210 10.426 -35.960 1.00 97.06 703 ARG A C 1
ATOM 5683 O O . ARG A 1 703 ? -18.077 10.343 -35.091 1.00 97.06 703 ARG A O 1
ATOM 5690 N N . LEU A 1 704 ? -15.906 10.334 -35.696 1.00 93.00 704 LEU A N 1
ATOM 5691 C CA . LEU A 1 704 ? -15.344 10.046 -34.370 1.00 93.00 704 LEU A CA 1
ATOM 5692 C C . LEU A 1 704 ? -15.688 11.132 -33.336 1.00 93.00 704 LEU A C 1
ATOM 5694 O O . LEU A 1 704 ? -15.999 10.822 -32.188 1.00 93.00 704 LEU A O 1
ATOM 5698 N N . THR A 1 705 ? -15.702 12.410 -33.732 1.00 92.12 705 THR A N 1
ATOM 5699 C CA . THR A 1 705 ? -16.109 13.514 -32.838 1.00 92.12 705 THR A CA 1
ATOM 5700 C C . THR A 1 705 ? -17.582 13.393 -32.427 1.00 92.12 705 THR A C 1
ATOM 5702 O O . THR A 1 705 ? -17.929 13.630 -31.268 1.00 92.12 705 THR A O 1
ATOM 5705 N N . LYS A 1 706 ? -18.460 12.988 -33.355 1.00 93.38 706 LYS A N 1
ATOM 5706 C CA . LYS A 1 706 ? -19.881 12.740 -33.075 1.00 93.38 706 LYS A CA 1
ATOM 5707 C C . LYS A 1 706 ? -20.073 11.518 -32.172 1.00 93.38 706 LYS A C 1
ATOM 5709 O O . LYS A 1 706 ? -20.844 11.594 -31.221 1.00 93.38 706 LYS A O 1
ATOM 5714 N N . GLU A 1 707 ? -19.342 10.437 -32.430 1.00 93.94 707 GLU A N 1
ATOM 5715 C CA . GLU A 1 707 ? -19.352 9.204 -31.631 1.00 93.94 707 GLU A CA 1
ATOM 5716 C C . GLU A 1 707 ? -18.915 9.462 -30.176 1.00 93.94 707 GLU A C 1
ATOM 5718 O O . GLU A 1 707 ? -19.632 9.105 -29.241 1.00 93.94 707 GLU A O 1
ATOM 5723 N N . LEU A 1 708 ? -17.823 10.209 -29.973 1.00 92.88 708 LEU A N 1
ATOM 5724 C CA . LEU A 1 708 ? -17.390 10.669 -28.647 1.00 92.88 708 LEU A CA 1
ATOM 5725 C C . LEU A 1 708 ? -18.452 11.530 -27.942 1.00 92.88 708 LEU A C 1
ATOM 5727 O O . LEU A 1 708 ? -18.657 11.383 -26.738 1.00 92.88 708 LEU A O 1
ATOM 5731 N N . SER A 1 709 ? -19.153 12.404 -28.672 1.00 92.94 709 SER A N 1
ATOM 5732 C CA . SER A 1 709 ? -20.240 13.223 -28.114 1.00 92.94 709 SER A CA 1
ATOM 5733 C C . SER A 1 709 ? -21.427 12.369 -27.643 1.00 92.94 709 SER A C 1
ATOM 5735 O O . SER A 1 709 ? -21.955 12.587 -26.548 1.00 92.94 709 SER A O 1
ATOM 5737 N N . CYS A 1 710 ? -21.797 11.336 -28.411 1.00 94.06 710 CYS A N 1
ATOM 5738 C CA . CYS A 1 710 ? -22.806 10.355 -28.010 1.00 94.06 710 CYS A CA 1
ATOM 5739 C C . CYS A 1 710 ? -22.393 9.615 -26.727 1.00 94.06 710 CYS A C 1
ATOM 5741 O O . CYS A 1 710 ? -23.135 9.666 -25.744 1.00 94.06 710 CYS A O 1
ATOM 5743 N N . LEU A 1 711 ? -21.185 9.040 -26.680 1.00 92.50 711 LEU A N 1
ATOM 5744 C CA . LEU A 1 711 ? -20.669 8.322 -25.504 1.00 92.50 711 LEU A CA 1
ATOM 5745 C C . LEU A 1 711 ? -20.589 9.213 -24.249 1.00 92.50 711 LEU A C 1
ATOM 5747 O O . LEU A 1 711 ? -20.904 8.773 -23.142 1.00 92.50 711 LEU A O 1
ATOM 5751 N N . VAL A 1 712 ? -20.224 10.491 -24.401 1.00 93.94 712 VAL A N 1
ATOM 5752 C CA . VAL A 1 712 ? -20.253 11.470 -23.299 1.00 93.94 712 VAL A CA 1
ATOM 5753 C C . VAL A 1 712 ? -21.682 11.715 -22.801 1.00 93.94 712 VAL A C 1
ATOM 5755 O O . VAL A 1 712 ? -21.886 11.817 -21.589 1.00 93.94 712 VAL A O 1
ATOM 5758 N N . SER A 1 713 ? -22.675 11.773 -23.694 1.00 92.00 713 SER A N 1
ATOM 5759 C CA . SER A 1 713 ? -24.083 11.929 -23.304 1.00 92.00 713 SER A CA 1
ATOM 5760 C C . SER A 1 713 ? -24.633 10.693 -22.576 1.00 92.00 713 SER A C 1
ATOM 5762 O O . SER A 1 713 ? -25.291 10.840 -21.545 1.00 92.00 713 SER A O 1
ATOM 5764 N N . GLU A 1 714 ? -24.280 9.483 -23.020 1.00 93.50 714 GLU A N 1
ATOM 5765 C CA . GLU A 1 714 ? -24.669 8.225 -22.369 1.00 93.50 714 GLU A CA 1
ATOM 5766 C C . GLU A 1 714 ? -24.022 8.079 -20.990 1.00 93.50 714 GLU A C 1
ATOM 5768 O O . GLU A 1 714 ? -24.713 7.809 -20.008 1.00 93.50 714 GLU A O 1
ATOM 5773 N N . ARG A 1 715 ? -22.720 8.369 -20.872 1.00 91.81 715 ARG A N 1
ATOM 5774 C CA . ARG A 1 715 ? -22.013 8.421 -19.584 1.00 91.81 715 ARG A CA 1
ATOM 5775 C C . ARG A 1 715 ? -22.688 9.388 -18.605 1.00 91.81 715 ARG A C 1
ATOM 5777 O O . ARG A 1 715 ? -22.832 9.065 -17.428 1.00 91.81 715 ARG A O 1
ATOM 5784 N N . ASN A 1 716 ? -23.109 10.565 -19.073 1.00 92.38 716 ASN A N 1
ATOM 5785 C CA . ASN A 1 716 ? -23.807 11.544 -18.234 1.00 92.38 716 ASN A CA 1
ATOM 5786 C C . ASN A 1 716 ? -25.207 11.049 -17.812 1.00 92.38 716 ASN A C 1
ATOM 5788 O O . ASN A 1 716 ? -25.608 11.268 -16.670 1.00 92.38 716 ASN A O 1
ATOM 5792 N N . LYS A 1 717 ? -25.925 10.342 -18.696 1.00 94.81 717 LYS A N 1
ATOM 5793 C CA . LYS A 1 717 ? -27.214 9.699 -18.388 1.00 94.81 717 LYS A CA 1
ATOM 5794 C C . LYS A 1 717 ? -27.057 8.597 -17.334 1.00 94.81 717 LYS A C 1
ATOM 5796 O O . LYS A 1 717 ? -27.784 8.608 -16.345 1.00 94.81 717 LYS A O 1
ATOM 5801 N N . ILE A 1 718 ? -26.059 7.723 -17.484 1.00 92.81 718 ILE A N 1
ATOM 5802 C CA . ILE A 1 718 ? -25.729 6.664 -16.515 1.00 92.81 718 ILE A CA 1
ATOM 5803 C C . ILE A 1 718 ? -25.334 7.263 -15.155 1.00 92.81 718 ILE A C 1
ATOM 5805 O O . ILE A 1 718 ? -25.736 6.743 -14.118 1.00 92.81 718 ILE A O 1
ATOM 5809 N N . ALA A 1 719 ? -24.598 8.381 -15.131 1.00 90.44 719 ALA A N 1
ATOM 5810 C CA . ALA A 1 719 ? -24.266 9.078 -13.886 1.00 90.44 719 ALA A CA 1
ATOM 5811 C C . ALA A 1 719 ? -25.519 9.622 -13.166 1.00 90.44 719 ALA A C 1
ATOM 5813 O O . ALA A 1 719 ? -25.659 9.435 -11.958 1.00 90.44 719 ALA A O 1
ATOM 5814 N N . ALA A 1 720 ? -26.459 10.225 -13.903 1.00 92.31 720 ALA A N 1
ATOM 5815 C CA . ALA A 1 720 ? -27.726 10.695 -13.340 1.00 92.31 720 ALA A CA 1
ATOM 5816 C C . ALA A 1 720 ? -28.609 9.536 -12.834 1.00 92.31 720 ALA A C 1
ATOM 5818 O O . ALA A 1 720 ? -29.183 9.622 -11.747 1.00 92.31 720 ALA A O 1
ATOM 5819 N N . GLU A 1 721 ? -28.682 8.429 -13.578 1.00 94.44 721 GLU A N 1
ATOM 5820 C CA . GLU A 1 721 ? -29.386 7.209 -13.159 1.00 94.44 721 GLU A CA 1
ATOM 5821 C C . GLU A 1 721 ? -28.764 6.603 -11.891 1.00 94.44 721 GLU A C 1
ATOM 5823 O O . GLU A 1 721 ? -29.487 6.244 -10.960 1.00 94.44 721 GLU A O 1
ATOM 5828 N N . LEU A 1 722 ? -27.431 6.572 -11.795 1.00 91.75 722 LEU A N 1
ATOM 5829 C CA . LEU A 1 722 ? -26.705 6.117 -10.610 1.00 91.75 722 LEU A CA 1
ATOM 5830 C C . LEU A 1 722 ? -27.013 6.976 -9.370 1.00 91.75 722 LEU A C 1
ATOM 5832 O O . LEU A 1 722 ? -27.197 6.428 -8.281 1.00 91.75 722 LEU A O 1
ATOM 5836 N N . ASP A 1 723 ? -27.108 8.299 -9.506 1.00 92.81 723 ASP A N 1
ATOM 5837 C CA . ASP A 1 723 ? -27.450 9.181 -8.382 1.00 92.81 723 ASP A CA 1
ATOM 5838 C C . ASP A 1 723 ? -28.927 9.059 -7.961 1.00 92.81 723 ASP A C 1
ATOM 5840 O O . ASP A 1 723 ? -29.228 9.066 -6.762 1.00 92.81 723 ASP A O 1
ATOM 5844 N N . VAL A 1 724 ? -29.846 8.819 -8.906 1.00 93.00 724 VAL A N 1
ATOM 5845 C CA . VAL A 1 724 ? -31.235 8.431 -8.592 1.00 93.00 724 VAL A CA 1
ATOM 5846 C C . VAL A 1 724 ? -31.274 7.097 -7.836 1.00 93.00 724 VAL A C 1
ATOM 5848 O O . VAL A 1 724 ? -31.998 6.984 -6.842 1.00 93.00 724 VAL A O 1
ATOM 5851 N N . MET A 1 725 ? -30.467 6.108 -8.234 1.00 91.56 725 MET A N 1
ATOM 5852 C CA . MET A 1 725 ? -30.377 4.822 -7.534 1.00 91.56 725 MET A CA 1
ATOM 5853 C C . MET A 1 725 ? -29.813 4.968 -6.113 1.00 91.56 725 MET A C 1
ATOM 5855 O O . MET A 1 725 ? -30.402 4.411 -5.188 1.00 91.56 725 MET A O 1
ATOM 5859 N N . LYS A 1 726 ? -28.774 5.788 -5.888 1.00 91.12 726 LYS A N 1
ATOM 5860 C CA . LYS A 1 726 ? -28.286 6.127 -4.530 1.00 91.12 726 LYS A CA 1
ATOM 5861 C C . LYS A 1 726 ? -29.378 6.772 -3.668 1.00 91.12 726 LYS A C 1
ATOM 5863 O O . LYS A 1 726 ? -29.504 6.456 -2.483 1.00 91.12 726 LYS A O 1
ATOM 5868 N N . CYS A 1 727 ? -30.198 7.652 -4.248 1.00 90.69 727 CYS A N 1
ATOM 5869 C CA . CYS A 1 727 ? -31.324 8.264 -3.540 1.00 90.69 727 CYS A CA 1
ATOM 5870 C C . CYS A 1 727 ? -32.408 7.234 -3.173 1.00 90.69 727 CYS A C 1
ATOM 5872 O O . CYS A 1 727 ? -32.950 7.284 -2.064 1.00 90.69 727 CYS A O 1
ATOM 5874 N N . GLN A 1 728 ? -32.700 6.269 -4.055 1.00 91.50 728 GLN A N 1
ATOM 5875 C CA . GLN A 1 728 ? -33.591 5.152 -3.723 1.00 91.50 728 GLN A CA 1
ATOM 5876 C C . GLN A 1 728 ? -33.000 4.255 -2.631 1.00 91.50 728 GLN A C 1
ATOM 5878 O O . GLN A 1 728 ? -33.710 3.922 -1.685 1.00 91.50 728 GLN A O 1
ATOM 5883 N N . GLU A 1 729 ? -31.716 3.911 -2.722 1.00 90.69 729 GLU A N 1
ATOM 5884 C CA . GLU A 1 729 ? -31.008 3.067 -1.757 1.00 90.69 729 GLU A CA 1
ATOM 5885 C C . GLU A 1 729 ? -31.014 3.693 -0.351 1.00 90.69 729 GLU A C 1
ATOM 5887 O O . GLU A 1 729 ? -31.381 3.032 0.622 1.00 90.69 729 GLU A O 1
ATOM 5892 N N . LYS A 1 730 ? -30.731 5.002 -0.241 1.00 90.25 730 LYS A N 1
ATOM 5893 C CA . LYS A 1 730 ? -30.849 5.752 1.021 1.00 90.25 730 LYS A CA 1
ATOM 5894 C C . LYS A 1 730 ? -32.273 5.695 1.582 1.00 90.25 730 LYS A C 1
ATOM 5896 O O . LYS A 1 730 ? -32.448 5.374 2.755 1.00 90.25 730 LYS A O 1
ATOM 5901 N N . ARG A 1 731 ? -33.294 5.937 0.748 1.00 92.00 731 ARG A N 1
ATOM 5902 C CA . ARG A 1 731 ? -34.712 5.869 1.152 1.00 92.00 731 ARG A CA 1
ATOM 5903 C C . ARG A 1 731 ? -35.137 4.455 1.573 1.00 92.00 731 ARG A C 1
ATOM 5905 O O . ARG A 1 731 ? -35.989 4.311 2.448 1.00 92.00 731 ARG A O 1
ATOM 5912 N N . LEU A 1 732 ? -34.564 3.416 0.964 1.00 89.81 732 LEU A N 1
ATOM 5913 C CA . LEU A 1 732 ? -34.793 2.024 1.350 1.00 89.81 732 LEU A CA 1
ATOM 5914 C C . LEU A 1 732 ? -34.117 1.697 2.685 1.00 89.81 732 LEU A C 1
ATOM 5916 O O . LEU A 1 732 ? -34.786 1.128 3.539 1.00 89.81 732 LEU A O 1
ATOM 5920 N N . ARG A 1 733 ? -32.874 2.139 2.929 1.00 91.75 733 ARG A N 1
ATOM 5921 C CA . ARG A 1 733 ? -32.213 2.009 4.244 1.00 91.75 733 ARG A CA 1
ATOM 5922 C C . ARG A 1 733 ? -32.966 2.760 5.352 1.00 91.75 733 ARG A C 1
ATOM 5924 O O . ARG A 1 733 ? -33.228 2.192 6.405 1.00 91.75 733 ARG A O 1
ATOM 5931 N N . GLU A 1 734 ? -33.432 3.983 5.095 1.00 93.06 734 GLU A N 1
ATOM 5932 C CA . GLU A 1 734 ? -34.294 4.737 6.028 1.00 93.06 734 GLU A CA 1
ATOM 5933 C C . GLU A 1 734 ? -35.650 4.060 6.304 1.00 93.06 734 GLU A C 1
ATOM 5935 O O . GLU A 1 734 ? -36.261 4.302 7.347 1.00 93.06 734 GLU A O 1
ATOM 5940 N N . ARG A 1 735 ? -36.147 3.235 5.373 1.00 92.50 735 ARG A N 1
ATOM 5941 C CA . ARG A 1 735 ? -37.361 2.427 5.551 1.00 92.50 735 ARG A CA 1
ATOM 5942 C C . ARG A 1 735 ? -37.071 1.096 6.250 1.00 92.50 735 ARG A C 1
ATOM 5944 O O . ARG A 1 735 ? -37.915 0.668 7.028 1.00 92.50 735 ARG A O 1
ATOM 5951 N N . LEU A 1 736 ? -35.908 0.486 6.013 1.00 90.81 736 LEU A N 1
ATOM 5952 C CA . LEU A 1 736 ? -35.438 -0.720 6.699 1.00 90.81 736 LEU A CA 1
ATOM 5953 C C . LEU A 1 736 ? -35.370 -0.468 8.210 1.00 90.81 736 LEU A C 1
ATOM 5955 O O . LEU A 1 736 ? -36.109 -1.106 8.948 1.00 90.81 736 LEU A O 1
ATOM 5959 N N . ILE A 1 737 ? -34.660 0.588 8.624 1.00 93.25 737 ILE A N 1
ATOM 5960 C CA . ILE A 1 737 ? -34.511 1.003 10.033 1.00 93.25 737 ILE A CA 1
ATOM 5961 C C . ILE A 1 737 ? -35.872 1.239 10.707 1.00 93.25 737 ILE A C 1
ATOM 5963 O O . ILE A 1 737 ? -36.068 0.924 11.880 1.00 93.25 737 ILE A O 1
ATOM 5967 N N . LYS A 1 738 ? -36.857 1.767 9.968 1.00 91.12 738 LYS A N 1
ATOM 5968 C CA . LYS A 1 738 ? -38.230 1.946 10.474 1.00 91.12 738 LYS A CA 1
ATOM 5969 C C . LYS A 1 738 ? -38.982 0.625 10.631 1.00 91.12 738 LYS A C 1
ATOM 5971 O O . LYS A 1 738 ? -39.772 0.515 11.558 1.00 91.12 738 LYS A O 1
ATOM 5976 N N . VAL A 1 739 ? -38.751 -0.356 9.757 1.00 90.44 739 VAL A N 1
ATOM 5977 C CA . VAL A 1 739 ? -39.326 -1.703 9.889 1.00 90.44 739 VAL A CA 1
ATOM 5978 C C . VAL A 1 739 ? -38.652 -2.460 11.034 1.00 90.44 739 VAL A C 1
ATOM 5980 O O . VAL A 1 739 ? -39.361 -3.002 11.876 1.00 90.44 739 VAL A O 1
ATOM 5983 N N . GLU A 1 740 ? -37.322 -2.423 11.126 1.00 90.56 740 GLU A N 1
ATOM 5984 C CA . GLU A 1 740 ? -36.521 -3.030 12.200 1.00 90.56 740 GLU A CA 1
ATOM 5985 C C . GLU A 1 740 ? -36.969 -2.506 13.574 1.00 90.56 740 GLU A C 1
ATOM 5987 O O . GLU A 1 740 ? -37.441 -3.282 14.402 1.00 90.56 740 GLU A O 1
ATOM 5992 N N . THR A 1 741 ? -37.004 -1.183 13.766 1.00 90.31 741 THR A N 1
ATOM 5993 C CA . THR A 1 741 ? -37.463 -0.571 15.031 1.00 90.31 741 THR A CA 1
ATOM 5994 C C . THR A 1 741 ? -38.962 -0.734 15.324 1.00 90.31 741 THR A C 1
ATOM 5996 O O . THR A 1 741 ? -39.384 -0.524 16.464 1.00 90.31 741 THR A O 1
ATOM 5999 N N . THR A 1 742 ? -39.798 -1.114 14.345 1.00 89.81 742 THR A N 1
ATOM 6000 C CA . THR A 1 742 ? -41.164 -1.603 14.631 1.00 89.81 742 THR A CA 1
ATOM 6001 C C . THR A 1 742 ? -41.190 -3.086 14.984 1.00 89.81 742 THR A C 1
ATOM 6003 O O . THR A 1 742 ? -41.942 -3.466 15.878 1.00 89.81 742 THR A O 1
ATOM 6006 N N . LEU A 1 743 ? -40.355 -3.906 14.341 1.00 90.50 743 LEU A N 1
ATOM 6007 C CA . LEU A 1 743 ? -40.267 -5.344 14.576 1.00 90.50 743 LEU A CA 1
ATOM 6008 C C . LEU A 1 743 ? -39.750 -5.634 15.990 1.00 90.50 743 LEU A C 1
ATOM 6010 O O . LEU A 1 743 ? -40.360 -6.426 16.703 1.00 90.50 743 LEU A O 1
ATOM 6014 N N . GLU A 1 744 ? -38.705 -4.926 16.424 1.00 89.56 744 GLU A N 1
ATOM 6015 C CA . GLU A 1 744 ? -38.181 -4.950 17.797 1.00 89.56 744 GLU A CA 1
ATOM 6016 C C . GLU A 1 744 ? -39.283 -4.655 18.824 1.00 89.56 744 GLU A C 1
ATOM 6018 O O . GLU A 1 744 ? -39.473 -5.420 19.768 1.00 89.56 744 GLU A O 1
ATOM 6023 N N . LYS A 1 745 ? -40.083 -3.602 18.598 1.00 91.31 745 LYS A N 1
ATOM 6024 C CA . LYS A 1 745 ? -41.206 -3.237 19.478 1.00 91.31 745 LYS A CA 1
ATOM 6025 C C . LYS A 1 745 ? -42.298 -4.303 19.509 1.00 91.31 745 LYS A C 1
ATOM 6027 O O . LYS A 1 745 ? -42.797 -4.612 20.586 1.00 91.31 745 LYS A O 1
ATOM 6032 N N . THR A 1 746 ? -42.649 -4.895 18.366 1.00 87.50 746 THR A N 1
ATOM 6033 C CA . THR A 1 746 ? -43.617 -6.005 18.336 1.00 87.50 746 THR A CA 1
ATOM 6034 C C . THR A 1 746 ? -43.065 -7.292 18.949 1.00 87.50 746 THR A C 1
ATOM 6036 O O . THR A 1 746 ? -43.832 -8.055 19.525 1.00 87.50 746 THR A O 1
ATOM 6039 N N . SER A 1 747 ? -41.750 -7.524 18.876 1.00 86.69 747 SER A N 1
ATOM 6040 C CA . SER A 1 747 ? -41.077 -8.665 19.508 1.00 86.69 747 SER A CA 1
ATOM 6041 C C . SER A 1 747 ? -41.080 -8.528 21.033 1.00 86.69 747 SER A C 1
ATOM 6043 O O . SER A 1 747 ? -41.433 -9.473 21.737 1.00 86.69 747 SER A O 1
ATOM 6045 N N . LEU A 1 748 ? -40.796 -7.322 21.541 1.00 89.62 748 LEU A N 1
ATOM 6046 C CA . LEU A 1 748 ? -40.915 -6.991 22.961 1.00 89.62 748 LEU A CA 1
ATOM 6047 C C . LEU A 1 748 ? -42.358 -7.193 23.452 1.00 89.62 748 LEU A C 1
ATOM 6049 O O . LEU A 1 748 ? -42.581 -7.977 24.367 1.00 89.62 748 LEU A O 1
ATOM 6053 N N . GLN A 1 749 ? -43.347 -6.620 22.756 1.00 86.38 749 GLN A N 1
ATOM 6054 C CA . GLN A 1 749 ? -44.768 -6.815 23.078 1.00 86.38 749 GLN A CA 1
ATOM 6055 C C . GLN A 1 749 ? -45.207 -8.289 23.024 1.00 86.38 749 GLN A C 1
ATOM 6057 O O . GLN A 1 749 ? -46.035 -8.715 23.826 1.00 86.38 749 GLN A O 1
ATOM 6062 N N . PHE A 1 750 ? -44.658 -9.088 22.104 1.00 86.88 750 PHE A N 1
ATOM 6063 C CA . PHE A 1 750 ? -44.930 -10.525 22.049 1.00 86.88 750 PHE A CA 1
ATOM 6064 C C . PHE A 1 750 ? -44.344 -11.258 23.266 1.00 86.88 750 PHE A C 1
ATOM 6066 O O . PHE A 1 750 ? -45.032 -12.088 23.861 1.00 86.88 750 PHE A O 1
ATOM 6073 N N . SER A 1 751 ? -43.122 -10.907 23.681 1.00 86.00 751 SER A N 1
ATOM 6074 C CA . SER A 1 751 ? -42.498 -11.404 24.914 1.00 86.00 751 SER A CA 1
ATOM 6075 C C . SER A 1 751 ? -43.311 -11.018 26.158 1.00 86.00 751 SER A C 1
ATOM 6077 O O . SER A 1 751 ? -43.578 -11.872 27.007 1.00 86.00 751 SER A O 1
ATOM 6079 N N . ASP A 1 752 ? -43.787 -9.772 26.237 1.00 86.81 752 ASP A N 1
ATOM 6080 C CA . ASP A 1 752 ? -44.651 -9.292 27.321 1.00 86.81 752 ASP A CA 1
ATOM 6081 C C . ASP A 1 752 ? -45.939 -10.125 27.399 1.00 86.81 752 ASP A C 1
ATOM 6083 O O . ASP A 1 752 ? -46.258 -10.688 28.451 1.00 86.81 752 ASP A O 1
ATOM 6087 N N . CYS A 1 753 ? -46.642 -10.286 26.270 1.00 86.31 753 CYS A N 1
ATOM 6088 C CA . CYS A 1 753 ? -47.835 -11.127 26.172 1.00 86.31 753 CYS A CA 1
ATOM 6089 C C . CYS A 1 753 ? -47.555 -12.589 26.554 1.00 86.31 753 CYS A C 1
ATOM 6091 O O . CYS A 1 753 ? -48.347 -13.187 27.283 1.00 86.31 753 CYS A O 1
ATOM 6093 N N . GLN A 1 754 ? -46.428 -13.160 26.121 1.00 88.06 754 GLN A N 1
ATOM 6094 C CA . GLN A 1 754 ? -46.047 -14.529 26.467 1.00 88.06 754 GLN A CA 1
ATOM 6095 C C . GLN A 1 754 ? -45.758 -14.681 27.972 1.00 88.06 754 GLN A C 1
ATOM 6097 O O . GLN A 1 754 ? -46.157 -15.684 28.566 1.00 88.06 754 GLN A O 1
ATOM 6102 N N . SER A 1 755 ? -45.165 -13.670 28.617 1.00 86.25 755 SER A N 1
ATOM 6103 C CA . SER A 1 755 ? -44.956 -13.655 30.074 1.00 86.25 755 SER A CA 1
ATOM 6104 C C . SER A 1 755 ? -46.275 -13.593 30.862 1.00 86.25 755 SER A C 1
ATOM 6106 O O . SER A 1 755 ? -46.405 -14.225 31.914 1.00 86.25 755 SER A O 1
ATOM 6108 N N . VAL A 1 756 ? -47.282 -12.878 30.340 1.00 88.81 756 VAL A N 1
ATOM 6109 C CA . VAL A 1 756 ? -48.631 -12.812 30.924 1.00 88.81 756 VAL A CA 1
ATOM 6110 C C . VAL A 1 756 ? -49.353 -14.151 30.770 1.00 88.81 756 VAL A C 1
ATOM 6112 O O . VAL A 1 756 ? -49.944 -14.623 31.741 1.00 88.81 756 VAL A O 1
ATOM 6115 N N . ILE A 1 757 ? -49.254 -14.795 29.601 1.00 86.75 757 ILE A N 1
ATOM 6116 C CA . ILE A 1 757 ? -49.822 -16.131 29.358 1.00 86.75 757 ILE A CA 1
ATOM 6117 C C . ILE A 1 757 ? -49.207 -17.154 30.321 1.00 86.75 757 ILE A C 1
ATOM 6119 O O . ILE A 1 757 ? -49.946 -17.808 31.050 1.00 86.75 757 ILE A O 1
ATOM 6123 N N . GLN A 1 758 ? -47.875 -17.224 30.424 1.00 85.69 758 GLN A N 1
ATOM 6124 C CA . GLN A 1 758 ? -47.198 -18.143 31.352 1.00 85.69 758 GLN A CA 1
ATOM 6125 C C . GLN A 1 758 ? -47.606 -17.914 32.816 1.00 85.69 758 GLN A C 1
ATOM 6127 O O . GLN A 1 758 ? -47.748 -18.870 33.580 1.00 85.69 758 GLN A O 1
ATOM 6132 N N . ARG A 1 759 ? -47.832 -16.657 33.221 1.00 86.50 759 ARG A N 1
ATOM 6133 C CA . ARG A 1 759 ? -48.317 -16.325 34.569 1.00 86.50 759 ARG A CA 1
ATOM 6134 C C . ARG A 1 759 ? -49.747 -16.823 34.791 1.00 86.50 759 ARG A C 1
ATOM 6136 O O . ARG A 1 759 ? -50.010 -17.458 35.807 1.00 86.50 759 ARG A O 1
ATOM 6143 N N . GLN A 1 760 ? -50.637 -16.620 33.818 1.00 84.50 760 GLN A N 1
ATOM 6144 C CA . GLN A 1 760 ? -52.010 -17.138 33.855 1.00 84.50 760 GLN A CA 1
ATOM 6145 C C . GLN A 1 760 ? -52.053 -18.676 33.854 1.00 84.50 760 GLN A C 1
ATOM 6147 O O . GLN A 1 760 ? -52.856 -19.260 34.578 1.00 84.50 760 GLN A O 1
ATOM 6152 N N . GLU A 1 761 ? -51.167 -19.345 33.112 1.00 87.44 761 GLU A N 1
ATOM 6153 C CA . GLU A 1 761 ? -51.017 -20.806 33.135 1.00 87.44 761 GLU A CA 1
ATOM 6154 C C . GLU A 1 761 ? -50.541 -21.310 34.507 1.00 87.44 761 GLU A C 1
ATOM 6156 O O . GLU A 1 761 ? -51.099 -22.275 35.036 1.00 87.44 761 GLU A O 1
ATOM 6161 N N . GLN A 1 762 ? -49.564 -20.637 35.127 1.00 84.31 762 GLN A N 1
ATOM 6162 C CA . GLN A 1 762 ? -49.107 -20.953 36.486 1.00 84.31 762 GLN A CA 1
ATOM 6163 C C . GLN A 1 762 ? -50.206 -20.721 37.533 1.00 84.31 762 GLN A C 1
ATOM 6165 O O . GLN A 1 762 ? -50.397 -21.567 38.407 1.00 84.31 762 GLN A O 1
ATOM 6170 N N . ASP A 1 763 ? -50.967 -19.630 37.436 1.00 85.69 763 ASP A N 1
ATOM 6171 C CA . ASP A 1 763 ? -52.092 -19.340 38.333 1.00 85.69 763 ASP A CA 1
ATOM 6172 C C . ASP A 1 763 ? -53.239 -20.347 38.161 1.00 85.69 763 ASP A C 1
ATOM 6174 O O . ASP A 1 763 ? -53.790 -20.837 39.148 1.00 85.69 763 ASP A O 1
ATOM 6178 N N . PHE A 1 764 ? -53.543 -20.751 36.927 1.00 86.31 764 PHE A N 1
ATOM 6179 C CA . PHE A 1 764 ? -54.517 -21.802 36.627 1.00 86.31 764 PHE A CA 1
ATOM 6180 C C . PHE A 1 764 ? -54.079 -23.179 37.153 1.00 86.31 764 PHE A C 1
ATOM 6182 O O . PHE A 1 764 ? -54.891 -23.917 37.714 1.00 86.31 764 PHE A O 1
ATOM 6189 N N . MET A 1 765 ? -52.792 -23.521 37.035 1.00 86.25 765 MET A N 1
ATOM 6190 C CA . MET A 1 765 ? -52.229 -24.744 37.620 1.00 86.25 765 MET A CA 1
ATOM 6191 C C . MET A 1 765 ? -52.237 -24.705 39.155 1.00 86.25 765 MET A C 1
ATOM 6193 O O . MET A 1 765 ? -52.556 -25.712 39.787 1.00 86.25 765 MET A O 1
ATOM 6197 N N . ARG A 1 766 ? -51.968 -23.542 39.761 1.00 82.62 766 ARG A N 1
ATOM 6198 C CA . ARG A 1 766 ? -52.063 -23.308 41.211 1.00 82.62 766 ARG A CA 1
ATOM 6199 C C . ARG A 1 766 ? -53.497 -23.495 41.716 1.00 82.62 766 ARG A C 1
ATOM 6201 O O . ARG A 1 766 ? -53.703 -24.219 42.685 1.00 82.62 766 ARG A O 1
ATOM 6208 N N . LEU A 1 767 ? -54.481 -22.921 41.021 1.00 82.94 767 LEU A N 1
ATOM 6209 C CA . LEU A 1 767 ? -55.910 -23.089 41.312 1.00 82.94 767 LEU A CA 1
ATOM 6210 C C . LEU A 1 767 ? -56.361 -24.548 41.152 1.00 82.94 767 LEU A C 1
ATOM 6212 O O . LEU A 1 767 ? -57.075 -25.059 42.012 1.00 82.94 767 LEU A O 1
ATOM 6216 N N . LYS A 1 768 ? -55.898 -25.259 40.114 1.00 80.94 768 LYS A N 1
ATOM 6217 C CA . LYS A 1 768 ? -56.138 -26.706 39.965 1.00 80.94 768 LYS A CA 1
ATOM 6218 C C . LYS A 1 768 ? -55.557 -27.522 41.120 1.00 80.94 768 LYS A C 1
ATOM 6220 O O . LYS A 1 768 ? -56.227 -28.431 41.602 1.00 80.94 768 LYS A O 1
ATOM 6225 N N . LEU A 1 769 ? -54.337 -27.213 41.561 1.00 78.50 769 LEU A N 1
ATOM 6226 C CA . LEU A 1 769 ? -53.701 -27.883 42.700 1.00 78.50 769 LEU A CA 1
ATOM 6227 C C . LEU A 1 769 ? -54.448 -27.602 44.008 1.00 78.50 769 LEU A C 1
ATOM 6229 O O . LEU A 1 769 ? -54.692 -28.534 44.768 1.00 78.50 769 LEU A O 1
ATOM 6233 N N . GLN A 1 770 ? -54.865 -26.356 44.245 1.00 73.81 770 GLN A N 1
ATOM 6234 C CA . GLN A 1 770 ? -55.677 -25.997 45.406 1.00 73.81 770 GLN A CA 1
ATOM 6235 C C . GLN A 1 770 ? -57.024 -26.738 45.397 1.00 73.81 770 GLN A C 1
ATOM 6237 O O . GLN A 1 770 ? -57.361 -27.397 46.376 1.00 73.81 770 GLN A O 1
ATOM 6242 N N . HIS A 1 771 ? -57.738 -26.740 44.270 1.00 72.00 771 HIS A N 1
ATOM 6243 C CA . HIS A 1 771 ? -59.008 -27.455 44.131 1.00 72.00 771 HIS A CA 1
ATOM 6244 C C . HIS A 1 771 ? -58.851 -28.977 44.321 1.00 72.00 771 HIS A C 1
ATOM 6246 O O . HIS A 1 771 ? -59.687 -29.617 44.953 1.00 72.00 771 HIS A O 1
ATOM 6252 N N . ALA A 1 772 ? -57.746 -29.566 43.849 1.00 70.12 772 ALA A N 1
ATOM 6253 C CA . ALA A 1 772 ? -57.423 -30.978 44.072 1.00 70.12 772 ALA A CA 1
ATOM 6254 C C . ALA A 1 772 ? -57.046 -31.309 45.533 1.00 70.12 772 ALA A C 1
ATOM 6256 O O . ALA A 1 772 ? -57.180 -32.460 45.949 1.00 70.12 772 ALA A O 1
ATOM 6257 N N . LEU A 1 773 ? -56.589 -30.324 46.316 1.00 63.56 773 LEU A N 1
ATOM 6258 C CA . LEU A 1 773 ? -56.373 -30.460 47.760 1.00 63.56 773 LEU A CA 1
ATOM 6259 C C . LEU A 1 773 ? -57.687 -30.306 48.542 1.00 63.56 773 LEU A C 1
ATOM 6261 O O . LEU A 1 773 ? -57.928 -31.083 49.462 1.00 63.56 773 LEU A O 1
ATOM 6265 N N . GLU A 1 774 ? -58.551 -29.372 48.140 1.00 58.84 774 GLU A N 1
ATOM 6266 C CA . GLU A 1 774 ? -59.887 -29.145 48.718 1.00 58.84 774 GLU A CA 1
ATOM 6267 C C . GLU A 1 774 ? -60.873 -30.298 48.440 1.00 58.84 774 GLU A C 1
ATOM 6269 O O . GLU A 1 774 ? -61.811 -30.502 49.205 1.00 58.84 774 GLU A O 1
ATOM 6274 N N . ILE A 1 775 ? -60.651 -31.085 47.378 1.00 55.69 775 ILE A N 1
ATOM 6275 C CA . ILE A 1 775 ? -61.467 -32.260 47.013 1.00 55.69 775 ILE A CA 1
ATOM 6276 C C . ILE A 1 775 ? -61.054 -33.549 47.756 1.00 55.69 775 ILE A C 1
ATOM 6278 O O . ILE A 1 775 ? -61.725 -34.574 47.617 1.00 55.69 775 ILE A O 1
ATOM 6282 N N . LYS A 1 776 ? -60.008 -33.540 48.597 1.00 43.41 776 LYS A N 1
ATOM 6283 C CA . LYS A 1 776 ? -59.744 -34.692 49.478 1.00 43.41 776 LYS A CA 1
ATOM 6284 C C . LYS A 1 776 ? -60.889 -34.855 50.494 1.00 43.41 776 LYS A C 1
ATOM 6286 O O . LYS A 1 776 ? -61.073 -33.956 51.313 1.00 43.41 776 LYS A O 1
ATOM 6291 N N . PRO A 1 777 ? -61.628 -35.982 50.491 1.00 48.09 777 PRO A N 1
ATOM 6292 C CA . PRO A 1 777 ? -62.604 -36.251 51.536 1.00 48.09 777 PRO A CA 1
ATOM 6293 C C . PRO A 1 777 ? -61.901 -36.523 52.872 1.00 48.09 777 PRO A C 1
ATOM 6295 O O . PRO A 1 777 ? -60.740 -36.946 52.900 1.00 48.09 777 PRO A O 1
ATOM 6298 N N . VAL A 1 778 ? -62.642 -36.277 53.954 1.00 40.97 778 VAL A N 1
ATOM 6299 C CA . VAL A 1 778 ? -62.313 -36.668 55.336 1.00 40.97 778 VAL A CA 1
ATOM 6300 C C . VAL A 1 778 ? -62.471 -38.178 55.506 1.00 40.97 778 VAL A C 1
ATOM 6302 O O . VAL A 1 778 ? -63.470 -38.708 54.969 1.00 40.97 778 VAL A O 1
#

Radius of gyration: 92.08 Å; chains: 1; bounding box: 265×119×260 Å

InterPro domains:
  IPR031809 Coiled-coil domain-containing protein 158 [PF15921] (19-268)
  IPR031809 Coiled-coil domain-containing protein 158 [PF15921] (311-776)
  IPR031809 Coiled-coil domain-containing protein 158 [PTHR47615] (311-776)

Foldseek 3Di:
DDDDDDDDDDDDDDDDDDDDDDDDDDDDDDDDDDDDDDDDDDDDDDDDDDDDDDDDDDDDDDDDDDDDDDDDDDDDDDDDDDDDDDDDDDDDDDDDDDDDDPPVVVVVVVVVVVVVVVVVVVVVVVVVVVVVVVVVVVVVVVVVVVVVVVVVVVVVVVVVVVVVVVVVVVVVVVVVVVVVVVVVVLVVLLVVLVVLCVVPVDDLDDPDDSVPDDPVCSVVSVVSSVVVVVVVVVVVVVVVVVVVVVVVVVVVVVVVVVVVVVVVVVVVVVVVVVVVVVVVVVVVVVVVVVVVVVVVVVVVVVVVVVVVVVVVVVVVVVVVVVVVVVVVVVVVVVVVVVVVVVVVVVVVVVVVVVVVVVVVVVVVVVVCVVPCVPPPPDDDDDDDDDDDDDDDDDDDDDDDDDDDDDDDDDDDDDDDDDDDDDDDYDDDDYDDDDDDDDDDDDYYDDDDDDDDDDVPPVCVVVVVVVVVVVVVVVVVVVVVVVVVVVVVVVVVVVVVVVVVVVVVVVVVVVVVVVVVVVVVVVVVVVVVVVVVVVVVVVVVVVVVVVVVVVVVVVVVVVVVVVVVVVVVVVVVVVVVVVVVVVVVVVVVVVVVVVVVVVVVVVVVVVVVVVVVVVVVVVVVVVVVVVVVVVVVVVVVVVVVVVVVCVVPDDDDDPPVPPVVVVVVVVVVVVVVVVVVVVVVVVVVVVVVVVVVVVVVVVVVVVVVVVVVVVVVVVVVVVVVVVVVVVVVVVVVVVVVVVVVVVVVVVVVVVVVVVVVVVVVVVVVVVVVVVVVVVPDDD

pLDDT: mean 75.78, std 24.73, range [8.77, 97.06]

Secondary structure (DSSP, 8-state):
----------------------------------------------------------------------------------------------------SHHHHHHHHHHHHHHHHHHHHHHHHHHHHHHHHHHHHHHHHHHHHHHHHHHHHHHHHHHHHHHHHHHHHHHHHHHHHHHHHHHHHHHHHHHHHHHHHHHH---S-SSS-GGG--HHHHHHHHHHHHHHHHHHHHHHHHHHHHHHHHHHHHHHHHHHHHHHHHHHHHHHHHHHHHHHHHHHHHHHHHHHHHHHHHHHHHHHHHHHHHHHHHHHHHHHHHHHHHHHHHHHHHHHHHHHHHHHHHHHHHHHHHHHHHHHHHHHHHHHHHHHHHHHTTT------------------------------------------------------------------------------SSTTHHHHHHHHHHHHHHHHHHHHHHHHHHHHHHHHHHHHHHHHHHHHHHHHHHHHHHHHHHHHHHHHHHHHHHHHHHHHHHHHHHHHHHHHHHHHHHHHHHHHHHHHHHHHHHHHHHHHHHHHHHHHHHHHHHHHHHHHHHHHHHHHHHHHHHHHHHHHHHHHHHHHHHHHHHHHHHHHHHHHHHHHHHHHTTS-----STHHHHHHHHHHHHHHHHHHHHHHHHHHHHHHHHHHHHHHHHHHHHHHHHHHHHHHHHHHHHHHHHHHHHHHHHHHHHHHHHHHHHHHHHHHHHHHHHHHHHHHHHHHHHHHHHHHHHHHHT---

Sequence (778 aa):
MDKFSWTFNKARDCNLDELSSSLNDTPSAERSITSTFQNLRSPYRSSVLQASVSKCPFSKSPQSTKYDLDFFVSRKNMPSLGATCLDKSVDSYEHEHDECHGQQKLSFRQSMMDLQNKLQDVQAERDNLVDVRLKESQDHGELINKLHTAVQDLETVNRMQDETVRDANCQIEQLRKKAQVFDGVLNEIRQSLMGYEENTGKKVYEHENICNIHVQNMGTAVGKVLRDLEGDIACLKARICPMEDQLNSLKSETNSKTEYLLKQQHEREQAKNQASMYTQQIAELESTVSHLRCDLREVKKIQDNRIDYCNVEENLKIEKDKNQQLRDRGTSNCINVENMKRELDSKNMEIHRLDCHLNTLKEECQHQLECQLAAEKKRNEAQEKITSLLSEHERFNEQHCKMVEELSRKKQQLEKAEACITQMKEKEKCSEAETCDKNKLQMELEEKIRQIHKMKVAEESICDQFEEAISRLQKIQLENESLKNELYEKTKMLSVLRQEMQTIADMTSQQSHASEELQAEKTQLLSEVATQKCKIQELKADLERKDVQIQKLQLCMSELEKEKVKLINDATDKMSELRDLLQNKDQLSNELNVVQTQMCCLKEEHNQLKRSLTNKTDEYEWNTSKIKTQLQTALCDLEQAREAMKVLEGADTHAMKVAMGMQKQITAKRGQIDALQSKIHFLEDSLENCDKEKCYLKEEKVRLTKELSCLVSERNKIAAELDVMKCQEKRLRERLIKVETTLEKTSLQFSDCQSVIQRQEQDFMRLKLQHALEIKPV